Protein AF-A0AAQ4PPL1-F1 (afdb_monomer_lite)

Foldseek 3Di:
DPDPQDKAQALVRVQVPCPQFHQADPDTDGDDSVCCVVPWQQPWKWWDDDPGIITWTWGQDPPDPCNPATWTFDPVPVRDIGRDPVVVQCCCCPVVVIHIDGDDDDDDDDDDDDDDDDDDDDDDDDDDQDFDAQPVPRDTHNALVVSLVCCCPPVVADLWAKAQQDVVQQKIWTFDDPDPARAIWIWHCDPVPGDGGTLDPLQLLLCLQCLQQVRNVDHFPVSVCSVRYDDHDHDDAQDLVLLVVCCVVVVDDPVLSVVLVVLQVVCVVVVGGQKDKDDPPSSDHDPQKTKIWGAQCDDFNQCNPSTHIWMAGLVQRDIDTPDPPDPPDSDDSRVVNVVSVCCVPPVPSNPDDDDDDDDDDYYDDYDDDDDDDDDDDDDCAVLLVLQLVCCLPPQFDEAPVPDDPCLQAPDDDDDLEQEAPDQFDPRDDDPGGAGWDKDWDAQFAWEDELADIDTRHIYIWTAGPPPRHTHGRRHCNSQWGQQARRYIYGNNLLSQCLVCLLVLHFQVNSQVVSVVVYVDHDPSVVVLLSSLLNLLSYDFLLQLAFQSCFLFRQEKFKDWDDQLQADDDPPLDDQDEPVPDDVPLFKEQQVVLVNLLSSQSNSCNHPPPHNDDRPSDDRDDSRNFDKDFHCLFFQHRIFGRRLSVLRYDDDPDDDDDDPPPDPPVVLVVQLQDLDRDLVVLLVNCVSQVHHSDDDSVVSSVVSVVVVSHCPRDPPVVVVSPNFWQGKMWMAHLLLRTGMITTHRHHDDLVVVLRVQNGTSAGHQEYEYLCLQRVLVVNCVVVVNLAADDCSQFLDHQDPVQLVCLVVLNAAGEDPLLVLVSNQRHFDDWDPPDDNSQTQRRRSRDSHHHRAYDPVNPPSDSDSSNSRRYPSNYSSVVNNGDNCSVVVVNVSVVSSSVNLRHDDPSSNVSSVSSNSSSVNCVSNVVSVVSSVVRDPADWDQDPRRHIHRDDPDDDDDDDDDDDDDDDDDPPDADDPPPPPDDVVVLVVLLVLQDDPDDQADFPDAQVNHRGDGNVQVQQPDDPVSNPPPDPHANPNVQDDRDDDPAEEEDGQVLVVQLVVCCVVPVARDPVSLVPDDDHQKYKYKAADCDPDRVDHRAIKIWICGNPQLETETGGQAPPDQWDDPSRLSSQLRSCVVVVSSPPHYYGYDDAHHHPDSHCRVVRSNVVVVVVRDDPPDPPPPVPPD

Sequence (1184 aa):
MADSHQVFHDARSVLQMVGPRCIFCTLQVEASVEHLHRKHLRDAVYFQDGDTEKCVVSCYCQDTNQRHRCHNHCPFCNYRVFSRTASFRKHLQQLHGIESYKKREKPDKKADAEKADDVPHPKDSLKNTHNIPCMLCSASLSSHSNLRRHIRDLHNRPTIPIMCIDPDNGIYVTPRHDASRLIPIHVIKSTSAPNIDCEVSLCRKLMDVATASGNPGKECVHLERVKHADPYVPPESVKKNSLQEMLDKGLISTEWSERCEELHTAAASRGTDSVNPIFYGLAGFSKRWLFFSIFTDKKDNWCRFERTMVSFDSVAGQWHCPCREMGRSHRCVHRMMAMWWIFQECPNVLSNCDTQPDDIEDMECELLDPEPPCASCNVNDQRVLVMTEYLAKSKRIPALHNISVELRTKEKPPPTCFIPSERNCPYCPGPTAPALLEETITTQATVYGYTYIEKGVSVAVSKCPVCGNHVRFQDYASGFHNFNNRVFLTLPLCALLLSALANKTACGRMLDTINLFNKNTYHHQTVRQAFHHFLSLMDFEFKFSCHQCGHNPPVIIADANWKVAFDVPVGTFKRPDLNTVTDTDLNIDIEKTWADLDKEMIAEGFTSGTTTVNPYRSLLSYSTLAPWMGKDTRAGNILPKTEVKKGLKKRSGETMVSNQKVDEDLIHALLESKKPQKKELQDACAALGVTSEGSISDLINRLEELLNFKELYPKLFVKLQKTGGGLLHFSCTHGVVYYVNFLFWGESARDHVDGLLSFNSFPTVYISDVAGQVSRHMNNRTQQKFFQPHDGRLCAPSQSNISAAAEKKLEVDLEWINNLRSPGAPLKAAPGADRFTALHSITKTNERYSLYDRFHQKNQRRPEEKLRSLNICPALRTEVNSSVAEQLNHELGAFRYSLCRMKEAHFKQAVRVLIELHNENVNNRFLQKMLAISSTPLAVGQHGRLVLDSPVKKTAAGPHLEPKSAMDQRRVFSAQKYSIDDTDKEKLRTLLTGSRDERQVLNNIKQRHPLCIRDVCSVCPVALLGGAARVMPWLTDDLAMDNSKSAALSHFDFILWHRDWINNKNVNDRLVSLLPDAELILLPRLVGHINKETGNHFILWVLDFSKKEVRIYDSLKTRTGLDEDDLDLLKNVFREKGGLRGWSVTYPVQWLQKDSVNCGIFVCSVSKSQSFCVQQCLKNMKGV

InterPro domains:
  IPR013087 Zinc finger C2H2-type [PS00028] (134-155)
  IPR013087 Zinc finger C2H2-type [PS50157] (132-160)
  IPR013087 Zinc finger C2H2-type [SM00355] (72-96)
  IPR013087 Zinc finger C2H2-type [SM00355] (132-155)
  IPR038765 Papain-like cysteine peptidase superfamily [SSF54001] (1057-1173)
  IPR039598 HMG domain-containing protein 3 [PTHR17609] (54-976)
  IPR040648 HMG domain-containing protein 3, CxC4 like cysteine cluster [PF18717] (410-544)

pLDDT: mean 73.63, std 19.0, range [20.22, 96.88]

Secondary structure (DSSP, 8-state):
-------BSSHHHHHHHHTTB-TTSSS-PBP-HHHHIIIIITTSEEEEETTEEEEE--B--TTSS-TTS-BEEETTTTTEEESSHHHHHHHHHHHH---EE---PPPPP----------------------EE-TTT--EESSHHHHHHHHHHHH---SS--EEEETTTTEEEEE-TT-SS--EEEEEEETTTTEEEES-HHHHHHHHHHHHTT-TT---HHHHGGGGPBPP-PPPPP-HHHHHHHHHTTSS-HHHHHHHHHHHHHHHHTT--SEEE---TTS---TTEEEEEEE-SS--TT-TTSEEEEEEETTTTEEE-----STT----HHHHHHHHHHHHH-GGG-----------------------------S-HHHHHHHHHHHHHH-PBPPGGGS-HHHHH-PPPPPSEE--S-SB-SSS-SSSPPBPEEEEEEEEEEEE-SS-EEEEEEEEEEE-TTT-PEEEP--GGGTEEESSSSEEEEHHHHHHHHHHHHTT--HHHHHHHHHTTSSS---HHHHHHHHHHHHHHB-------BTTTBSS-SEEEEEEE-SS-S---TTS-PPPPTTT--HHHHEEEHHHHHHHHHHHHHHHHHHTTSSPPPTT-----GGGS--EE-TTTBS-SEEE--GGGGSPPPPS-----------HHHHHHHHH-SS--HHHHHHHHHHTTS---S-HHHHHHHHHHHTT-TTT-HHHHHTT-SS--EEEEEEETTS-EEEEEEESS---HHHHHHHHHTBSS--SEEE-TTHHHHHHHHHHHTTT-SSTTGGG-SS---HHHHHHHHTT------GGGHHHHS--SPPPPPTT--TTTPPPTTT-----EEEB-SSSGGG--SGGGGGGBGGG-HHHHHH--TTHHHHHHHHHHHHHHHHTTS-HHHHHHHHHHHHHHHHHHHHHHHHHHHHHH-SS-EEE-TTSSEEE-----------------S-----B---------HHHHHHHHHHHSSS--TT-EEEEETTTEEEEHHHHHHHS-GGGSTTT--------S------TTEEE--HHHHHHHHHHHHHHSS--HHHHTTS---SEEEEEEEEESSSTT-EEEEEEEEEETTTTEEEEE-TT-S-SS--HHHHHHHHHHTGGGTTTTT-EEE-----B-SSSSTHHHHHHHHHHHHH--TT-TTTTTS--

Structure (mmCIF, N/CA/C/O backbone):
data_AF-A0AAQ4PPL1-F1
#
_entry.id   AF-A0AAQ4PPL1-F1
#
loop_
_atom_site.group_PDB
_atom_site.id
_atom_site.type_symbol
_atom_site.label_atom_id
_atom_site.label_alt_id
_atom_site.label_comp_id
_atom_site.label_asym_id
_atom_site.label_entity_id
_atom_site.label_seq_id
_atom_site.pdbx_PDB_ins_code
_atom_site.Cartn_x
_atom_site.Cartn_y
_atom_site.Cartn_z
_atom_site.occupancy
_atom_site.B_iso_or_equiv
_atom_site.auth_seq_id
_atom_site.auth_comp_id
_atom_site.auth_asym_id
_atom_site.auth_atom_id
_atom_site.pdbx_PDB_model_num
ATOM 1 N N . MET A 1 1 ? -54.493 -6.008 -19.344 1.00 36.62 1 MET A N 1
ATOM 2 C CA . MET A 1 1 ? -54.927 -5.554 -20.679 1.00 36.62 1 MET A CA 1
ATOM 3 C C . MET A 1 1 ? -54.334 -6.522 -21.682 1.00 36.62 1 MET A C 1
ATOM 5 O O . MET A 1 1 ? -53.188 -6.358 -22.073 1.00 36.62 1 MET A O 1
ATOM 9 N N . ALA A 1 2 ? -55.057 -7.606 -21.943 1.00 36.00 2 ALA A N 1
ATOM 10 C CA . ALA A 1 2 ? -54.750 -8.544 -23.013 1.00 36.00 2 ALA A CA 1
ATOM 11 C C . ALA A 1 2 ? -55.428 -8.020 -24.294 1.00 36.00 2 ALA A C 1
ATOM 13 O O . ALA A 1 2 ? -56.489 -7.410 -24.183 1.00 36.00 2 ALA A O 1
ATOM 14 N N . ASP A 1 3 ? -54.785 -8.218 -25.446 1.00 43.34 3 ASP A N 1
ATOM 15 C CA . ASP A 1 3 ? -55.191 -7.804 -26.805 1.00 43.34 3 ASP A CA 1
ATOM 16 C C . ASP A 1 3 ? -54.975 -6.339 -27.224 1.00 43.34 3 ASP A C 1
ATOM 18 O O . ASP A 1 3 ? -55.861 -5.679 -27.756 1.00 43.34 3 ASP A O 1
ATOM 22 N N . SER A 1 4 ? -53.739 -5.843 -27.110 1.00 49.47 4 SER A N 1
ATOM 23 C CA . SER A 1 4 ? -53.289 -4.656 -27.860 1.00 49.47 4 SER A CA 1
ATOM 24 C C . SER A 1 4 ? -52.496 -5.053 -29.109 1.00 49.47 4 SER A C 1
ATOM 26 O O . SER A 1 4 ? -51.368 -4.617 -29.313 1.00 49.47 4 SER A O 1
ATOM 28 N N . HIS A 1 5 ? -53.080 -5.896 -29.956 1.00 55.12 5 HIS A N 1
ATOM 29 C CA . HIS A 1 5 ? -52.457 -6.378 -31.184 1.00 55.12 5 HIS A CA 1
ATOM 30 C C . HIS A 1 5 ? -52.781 -5.456 -32.374 1.00 55.12 5 HIS A C 1
ATOM 32 O O . HIS A 1 5 ? -53.935 -5.237 -32.726 1.00 55.12 5 HIS A O 1
ATOM 38 N N . GLN A 1 6 ? -51.748 -4.838 -32.949 1.00 67.56 6 GLN A N 1
ATOM 39 C CA . GLN A 1 6 ? -51.856 -3.482 -33.500 1.00 67.56 6 GLN A CA 1
ATOM 40 C C . GLN A 1 6 ? -51.867 -3.407 -35.014 1.00 67.56 6 GLN A C 1
ATOM 42 O O . GLN A 1 6 ? -50.864 -3.063 -35.639 1.00 67.56 6 GLN A O 1
ATOM 47 N N . VAL A 1 7 ? -53.029 -3.680 -35.587 1.00 73.00 7 VAL A N 1
ATOM 48 C CA . VAL A 1 7 ? -53.323 -3.313 -36.966 1.00 73.00 7 VAL A CA 1
ATOM 49 C C . VAL A 1 7 ? -54.470 -2.315 -36.938 1.00 73.00 7 VAL A C 1
ATOM 51 O O . VAL A 1 7 ? -55.539 -2.616 -36.420 1.00 73.00 7 VAL A O 1
ATOM 54 N N . PHE A 1 8 ? -54.233 -1.117 -37.461 1.00 79.88 8 PHE A N 1
ATOM 55 C CA . PHE A 1 8 ? -55.184 -0.009 -37.430 1.00 79.88 8 PHE A CA 1
ATOM 56 C C . PHE A 1 8 ? -55.518 0.459 -38.837 1.00 79.88 8 PHE A C 1
ATOM 58 O O . PHE A 1 8 ? -54.726 0.281 -39.758 1.00 79.88 8 PHE A O 1
ATOM 65 N N . HIS A 1 9 ? -56.672 1.091 -38.997 1.00 73.62 9 HIS A N 1
ATOM 66 C CA . HIS A 1 9 ? -57.137 1.577 -40.298 1.00 73.62 9 HIS A CA 1
ATOM 67 C C . HIS A 1 9 ? -56.981 3.095 -40.413 1.00 73.62 9 HIS A C 1
ATOM 69 O O . HIS A 1 9 ? -56.595 3.620 -41.453 1.00 73.62 9 HIS A O 1
ATOM 75 N N . ASP A 1 10 ? -57.219 3.804 -39.310 1.00 70.50 10 ASP A N 1
ATOM 76 C CA . ASP A 1 10 ? -57.140 5.258 -39.232 1.00 70.50 10 ASP A CA 1
ATOM 77 C C . ASP A 1 10 ? -56.820 5.747 -37.807 1.00 70.50 10 ASP A C 1
ATOM 79 O O . ASP A 1 10 ? -56.760 4.974 -36.845 1.00 70.50 10 ASP A O 1
ATOM 83 N N . ALA A 1 11 ? -56.633 7.056 -37.638 1.00 70.69 11 ALA A N 1
ATOM 84 C CA . ALA A 1 11 ? -56.330 7.627 -36.329 1.00 70.69 11 ALA A CA 1
ATOM 85 C C . ALA A 1 11 ? -57.451 7.507 -35.299 1.00 70.69 11 ALA A C 1
ATOM 87 O O . ALA A 1 11 ? -57.158 7.521 -34.103 1.00 70.69 11 ALA A O 1
ATOM 88 N N . ARG A 1 12 ? -58.711 7.371 -35.729 1.00 73.25 12 ARG A N 1
ATOM 89 C CA . ARG A 1 12 ? -59.833 7.162 -34.809 1.00 73.25 12 ARG A CA 1
ATOM 90 C C . ARG A 1 12 ? -59.781 5.752 -34.227 1.00 73.25 12 ARG A C 1
ATOM 92 O O . ARG A 1 12 ? -59.919 5.616 -33.017 1.00 73.25 12 ARG A O 1
ATOM 99 N N . SER A 1 13 ? -59.460 4.743 -35.040 1.00 75.12 13 SER A N 1
ATOM 100 C CA . SER A 1 13 ? -59.266 3.354 -34.603 1.00 75.12 13 SER A CA 1
ATOM 101 C C . SER A 1 13 ? -58.087 3.200 -33.633 1.00 75.12 13 SER A C 1
ATOM 103 O O . SER A 1 13 ? -58.169 2.435 -32.675 1.00 75.12 13 SER A O 1
ATOM 105 N N . VAL A 1 14 ? -57.022 3.996 -33.804 1.00 73.38 14 VAL A N 1
ATOM 106 C CA . VAL A 1 14 ? -55.922 4.063 -32.827 1.00 73.38 14 VAL A CA 1
ATOM 107 C C . VAL A 1 14 ? -56.386 4.735 -31.534 1.00 73.38 14 VAL A C 1
ATOM 109 O O . VAL A 1 14 ? -56.154 4.204 -30.452 1.00 73.38 14 VAL A O 1
ATOM 112 N N . LEU A 1 15 ? -57.059 5.887 -31.622 1.00 75.88 15 LEU A N 1
ATOM 113 C CA . LEU A 1 15 ? -57.489 6.643 -30.442 1.00 75.88 15 LEU A CA 1
ATOM 114 C C . LEU A 1 15 ? -58.461 5.849 -29.559 1.00 75.88 15 LEU A C 1
ATOM 116 O O . LEU A 1 15 ? -58.356 5.896 -28.336 1.00 75.88 15 LEU A O 1
ATOM 120 N N . GLN A 1 16 ? -59.360 5.083 -30.175 1.00 74.06 16 GLN A N 1
ATOM 121 C CA . GLN A 1 16 ? -60.360 4.280 -29.474 1.00 74.06 16 GLN A CA 1
ATOM 122 C C . GLN A 1 16 ? -59.734 3.162 -28.620 1.00 74.06 16 GLN A C 1
ATOM 124 O O . GLN A 1 16 ? -60.305 2.784 -27.601 1.00 74.06 16 GLN A O 1
ATOM 129 N N . MET A 1 17 ? -58.544 2.675 -28.992 1.00 71.31 17 MET A N 1
ATOM 130 C CA . MET A 1 17 ? -57.814 1.638 -28.250 1.00 71.31 17 MET A CA 1
ATOM 131 C C . MET A 1 17 ? -56.901 2.209 -27.155 1.00 71.31 17 MET A C 1
ATOM 133 O O . MET A 1 17 ? -56.699 1.592 -26.113 1.00 71.31 17 MET A O 1
ATOM 137 N N . VAL A 1 18 ? -56.349 3.401 -27.375 1.00 68.81 18 VAL A N 1
ATOM 138 C CA . VAL A 1 18 ? -55.288 3.977 -26.538 1.00 68.81 18 VAL A CA 1
ATOM 139 C C . VAL A 1 18 ? -55.812 4.576 -25.216 1.00 68.81 18 VAL A C 1
ATOM 141 O O . VAL A 1 18 ? -55.040 4.748 -24.274 1.00 68.81 18 VAL A O 1
ATOM 144 N N . GLY A 1 19 ? -57.120 4.830 -25.089 1.00 65.06 19 GLY A N 1
ATOM 145 C CA . GLY A 1 19 ? -57.708 5.468 -23.902 1.00 65.06 19 GLY A CA 1
ATOM 146 C C . GLY A 1 19 ? -57.248 6.929 -23.731 1.00 65.06 19 GLY A C 1
ATOM 147 O O . GLY A 1 19 ? -56.671 7.498 -24.655 1.00 65.06 19 GLY A O 1
ATOM 148 N N . PRO A 1 20 ? -57.462 7.576 -22.565 1.00 68.12 20 PRO A N 1
ATOM 149 C CA . PRO A 1 20 ? -57.138 8.997 -22.380 1.00 68.12 20 PRO A CA 1
ATOM 150 C C . PRO A 1 20 ? -55.628 9.300 -22.386 1.00 68.12 20 PRO A C 1
ATOM 152 O O . PRO A 1 20 ? -55.237 10.457 -22.506 1.00 68.12 20 PRO A O 1
ATOM 155 N N . ARG A 1 21 ? -54.750 8.291 -22.263 1.00 76.69 21 ARG A N 1
ATOM 156 C CA . ARG A 1 21 ? -53.285 8.470 -22.233 1.00 76.69 21 ARG A CA 1
ATOM 157 C C . ARG A 1 21 ? -52.590 7.609 -23.279 1.00 76.69 21 ARG A C 1
ATOM 159 O O . ARG A 1 21 ? -52.825 6.412 -23.362 1.00 76.69 21 ARG A O 1
ATOM 166 N N . CYS A 1 22 ? -51.665 8.208 -24.025 1.00 78.69 22 CYS A N 1
ATOM 167 C CA . CYS A 1 22 ? -51.003 7.570 -25.152 1.00 78.69 22 CYS A CA 1
ATOM 168 C C . CYS A 1 22 ? -50.039 6.445 -24.742 1.00 78.69 22 CYS A C 1
ATOM 170 O O . CYS A 1 22 ? -48.929 6.710 -24.284 1.00 78.69 22 CYS A O 1
ATOM 172 N N . ILE A 1 23 ? -50.423 5.187 -24.987 1.00 72.81 23 ILE A N 1
ATOM 173 C CA . ILE A 1 23 ? -49.614 3.985 -24.699 1.00 72.81 23 ILE A CA 1
ATOM 174 C C . ILE A 1 23 ? -48.404 3.807 -25.638 1.00 72.81 23 ILE A C 1
ATOM 176 O O . ILE A 1 23 ? -47.560 2.942 -25.409 1.00 72.81 23 ILE A O 1
ATOM 180 N N . PHE A 1 24 ? -48.309 4.614 -26.701 1.00 76.12 24 PHE A N 1
ATOM 181 C CA . PHE A 1 24 ? -47.203 4.595 -27.668 1.00 76.12 24 PHE A CA 1
ATOM 182 C C . PHE A 1 24 ? -46.073 5.560 -27.341 1.00 76.12 24 PHE A C 1
ATOM 184 O O . PHE A 1 24 ? -44.992 5.471 -27.928 1.00 76.12 24 PHE A O 1
ATOM 191 N N . CYS A 1 25 ? -46.307 6.481 -26.412 1.00 77.50 25 CYS A N 1
ATOM 192 C CA . CYS A 1 25 ? -45.288 7.383 -25.914 1.00 77.50 25 CYS A CA 1
ATOM 193 C C . CYS A 1 25 ? -44.593 6.791 -24.685 1.00 77.50 25 CYS A C 1
ATOM 195 O O . CYS A 1 25 ? -45.217 6.186 -23.820 1.00 77.50 25 CYS A O 1
ATOM 197 N N . THR A 1 26 ? -43.286 7.026 -24.568 1.00 68.06 26 THR A N 1
ATOM 198 C CA . THR A 1 26 ? -42.539 6.736 -23.332 1.00 68.06 26 THR A CA 1
ATOM 199 C C . THR A 1 26 ? -42.882 7.707 -22.196 1.00 68.06 26 THR A C 1
ATOM 201 O O . THR A 1 26 ? -42.632 7.399 -21.035 1.00 68.06 26 THR A O 1
ATOM 204 N N . LEU A 1 27 ? -43.464 8.868 -22.519 1.00 66.25 27 LEU A N 1
ATOM 205 C CA . LEU A 1 27 ? -43.980 9.864 -21.577 1.00 66.25 27 LEU A CA 1
ATOM 206 C C . LEU A 1 27 ? -45.516 9.820 -21.590 1.00 66.25 27 LEU A C 1
ATOM 208 O O . LEU A 1 27 ? -46.109 9.737 -22.664 1.00 66.25 27 LEU A O 1
ATOM 212 N N . GLN A 1 28 ? -46.170 9.884 -20.426 1.00 68.81 28 GLN A N 1
ATOM 213 C CA . GLN A 1 28 ? -47.635 9.809 -20.331 1.00 68.81 28 GLN A CA 1
ATOM 214 C C . GLN A 1 28 ? -48.301 11.107 -20.825 1.00 68.81 28 GLN A C 1
ATOM 216 O O . GLN A 1 28 ? -48.557 12.015 -20.040 1.00 68.81 28 GLN A O 1
ATOM 221 N N . VAL A 1 29 ? -48.564 11.192 -22.131 1.00 79.69 29 VAL A N 1
ATOM 222 C CA . VAL A 1 29 ? -49.225 12.331 -22.799 1.00 79.69 29 VAL A CA 1
ATOM 223 C C . VAL A 1 29 ? -50.691 11.991 -23.082 1.00 79.69 29 VAL A C 1
ATOM 225 O O . VAL A 1 29 ? -51.005 10.833 -23.354 1.00 79.69 29 VAL A O 1
ATOM 228 N N . GLU A 1 30 ? -51.589 12.976 -23.027 1.00 79.88 30 GLU A N 1
ATOM 229 C CA . GLU A 1 30 ? -53.002 12.794 -23.384 1.00 79.88 30 GLU A CA 1
ATOM 230 C C . GLU A 1 30 ? -53.151 12.391 -24.860 1.00 79.88 30 GLU A C 1
ATOM 232 O O . GLU A 1 30 ? -52.514 12.968 -25.748 1.00 79.88 30 GLU A O 1
ATOM 237 N N . ALA A 1 31 ? -53.950 11.358 -25.127 1.00 78.00 31 ALA A N 1
ATOM 238 C CA . ALA A 1 31 ? -54.149 10.873 -26.485 1.00 78.00 31 ALA A CA 1
ATOM 239 C C . ALA A 1 31 ? -55.228 11.707 -27.191 1.00 78.00 31 ALA A C 1
ATOM 241 O O . ALA A 1 31 ? -56.381 11.731 -26.776 1.00 78.00 31 ALA A O 1
ATOM 242 N N . SER A 1 32 ? -54.857 12.361 -28.293 1.00 81.19 32 SER A N 1
ATOM 243 C CA . SER A 1 32 ? -55.785 13.030 -29.211 1.00 81.19 32 SER A CA 1
ATOM 244 C C . SER A 1 32 ? -55.504 12.609 -30.655 1.00 81.19 32 SER A C 1
ATOM 246 O O . SER A 1 32 ? -54.401 12.151 -30.975 1.00 81.19 32 SER A O 1
ATOM 248 N N . VAL A 1 33 ? -56.486 12.774 -31.548 1.00 77.19 33 VAL A N 1
ATOM 249 C CA . VAL A 1 33 ? -56.333 12.453 -32.983 1.00 77.19 33 VAL A CA 1
ATOM 250 C C . VAL A 1 33 ? -55.136 13.201 -33.582 1.00 77.19 33 VAL A C 1
ATOM 252 O O . VAL A 1 33 ? -54.321 12.612 -34.292 1.00 77.19 33 VAL A O 1
ATOM 255 N N . GLU A 1 34 ? -54.977 14.478 -33.232 1.00 79.00 34 GLU A N 1
ATOM 256 C CA . GLU A 1 34 ? -53.881 15.319 -33.716 1.00 79.00 34 GLU A CA 1
ATOM 257 C C . GLU A 1 34 ? -52.514 14.849 -33.193 1.00 79.00 34 GLU A C 1
ATOM 259 O O . GLU A 1 34 ? -51.539 14.762 -33.946 1.00 79.00 34 GLU A O 1
ATOM 264 N N . HIS A 1 35 ? -52.442 14.463 -31.914 1.00 82.12 35 HIS A N 1
ATOM 265 C CA . HIS A 1 35 ? -51.236 13.886 -31.325 1.00 82.12 35 HIS A CA 1
ATOM 266 C C . HIS A 1 35 ? -50.818 12.594 -32.044 1.00 82.12 35 HIS A C 1
ATOM 268 O O . HIS A 1 35 ? -49.657 12.460 -32.451 1.00 82.12 35 HIS A O 1
ATOM 274 N N . LEU A 1 36 ? -51.760 11.666 -32.241 1.00 79.62 36 LEU A N 1
ATOM 275 C CA . LEU A 1 36 ? -51.501 10.374 -32.878 1.00 79.62 36 LEU A CA 1
ATOM 276 C C . LEU A 1 36 ? -51.053 10.544 -34.335 1.00 79.62 36 LEU A C 1
ATOM 278 O O . LEU A 1 36 ? -50.072 9.915 -34.737 1.00 79.62 36 LEU A O 1
ATOM 282 N N . HIS A 1 37 ? -51.684 11.447 -35.094 1.00 79.38 37 HIS A N 1
ATOM 283 C CA . HIS A 1 37 ? -51.263 11.780 -36.458 1.00 79.38 37 HIS A CA 1
ATOM 284 C C . HIS A 1 37 ? -49.839 12.331 -36.509 1.00 79.38 37 HIS A C 1
ATOM 286 O O . HIS A 1 37 ? -49.000 11.855 -37.280 1.00 79.38 37 HIS A O 1
ATOM 292 N N . ARG A 1 38 ? -49.537 13.311 -35.653 1.00 76.00 38 ARG A N 1
ATOM 293 C CA . ARG A 1 38 ? -48.258 14.020 -35.694 1.00 76.00 38 ARG A CA 1
ATOM 294 C C . ARG A 1 38 ? -47.082 13.169 -35.223 1.00 76.00 38 ARG A C 1
ATOM 296 O O . ARG A 1 38 ? -45.976 13.355 -35.730 1.00 76.00 38 ARG A O 1
ATOM 303 N N . LYS A 1 39 ? -47.288 12.292 -34.234 1.00 76.81 39 LYS A N 1
ATOM 304 C CA . LYS A 1 39 ? -46.193 11.572 -33.558 1.00 76.81 39 LYS A CA 1
ATOM 305 C C . LYS A 1 39 ? -46.086 10.091 -33.893 1.00 76.81 39 LYS A C 1
ATOM 307 O O . LYS A 1 39 ? -44.970 9.585 -33.883 1.00 76.81 39 LYS A O 1
ATOM 312 N N . HIS A 1 40 ? -47.190 9.408 -34.185 1.00 84.06 40 HIS A N 1
ATOM 313 C CA . HIS A 1 40 ? -47.182 7.948 -34.315 1.00 84.06 40 HIS A CA 1
ATOM 314 C C . HIS A 1 40 ? -47.541 7.487 -35.726 1.00 84.06 40 HIS A C 1
ATOM 316 O O . HIS A 1 40 ? -46.781 6.748 -36.347 1.00 84.06 40 HIS A O 1
ATOM 322 N N . LEU A 1 41 ? -48.647 7.977 -36.281 1.00 80.94 41 LEU A N 1
ATOM 323 C CA . LEU A 1 41 ? -49.157 7.530 -37.577 1.00 80.94 41 LEU A CA 1
ATOM 324 C C . LEU A 1 41 ? -48.337 8.022 -38.766 1.00 80.94 41 LEU A C 1
ATOM 326 O O . LEU A 1 41 ? -48.313 7.349 -39.792 1.00 80.94 41 LEU A O 1
ATOM 330 N N . ARG A 1 42 ? -47.613 9.136 -38.629 1.00 76.25 42 ARG A N 1
ATOM 331 C CA . ARG A 1 42 ? -46.632 9.581 -39.632 1.00 76.25 42 ARG A CA 1
ATOM 332 C C . ARG A 1 42 ? -45.524 8.550 -39.865 1.00 76.25 42 ARG A C 1
ATOM 334 O O . ARG A 1 42 ? -45.035 8.401 -40.982 1.00 76.25 42 ARG A O 1
ATOM 341 N N . ASP A 1 43 ? -45.122 7.852 -38.807 1.00 75.50 43 ASP A N 1
ATOM 342 C CA . ASP A 1 43 ? -44.019 6.891 -38.838 1.00 75.50 43 ASP A CA 1
ATOM 343 C C . ASP A 1 43 ? -44.463 5.427 -38.820 1.00 75.50 43 ASP A C 1
ATOM 345 O O . ASP A 1 43 ? -43.609 4.538 -38.928 1.00 75.50 43 ASP A O 1
ATOM 349 N N . ALA A 1 44 ? -45.777 5.188 -38.765 1.00 84.88 44 ALA A N 1
ATOM 350 C CA . ALA A 1 44 ? -46.385 3.873 -38.895 1.00 84.88 44 ALA A CA 1
ATOM 351 C C . ALA A 1 44 ? -46.080 3.237 -40.259 1.00 84.88 44 ALA A C 1
ATOM 353 O O . ALA A 1 44 ? -45.800 3.912 -41.256 1.00 84.88 44 ALA A O 1
ATOM 354 N N . VAL A 1 45 ? -46.114 1.907 -40.291 1.00 86.12 45 VAL A N 1
ATOM 355 C CA . VAL A 1 45 ? -45.930 1.130 -41.519 1.00 86.12 45 VAL A CA 1
ATOM 356 C C . VAL A 1 45 ? -47.300 0.797 -42.079 1.00 86.12 45 VAL A C 1
ATOM 358 O O . VAL A 1 45 ? -48.032 0.046 -41.442 1.00 86.12 45 VAL A O 1
ATOM 361 N N . TYR A 1 46 ? -47.617 1.341 -43.252 1.00 85.62 46 TYR A N 1
ATOM 362 C CA . TYR A 1 46 ? -48.871 1.090 -43.960 1.00 85.62 46 TYR A CA 1
ATOM 363 C C . TYR A 1 46 ? -48.680 -0.029 -44.973 1.00 85.62 46 TYR A C 1
ATOM 365 O O . TYR A 1 46 ? -47.601 -0.155 -45.555 1.00 85.62 46 TYR A O 1
ATOM 373 N N . PHE A 1 47 ? -49.709 -0.834 -45.177 1.00 84.88 47 PHE A N 1
ATOM 374 C CA . PHE A 1 47 ? -49.755 -1.877 -46.192 1.00 84.88 47 PHE A CA 1
ATOM 375 C C . PHE A 1 47 ? -51.207 -2.157 -46.584 1.00 84.88 47 PHE A C 1
ATOM 377 O O . PHE A 1 47 ? -52.127 -1.870 -45.817 1.00 84.88 47 PHE A O 1
ATOM 384 N N . GLN A 1 48 ? -51.415 -2.701 -47.782 1.00 79.00 48 GLN A N 1
ATOM 385 C CA . GLN A 1 48 ? -52.728 -3.208 -48.174 1.00 79.00 48 GLN A CA 1
ATOM 386 C C . GLN A 1 48 ? -52.895 -4.661 -47.737 1.00 79.00 48 GLN A C 1
ATOM 388 O O . GLN A 1 48 ? -51.978 -5.469 -47.867 1.00 79.00 48 GLN A O 1
ATOM 393 N N . ASP A 1 49 ? -54.075 -4.963 -47.211 1.00 71.81 49 ASP A N 1
ATOM 394 C CA . ASP A 1 49 ? -54.528 -6.307 -46.878 1.00 71.81 49 ASP A CA 1
ATOM 395 C C . ASP A 1 49 ? -55.938 -6.469 -47.470 1.00 71.81 49 ASP A C 1
ATOM 397 O O . ASP A 1 49 ? -56.918 -5.922 -46.946 1.00 71.81 49 ASP A O 1
ATOM 401 N N . GLY A 1 50 ? -56.005 -7.111 -48.642 1.00 74.88 50 GLY A N 1
ATOM 402 C CA . GLY A 1 50 ? -57.167 -7.059 -49.536 1.00 74.88 50 GLY A CA 1
ATOM 403 C C . GLY A 1 50 ? -57.450 -5.634 -50.032 1.00 74.88 50 GLY A C 1
ATOM 404 O O . GLY A 1 50 ? -56.524 -4.882 -50.328 1.00 74.88 50 GLY A O 1
ATOM 405 N N . ASP A 1 51 ? -58.727 -5.240 -50.052 1.00 70.88 51 ASP A N 1
ATOM 406 C CA . ASP A 1 51 ? -59.168 -3.893 -50.461 1.00 70.88 51 ASP A CA 1
ATOM 407 C C . ASP A 1 51 ? -59.015 -2.827 -49.357 1.00 70.88 51 ASP A C 1
ATOM 409 O O . ASP A 1 51 ? -59.369 -1.662 -49.546 1.00 70.88 51 ASP A O 1
ATOM 413 N N . THR A 1 52 ? -58.493 -3.200 -48.181 1.00 71.12 52 THR A N 1
ATOM 414 C CA . THR A 1 52 ? -58.369 -2.293 -47.030 1.00 71.12 52 THR A CA 1
ATOM 415 C C . THR A 1 52 ? -56.920 -1.932 -46.724 1.00 71.12 52 THR A C 1
ATOM 417 O O . THR A 1 52 ? -56.060 -2.797 -46.560 1.00 71.12 52 THR A O 1
ATOM 420 N N . GLU A 1 53 ? -56.642 -0.631 -46.603 1.00 81.19 53 GLU A N 1
ATOM 421 C CA . GLU A 1 53 ? -55.354 -0.137 -46.116 1.00 81.19 53 GLU A CA 1
ATOM 422 C C . GLU A 1 53 ? -55.294 -0.268 -44.591 1.00 81.19 53 GLU A C 1
ATOM 424 O O . GLU A 1 53 ? -56.212 0.132 -43.869 1.00 81.19 53 GLU A O 1
ATOM 429 N N . LYS A 1 54 ? -54.198 -0.842 -44.100 1.00 85.25 54 LYS A N 1
ATOM 430 C CA . LYS A 1 54 ? -53.955 -1.052 -42.678 1.00 85.25 54 LYS A CA 1
ATOM 431 C C . LYS A 1 54 ? -52.571 -0.546 -42.288 1.00 85.25 54 LYS A C 1
ATOM 433 O O . LYS A 1 54 ? -51.684 -0.414 -43.132 1.00 85.25 54 LYS A O 1
ATOM 438 N N . CYS A 1 55 ? -52.360 -0.264 -41.006 1.00 86.12 55 CYS A N 1
ATOM 439 C CA . CYS A 1 55 ? -51.081 0.202 -40.495 1.00 86.12 55 CYS A CA 1
ATOM 440 C C . CYS A 1 55 ? -50.711 -0.383 -39.133 1.00 86.12 55 CYS A C 1
ATOM 442 O O . CYS A 1 55 ? -51.562 -0.660 -38.293 1.00 86.12 55 CYS A O 1
ATOM 444 N N . VAL A 1 56 ? -49.405 -0.548 -38.920 1.00 86.38 56 VAL A N 1
ATOM 445 C CA . VAL A 1 56 ? -48.823 -0.979 -37.644 1.00 86.38 56 VAL A CA 1
ATOM 446 C C . VAL A 1 56 ? -48.019 0.177 -37.062 1.00 86.38 56 VAL A C 1
ATOM 448 O O . VAL A 1 56 ? -47.132 0.736 -37.721 1.00 86.38 56 VAL A O 1
ATOM 451 N N . VAL A 1 57 ? -48.325 0.524 -35.812 1.00 85.94 57 VAL A N 1
ATOM 452 C CA . VAL A 1 57 ? -47.612 1.542 -35.032 1.00 85.94 57 VAL A CA 1
ATOM 453 C C . VAL A 1 57 ? -46.557 0.847 -34.175 1.00 85.94 57 VAL A C 1
ATOM 455 O O . VAL A 1 57 ? -46.798 -0.212 -33.604 1.00 85.94 57 VAL A O 1
ATOM 458 N N . SER A 1 58 ? -45.358 1.423 -34.088 1.00 84.62 58 SER A N 1
ATOM 459 C CA . SER A 1 58 ? -44.300 0.851 -33.251 1.00 84.62 58 SER A CA 1
ATOM 460 C C . SER A 1 58 ? -44.592 1.092 -31.765 1.00 84.62 58 SER A C 1
ATOM 462 O O . SER A 1 58 ? -44.855 2.229 -31.372 1.00 84.62 58 SER A O 1
ATOM 464 N N . CYS A 1 59 ? -44.488 0.053 -30.933 1.00 76.81 59 CYS A N 1
ATOM 465 C CA . CYS A 1 59 ? -44.802 0.104 -29.501 1.00 76.81 59 CYS A CA 1
ATOM 466 C C . CYS A 1 59 ? -43.596 -0.231 -28.607 1.00 76.81 59 CYS A C 1
ATOM 468 O O . CYS A 1 59 ? -42.554 -0.672 -29.090 1.00 76.81 59 CYS A O 1
ATOM 470 N N . TYR A 1 60 ? -43.747 -0.022 -27.295 1.00 75.50 60 TYR A N 1
ATOM 471 C CA . TYR A 1 60 ? -42.744 -0.306 -26.254 1.00 75.50 60 TYR A CA 1
ATOM 472 C C . TYR A 1 60 ? -43.229 -1.388 -25.266 1.00 75.50 60 TYR A C 1
ATOM 474 O O . TYR A 1 60 ? -42.938 -1.315 -24.072 1.00 75.50 60 TYR A O 1
ATOM 482 N N . CYS A 1 61 ? -44.018 -2.361 -25.733 1.00 71.25 61 CYS A N 1
ATOM 483 C CA . CYS A 1 61 ? -44.611 -3.382 -24.867 1.00 71.25 61 CYS A CA 1
ATOM 484 C C . CYS A 1 61 ? -43.555 -4.315 -24.223 1.00 71.25 61 CYS A C 1
ATOM 486 O O . CYS A 1 61 ? -42.372 -4.294 -24.576 1.00 71.25 61 CYS A O 1
ATOM 488 N N . GLN A 1 62 ? -43.975 -5.120 -23.240 1.00 64.81 62 GLN A N 1
ATOM 489 C CA . GLN A 1 62 ? -43.072 -5.968 -22.446 1.00 64.81 62 GLN A CA 1
ATOM 490 C C . GLN A 1 62 ? -42.716 -7.308 -23.105 1.00 64.81 62 GLN A C 1
ATOM 492 O O . GLN A 1 62 ? -41.937 -8.063 -22.529 1.00 64.81 62 GLN A O 1
ATOM 497 N N . ASP A 1 63 ? -43.188 -7.573 -24.325 1.00 64.19 63 ASP A N 1
ATOM 498 C CA . ASP A 1 63 ? -42.939 -8.833 -25.045 1.00 64.19 63 ASP A CA 1
ATOM 499 C C . ASP A 1 63 ? -41.465 -9.010 -25.462 1.00 64.19 63 ASP A C 1
ATOM 501 O O . ASP A 1 63 ? -41.076 -10.015 -26.056 1.00 64.19 63 ASP A O 1
ATOM 505 N N . THR A 1 64 ? -40.604 -8.039 -25.135 1.00 61.34 64 THR A N 1
ATOM 506 C CA . THR A 1 64 ? -39.151 -8.144 -25.266 1.00 61.34 64 THR A CA 1
ATOM 507 C C . THR A 1 64 ? -38.445 -7.732 -23.972 1.00 61.34 64 THR A C 1
ATOM 509 O O . THR A 1 64 ? -38.839 -6.772 -23.310 1.00 61.34 64 THR A O 1
ATOM 512 N N . ASN A 1 65 ? -37.307 -8.368 -23.660 1.00 54.81 65 ASN A N 1
ATOM 513 C CA . ASN A 1 65 ? -36.416 -8.001 -22.540 1.00 54.81 65 ASN A CA 1
ATOM 514 C C . ASN A 1 65 ? -35.755 -6.601 -22.690 1.00 54.81 65 ASN A C 1
ATOM 516 O O . ASN A 1 65 ? -34.797 -6.284 -21.987 1.00 54.81 65 ASN A O 1
ATOM 520 N N . GLN A 1 66 ? -36.221 -5.750 -23.615 1.00 57.22 66 GLN A N 1
ATOM 521 C CA . GLN A 1 66 ? -35.653 -4.438 -23.943 1.00 57.22 66 GLN A CA 1
ATOM 522 C C . GLN A 1 66 ? -36.682 -3.313 -23.731 1.00 57.22 66 GLN A C 1
ATOM 524 O O . GLN A 1 66 ? -37.193 -2.736 -24.687 1.00 57.22 66 GLN A O 1
ATOM 529 N N . ARG A 1 67 ? -36.933 -2.932 -22.469 1.00 53.59 67 ARG A N 1
ATOM 530 C CA . ARG A 1 67 ? -37.949 -1.927 -22.065 1.00 53.59 67 ARG A CA 1
ATOM 531 C C . ARG A 1 67 ? -37.768 -0.501 -22.634 1.00 53.59 67 ARG A C 1
ATOM 533 O O . ARG A 1 67 ? -38.640 0.337 -22.447 1.00 53.59 67 ARG A O 1
ATOM 540 N N . HIS A 1 68 ? -36.664 -0.204 -23.327 1.00 61.34 68 HIS A N 1
ATOM 541 C CA . HIS A 1 68 ? -36.320 1.150 -23.799 1.00 61.34 68 HIS A CA 1
ATOM 542 C C . HIS A 1 68 ? -36.270 1.316 -25.330 1.00 61.34 68 HIS A C 1
ATOM 544 O O . HIS A 1 68 ? -35.811 2.351 -25.814 1.00 61.34 68 HIS A O 1
ATOM 550 N N . ARG A 1 69 ? -36.704 0.325 -26.123 1.00 69.94 69 ARG A N 1
ATOM 551 C CA . ARG A 1 69 ? -36.697 0.415 -27.597 1.00 69.94 69 ARG A CA 1
ATOM 552 C C . ARG A 1 69 ? -38.062 0.101 -28.200 1.00 69.94 69 ARG A C 1
ATOM 554 O O . ARG A 1 69 ? -38.677 -0.898 -27.836 1.00 69.94 69 ARG A O 1
ATOM 561 N N . CYS A 1 70 ? -38.494 0.929 -29.155 1.00 74.56 70 CYS A N 1
ATOM 562 C CA . CYS A 1 70 ? -39.714 0.662 -29.906 1.00 74.56 70 CYS A CA 1
ATOM 563 C C . CYS A 1 70 ? -39.499 -0.495 -30.885 1.00 74.56 70 CYS A C 1
ATOM 565 O O . CYS A 1 70 ? -38.414 -0.671 -31.446 1.00 74.56 70 CYS A O 1
ATOM 567 N N . HIS A 1 71 ? -40.540 -1.289 -31.085 1.00 82.50 71 HIS A N 1
ATOM 568 C CA . HIS A 1 71 ? -40.538 -2.464 -31.947 1.00 82.50 71 HIS A CA 1
ATOM 569 C C . HIS A 1 71 ? -41.874 -2.587 -32.688 1.00 82.50 71 HIS A C 1
ATOM 571 O O . HIS A 1 71 ? -42.837 -1.893 -32.373 1.00 82.50 71 HIS A O 1
ATOM 577 N N . ASN A 1 72 ? -41.908 -3.431 -33.720 1.00 84.62 72 ASN A N 1
ATOM 578 C CA . ASN A 1 72 ? -43.097 -3.689 -34.534 1.00 84.62 72 ASN A CA 1
ATOM 579 C C . ASN A 1 72 ? -43.496 -5.157 -34.390 1.00 84.62 72 ASN A C 1
ATOM 581 O O . ASN A 1 72 ? -42.619 -6.024 -34.390 1.00 84.62 72 ASN A O 1
ATOM 585 N N . HIS A 1 73 ? -44.793 -5.429 -34.312 1.00 83.69 73 HIS A N 1
ATOM 586 C CA . HIS A 1 73 ? -45.334 -6.785 -34.287 1.00 83.69 73 HIS A CA 1
ATOM 587 C C . HIS A 1 73 ? -45.885 -7.150 -35.661 1.00 83.69 73 HIS A C 1
ATOM 589 O O . HIS A 1 73 ? -46.555 -6.336 -36.296 1.00 83.69 73 HIS A O 1
ATOM 595 N N . CYS A 1 74 ? -45.612 -8.371 -36.120 1.00 84.81 74 CYS A N 1
ATOM 596 C CA . CYS A 1 74 ? -46.205 -8.877 -37.352 1.00 84.81 74 CYS A CA 1
ATOM 597 C C . CYS A 1 74 ? -47.547 -9.568 -37.072 1.00 84.81 74 CYS A C 1
ATOM 599 O O . CYS A 1 74 ? -47.537 -10.629 -36.445 1.00 84.81 74 CYS A O 1
ATOM 601 N N . PRO A 1 75 ? -48.682 -9.048 -37.571 1.00 75.56 75 PRO A N 1
ATOM 602 C CA . PRO A 1 75 ? -49.987 -9.673 -37.340 1.00 75.56 75 PRO A CA 1
ATOM 603 C C . PRO A 1 75 ? -50.130 -11.032 -38.043 1.00 75.56 75 PRO A C 1
ATOM 605 O O . PRO A 1 75 ? -50.893 -11.878 -37.596 1.00 75.56 75 PRO A O 1
ATOM 608 N N . PHE A 1 76 ? -49.348 -11.279 -39.096 1.00 79.25 76 PHE A N 1
ATOM 609 C CA . PHE A 1 76 ? -49.419 -12.499 -39.905 1.00 79.25 76 PHE A CA 1
ATOM 610 C C . PHE A 1 76 ? -48.503 -13.634 -39.406 1.00 79.25 76 PHE A C 1
ATOM 612 O O . PHE A 1 76 ? -48.548 -14.741 -39.932 1.00 79.25 76 PHE A O 1
ATOM 619 N N . CYS A 1 77 ? -47.665 -13.376 -38.393 1.00 80.00 77 CYS A N 1
ATOM 620 C CA . CYS A 1 77 ? -46.731 -14.346 -37.804 1.00 80.00 77 CYS A CA 1
ATOM 621 C C . CYS A 1 77 ? -46.925 -14.463 -36.287 1.00 80.00 77 CYS A C 1
ATOM 623 O O . CYS A 1 77 ? -45.954 -14.387 -35.532 1.00 80.00 77 CYS A O 1
ATOM 625 N N . ASN A 1 78 ? -48.177 -14.581 -35.837 1.00 74.94 78 ASN A N 1
ATOM 626 C CA . ASN A 1 78 ? -48.536 -14.683 -34.418 1.00 74.94 78 ASN A CA 1
ATOM 627 C C . ASN A 1 78 ? -47.831 -13.617 -33.546 1.00 74.94 78 ASN A C 1
ATOM 629 O O . ASN A 1 78 ? -47.196 -13.923 -32.540 1.00 74.94 78 ASN A O 1
ATOM 633 N N . TYR A 1 79 ? -47.849 -12.365 -34.017 1.00 77.56 79 TYR A N 1
ATOM 634 C CA . TYR A 1 79 ? -47.260 -11.185 -33.366 1.00 77.56 79 TYR A CA 1
ATOM 635 C C . TYR A 1 79 ? -45.752 -11.224 -33.118 1.00 77.56 79 TYR A C 1
ATOM 637 O O . TYR A 1 79 ? -45.241 -10.505 -32.255 1.00 77.56 79 TYR A O 1
ATOM 645 N N . ARG A 1 80 ? -45.010 -11.981 -33.939 1.00 79.88 80 ARG A N 1
ATOM 646 C CA . ARG A 1 80 ? -43.541 -11.989 -33.931 1.00 79.88 80 ARG A CA 1
ATOM 647 C C . ARG A 1 80 ? -42.965 -10.568 -33.936 1.00 79.88 80 ARG A C 1
ATOM 649 O O . ARG A 1 80 ? -43.356 -9.728 -34.751 1.00 79.88 80 ARG A O 1
ATOM 656 N N . VAL A 1 81 ? -41.999 -10.330 -33.044 1.00 80.75 81 VAL A N 1
ATOM 657 C CA . VAL A 1 81 ? -41.456 -8.996 -32.760 1.00 80.75 81 VAL A CA 1
ATOM 658 C C . VAL A 1 81 ? -40.233 -8.665 -33.611 1.00 80.75 81 VAL A C 1
ATOM 660 O O . VAL A 1 81 ? -39.282 -9.441 -33.712 1.00 80.75 81 VAL A O 1
ATOM 663 N N . PHE A 1 82 ? -40.218 -7.452 -34.159 1.00 81.69 82 PHE A N 1
ATOM 664 C CA . PHE A 1 82 ? -39.124 -6.906 -34.952 1.00 81.69 82 PHE A CA 1
ATOM 665 C C . PHE A 1 82 ? -38.648 -5.573 -34.371 1.00 81.69 82 PHE A C 1
ATOM 667 O O . PHE A 1 82 ? -39.334 -4.552 -34.431 1.00 81.69 82 PHE A O 1
ATOM 674 N N . SER A 1 83 ? -37.414 -5.559 -33.868 1.00 78.38 83 SER A N 1
ATOM 675 C CA . SER A 1 83 ? -36.793 -4.381 -33.242 1.00 78.38 83 SER A CA 1
ATOM 676 C C . SER A 1 83 ? -36.406 -3.267 -34.223 1.00 78.38 83 SER A C 1
ATOM 678 O O . SER A 1 83 ? -36.030 -2.176 -33.803 1.00 78.38 83 SER A O 1
ATOM 680 N N . ARG A 1 84 ? -36.467 -3.514 -35.539 1.00 78.56 84 ARG A N 1
ATOM 681 C CA . ARG A 1 84 ? -36.202 -2.513 -36.582 1.00 78.56 84 ARG A CA 1
ATOM 682 C C . ARG A 1 84 ? -37.288 -2.543 -37.649 1.00 78.56 84 ARG A C 1
ATOM 684 O O . ARG A 1 84 ? -37.513 -3.581 -38.268 1.00 78.56 84 ARG A O 1
ATOM 691 N N . THR A 1 85 ? -37.861 -1.380 -37.957 1.00 81.19 85 THR A N 1
ATOM 692 C CA . THR A 1 85 ? -38.905 -1.220 -38.984 1.00 81.19 85 THR A CA 1
ATOM 693 C C . THR A 1 85 ? -38.458 -1.707 -40.366 1.00 81.19 85 THR A C 1
ATOM 695 O O . THR A 1 85 ? -39.241 -2.305 -41.090 1.00 81.19 85 THR A O 1
ATOM 698 N N . ALA A 1 86 ? -37.185 -1.524 -40.734 1.00 79.50 86 ALA A N 1
ATOM 699 C CA . ALA A 1 86 ? -36.661 -2.011 -42.015 1.00 79.50 86 ALA A CA 1
ATOM 700 C C . ALA A 1 86 ? -36.657 -3.549 -42.112 1.00 79.50 86 ALA A C 1
ATOM 702 O O . ALA A 1 86 ? -36.968 -4.102 -43.164 1.00 79.50 86 ALA A O 1
ATOM 703 N N . SER A 1 87 ? -36.341 -4.237 -41.009 1.00 84.00 87 SER A N 1
ATOM 704 C CA . SER A 1 87 ? -36.407 -5.701 -40.932 1.00 84.00 87 SER A CA 1
ATOM 705 C C . SER A 1 87 ? -37.850 -6.187 -40.977 1.00 84.00 87 SER A C 1
ATOM 707 O O . SER A 1 87 ? -38.135 -7.153 -41.672 1.00 84.00 87 SER A O 1
ATOM 709 N N . PHE A 1 88 ? -38.760 -5.480 -40.302 1.00 85.81 88 PHE A N 1
ATOM 710 C CA . PHE A 1 88 ? -40.190 -5.775 -40.354 1.00 85.81 88 PHE A CA 1
ATOM 711 C C . PHE A 1 88 ? -40.762 -5.642 -41.775 1.00 85.81 88 PHE A C 1
ATOM 713 O O . PHE A 1 88 ? -41.448 -6.539 -42.250 1.00 85.81 88 PHE A O 1
ATOM 720 N N . ARG A 1 89 ? -40.415 -4.575 -42.503 1.00 83.19 89 ARG A N 1
ATOM 721 C CA . ARG A 1 89 ? -40.889 -4.359 -43.881 1.00 83.19 89 ARG A CA 1
ATOM 722 C C . ARG A 1 89 ? -40.331 -5.383 -44.867 1.00 83.19 89 ARG A C 1
ATOM 724 O O . ARG A 1 89 ? -41.083 -5.890 -45.690 1.00 83.19 89 ARG A O 1
ATOM 731 N N . LYS A 1 90 ? -39.046 -5.743 -44.744 1.00 84.94 90 LYS A N 1
ATOM 732 C CA . LYS A 1 90 ? -38.476 -6.866 -45.509 1.00 84.94 90 LYS A CA 1
ATOM 733 C C . LYS A 1 90 ? -39.177 -8.182 -45.186 1.00 84.94 90 LYS A C 1
ATOM 735 O O . LYS A 1 90 ? -39.429 -8.958 -46.094 1.00 84.94 90 LYS A O 1
ATOM 740 N N . HIS A 1 91 ? -39.505 -8.419 -43.918 1.00 86.19 91 HIS A N 1
ATOM 741 C CA . HIS A 1 91 ? -40.234 -9.610 -43.497 1.00 86.19 91 HIS A CA 1
ATOM 742 C C . HIS A 1 91 ? -41.641 -9.682 -44.115 1.00 86.19 91 HIS A C 1
ATOM 744 O O . HIS A 1 91 ? -41.979 -10.725 -44.671 1.00 86.19 91 HIS A O 1
ATOM 750 N N . LEU A 1 92 ? -42.414 -8.587 -44.090 1.00 83.88 92 LEU A N 1
ATOM 751 C CA . LEU A 1 92 ? -43.726 -8.514 -44.750 1.00 83.88 92 LEU A CA 1
ATOM 752 C C . LEU A 1 92 ? -43.623 -8.824 -46.249 1.00 83.88 92 LEU A C 1
ATOM 754 O O . LEU A 1 92 ? -44.377 -9.650 -46.756 1.00 83.88 92 LEU A O 1
ATOM 758 N N . GLN A 1 93 ? -42.638 -8.240 -46.935 1.00 82.94 93 GLN A N 1
ATOM 759 C CA . GLN A 1 93 ? -42.456 -8.457 -48.369 1.00 82.94 93 GLN A CA 1
ATOM 760 C C . GLN A 1 93 ? -41.999 -9.887 -48.695 1.00 82.94 93 GLN A C 1
ATOM 762 O O . GLN A 1 93 ? -42.510 -10.499 -49.623 1.00 82.94 93 GLN A O 1
ATOM 767 N N . GLN A 1 94 ? -41.042 -10.438 -47.944 1.00 83.38 94 GLN A N 1
ATOM 768 C CA . GLN A 1 94 ? -40.417 -11.723 -48.278 1.00 83.38 94 GLN A CA 1
ATOM 769 C C . GLN A 1 94 ? -41.230 -12.941 -47.839 1.00 83.38 94 GLN A C 1
ATOM 771 O O . GLN A 1 94 ? -41.190 -13.957 -48.523 1.00 83.38 94 GLN A O 1
ATOM 776 N N . LEU A 1 95 ? -41.914 -12.869 -46.692 1.00 83.81 95 LEU A N 1
ATOM 777 C CA . LEU A 1 95 ? -42.637 -14.017 -46.132 1.00 83.81 95 LEU A CA 1
ATOM 778 C C . LEU A 1 95 ? -44.154 -13.925 -46.294 1.00 83.81 95 LEU A C 1
ATOM 780 O O . LEU A 1 95 ? -44.809 -14.961 -46.261 1.00 83.81 95 LEU A O 1
ATOM 784 N N . HIS A 1 96 ? -44.708 -12.726 -46.490 1.00 81.75 96 HIS A N 1
ATOM 785 C CA . HIS A 1 96 ? -46.147 -12.544 -46.707 1.00 81.75 96 HIS A CA 1
ATOM 786 C C . HIS A 1 96 ? -46.487 -11.981 -48.091 1.00 81.75 96 HIS A C 1
ATOM 788 O O . HIS A 1 96 ? -47.659 -11.913 -48.432 1.00 81.75 96 HIS A O 1
ATOM 794 N N . GLY A 1 97 ? -45.494 -11.578 -48.894 1.00 78.38 97 GLY A N 1
ATOM 795 C CA . GLY A 1 97 ? -45.734 -10.952 -50.198 1.00 78.38 97 GLY A CA 1
ATOM 796 C C . GLY A 1 97 ? -46.400 -9.573 -50.112 1.00 78.38 97 GLY A C 1
ATOM 797 O O . GLY A 1 97 ? -46.865 -9.060 -51.123 1.00 78.38 97 GLY A O 1
ATOM 798 N N . ILE A 1 98 ? -46.458 -8.968 -48.921 1.00 82.56 98 ILE A N 1
ATOM 799 C CA . ILE A 1 98 ? -47.173 -7.712 -48.677 1.00 82.56 98 ILE A CA 1
ATOM 800 C C . ILE A 1 98 ? -46.210 -6.538 -48.843 1.00 82.56 98 ILE A C 1
ATOM 802 O O . ILE A 1 98 ? -45.242 -6.387 -48.085 1.00 82.56 98 ILE A O 1
ATOM 806 N N . GLU A 1 99 ? -46.494 -5.666 -49.808 1.00 80.12 99 GLU A N 1
ATOM 807 C CA . GLU A 1 99 ? -45.771 -4.409 -49.958 1.00 80.12 99 GLU A CA 1
ATOM 808 C C . GLU A 1 99 ? -46.229 -3.381 -48.922 1.00 80.12 99 GLU A C 1
ATOM 810 O O . GLU A 1 99 ? -47.415 -3.163 -48.679 1.00 80.12 99 GLU A O 1
ATOM 815 N N . SER A 1 100 ? -45.251 -2.729 -48.295 1.00 85.50 100 SER A N 1
ATOM 816 C CA . SER A 1 100 ? -45.491 -1.742 -47.246 1.00 85.50 100 SER A CA 1
ATOM 817 C C . SER A 1 100 ? -44.844 -0.404 -47.576 1.00 85.50 100 SER A C 1
ATOM 819 O O . SER A 1 100 ? -43.756 -0.352 -48.157 1.00 85.50 100 SER A O 1
ATOM 821 N N . TYR A 1 101 ? -45.463 0.691 -47.139 1.00 80.56 101 TYR A N 1
ATOM 822 C CA . TYR A 1 101 ? -45.047 2.070 -47.397 1.00 80.56 101 TYR A CA 1
ATOM 823 C C . TYR A 1 101 ? -45.236 2.989 -46.174 1.00 80.56 101 TYR A C 1
ATOM 825 O O . TYR A 1 101 ? -45.681 2.571 -45.107 1.00 80.56 101 TYR A O 1
ATOM 833 N N . LYS A 1 102 ? -44.787 4.245 -46.296 1.00 78.25 102 LYS A N 1
ATOM 834 C CA . LYS A 1 102 ? -44.995 5.319 -45.306 1.00 78.25 102 LYS A CA 1
ATOM 835 C C . LYS A 1 102 ? -45.731 6.470 -45.992 1.00 78.25 102 LYS A C 1
ATOM 837 O O . LYS A 1 102 ? -45.291 6.885 -47.063 1.00 78.25 102 LYS A O 1
ATOM 842 N N . LYS A 1 103 ? -46.784 7.019 -45.378 1.00 74.50 103 LYS A N 1
ATOM 843 C CA . LYS A 1 103 ? -47.467 8.220 -45.888 1.00 74.50 103 LYS A CA 1
ATOM 844 C C . LYS A 1 103 ? -46.589 9.462 -45.661 1.00 74.50 103 LYS A C 1
ATOM 846 O O . LYS A 1 103 ? -46.194 9.745 -44.533 1.00 74.50 103 LYS A O 1
ATOM 851 N N . ARG A 1 104 ? -46.248 10.193 -46.729 1.00 52.59 104 ARG A N 1
ATOM 852 C CA . ARG A 1 104 ? -45.605 11.521 -46.664 1.00 52.59 104 ARG A CA 1
ATOM 853 C C . ARG A 1 104 ? -46.633 12.567 -47.086 1.00 52.59 104 ARG A C 1
ATOM 855 O O . ARG A 1 104 ? -47.065 12.541 -48.232 1.00 52.59 104 ARG A O 1
ATOM 862 N N . GLU A 1 105 ? -47.000 13.482 -46.195 1.00 47.34 105 GLU A N 1
ATOM 863 C CA . GLU A 1 105 ? -47.842 14.628 -46.561 1.00 47.34 105 GLU A CA 1
ATOM 864 C C . GLU A 1 105 ? -47.008 15.703 -47.274 1.00 47.34 105 GLU A C 1
ATOM 866 O O . GLU A 1 105 ? -45.873 15.994 -46.878 1.00 47.34 105 GLU A O 1
ATOM 871 N N . LYS A 1 106 ? -47.563 16.274 -48.350 1.00 37.44 106 LYS A N 1
ATOM 872 C CA . LYS A 1 106 ? -47.038 17.487 -48.992 1.00 37.44 106 LYS A CA 1
ATOM 873 C C . LYS A 1 106 ? -47.441 18.698 -48.134 1.00 37.44 106 LYS A C 1
ATOM 875 O O . LYS A 1 106 ? -48.579 18.732 -47.681 1.00 37.44 106 LYS A O 1
ATOM 880 N N . PRO A 1 107 ? -46.557 19.685 -47.913 1.00 34.91 107 PRO A N 1
ATOM 881 C CA . PRO A 1 107 ? -46.944 20.914 -47.235 1.00 34.91 107 PRO A CA 1
ATOM 882 C C . PRO A 1 107 ? -47.789 21.765 -48.192 1.00 34.91 107 PRO A C 1
ATOM 884 O O . PRO A 1 107 ? -47.298 22.162 -49.253 1.00 34.91 107 PRO A O 1
ATOM 887 N N . ASP A 1 108 ? -49.044 22.028 -47.832 1.00 31.80 108 ASP A N 1
ATOM 888 C CA . ASP A 1 108 ? -49.895 22.958 -48.572 1.00 31.80 108 ASP A CA 1
ATOM 889 C C . ASP A 1 108 ? -49.347 24.389 -48.486 1.00 31.80 108 ASP A C 1
ATOM 891 O O . ASP A 1 108 ? -48.878 24.858 -47.445 1.00 31.80 108 ASP A O 1
ATOM 895 N N . LYS A 1 109 ? -49.359 25.066 -49.637 1.00 33.03 109 LYS A N 1
ATOM 896 C CA . LYS A 1 109 ? -48.847 26.421 -49.847 1.00 33.03 109 LYS A CA 1
ATOM 897 C C . LYS A 1 109 ? -49.962 27.469 -49.713 1.00 33.03 109 LYS A C 1
ATOM 899 O O . LYS A 1 109 ? -50.972 27.355 -50.392 1.00 33.03 109 LYS A O 1
ATOM 904 N N . LYS A 1 110 ? -49.597 28.557 -49.018 1.00 29.48 110 LYS A N 1
ATOM 905 C CA . LYS A 1 110 ? -49.902 29.991 -49.252 1.00 29.48 110 LYS A CA 1
ATOM 906 C C . LYS A 1 110 ? -51.295 30.575 -48.950 1.00 29.48 110 LYS A C 1
ATOM 908 O O . LYS A 1 110 ? -52.282 30.219 -49.573 1.00 29.48 110 LYS A O 1
ATOM 913 N N . ALA A 1 111 ? -51.265 31.657 -48.163 1.00 27.25 111 ALA A N 1
ATOM 914 C CA . ALA A 1 111 ? -51.592 33.031 -48.590 1.00 27.25 111 ALA A CA 1
ATOM 915 C C . ALA A 1 111 ? -50.645 33.971 -47.797 1.00 27.25 111 ALA A C 1
ATOM 917 O O . ALA A 1 111 ? -50.652 33.932 -46.572 1.00 27.25 111 ALA A O 1
ATOM 918 N N . ASP A 1 112 ? -49.546 34.486 -48.359 1.00 27.86 112 ASP A N 1
ATOM 919 C CA . ASP A 1 112 ? -49.392 35.700 -49.188 1.00 27.86 112 ASP A CA 1
ATOM 920 C C . ASP A 1 112 ? -50.006 36.980 -48.578 1.00 27.86 112 ASP A C 1
ATOM 922 O O . ASP A 1 112 ? -51.214 37.185 -48.625 1.00 27.86 112 ASP A O 1
ATOM 926 N N . ALA A 1 113 ? -49.123 37.860 -48.083 1.00 26.67 113 ALA A N 1
ATOM 927 C CA . ALA A 1 113 ? -49.253 39.316 -48.128 1.00 26.67 113 ALA A CA 1
ATOM 928 C C . ALA A 1 113 ? -47.855 39.936 -48.379 1.00 26.67 113 ALA A C 1
ATOM 930 O O . ALA A 1 113 ? -46.891 39.638 -47.676 1.00 26.67 113 ALA A O 1
ATOM 931 N N . GLU A 1 114 ? -47.813 40.694 -49.477 1.00 28.53 114 GLU A N 1
ATOM 932 C CA . GLU A 1 114 ? -46.839 41.605 -50.124 1.00 28.53 114 GLU A CA 1
ATOM 933 C C . GLU A 1 114 ? -45.649 42.134 -49.289 1.00 28.53 114 GLU A C 1
ATOM 935 O O . GLU A 1 114 ? -45.812 42.488 -48.129 1.00 28.53 114 GLU A O 1
ATOM 940 N N . LYS A 1 115 ? -44.381 42.090 -49.746 1.00 28.36 115 LYS A N 1
ATOM 941 C CA . LYS A 1 115 ? -43.648 42.663 -50.918 1.00 28.36 115 LYS A CA 1
ATOM 942 C C . LYS A 1 115 ? -43.089 44.086 -50.704 1.00 28.36 115 LYS A C 1
ATOM 944 O O . LYS A 1 115 ? -43.846 45.044 -50.676 1.00 28.36 115 LYS A O 1
ATOM 949 N N . ALA A 1 116 ? -41.755 44.179 -50.717 1.00 23.41 116 ALA A N 1
ATOM 950 C CA . ALA A 1 116 ? -40.920 45.144 -51.460 1.00 23.41 116 ALA A CA 1
ATOM 951 C C . ALA A 1 116 ? -39.477 44.576 -51.445 1.00 23.41 116 ALA A C 1
ATOM 953 O O . ALA A 1 116 ? -38.966 44.256 -50.376 1.00 23.41 116 ALA A O 1
ATOM 954 N N . ASP A 1 117 ? -39.021 44.020 -52.571 1.00 24.66 117 ASP A N 1
ATOM 955 C CA . ASP A 1 117 ? -37.977 44.567 -53.467 1.00 24.66 117 ASP A CA 1
ATOM 956 C C . ASP A 1 117 ? -36.543 44.382 -52.932 1.00 24.66 117 ASP A C 1
ATOM 958 O O . ASP A 1 117 ? -36.160 45.009 -51.954 1.00 24.66 117 ASP A O 1
ATOM 962 N N . ASP A 1 118 ? -35.759 43.477 -53.544 1.00 25.48 118 ASP A N 1
ATOM 963 C CA . ASP A 1 118 ? -34.700 43.867 -54.498 1.00 25.48 118 ASP A CA 1
ATOM 964 C C . ASP A 1 118 ? -33.969 42.648 -55.132 1.00 25.48 118 ASP A C 1
ATOM 966 O O . ASP A 1 118 ? -33.575 41.706 -54.448 1.00 25.48 118 ASP A O 1
ATOM 970 N N . VAL A 1 119 ? -33.858 42.705 -56.467 1.00 25.66 119 VAL A N 1
ATOM 971 C CA . VAL A 1 119 ? -32.808 42.288 -57.442 1.00 25.66 119 VAL A CA 1
ATOM 972 C C . VAL A 1 119 ? -32.003 40.948 -57.333 1.00 25.66 119 VAL A C 1
ATOM 974 O O . VAL A 1 119 ? -31.653 40.486 -56.251 1.00 25.66 119 VAL A O 1
ATOM 977 N N . PRO A 1 120 ? -31.659 40.288 -58.479 1.00 28.98 120 PRO A N 1
ATOM 978 C CA . PRO A 1 120 ? -31.427 38.834 -58.582 1.00 28.98 120 PRO A CA 1
ATOM 979 C C . PRO A 1 120 ? -30.011 38.349 -59.020 1.00 28.98 120 PRO A C 1
ATOM 981 O O . PRO A 1 120 ? -29.368 38.991 -59.836 1.00 28.98 120 PRO A O 1
ATOM 984 N N . HIS A 1 121 ? -29.639 37.133 -58.555 1.00 24.39 121 HIS A N 1
ATOM 985 C CA . HIS A 1 121 ? -28.837 36.017 -59.159 1.00 24.39 121 HIS A CA 1
ATOM 986 C C . HIS A 1 121 ? -27.492 36.252 -59.914 1.00 24.39 121 HIS A C 1
ATOM 988 O O . HIS A 1 121 ? -27.388 37.225 -60.649 1.00 24.39 121 HIS A O 1
ATOM 994 N N . PRO A 1 122 ? -26.485 35.319 -59.863 1.00 35.31 122 PRO A N 1
ATOM 995 C CA . PRO A 1 122 ? -26.636 33.872 -60.159 1.00 35.31 122 PRO A CA 1
ATOM 996 C C . PRO A 1 122 ? -25.751 32.834 -59.387 1.00 35.31 122 PRO A C 1
ATOM 998 O O . PRO A 1 122 ? -25.004 33.157 -58.473 1.00 35.31 122 PRO A O 1
ATOM 1001 N N . LYS A 1 123 ? -25.966 31.561 -59.786 1.00 38.31 123 LYS A N 1
ATOM 1002 C CA . LYS A 1 123 ? -25.504 30.195 -59.387 1.00 38.31 123 LYS A CA 1
ATOM 1003 C C . LYS A 1 123 ? -23.961 30.004 -59.362 1.00 38.31 123 LYS A C 1
ATOM 1005 O O . LYS A 1 123 ? -23.279 30.798 -59.987 1.00 38.31 123 LYS A O 1
ATOM 1010 N N . ASP A 1 124 ? -23.316 29.068 -58.638 1.00 35.00 124 ASP A N 1
ATOM 1011 C CA . ASP A 1 124 ? -23.364 27.577 -58.606 1.00 35.00 124 ASP A CA 1
ATOM 1012 C C . ASP A 1 124 ? -22.818 27.023 -57.249 1.00 35.00 124 ASP A C 1
ATOM 1014 O O . ASP A 1 124 ? -22.024 27.688 -56.590 1.00 35.00 124 ASP A O 1
ATOM 1018 N N . SER A 1 125 ? -23.164 25.832 -56.719 1.00 27.25 125 SER A N 1
ATOM 1019 C CA . SER A 1 125 ? -22.510 24.532 -57.027 1.00 27.25 125 SER A CA 1
ATOM 1020 C C . SER A 1 125 ? -22.949 23.392 -56.051 1.00 27.25 125 SER A C 1
ATOM 1022 O O . SER A 1 125 ? -23.548 23.631 -55.003 1.00 27.25 125 SER A O 1
ATOM 1024 N N . LEU A 1 126 ? -22.693 22.134 -56.444 1.00 34.75 126 LEU A N 1
ATOM 1025 C CA . LEU A 1 126 ? -23.276 20.845 -56.008 1.00 34.75 126 LEU A CA 1
ATOM 1026 C C . LEU A 1 126 ? -23.025 20.365 -54.549 1.00 34.75 126 LEU A C 1
ATOM 1028 O O . LEU A 1 126 ? -21.961 20.581 -53.979 1.00 34.75 126 LEU A O 1
ATOM 1032 N N . LYS A 1 127 ? -23.954 19.559 -53.987 1.00 35.88 127 LY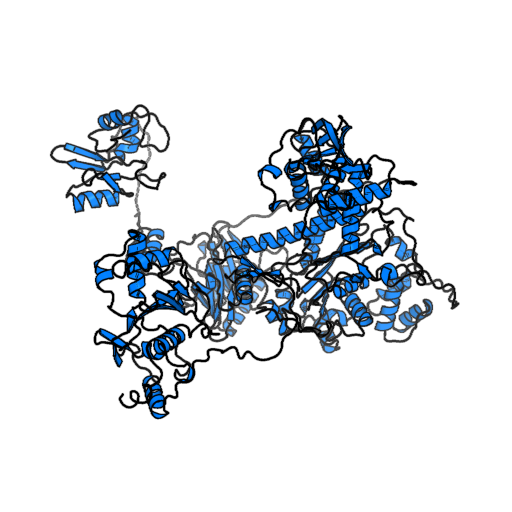S A N 1
ATOM 1033 C CA . LYS A 1 127 ? -23.761 18.761 -52.748 1.00 35.88 127 LYS A CA 1
ATOM 1034 C C . LYS A 1 127 ? -23.340 17.316 -53.060 1.00 35.88 127 LYS A C 1
ATOM 1036 O O . LYS A 1 127 ? -24.137 16.545 -53.587 1.00 35.88 127 LYS A O 1
ATOM 1041 N N . ASN A 1 128 ? -22.125 16.941 -52.656 1.00 32.22 128 ASN A N 1
ATOM 1042 C CA . ASN A 1 128 ? -21.569 15.583 -52.734 1.00 32.22 128 ASN A CA 1
ATOM 1043 C C . ASN A 1 128 ? -21.880 14.780 -51.448 1.00 32.22 128 ASN A C 1
ATOM 1045 O O . ASN A 1 128 ? -21.503 15.196 -50.353 1.00 32.22 128 ASN A O 1
ATOM 1049 N N . THR A 1 129 ? -22.526 13.613 -51.551 1.00 40.78 129 THR A N 1
ATOM 1050 C CA . THR A 1 129 ? -22.612 12.619 -50.460 1.00 40.78 129 THR A CA 1
ATOM 1051 C C . THR A 1 129 ? -21.491 11.592 -50.618 1.00 40.78 129 THR A C 1
ATOM 1053 O O . THR A 1 129 ? -21.575 10.715 -51.476 1.00 40.78 129 THR A O 1
ATOM 1056 N N . HIS A 1 130 ? -20.438 11.683 -49.803 1.00 48.38 130 HIS A N 1
ATOM 1057 C CA . HIS A 1 130 ? -19.335 10.718 -49.831 1.00 48.38 130 HIS A CA 1
ATOM 1058 C C . HIS A 1 130 ? -19.737 9.392 -49.166 1.00 48.38 130 HIS A C 1
ATOM 1060 O O . HIS A 1 130 ? -19.804 9.293 -47.941 1.00 48.38 130 HIS A O 1
ATOM 1066 N N . ASN A 1 131 ? -19.985 8.363 -49.978 1.00 58.78 131 ASN A N 1
ATOM 1067 C CA . ASN A 1 131 ? -19.997 6.976 -49.516 1.00 58.78 131 ASN A CA 1
ATOM 1068 C C . ASN A 1 131 ? -18.562 6.528 -49.191 1.00 58.78 131 ASN A C 1
ATOM 1070 O O . ASN A 1 131 ? -17.628 6.877 -49.912 1.00 58.78 131 ASN A O 1
ATOM 1074 N N . ILE A 1 132 ? -18.382 5.756 -48.115 1.00 64.75 132 ILE A N 1
ATOM 1075 C CA . ILE A 1 132 ? -17.063 5.312 -47.645 1.00 64.75 132 ILE A CA 1
ATOM 1076 C C . ILE A 1 132 ? -16.846 3.855 -48.084 1.00 64.75 132 ILE A C 1
ATOM 1078 O O . ILE A 1 132 ? -17.513 2.965 -47.545 1.00 64.75 132 ILE A O 1
ATOM 1082 N N . PRO A 1 133 ? -15.943 3.575 -49.038 1.00 58.84 133 PRO A N 1
ATOM 1083 C CA . PRO A 1 133 ? -15.675 2.214 -49.486 1.00 58.84 133 PRO A CA 1
ATOM 1084 C C . PRO A 1 133 ? -14.886 1.418 -48.439 1.00 58.84 133 PRO A C 1
ATOM 1086 O O . PRO A 1 133 ? -13.964 1.920 -47.795 1.00 58.84 133 PRO A O 1
ATOM 1089 N N . CYS A 1 134 ? -15.235 0.144 -48.270 1.00 63.88 134 CYS A N 1
ATOM 1090 C CA . CYS A 1 134 ? -14.427 -0.806 -47.524 1.00 63.88 134 CYS A CA 1
ATOM 1091 C C . CYS A 1 134 ? -13.225 -1.227 -48.369 1.00 63.88 134 CYS A C 1
ATOM 1093 O O . CYS A 1 134 ? -13.394 -1.896 -49.376 1.00 63.88 134 CYS A O 1
ATOM 1095 N N . MET A 1 135 ? -12.007 -0.925 -47.933 1.00 58.62 135 MET A N 1
ATOM 1096 C CA . MET A 1 135 ? -10.793 -1.257 -48.698 1.00 58.62 135 MET A CA 1
ATOM 1097 C C . MET A 1 135 ? -10.493 -2.768 -48.784 1.00 58.62 135 MET A C 1
ATOM 1099 O O . MET A 1 135 ? -9.600 -3.166 -49.518 1.00 58.62 135 MET A O 1
ATOM 1103 N N . LEU A 1 136 ? -11.224 -3.612 -48.040 1.00 61.12 136 LEU A N 1
ATOM 1104 C CA . LEU A 1 136 ? -11.044 -5.072 -48.019 1.00 61.12 136 LEU A CA 1
ATOM 1105 C C . LEU A 1 136 ? -12.015 -5.824 -48.944 1.00 61.12 136 LEU A C 1
ATOM 1107 O O . LEU A 1 136 ? -11.737 -6.952 -49.330 1.00 61.12 136 LEU A O 1
ATOM 1111 N N . CYS A 1 137 ? -13.167 -5.234 -49.279 1.00 71.06 137 CYS A N 1
ATOM 1112 C CA . CYS A 1 137 ? -14.179 -5.883 -50.132 1.00 71.06 137 CYS A CA 1
ATOM 1113 C C . CYS A 1 137 ? -14.989 -4.910 -51.001 1.00 71.06 137 CYS A C 1
ATOM 1115 O O . CYS A 1 137 ? -16.020 -5.273 -51.561 1.00 71.06 137 CYS A O 1
ATOM 1117 N N . SER A 1 138 ? -14.563 -3.651 -51.058 1.00 67.12 138 SER A N 1
ATOM 1118 C CA . SER A 1 138 ? -15.130 -2.561 -51.859 1.00 67.12 138 SER A CA 1
ATOM 1119 C C . SER A 1 138 ? -16.583 -2.179 -51.533 1.00 67.12 138 SER A C 1
ATOM 1121 O O . SER A 1 138 ? -17.163 -1.324 -52.200 1.00 67.12 138 SER A O 1
ATOM 1123 N N . ALA A 1 139 ? -17.176 -2.744 -50.472 1.00 70.94 139 ALA A N 1
ATOM 1124 C CA . ALA A 1 139 ? -18.531 -2.422 -50.028 1.00 70.94 139 ALA A CA 1
ATOM 1125 C C . ALA A 1 139 ? -18.649 -0.948 -49.599 1.00 70.94 139 ALA A C 1
ATOM 1127 O O . ALA A 1 139 ? -17.918 -0.488 -48.722 1.00 70.94 139 ALA A O 1
ATOM 1128 N N . SER A 1 140 ? -19.585 -0.207 -50.196 1.00 69.31 140 SER A N 1
ATOM 1129 C CA . SER A 1 140 ? -19.757 1.235 -49.968 1.00 69.31 140 SER A CA 1
ATOM 1130 C C . SER A 1 140 ? -20.710 1.506 -48.805 1.00 69.31 140 SER A C 1
ATOM 1132 O O . SER A 1 140 ? -21.889 1.152 -48.865 1.00 69.31 140 SER A O 1
ATOM 1134 N N . LEU A 1 141 ? -20.199 2.079 -47.711 1.00 80.62 141 LEU A N 1
ATOM 1135 C CA . LEU A 1 141 ? -20.949 2.242 -46.469 1.00 80.62 141 LEU A CA 1
ATOM 1136 C C . LEU A 1 141 ? -21.225 3.712 -46.151 1.00 80.62 141 LEU A C 1
ATOM 1138 O O . LEU A 1 141 ? -20.393 4.595 -46.341 1.00 80.62 141 LEU A O 1
ATOM 1142 N N . SER A 1 142 ? -22.407 3.959 -45.591 1.00 63.19 142 SER A N 1
ATOM 1143 C CA . SER A 1 142 ? -22.920 5.306 -45.312 1.00 63.19 142 SER A CA 1
ATOM 1144 C C . SER A 1 142 ? -22.278 6.006 -44.108 1.00 63.19 142 SER A C 1
ATOM 1146 O O . SER A 1 142 ? -22.529 7.185 -43.884 1.00 63.19 142 SER A O 1
ATOM 1148 N N . SER A 1 143 ? -21.494 5.296 -43.286 1.00 61.28 143 SER A N 1
ATOM 1149 C CA . SER A 1 143 ? -20.783 5.889 -42.145 1.00 61.28 143 SER A CA 1
ATOM 1150 C C . SER A 1 143 ? -19.595 5.040 -41.680 1.00 61.28 143 SER A C 1
ATOM 1152 O O . SER A 1 143 ? -19.607 3.812 -41.791 1.00 61.28 143 SER A O 1
ATOM 1154 N N . HIS A 1 144 ? -18.605 5.680 -41.047 1.00 55.00 144 HIS A N 1
ATOM 1155 C CA . HIS A 1 144 ? -17.457 5.005 -40.421 1.00 55.00 144 HIS A CA 1
ATOM 1156 C C . HIS A 1 144 ? -17.846 4.003 -39.319 1.00 55.00 144 HIS A C 1
ATOM 1158 O O . HIS A 1 144 ? -17.093 3.073 -39.036 1.00 55.00 144 HIS A O 1
ATOM 1164 N N . SER A 1 145 ? -19.000 4.182 -38.667 1.00 53.56 145 SER A N 1
ATOM 1165 C CA . SER A 1 145 ? -19.505 3.241 -37.653 1.00 53.56 145 SER A CA 1
ATOM 1166 C C . SER A 1 145 ? -19.978 1.936 -38.299 1.00 53.56 145 SER A C 1
ATOM 1168 O O . SER A 1 145 ? -19.616 0.843 -37.856 1.00 53.56 145 SER A O 1
ATOM 1170 N N . ASN A 1 146 ? -20.703 2.050 -39.416 1.00 64.75 146 ASN A N 1
ATOM 1171 C CA . ASN A 1 146 ? -21.115 0.897 -40.210 1.00 64.75 146 ASN A CA 1
ATOM 1172 C C . ASN A 1 146 ? -19.898 0.181 -40.802 1.00 64.75 146 ASN A C 1
ATOM 1174 O O . ASN A 1 146 ? -19.870 -1.046 -40.793 1.00 64.75 146 ASN A O 1
ATOM 1178 N N . LEU A 1 147 ? -18.878 0.927 -41.247 1.00 64.75 147 LEU A N 1
ATOM 1179 C CA . LEU A 1 147 ? -17.641 0.346 -41.779 1.00 64.75 147 LEU A CA 1
ATOM 1180 C C . LEU A 1 147 ? -16.887 -0.453 -40.711 1.00 64.75 147 LEU A C 1
ATOM 1182 O O . LEU A 1 147 ? -16.486 -1.583 -40.967 1.00 64.75 147 LEU A O 1
ATOM 1186 N N . ARG A 1 148 ? -16.773 0.074 -39.485 1.00 57.25 148 ARG A N 1
ATOM 1187 C CA . ARG A 1 148 ? -16.153 -0.641 -38.356 1.00 57.25 148 ARG A CA 1
ATOM 1188 C C . ARG A 1 148 ? -16.886 -1.931 -38.000 1.00 57.25 148 ARG A C 1
ATOM 1190 O O . ARG A 1 148 ? -16.245 -2.945 -37.742 1.00 57.25 148 ARG A O 1
ATOM 1197 N N . ARG A 1 149 ? -18.221 -1.901 -37.993 1.00 60.56 149 ARG A N 1
ATOM 1198 C CA . ARG A 1 149 ? -19.035 -3.096 -37.747 1.00 60.56 149 ARG A CA 1
ATOM 1199 C C . ARG A 1 149 ? -18.889 -4.120 -38.871 1.00 60.56 149 ARG A C 1
ATOM 1201 O O . ARG A 1 149 ? -18.705 -5.291 -38.593 1.00 60.56 149 ARG A O 1
ATOM 1208 N N . HIS A 1 150 ? -18.907 -3.669 -40.119 1.00 73.31 150 HIS A N 1
ATOM 1209 C CA . HIS A 1 150 ? -18.684 -4.513 -41.287 1.00 73.31 150 HIS A CA 1
ATOM 1210 C C . HIS A 1 150 ? -17.302 -5.189 -41.253 1.00 73.31 150 HIS A C 1
ATOM 1212 O O . HIS A 1 150 ? -17.217 -6.396 -41.436 1.00 73.31 150 HIS A O 1
ATOM 1218 N N . ILE A 1 151 ? -16.233 -4.449 -40.939 1.00 62.22 151 ILE A N 1
ATOM 1219 C CA . ILE A 1 151 ? -14.874 -5.006 -40.823 1.00 62.22 151 ILE A CA 1
ATOM 1220 C C . ILE A 1 151 ? -14.766 -6.032 -39.690 1.00 62.22 151 ILE A C 1
ATOM 1222 O O . ILE A 1 151 ? -14.114 -7.060 -39.853 1.00 62.22 151 ILE A O 1
ATOM 1226 N N . ARG A 1 152 ? -15.444 -5.795 -38.566 1.00 61.62 152 ARG A N 1
ATOM 1227 C CA . ARG A 1 152 ? -15.490 -6.751 -37.457 1.00 61.62 152 ARG A CA 1
ATOM 1228 C C . ARG A 1 152 ? -16.254 -8.021 -37.824 1.00 61.62 152 ARG A C 1
ATOM 1230 O O . ARG A 1 152 ? -15.737 -9.113 -37.637 1.00 61.62 152 ARG A O 1
ATOM 1237 N N . ASP A 1 153 ? -17.473 -7.855 -38.328 1.00 61.69 153 ASP A N 1
ATOM 1238 C CA . ASP A 1 153 ? -18.438 -8.944 -38.476 1.00 61.69 153 ASP A CA 1
ATOM 1239 C C . ASP A 1 153 ? -18.144 -9.808 -39.721 1.00 61.69 153 ASP A C 1
ATOM 1241 O O . ASP A 1 153 ? -18.462 -10.992 -39.719 1.00 61.69 153 ASP A O 1
ATOM 1245 N N . LEU A 1 154 ? -17.535 -9.241 -40.775 1.00 66.12 154 LEU A N 1
ATOM 1246 C CA . LEU A 1 154 ? -17.275 -9.941 -42.045 1.00 66.12 154 LEU A CA 1
ATOM 1247 C C . LEU A 1 154 ? -15.788 -10.204 -42.326 1.00 66.12 154 LEU A C 1
ATOM 1249 O O . LEU A 1 154 ? -15.482 -11.187 -42.993 1.00 66.12 154 LEU A O 1
ATOM 1253 N N . HIS A 1 155 ? -14.869 -9.374 -41.812 1.00 65.25 155 HIS A N 1
ATOM 1254 C CA . HIS A 1 155 ? -13.418 -9.522 -42.050 1.00 65.25 155 HIS A CA 1
ATOM 1255 C C . HIS A 1 155 ? -12.635 -9.995 -40.818 1.00 65.25 155 HIS A C 1
ATOM 1257 O O . HIS A 1 155 ? -11.421 -10.167 -40.894 1.00 65.25 155 HIS A O 1
ATOM 1263 N N . ASN A 1 156 ? -13.310 -10.196 -39.679 1.00 55.28 156 ASN A N 1
ATOM 1264 C CA . ASN A 1 156 ? -12.741 -10.700 -38.424 1.00 55.28 156 ASN A CA 1
ATOM 1265 C C . ASN A 1 156 ? -11.491 -9.929 -37.929 1.00 55.28 156 ASN A C 1
ATOM 1267 O O . ASN A 1 156 ? -10.638 -10.482 -37.232 1.00 55.28 156 ASN A O 1
ATOM 1271 N N . ARG A 1 157 ? -11.362 -8.640 -38.289 1.00 53.41 157 ARG A N 1
ATOM 1272 C CA . ARG A 1 157 ? -10.278 -7.754 -37.826 1.00 53.41 157 ARG A CA 1
ATOM 1273 C C . ARG A 1 157 ? -10.708 -6.965 -36.574 1.00 53.41 157 ARG A C 1
ATOM 1275 O O . ARG A 1 157 ? -11.849 -6.493 -36.517 1.00 53.41 157 ARG A O 1
ATOM 1282 N N . PRO A 1 158 ? -9.822 -6.766 -35.575 1.00 55.62 158 PRO A N 1
ATOM 1283 C CA . PRO A 1 158 ? -10.134 -5.944 -34.408 1.00 55.62 158 PRO A CA 1
ATOM 1284 C C . PRO A 1 158 ? -10.419 -4.492 -34.808 1.00 55.62 158 PRO A C 1
ATOM 1286 O O . PRO A 1 158 ? -9.785 -3.941 -35.700 1.00 55.62 158 PRO A O 1
ATOM 1289 N N . THR A 1 159 ? -11.353 -3.835 -34.116 1.00 58.72 159 THR A N 1
ATOM 1290 C CA . THR A 1 159 ? -11.757 -2.452 -34.444 1.00 58.72 159 THR A CA 1
ATOM 1291 C C . THR A 1 159 ? -10.847 -1.365 -33.873 1.00 58.72 159 THR A C 1
ATOM 1293 O O . THR A 1 159 ? -11.130 -0.186 -34.080 1.00 58.72 159 THR A O 1
ATOM 1296 N N . ILE A 1 160 ? -9.816 -1.734 -33.109 1.00 70.06 160 ILE A N 1
ATOM 1297 C CA . ILE A 1 160 ? -8.875 -0.788 -32.500 1.00 70.06 160 ILE A CA 1
ATOM 1298 C C . ILE A 1 160 ? -7.584 -0.807 -33.326 1.00 70.06 160 ILE A C 1
ATOM 1300 O O . ILE A 1 160 ? -6.976 -1.872 -33.421 1.00 70.06 160 ILE A O 1
ATOM 1304 N N . PRO A 1 161 ? -7.173 0.331 -33.911 1.00 74.38 161 PRO A N 1
ATOM 1305 C CA . PRO A 1 161 ? -6.015 0.376 -34.790 1.00 74.38 161 PRO A CA 1
ATOM 1306 C C . PRO A 1 161 ? -4.694 0.254 -34.019 1.00 74.38 161 PRO A C 1
ATOM 1308 O O . PRO A 1 161 ? -4.588 0.624 -32.843 1.00 74.38 161 PRO A O 1
ATOM 1311 N N . ILE A 1 162 ? -3.676 -0.258 -34.701 1.00 84.62 162 ILE A N 1
ATOM 1312 C CA . ILE A 1 162 ? -2.298 -0.322 -34.222 1.00 84.62 162 ILE A CA 1
ATOM 1313 C C . ILE A 1 162 ? -1.356 -0.211 -35.423 1.00 84.62 162 ILE A C 1
ATOM 1315 O O . ILE A 1 162 ? -1.551 -0.892 -36.424 1.00 84.62 162 ILE A O 1
ATOM 1319 N N . MET A 1 163 ? -0.360 0.665 -35.326 1.00 85.56 163 MET A N 1
ATOM 1320 C CA . MET A 1 163 ? 0.568 0.972 -36.417 1.00 85.56 163 MET A CA 1
ATOM 1321 C C . MET A 1 163 ? 1.995 0.670 -35.973 1.00 85.56 163 MET A C 1
ATOM 1323 O O . MET A 1 163 ? 2.375 1.042 -34.862 1.00 85.56 163 MET A O 1
ATOM 1327 N N . CYS A 1 164 ? 2.785 0.020 -36.822 1.00 87.62 164 CYS A N 1
ATOM 1328 C CA . CYS A 1 164 ? 4.234 -0.036 -36.641 1.00 87.62 164 CYS A CA 1
ATOM 1329 C C . CYS A 1 164 ? 4.835 1.328 -37.009 1.00 87.62 164 CYS A C 1
ATOM 1331 O O . CYS A 1 164 ? 4.441 1.890 -38.028 1.00 87.62 164 CYS A O 1
ATOM 1333 N N . ILE A 1 165 ? 5.750 1.861 -36.193 1.00 88.62 165 ILE A N 1
ATOM 1334 C CA . ILE A 1 165 ? 6.431 3.147 -36.454 1.00 88.62 165 ILE A CA 1
ATOM 1335 C C . ILE A 1 165 ? 7.958 3.031 -36.489 1.00 88.62 165 ILE A C 1
ATOM 1337 O O . ILE A 1 165 ? 8.621 3.947 -36.955 1.00 88.62 165 ILE A O 1
ATOM 1341 N N . ASP A 1 166 ? 8.508 1.935 -35.967 1.00 86.62 166 ASP A N 1
ATOM 1342 C CA . ASP A 1 166 ? 9.935 1.624 -36.025 1.00 86.62 166 ASP A CA 1
ATOM 1343 C C . ASP A 1 166 ? 10.069 0.091 -36.065 1.00 86.62 166 ASP A C 1
ATOM 1345 O O . ASP A 1 166 ? 9.904 -0.565 -35.028 1.00 86.62 166 ASP A O 1
ATOM 1349 N N . PRO A 1 167 ? 10.235 -0.508 -37.256 1.00 82.88 167 PRO A N 1
ATOM 1350 C CA . PRO A 1 167 ? 10.280 -1.959 -37.404 1.00 82.88 167 PRO A CA 1
ATOM 1351 C C . PRO A 1 167 ? 11.546 -2.575 -36.793 1.00 82.88 167 PRO A C 1
ATOM 1353 O O . PRO A 1 167 ? 11.465 -3.669 -36.232 1.00 82.88 167 PRO A O 1
ATOM 1356 N N . ASP A 1 168 ? 12.678 -1.869 -36.836 1.00 81.50 168 ASP A N 1
ATOM 1357 C CA . ASP A 1 168 ? 13.975 -2.369 -36.368 1.00 81.50 168 ASP A CA 1
ATOM 1358 C C . ASP A 1 168 ? 14.001 -2.505 -34.842 1.00 81.50 168 ASP A C 1
ATOM 1360 O O . ASP A 1 168 ? 14.428 -3.526 -34.293 1.00 81.50 168 ASP A O 1
ATOM 1364 N N . ASN A 1 169 ? 13.446 -1.512 -34.144 1.00 81.69 169 ASN A N 1
ATOM 1365 C CA . ASN A 1 169 ? 13.314 -1.522 -32.688 1.00 81.69 169 ASN A CA 1
ATOM 1366 C C . ASN A 1 169 ? 11.999 -2.163 -32.202 1.00 81.69 169 ASN A C 1
ATOM 1368 O O . ASN A 1 169 ? 11.797 -2.339 -30.996 1.00 81.69 169 ASN A O 1
ATOM 1372 N N . GLY A 1 170 ? 11.098 -2.528 -33.120 1.00 86.75 170 GLY A N 1
ATOM 1373 C CA . GLY A 1 170 ? 9.794 -3.118 -32.820 1.00 86.75 170 GLY A CA 1
ATOM 1374 C C . GLY A 1 170 ? 8.869 -2.177 -32.041 1.00 86.75 170 GLY A C 1
ATOM 1375 O O . GLY A 1 170 ? 8.214 -2.620 -31.093 1.00 86.75 170 GLY A O 1
ATOM 1376 N N . ILE A 1 171 ? 8.836 -0.888 -32.397 1.00 89.62 171 ILE A N 1
ATOM 1377 C CA . ILE A 1 171 ? 7.990 0.131 -31.757 1.00 89.62 171 ILE A CA 1
ATOM 1378 C C . ILE A 1 171 ? 6.673 0.273 -32.526 1.00 89.62 171 ILE A C 1
ATOM 1380 O O . ILE A 1 171 ? 6.642 0.534 -33.731 1.00 89.62 171 ILE A O 1
ATOM 1384 N N . TYR A 1 172 ? 5.566 0.176 -31.794 1.00 91.06 172 TYR A N 1
ATOM 1385 C CA . TYR A 1 172 ? 4.209 0.303 -32.313 1.00 91.06 172 TYR A CA 1
ATOM 1386 C C . TYR A 1 172 ? 3.439 1.386 -31.564 1.00 91.06 172 TYR A C 1
ATOM 1388 O O . TYR A 1 172 ? 3.701 1.664 -30.393 1.00 91.06 172 TYR A O 1
ATOM 1396 N N . VAL A 1 173 ? 2.431 1.957 -32.219 1.00 88.25 173 VAL A N 1
ATOM 1397 C CA . VAL A 1 173 ? 1.518 2.944 -31.642 1.00 88.25 173 VAL A CA 1
ATOM 1398 C C . VAL A 1 173 ? 0.094 2.413 -31.674 1.00 88.25 173 VAL A C 1
ATOM 1400 O O . VAL A 1 173 ? -0.393 1.946 -32.702 1.00 88.25 173 VAL A O 1
ATOM 1403 N N . THR A 1 174 ? -0.599 2.486 -30.540 1.00 85.25 174 THR A N 1
ATOM 1404 C CA . THR A 1 174 ? -2.000 2.063 -30.419 1.00 85.25 174 THR A CA 1
ATOM 1405 C C . THR A 1 174 ? -2.760 2.961 -29.439 1.00 85.25 174 THR A C 1
ATOM 1407 O O . THR A 1 174 ? -2.139 3.567 -28.566 1.00 85.25 174 THR A O 1
ATOM 1410 N N . PRO A 1 175 ? -4.097 3.083 -29.525 1.00 76.88 175 PRO A N 1
ATOM 1411 C CA . PRO A 1 175 ? -4.857 3.898 -28.583 1.00 76.88 175 PRO A CA 1
ATOM 1412 C C . PRO A 1 175 ? -4.882 3.340 -27.159 1.00 76.88 175 PRO A C 1
ATOM 1414 O O . PRO A 1 175 ? -5.091 2.141 -26.946 1.00 76.88 175 PRO A O 1
ATOM 1417 N N . ARG A 1 176 ? -4.787 4.231 -26.175 1.00 76.62 176 ARG A N 1
ATOM 1418 C CA . ARG A 1 176 ? -4.979 3.926 -24.757 1.00 76.62 176 ARG A CA 1
ATOM 1419 C C . ARG A 1 176 ? -6.434 3.515 -24.475 1.00 76.62 176 ARG A C 1
ATOM 1421 O O . ARG A 1 176 ? -7.368 4.127 -24.986 1.00 76.62 176 ARG A O 1
ATOM 1428 N N . HIS A 1 177 ? -6.629 2.465 -23.676 1.00 59.44 177 HIS A N 1
ATOM 1429 C CA . HIS A 1 177 ? -7.940 1.836 -23.434 1.00 59.44 177 HIS A CA 1
ATOM 1430 C C . HIS A 1 177 ? -8.937 2.638 -22.569 1.00 59.44 177 HIS A C 1
ATOM 1432 O O . HIS A 1 177 ? -10.132 2.365 -22.626 1.00 59.44 177 HIS A O 1
ATOM 1438 N N . ASP A 1 178 ? -8.454 3.564 -21.740 1.00 51.12 178 ASP A N 1
ATOM 1439 C CA . ASP A 1 178 ? -9.142 4.155 -20.577 1.00 51.12 178 ASP A CA 1
ATOM 1440 C C . ASP A 1 178 ? -9.601 5.612 -20.780 1.00 51.12 178 ASP A C 1
ATOM 1442 O O . ASP A 1 178 ? -10.155 6.220 -19.865 1.00 51.12 178 ASP A O 1
ATOM 1446 N N . ALA A 1 179 ? -9.394 6.187 -21.965 1.00 45.75 179 ALA A N 1
ATOM 1447 C CA . ALA A 1 179 ? -9.736 7.573 -22.248 1.00 45.75 179 ALA A CA 1
ATOM 1448 C C . ALA A 1 179 ? -10.965 7.678 -23.167 1.00 45.75 179 ALA A C 1
ATOM 1450 O O . ALA A 1 179 ? -11.085 6.983 -24.174 1.00 45.75 179 ALA A O 1
ATOM 1451 N N . SER A 1 180 ? -11.863 8.624 -22.861 1.00 43.31 180 SER A N 1
ATOM 1452 C CA . SER A 1 180 ? -12.970 9.032 -23.750 1.00 43.31 180 SER A CA 1
ATOM 1453 C C . SER A 1 180 ? -12.479 9.539 -25.117 1.00 43.31 180 SER A C 1
ATOM 1455 O O . SER A 1 180 ? -13.253 9.641 -26.069 1.00 43.31 180 SER A O 1
ATOM 1457 N N . ARG A 1 181 ? -11.176 9.836 -25.209 1.00 54.44 181 ARG A N 1
ATOM 1458 C CA . ARG A 1 181 ? -10.412 10.184 -26.406 1.00 54.44 181 ARG A CA 1
ATOM 1459 C C . ARG A 1 181 ? -9.374 9.091 -26.654 1.00 54.44 181 ARG A C 1
ATOM 1461 O O . ARG A 1 181 ? -8.670 8.696 -25.736 1.00 54.44 181 ARG A O 1
ATOM 1468 N N . LEU A 1 182 ? -9.240 8.639 -27.894 1.00 61.19 182 LEU A N 1
ATOM 1469 C CA . LEU A 1 182 ? -8.273 7.612 -28.291 1.00 61.19 182 LEU A CA 1
ATOM 1470 C C . LEU A 1 182 ? -6.841 8.189 -28.321 1.00 61.19 182 LEU A C 1
ATOM 1472 O O . LEU A 1 182 ? -6.298 8.453 -29.386 1.00 61.19 182 LEU A O 1
ATOM 1476 N N . ILE A 1 183 ? -6.238 8.439 -27.158 1.00 70.50 183 ILE A N 1
ATOM 1477 C CA . ILE A 1 183 ? -4.872 8.981 -27.060 1.00 70.50 183 ILE A CA 1
ATOM 1478 C C . ILE A 1 183 ? -3.871 7.886 -27.470 1.00 70.50 183 ILE A C 1
ATOM 1480 O O . ILE A 1 183 ? -3.906 6.808 -26.872 1.00 70.50 183 ILE A O 1
ATOM 1484 N N . PRO A 1 184 ? -3.002 8.111 -28.472 1.00 79.94 184 PRO A N 1
ATOM 1485 C CA . PRO A 1 184 ? -1.985 7.146 -28.875 1.00 79.94 184 PRO A CA 1
ATOM 1486 C C . PRO A 1 184 ? -0.914 6.975 -27.794 1.00 79.94 184 PRO A C 1
ATOM 1488 O O . PRO A 1 184 ? -0.466 7.945 -27.189 1.00 79.94 184 PRO A O 1
ATOM 1491 N N . ILE A 1 185 ? -0.499 5.730 -27.584 1.00 84.75 185 ILE A N 1
ATOM 1492 C CA . ILE A 1 185 ? 0.614 5.335 -26.720 1.00 84.75 185 ILE A CA 1
ATOM 1493 C C . ILE A 1 185 ? 1.556 4.426 -27.502 1.00 84.75 185 ILE A C 1
ATOM 1495 O O . ILE A 1 185 ? 1.132 3.737 -28.433 1.00 84.75 185 ILE A O 1
ATOM 1499 N N . HIS A 1 186 ? 2.809 4.378 -27.083 1.00 90.25 186 HIS A N 1
ATOM 1500 C CA . HIS A 1 186 ? 3.802 3.472 -27.626 1.00 90.25 186 HIS A CA 1
ATOM 1501 C C . HIS A 1 186 ? 3.794 2.120 -26.897 1.00 90.25 186 HIS A C 1
ATOM 1503 O O . HIS A 1 186 ? 3.564 2.023 -25.684 1.00 90.25 186 HIS A O 1
ATOM 1509 N N . VAL A 1 187 ? 4.105 1.062 -27.634 1.00 90.12 187 VAL A N 1
ATOM 1510 C CA . VAL A 1 187 ? 4.456 -0.258 -27.102 1.00 90.12 187 VAL A CA 1
ATOM 1511 C C . VAL A 1 187 ? 5.661 -0.794 -27.865 1.00 90.12 187 VAL A C 1
ATOM 1513 O O . VAL A 1 187 ? 5.786 -0.545 -29.061 1.00 90.12 187 VAL A O 1
ATOM 1516 N N . ILE A 1 188 ? 6.536 -1.524 -27.182 1.00 87.75 188 ILE A N 1
ATOM 1517 C CA . ILE A 1 188 ? 7.676 -2.211 -27.791 1.00 87.75 188 ILE A CA 1
ATOM 1518 C C . ILE A 1 188 ? 7.429 -3.710 -27.736 1.00 87.75 188 ILE A C 1
ATOM 1520 O O . ILE A 1 188 ? 7.097 -4.248 -26.679 1.00 87.75 188 ILE A O 1
ATOM 1524 N N . LYS A 1 189 ? 7.603 -4.373 -28.879 1.00 86.81 189 LYS A N 1
ATOM 1525 C CA . LYS A 1 189 ? 7.615 -5.830 -28.993 1.00 86.81 189 LYS A CA 1
ATOM 1526 C C . LYS A 1 189 ? 8.570 -6.236 -30.113 1.00 86.81 189 LYS A C 1
ATOM 1528 O O . LYS A 1 189 ? 8.174 -6.288 -31.275 1.00 86.81 189 LYS A O 1
ATOM 1533 N N . SER A 1 190 ? 9.816 -6.525 -29.750 1.00 78.38 190 SER A N 1
ATOM 1534 C CA . SER A 1 190 ? 10.838 -7.009 -30.684 1.00 78.38 190 SER A CA 1
ATOM 1535 C C . SER A 1 190 ? 11.162 -8.481 -30.429 1.00 78.38 190 SER A C 1
ATOM 1537 O O . SER A 1 190 ? 11.267 -8.927 -29.285 1.00 78.38 190 SER A O 1
ATOM 1539 N N . THR A 1 191 ? 11.284 -9.249 -31.513 1.00 60.62 191 THR A N 1
ATOM 1540 C CA . THR A 1 191 ? 11.722 -10.654 -31.496 1.00 60.62 191 THR A CA 1
ATOM 1541 C C . THR A 1 191 ? 13.231 -10.794 -31.681 1.00 60.62 191 THR A C 1
ATOM 1543 O O . THR A 1 191 ? 13.787 -11.825 -31.317 1.00 60.62 191 THR A O 1
ATOM 1546 N N . SER A 1 192 ? 13.883 -9.773 -32.242 1.00 50.00 192 SER A N 1
ATOM 1547 C CA . SER A 1 192 ? 15.314 -9.750 -32.578 1.00 50.00 192 SER A CA 1
ATOM 1548 C C . SER A 1 192 ? 16.177 -9.518 -31.335 1.00 50.00 192 SER A C 1
ATOM 1550 O O . SER A 1 192 ? 17.197 -10.171 -31.143 1.00 50.00 192 SER A O 1
ATOM 1552 N N . ALA A 1 193 ? 15.711 -8.634 -30.451 1.00 54.62 193 ALA A N 1
ATOM 1553 C CA . ALA A 1 193 ? 16.166 -8.494 -29.075 1.00 54.62 193 ALA A CA 1
ATOM 1554 C C . ALA A 1 193 ? 14.912 -8.596 -28.194 1.00 54.62 193 ALA A C 1
ATOM 1556 O O . ALA A 1 193 ? 13.997 -7.801 -28.413 1.00 54.62 193 ALA A O 1
ATOM 1557 N N . PRO A 1 194 ? 14.808 -9.559 -27.256 1.00 58.84 194 PRO A N 1
ATOM 1558 C CA . PRO A 1 194 ? 13.583 -9.798 -26.493 1.00 58.84 194 PRO A CA 1
ATOM 1559 C C . PRO A 1 194 ? 13.281 -8.607 -25.575 1.00 58.84 194 PRO A C 1
ATOM 1561 O O . PRO A 1 194 ? 13.684 -8.567 -24.416 1.00 58.84 194 PRO A O 1
ATOM 1564 N N . ASN A 1 195 ? 12.577 -7.620 -26.120 1.00 70.25 195 ASN A N 1
ATOM 1565 C CA . ASN A 1 195 ? 12.173 -6.402 -25.443 1.00 70.25 195 ASN A CA 1
ATOM 1566 C C . ASN A 1 195 ? 10.657 -6.265 -25.592 1.00 70.25 195 ASN A C 1
ATOM 1568 O O . ASN A 1 195 ? 10.133 -6.182 -26.707 1.00 70.25 195 ASN A O 1
ATOM 1572 N N . ILE A 1 196 ? 9.957 -6.319 -24.458 1.00 81.19 196 ILE A N 1
ATOM 1573 C CA . ILE A 1 196 ? 8.499 -6.255 -24.358 1.00 81.19 196 ILE A CA 1
ATOM 1574 C C . ILE A 1 196 ? 8.171 -5.218 -23.283 1.00 81.19 196 ILE A C 1
ATOM 1576 O O . ILE A 1 196 ? 8.388 -5.458 -22.098 1.00 81.19 196 ILE A O 1
ATOM 1580 N N . ASP A 1 197 ? 7.651 -4.059 -23.682 1.00 82.88 197 ASP A N 1
ATOM 1581 C CA . ASP A 1 197 ? 7.292 -2.978 -22.753 1.00 82.88 197 ASP A CA 1
ATOM 1582 C C . ASP A 1 197 ? 6.086 -2.185 -23.296 1.00 82.88 197 ASP A C 1
ATOM 1584 O O . ASP A 1 197 ? 5.796 -2.156 -24.492 1.00 82.88 197 ASP A O 1
ATOM 1588 N N . CYS A 1 198 ? 5.339 -1.536 -22.409 1.00 86.12 198 CYS A N 1
ATOM 1589 C CA . CYS A 1 198 ? 4.175 -0.716 -22.724 1.00 86.12 198 CYS A CA 1
ATOM 1590 C C . CYS A 1 198 ? 4.308 0.640 -22.037 1.00 86.12 198 CYS A C 1
ATOM 1592 O O . CYS A 1 198 ? 4.538 0.686 -20.833 1.00 86.12 198 CYS A O 1
ATOM 1594 N N . GLU A 1 199 ? 4.091 1.751 -22.751 1.00 81.00 199 GLU A N 1
ATOM 1595 C CA . GLU A 1 199 ? 4.219 3.108 -22.191 1.00 81.00 199 GLU A CA 1
ATOM 1596 C C . GLU A 1 199 ? 3.351 3.317 -20.934 1.00 81.00 199 GLU A C 1
ATOM 1598 O O . GLU A 1 199 ? 3.746 4.021 -19.997 1.00 81.00 199 GLU A O 1
ATOM 1603 N N . VAL A 1 200 ? 2.199 2.636 -20.865 1.00 75.88 200 VAL A N 1
ATOM 1604 C CA . VAL A 1 200 ? 1.263 2.697 -19.736 1.00 75.88 200 VAL A CA 1
ATOM 1605 C C . VAL A 1 200 ? 1.836 1.975 -18.518 1.00 75.88 200 VAL A C 1
ATOM 1607 O O . VAL A 1 200 ? 1.860 0.746 -18.437 1.00 75.88 200 VAL A O 1
ATOM 1610 N N . SER A 1 201 ? 2.193 2.755 -17.497 1.00 74.25 201 SER A N 1
ATOM 1611 C CA . SER A 1 201 ? 2.760 2.253 -16.237 1.00 74.25 201 SER A CA 1
ATOM 1612 C C . SER A 1 201 ? 1.899 1.200 -15.539 1.00 74.25 201 SER A C 1
ATOM 1614 O O . SER A 1 201 ? 2.433 0.270 -14.944 1.00 74.25 201 SER A O 1
ATOM 1616 N N . LEU A 1 202 ? 0.573 1.312 -15.625 1.00 74.75 202 LEU A N 1
ATOM 1617 C CA . LEU A 1 202 ? -0.340 0.340 -15.028 1.00 74.75 202 LEU A CA 1
ATOM 1618 C C . LEU A 1 202 ? -0.308 -1.016 -15.756 1.00 74.75 202 LEU A C 1
ATOM 1620 O O . LEU A 1 202 ? -0.413 -2.054 -15.113 1.00 74.75 202 LEU A O 1
ATOM 1624 N N . CYS A 1 203 ? -0.096 -1.018 -17.077 1.00 80.50 203 CYS A N 1
ATOM 1625 C CA . CYS A 1 203 ? 0.074 -2.247 -17.850 1.00 80.50 203 CYS A CA 1
ATOM 1626 C C . CYS A 1 203 ? 1.372 -2.965 -17.476 1.00 80.50 203 CYS A C 1
ATOM 1628 O O . CYS A 1 203 ? 1.337 -4.175 -17.284 1.00 80.50 203 CYS A O 1
ATOM 1630 N N . ARG A 1 204 ? 2.483 -2.232 -17.303 1.00 81.44 204 ARG A N 1
ATOM 1631 C CA . ARG A 1 204 ? 3.735 -2.800 -16.768 1.00 81.44 204 ARG A CA 1
ATOM 1632 C C . ARG A 1 204 ? 3.504 -3.499 -15.430 1.00 81.44 204 ARG A C 1
ATOM 1634 O O . ARG A 1 204 ? 3.772 -4.685 -15.308 1.00 81.44 204 ARG A O 1
ATOM 1641 N N . LYS A 1 205 ? 2.856 -2.809 -14.486 1.00 78.06 205 LYS A N 1
ATOM 1642 C CA . LYS A 1 205 ? 2.542 -3.369 -13.162 1.00 78.06 205 LYS A CA 1
ATOM 1643 C C . LYS A 1 205 ? 1.657 -4.615 -13.229 1.00 78.06 205 LYS A C 1
ATOM 1645 O O . LYS A 1 205 ? 1.839 -5.524 -12.428 1.00 78.06 205 LYS A O 1
ATOM 1650 N N . LEU A 1 206 ? 0.710 -4.684 -14.168 1.00 81.00 206 LEU A N 1
ATOM 1651 C CA . LEU A 1 206 ? -0.083 -5.898 -14.401 1.00 81.00 206 LEU A CA 1
ATOM 1652 C C . LEU A 1 206 ? 0.788 -7.069 -14.856 1.00 81.00 206 LEU A C 1
ATOM 1654 O O . LEU A 1 206 ? 0.630 -8.173 -14.340 1.00 81.00 206 LEU A O 1
ATOM 1658 N N . MET A 1 207 ? 1.705 -6.827 -15.791 1.00 83.00 207 MET A N 1
ATOM 1659 C CA . MET A 1 207 ? 2.639 -7.848 -16.271 1.00 83.00 207 MET A CA 1
ATOM 1660 C C . MET A 1 207 ? 3.604 -8.291 -15.160 1.00 83.00 207 MET A C 1
ATOM 1662 O O . MET A 1 207 ? 3.867 -9.486 -15.021 1.00 83.00 207 MET A O 1
ATOM 1666 N N . ASP A 1 208 ? 4.038 -7.373 -14.291 1.00 75.62 208 ASP A N 1
ATOM 1667 C CA . ASP A 1 208 ? 4.847 -7.693 -13.107 1.00 75.62 208 ASP A CA 1
ATOM 1668 C C . ASP A 1 208 ? 4.078 -8.568 -12.111 1.00 75.62 208 ASP A C 1
ATOM 1670 O O . ASP A 1 208 ? 4.598 -9.574 -11.626 1.00 75.62 208 ASP A O 1
ATOM 1674 N N . VAL A 1 209 ? 2.816 -8.218 -11.831 1.00 79.81 209 VAL A N 1
ATOM 1675 C CA . VAL A 1 209 ? 1.924 -9.004 -10.964 1.00 79.81 209 VAL A CA 1
ATOM 1676 C C . VAL A 1 209 ? 1.699 -10.396 -11.549 1.00 79.81 209 VAL A C 1
ATOM 1678 O O . VAL A 1 209 ? 1.784 -11.386 -10.822 1.00 79.81 209 VAL A O 1
ATOM 1681 N N . ALA A 1 210 ? 1.472 -10.508 -12.858 1.00 76.31 210 ALA A N 1
ATOM 1682 C CA . ALA A 1 210 ? 1.306 -11.794 -13.524 1.00 76.31 210 ALA A CA 1
ATOM 1683 C C . ALA A 1 210 ? 2.581 -12.647 -13.459 1.00 76.31 210 ALA A C 1
ATOM 1685 O O . ALA A 1 210 ? 2.516 -13.822 -13.101 1.00 76.31 210 ALA A O 1
ATOM 1686 N N . THR A 1 211 ? 3.743 -12.036 -13.694 1.00 72.81 211 THR A N 1
ATOM 1687 C CA . THR A 1 211 ? 5.058 -12.675 -13.564 1.00 72.81 211 THR A CA 1
ATOM 1688 C C . THR A 1 211 ? 5.287 -13.200 -12.148 1.00 72.81 211 THR A C 1
ATOM 1690 O O . THR A 1 211 ? 5.635 -14.367 -11.970 1.00 72.81 211 THR A O 1
ATOM 1693 N N . ALA A 1 212 ? 5.021 -12.376 -11.130 1.00 66.69 212 ALA A N 1
ATOM 1694 C CA . ALA A 1 212 ? 5.123 -12.767 -9.724 1.00 66.69 212 ALA A CA 1
ATOM 1695 C C . ALA A 1 212 ? 4.134 -13.883 -9.342 1.00 66.69 212 ALA A C 1
ATOM 1697 O O . ALA A 1 212 ? 4.392 -14.649 -8.417 1.00 66.69 212 ALA A O 1
ATOM 1698 N N . SER A 1 213 ? 3.029 -14.001 -10.081 1.00 71.56 213 SER A N 1
ATOM 1699 C CA . SER A 1 213 ? 2.022 -15.059 -9.928 1.00 71.56 213 SER A CA 1
ATOM 1700 C C . SER A 1 213 ? 2.366 -16.336 -10.707 1.00 71.56 213 SER A C 1
ATOM 1702 O O . SER A 1 213 ? 1.543 -17.244 -10.781 1.00 71.56 213 SER A O 1
ATOM 1704 N N . GLY A 1 214 ? 3.560 -16.418 -11.306 1.00 68.81 214 GLY A N 1
ATOM 1705 C CA . GLY A 1 214 ? 4.004 -17.571 -12.092 1.00 68.81 214 GLY A CA 1
ATOM 1706 C C . GLY A 1 214 ? 3.540 -17.565 -13.552 1.00 68.81 214 GLY A C 1
ATOM 1707 O O . GLY A 1 214 ? 3.642 -18.591 -14.218 1.00 68.81 214 GLY A O 1
ATOM 1708 N N . ASN A 1 215 ? 3.054 -16.430 -14.065 1.00 71.38 215 ASN A N 1
ATOM 1709 C CA . ASN A 1 215 ? 2.617 -16.260 -15.452 1.00 71.38 215 ASN A CA 1
ATOM 1710 C C . ASN A 1 215 ? 3.420 -15.152 -16.179 1.00 71.38 215 ASN A C 1
ATOM 1712 O O . ASN A 1 215 ? 2.859 -14.106 -16.515 1.00 71.38 215 ASN A O 1
ATOM 1716 N N . PRO A 1 216 ? 4.733 -15.352 -16.425 1.00 68.44 216 PRO A N 1
ATOM 1717 C CA . PRO A 1 216 ? 5.600 -14.357 -17.071 1.00 68.44 216 PRO A CA 1
ATOM 1718 C C . PRO A 1 216 ? 5.231 -14.062 -18.533 1.00 68.44 216 PRO A C 1
ATOM 1720 O O . PRO A 1 216 ? 5.645 -13.045 -19.074 1.00 68.44 216 PRO A O 1
ATOM 1723 N N . GLY A 1 217 ? 4.452 -14.935 -19.181 1.00 70.31 217 GLY A N 1
ATOM 1724 C CA . GLY A 1 217 ? 3.995 -14.751 -20.562 1.00 70.31 217 GLY A CA 1
ATOM 1725 C C . GLY A 1 217 ? 2.743 -13.882 -20.701 1.00 70.31 217 GLY A C 1
ATOM 1726 O O . GLY A 1 217 ? 2.244 -13.712 -21.813 1.00 70.31 217 GLY A O 1
ATOM 1727 N N . LYS A 1 218 ? 2.184 -13.363 -19.599 1.00 78.88 218 LYS A N 1
ATOM 1728 C CA . LYS A 1 218 ? 0.973 -12.543 -19.663 1.00 78.88 218 LYS A CA 1
ATOM 1729 C C . LYS A 1 218 ? 1.295 -11.153 -20.204 1.00 78.88 218 LYS A C 1
ATOM 1731 O O . LYS A 1 218 ? 1.841 -10.310 -19.502 1.00 78.88 218 LYS A O 1
ATOM 1736 N N . GLU A 1 219 ? 0.876 -10.902 -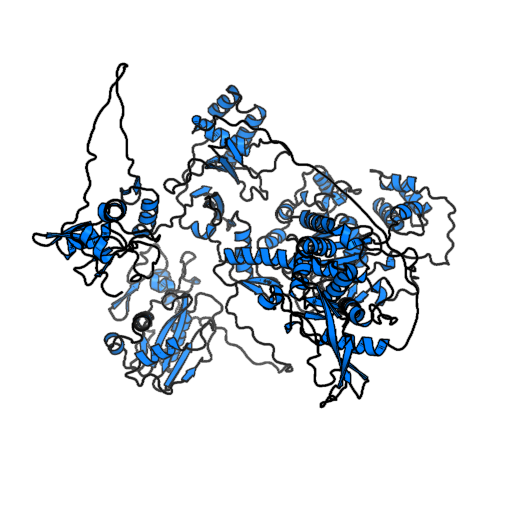21.436 1.00 84.06 219 GLU A N 1
ATOM 1737 C CA . GLU A 1 219 ? 0.950 -9.585 -22.062 1.00 84.06 219 GLU A CA 1
ATOM 1738 C C . GLU A 1 219 ? -0.215 -8.687 -21.617 1.00 84.06 219 GLU A C 1
ATOM 1740 O O . GLU A 1 219 ? -1.312 -9.152 -21.282 1.00 84.06 219 GLU A O 1
ATOM 1745 N N . CYS A 1 220 ? 0.014 -7.371 -21.614 1.00 83.81 220 CYS A N 1
ATOM 1746 C CA . CYS A 1 220 ? -1.075 -6.416 -21.467 1.00 83.81 220 CYS A CA 1
ATOM 1747 C C . CYS A 1 220 ? -1.902 -6.349 -22.759 1.00 83.81 220 CYS A C 1
ATOM 1749 O O . CYS A 1 220 ? -1.413 -6.629 -23.854 1.00 83.81 220 CYS A O 1
ATOM 1751 N N . VAL A 1 221 ? -3.140 -5.875 -22.651 1.00 80.88 221 VAL A N 1
ATOM 1752 C CA . VAL A 1 221 ? -4.050 -5.745 -23.797 1.00 80.88 221 VAL A CA 1
ATOM 1753 C C . VAL A 1 221 ? -3.489 -4.890 -24.946 1.00 80.88 221 VAL A C 1
ATOM 1755 O O . VAL A 1 221 ? -3.850 -5.105 -26.098 1.00 80.88 221 VAL A O 1
ATOM 1758 N N . HIS A 1 222 ? -2.588 -3.938 -24.676 1.00 85.44 222 HIS A N 1
ATOM 1759 C CA . HIS A 1 222 ? -1.945 -3.145 -25.729 1.00 85.44 222 HIS A CA 1
ATOM 1760 C C . HIS A 1 222 ? -0.892 -3.954 -26.506 1.00 85.44 222 HIS A C 1
ATOM 1762 O O . HIS A 1 222 ? -0.819 -3.831 -27.724 1.00 85.44 222 HIS A O 1
ATOM 1768 N N . LEU A 1 223 ? -0.120 -4.806 -25.824 1.00 87.31 223 LEU A N 1
ATOM 1769 C CA . LEU A 1 223 ? 0.883 -5.685 -26.439 1.00 87.31 223 LEU A CA 1
ATOM 1770 C C . LEU A 1 223 ? 0.236 -6.847 -27.201 1.00 87.31 223 LEU A C 1
ATOM 1772 O O . LEU A 1 223 ? 0.684 -7.191 -28.295 1.00 87.31 223 LEU A O 1
ATOM 1776 N N . GLU A 1 224 ? -0.887 -7.368 -26.696 1.00 84.00 224 GLU A N 1
ATOM 1777 C CA . GLU A 1 224 ? -1.673 -8.398 -27.385 1.00 84.00 224 GLU A CA 1
ATOM 1778 C C . GLU A 1 224 ? -2.175 -7.922 -28.765 1.00 84.00 224 GLU A C 1
ATOM 1780 O O . GLU A 1 224 ? -2.434 -8.751 -29.638 1.00 84.00 224 GLU A O 1
ATOM 1785 N N . ARG A 1 225 ? -2.297 -6.603 -28.999 1.00 84.25 225 ARG A N 1
ATOM 1786 C CA . ARG A 1 225 ? -2.727 -6.033 -30.290 1.00 84.25 225 ARG A CA 1
ATOM 1787 C C . ARG A 1 225 ? -1.655 -6.067 -31.366 1.00 84.25 225 ARG A C 1
ATOM 1789 O O . ARG A 1 225 ? -2.022 -5.989 -32.532 1.00 84.25 225 ARG A O 1
ATOM 1796 N N . VAL A 1 226 ? -0.372 -6.194 -31.016 1.00 85.19 226 VAL A N 1
ATOM 1797 C CA . VAL A 1 226 ? 0.736 -6.152 -31.993 1.00 85.19 226 VAL A CA 1
ATOM 1798 C C . VAL A 1 226 ? 0.558 -7.209 -33.090 1.00 85.19 226 VAL A C 1
ATOM 1800 O O . VAL A 1 226 ? 0.887 -6.961 -34.242 1.00 85.19 226 VAL A O 1
ATOM 1803 N N . LYS A 1 227 ? -0.094 -8.342 -32.783 1.00 80.19 227 LYS A N 1
ATOM 1804 C CA . LYS A 1 227 ? -0.461 -9.385 -33.765 1.00 80.19 227 LYS A CA 1
ATOM 1805 C C . LYS A 1 227 ? -1.390 -8.910 -34.897 1.00 80.19 227 LYS A C 1
ATOM 1807 O O . LYS A 1 227 ? -1.624 -9.650 -35.846 1.00 80.19 227 LYS A O 1
ATOM 1812 N N . HIS A 1 228 ? -1.958 -7.717 -34.764 1.00 80.12 228 HIS A N 1
ATOM 1813 C CA . HIS A 1 228 ? -2.861 -7.082 -35.715 1.00 80.12 228 HIS A CA 1
ATOM 1814 C C . HIS A 1 228 ? -2.323 -5.736 -36.221 1.00 80.12 228 HIS A C 1
ATOM 1816 O O . HIS A 1 228 ? -3.105 -4.965 -36.773 1.00 80.12 228 HIS A O 1
ATOM 1822 N N . ALA A 1 229 ? -1.040 -5.430 -35.987 1.00 82.12 229 ALA A N 1
ATOM 1823 C CA . ALA A 1 229 ? -0.428 -4.194 -36.457 1.00 82.12 229 ALA A CA 1
ATOM 1824 C C . ALA A 1 229 ? -0.440 -4.125 -37.985 1.00 82.12 229 ALA A C 1
ATOM 1826 O O . ALA A 1 229 ? -0.117 -5.106 -38.660 1.00 82.12 229 ALA A O 1
ATOM 1827 N N . ASP A 1 230 ? -0.810 -2.961 -38.515 1.00 75.94 230 ASP A N 1
ATOM 1828 C CA . ASP A 1 230 ? -0.640 -2.690 -39.936 1.00 75.94 230 ASP A CA 1
ATOM 1829 C C . ASP A 1 230 ? 0.867 -2.638 -40.274 1.00 75.94 230 ASP A C 1
ATOM 1831 O O . ASP A 1 230 ? 1.670 -2.228 -39.420 1.00 75.94 230 ASP A O 1
ATOM 1835 N N . PRO A 1 231 ? 1.273 -3.060 -41.491 1.00 75.12 231 PRO A N 1
ATOM 1836 C CA . PRO A 1 231 ? 2.659 -2.956 -41.938 1.00 75.12 231 PRO A CA 1
ATOM 1837 C C . PRO A 1 231 ? 3.191 -1.527 -41.801 1.00 75.12 231 PRO A C 1
ATOM 1839 O O . PRO A 1 231 ? 2.446 -0.566 -41.994 1.00 75.12 231 PRO A O 1
ATOM 1842 N N . TYR A 1 232 ? 4.481 -1.393 -41.485 1.00 83.44 232 TYR A N 1
ATOM 1843 C CA . TYR A 1 232 ? 5.135 -0.088 -41.424 1.00 83.44 232 TYR A CA 1
ATOM 1844 C C . TYR A 1 232 ? 5.063 0.609 -42.789 1.00 83.44 232 TYR A C 1
ATOM 1846 O O . TYR A 1 232 ? 5.404 0.020 -43.817 1.00 83.44 232 TYR A O 1
ATOM 1854 N N . VAL A 1 233 ? 4.616 1.864 -42.774 1.00 78.44 233 VAL A N 1
ATOM 1855 C CA . VAL A 1 233 ? 4.623 2.767 -43.925 1.00 78.44 233 VAL A CA 1
ATOM 1856 C C . VAL A 1 233 ? 5.417 4.004 -43.503 1.00 78.44 233 VAL A C 1
ATOM 1858 O O . VAL A 1 233 ? 4.985 4.672 -42.561 1.00 78.44 233 VAL A O 1
ATOM 1861 N N . PRO A 1 234 ? 6.561 4.302 -44.144 1.00 76.69 234 PRO A N 1
ATOM 1862 C CA . PRO A 1 234 ? 7.396 5.430 -43.754 1.00 76.69 234 PRO A CA 1
ATOM 1863 C C . PRO A 1 234 ? 6.662 6.765 -43.976 1.00 76.69 234 PRO A C 1
ATOM 1865 O O . PRO A 1 234 ? 5.994 6.928 -45.004 1.00 76.69 234 PRO A O 1
ATOM 1868 N N . PRO A 1 235 ? 6.753 7.717 -43.030 1.00 80.31 235 PRO A N 1
ATOM 1869 C CA . PRO A 1 235 ? 6.153 9.038 -43.168 1.00 80.31 235 PRO A CA 1
ATOM 1870 C C . PRO A 1 235 ? 6.933 9.907 -44.165 1.00 80.31 235 PRO A C 1
ATOM 1872 O O . PRO A 1 235 ? 8.115 9.679 -44.423 1.00 80.31 235 PRO A O 1
ATOM 1875 N N . GLU A 1 236 ? 6.298 10.960 -44.692 1.00 79.56 236 GLU A N 1
ATOM 1876 C CA . GLU A 1 236 ? 7.046 11.975 -45.438 1.00 79.56 236 GLU A CA 1
ATOM 1877 C C . GLU A 1 236 ? 8.038 12.687 -44.513 1.00 79.56 236 GLU A C 1
ATOM 1879 O O . GLU A 1 236 ? 7.659 13.266 -43.488 1.00 79.56 236 GLU A O 1
ATOM 1884 N N . SER A 1 237 ? 9.317 12.640 -44.893 1.00 81.38 237 SER A N 1
ATOM 1885 C CA . SER A 1 237 ? 10.383 13.326 -44.172 1.00 81.38 237 SER A CA 1
ATOM 1886 C C . SER A 1 237 ? 10.224 14.841 -44.284 1.00 81.38 237 SER A C 1
ATOM 1888 O O . SER A 1 237 ? 9.890 15.388 -45.339 1.00 81.38 237 SER A O 1
ATOM 1890 N N . VAL A 1 238 ? 10.532 15.525 -43.188 1.00 85.94 238 VAL A N 1
ATOM 1891 C CA . VAL A 1 238 ? 10.618 16.985 -43.143 1.00 85.94 238 VAL A CA 1
ATOM 1892 C C . VAL A 1 238 ? 11.761 17.491 -44.038 1.00 85.94 238 VAL A C 1
ATOM 1894 O O . VAL A 1 238 ? 12.834 16.888 -44.088 1.00 85.94 238 VAL A O 1
ATOM 1897 N N . LYS A 1 239 ? 11.526 18.574 -44.792 1.00 87.12 239 LYS A N 1
ATOM 1898 C CA . LYS A 1 239 ? 12.446 19.115 -45.815 1.00 87.12 239 LYS A CA 1
ATOM 1899 C C . LYS A 1 239 ? 13.110 20.399 -45.332 1.00 87.12 239 LYS A C 1
ATOM 1901 O O . LYS A 1 239 ? 12.405 21.327 -44.937 1.00 87.12 239 LYS A O 1
ATOM 1906 N N . LYS A 1 240 ? 14.438 20.517 -45.460 1.00 83.62 240 LYS A N 1
ATOM 1907 C CA . LYS A 1 240 ? 15.198 21.717 -45.041 1.00 83.62 240 LYS A CA 1
ATOM 1908 C C . LYS A 1 240 ? 14.651 23.031 -45.616 1.00 83.62 240 LYS A C 1
ATOM 1910 O O . LYS A 1 240 ? 14.529 24.006 -44.887 1.00 83.62 240 LYS A O 1
ATOM 1915 N N . ASN A 1 241 ? 14.212 23.038 -46.877 1.00 84.50 241 ASN A N 1
ATOM 1916 C CA . ASN A 1 241 ? 13.629 24.233 -47.508 1.00 84.50 241 ASN A CA 1
ATOM 1917 C C . ASN A 1 241 ? 12.375 24.744 -46.773 1.00 84.50 241 ASN A C 1
ATOM 1919 O O . ASN A 1 241 ? 12.182 25.947 -46.659 1.00 84.50 241 ASN A O 1
ATOM 1923 N N . SER A 1 242 ? 11.547 23.846 -46.226 1.00 85.62 242 SER A N 1
ATOM 1924 C CA . SER A 1 242 ? 10.358 24.244 -45.454 1.00 85.62 242 SER A CA 1
ATOM 1925 C C . SER A 1 242 ? 10.715 24.810 -44.075 1.00 85.62 242 SER A C 1
ATOM 1927 O O . SER A 1 242 ? 10.031 25.706 -43.590 1.00 85.62 242 SER A O 1
ATOM 1929 N N . LEU A 1 243 ? 11.813 24.344 -43.466 1.00 84.75 243 LEU A N 1
ATOM 1930 C CA . LEU A 1 243 ? 12.339 24.912 -42.223 1.00 84.75 243 LEU A CA 1
ATOM 1931 C C . LEU A 1 243 ? 12.888 26.323 -42.454 1.00 84.75 243 LEU A C 1
ATOM 1933 O O . LEU A 1 243 ? 12.633 27.221 -41.654 1.00 84.75 243 LEU A O 1
ATOM 1937 N N . GLN A 1 244 ? 13.571 26.523 -43.584 1.00 81.88 244 GLN A N 1
ATOM 1938 C CA . GLN A 1 244 ? 14.040 27.837 -44.010 1.00 81.88 244 GLN A CA 1
ATOM 1939 C C . GLN A 1 244 ? 12.866 28.797 -44.254 1.00 81.88 244 GLN A C 1
ATOM 1941 O O . GLN A 1 244 ? 12.887 29.915 -43.760 1.00 81.88 244 GLN A O 1
ATOM 1946 N N . GLU A 1 245 ? 11.778 28.351 -44.887 1.00 82.12 245 GLU A N 1
ATOM 1947 C CA . GLU A 1 245 ? 10.572 29.180 -45.019 1.00 82.12 245 GLU A CA 1
ATOM 1948 C C . GLU A 1 245 ? 9.913 29.522 -43.669 1.00 82.12 245 GLU A C 1
ATOM 1950 O O . GLU A 1 245 ? 9.354 30.610 -43.516 1.00 82.12 245 GLU A O 1
ATOM 1955 N N . MET A 1 246 ? 9.950 28.621 -42.678 1.00 80.31 246 MET A N 1
ATOM 1956 C CA . MET A 1 246 ? 9.465 28.923 -41.324 1.00 80.31 246 MET A CA 1
ATOM 1957 C C . MET A 1 246 ? 10.328 29.976 -40.626 1.00 80.31 246 MET A C 1
ATOM 1959 O O . MET A 1 246 ? 9.781 30.804 -39.892 1.00 80.31 246 MET A O 1
ATOM 1963 N N . LEU A 1 247 ? 11.647 29.942 -40.845 1.00 80.19 247 LEU A N 1
ATOM 1964 C CA . LEU A 1 247 ? 12.581 30.969 -40.380 1.00 80.19 247 LEU A CA 1
ATOM 1965 C C . LEU A 1 247 ? 12.282 32.313 -41.050 1.00 80.19 247 LEU A C 1
ATOM 1967 O O . LEU A 1 247 ? 12.103 33.314 -40.358 1.00 80.19 247 LEU A O 1
ATOM 1971 N N . ASP A 1 248 ? 12.140 32.318 -42.375 1.00 77.69 248 ASP A N 1
ATOM 1972 C CA . ASP A 1 248 ? 11.893 33.523 -43.173 1.00 77.69 248 ASP A CA 1
ATOM 1973 C C . ASP A 1 248 ? 10.537 34.174 -42.828 1.00 77.69 248 ASP A C 1
ATOM 1975 O O . ASP A 1 248 ? 10.399 35.397 -42.851 1.00 77.69 248 ASP A O 1
ATOM 1979 N N . LYS A 1 249 ? 9.533 33.366 -42.446 1.00 74.88 249 LYS A N 1
ATOM 1980 C CA . LYS A 1 249 ? 8.209 33.823 -41.975 1.00 74.88 249 LYS A CA 1
ATOM 1981 C C . LYS A 1 249 ? 8.152 34.146 -40.475 1.00 74.88 249 LYS A C 1
ATOM 1983 O O . LYS A 1 249 ? 7.079 34.480 -39.974 1.00 74.88 249 LYS A O 1
ATOM 1988 N N . GLY A 1 250 ? 9.262 34.025 -39.744 1.00 71.06 250 GLY A N 1
ATOM 1989 C CA . GLY A 1 250 ? 9.338 34.322 -38.309 1.00 71.06 250 GLY A CA 1
ATOM 1990 C C . GLY A 1 250 ? 8.565 33.354 -37.400 1.00 71.06 250 GLY A C 1
ATOM 1991 O O . GLY A 1 250 ? 8.276 33.689 -36.252 1.00 71.06 250 GLY A O 1
ATOM 1992 N N . LEU A 1 251 ? 8.218 32.157 -37.886 1.00 69.50 251 LEU A N 1
ATOM 1993 C CA . LEU A 1 251 ? 7.480 31.133 -37.127 1.00 69.50 251 LEU A CA 1
ATOM 1994 C C . LEU A 1 251 ? 8.387 30.314 -36.195 1.00 69.50 251 LEU A C 1
ATOM 1996 O O . LEU A 1 251 ? 7.909 29.694 -35.243 1.00 69.50 251 LEU A O 1
ATOM 2000 N N . ILE A 1 252 ? 9.695 30.309 -36.457 1.00 76.94 252 ILE A N 1
ATOM 2001 C CA . ILE A 1 252 ? 10.730 29.663 -35.646 1.00 76.94 252 ILE A CA 1
ATOM 2002 C C . ILE A 1 252 ? 11.970 30.568 -35.602 1.00 76.94 252 ILE A C 1
ATOM 2004 O O . ILE A 1 252 ? 12.202 31.336 -36.531 1.00 76.94 252 ILE A O 1
ATOM 2008 N N . SER A 1 253 ? 12.748 30.529 -34.516 1.00 78.12 253 SER A N 1
ATOM 2009 C CA . SER A 1 253 ? 14.014 31.275 -34.431 1.00 78.12 253 SER A CA 1
ATOM 2010 C C . SER A 1 253 ? 15.180 30.457 -34.984 1.00 78.12 253 SER A C 1
ATOM 2012 O O . SER A 1 253 ? 15.107 29.228 -35.027 1.00 78.12 253 SER A O 1
ATOM 2014 N N . THR A 1 254 ? 16.285 31.126 -35.321 1.00 78.88 254 THR A N 1
ATOM 2015 C CA . THR A 1 254 ? 17.532 30.487 -35.776 1.00 78.88 254 THR A CA 1
ATOM 2016 C C . THR A 1 254 ? 18.006 29.399 -34.807 1.00 78.88 254 THR A C 1
ATOM 2018 O O . THR A 1 254 ? 18.220 28.268 -35.227 1.00 78.88 254 THR A O 1
ATOM 2021 N N . GLU A 1 255 ? 18.025 29.689 -33.497 1.00 80.31 255 GLU A N 1
ATOM 2022 C CA . GLU A 1 255 ? 18.379 28.713 -32.447 1.00 80.31 255 GLU A CA 1
ATOM 2023 C C . GLU A 1 255 ? 17.488 27.457 -32.486 1.00 80.31 255 GLU A C 1
ATOM 2025 O O . GLU A 1 255 ? 17.965 26.331 -32.345 1.00 80.31 255 GLU A O 1
ATOM 2030 N N . TRP A 1 256 ? 16.171 27.623 -32.653 1.00 80.94 256 TRP A N 1
ATOM 2031 C CA . TRP A 1 256 ? 15.245 26.488 -32.675 1.00 80.94 256 TRP A CA 1
ATOM 2032 C C . TRP A 1 256 ? 15.303 25.708 -33.989 1.00 80.94 256 TRP A C 1
ATOM 2034 O O . TRP A 1 256 ? 15.092 24.497 -33.965 1.00 80.94 256 TRP A O 1
ATOM 2044 N N . SER A 1 257 ? 15.607 26.372 -35.104 1.00 83.31 257 SER A N 1
ATOM 2045 C CA . SER A 1 257 ? 15.838 25.720 -36.392 1.00 83.31 257 SER A CA 1
ATOM 2046 C C . SER A 1 257 ? 17.075 24.827 -36.351 1.00 83.31 257 SER A C 1
ATOM 2048 O O . SER A 1 257 ? 16.981 23.658 -36.714 1.00 83.31 257 SER A O 1
ATOM 2050 N N . GLU A 1 258 ? 18.197 25.330 -35.827 1.00 85.06 258 GLU A N 1
ATOM 2051 C CA . GLU A 1 258 ? 19.429 24.545 -35.653 1.00 85.06 258 GLU A CA 1
ATOM 2052 C C . GLU A 1 258 ? 19.173 23.290 -34.809 1.00 85.06 258 GLU A C 1
ATOM 2054 O O . GLU A 1 258 ? 19.486 22.180 -35.234 1.00 85.06 258 GLU A O 1
ATOM 2059 N N . ARG A 1 259 ? 18.478 23.429 -33.672 1.00 83.81 259 ARG A N 1
ATOM 2060 C CA . ARG A 1 259 ? 18.105 22.281 -32.827 1.00 83.81 259 ARG A CA 1
ATOM 2061 C C . ARG A 1 259 ? 17.183 21.273 -33.518 1.00 83.81 259 ARG A C 1
ATOM 2063 O O . ARG A 1 259 ? 17.267 20.078 -33.233 1.00 83.81 259 ARG A O 1
ATOM 2070 N N . CYS A 1 260 ? 16.269 21.728 -34.379 1.00 87.12 260 CYS A N 1
ATOM 2071 C CA . CYS A 1 260 ? 15.418 20.824 -35.158 1.00 87.12 260 CYS A CA 1
ATOM 2072 C C . CYS A 1 260 ? 16.241 20.050 -36.197 1.00 87.12 260 CYS A C 1
ATOM 2074 O O . CYS A 1 260 ? 16.031 18.848 -36.365 1.00 87.12 260 CYS A O 1
ATOM 2076 N N . GLU A 1 261 ? 17.205 20.704 -36.853 1.00 88.19 261 GLU A N 1
ATOM 2077 C CA . GLU A 1 261 ? 18.122 20.039 -37.783 1.00 88.19 261 GLU A CA 1
ATOM 2078 C C . GLU A 1 261 ? 19.042 19.031 -37.085 1.00 88.19 261 GLU A C 1
ATOM 2080 O O . GLU A 1 261 ? 19.232 17.926 -37.600 1.00 88.19 261 GLU A O 1
ATOM 2085 N N . GLU A 1 262 ? 19.579 19.368 -35.909 1.00 88.62 262 GLU A N 1
ATOM 2086 C CA . GLU A 1 262 ? 20.393 18.458 -35.092 1.00 88.62 262 GLU A CA 1
ATOM 2087 C C . GLU A 1 262 ? 19.614 17.185 -34.744 1.00 88.62 262 GLU A C 1
ATOM 2089 O O . GLU A 1 262 ? 20.088 16.074 -34.989 1.00 88.62 262 GLU A O 1
ATOM 2094 N N . LEU A 1 263 ? 18.386 17.338 -34.236 1.00 88.38 263 LEU A N 1
ATOM 2095 C CA . LEU A 1 263 ? 17.537 16.211 -33.851 1.00 88.38 263 LEU A CA 1
ATOM 2096 C C . LEU A 1 263 ? 17.102 15.369 -35.063 1.00 88.38 263 LEU A C 1
ATOM 2098 O O . LEU A 1 263 ? 17.028 14.144 -34.966 1.00 88.38 263 LEU A O 1
ATOM 2102 N N . HIS A 1 264 ? 16.852 16.002 -36.215 1.00 89.88 264 HIS A N 1
ATOM 2103 C CA . HIS A 1 264 ? 16.573 15.300 -37.470 1.00 89.88 264 HIS A CA 1
ATOM 2104 C C . HIS A 1 264 ? 17.786 14.493 -37.960 1.00 89.88 264 HIS A C 1
ATOM 2106 O O . HIS A 1 264 ? 17.650 13.328 -38.332 1.00 89.88 264 HIS A O 1
ATOM 2112 N N . THR A 1 265 ? 18.983 15.077 -37.884 1.00 88.19 265 THR A N 1
ATOM 2113 C CA . THR A 1 265 ? 20.241 14.419 -38.270 1.00 88.19 265 THR A CA 1
ATOM 2114 C C . THR A 1 265 ? 20.565 13.243 -37.344 1.00 88.19 265 THR A C 1
ATOM 2116 O O . THR A 1 265 ? 20.992 12.187 -37.810 1.00 88.19 265 THR A O 1
ATOM 2119 N N . ALA A 1 266 ? 20.313 13.390 -36.039 1.00 86.94 266 ALA A N 1
ATOM 2120 C CA . ALA A 1 266 ? 20.479 12.323 -35.052 1.00 86.94 266 ALA A CA 1
ATOM 2121 C C . ALA A 1 266 ? 19.512 11.147 -35.276 1.00 86.94 266 ALA A C 1
ATOM 2123 O O . ALA A 1 266 ? 19.892 9.994 -35.090 1.00 86.94 266 ALA A O 1
ATOM 2124 N N . ALA A 1 267 ? 18.275 11.413 -35.706 1.00 87.12 267 ALA A N 1
ATOM 2125 C CA . ALA A 1 267 ? 17.334 10.355 -36.073 1.00 87.12 267 ALA A CA 1
ATOM 2126 C C . ALA A 1 267 ? 17.819 9.589 -37.320 1.00 87.12 267 ALA A C 1
ATOM 2128 O O . ALA A 1 267 ? 17.892 8.357 -37.311 1.00 87.12 267 ALA A O 1
ATOM 2129 N N . ALA A 1 268 ? 18.250 10.322 -38.356 1.00 85.75 268 ALA A N 1
ATOM 2130 C CA . ALA A 1 268 ? 18.748 9.746 -39.603 1.00 85.75 268 ALA A CA 1
ATOM 2131 C C . ALA A 1 268 ? 19.994 8.866 -39.398 1.00 85.75 268 ALA A C 1
ATOM 2133 O O . ALA A 1 268 ? 20.090 7.792 -39.990 1.00 85.75 268 ALA A O 1
ATOM 2134 N N . SER A 1 269 ? 20.925 9.267 -38.523 1.00 84.69 269 SER A N 1
ATOM 2135 C CA . SER A 1 269 ? 22.128 8.472 -38.221 1.00 84.69 269 SER A CA 1
ATOM 2136 C C . SER A 1 269 ? 21.825 7.150 -37.505 1.00 84.69 269 SER A C 1
ATOM 2138 O O . SER A 1 269 ? 22.615 6.212 -37.596 1.00 84.69 269 SER A O 1
ATOM 2140 N N . ARG A 1 270 ? 20.670 7.054 -36.835 1.00 80.62 270 ARG A N 1
ATOM 2141 C CA . ARG A 1 270 ? 20.172 5.836 -36.178 1.00 80.62 270 ARG A CA 1
ATOM 2142 C C . ARG A 1 270 ? 19.206 5.021 -37.042 1.00 80.62 270 ARG A C 1
ATOM 2144 O O . ARG A 1 270 ? 18.688 4.018 -36.562 1.00 80.62 270 ARG A O 1
ATOM 2151 N N . GLY A 1 271 ? 18.949 5.443 -38.282 1.00 80.38 271 GLY A N 1
ATOM 2152 C CA . GLY A 1 271 ? 18.021 4.761 -39.186 1.00 80.38 271 GLY A CA 1
ATOM 2153 C C . GLY A 1 271 ? 16.549 4.840 -38.760 1.00 80.38 271 GLY A C 1
ATOM 2154 O O . GLY A 1 271 ? 15.769 3.985 -39.157 1.00 80.38 271 GLY A O 1
ATOM 2155 N N . THR A 1 272 ? 16.159 5.839 -37.957 1.00 85.06 272 THR A N 1
ATOM 2156 C CA . THR A 1 272 ? 14.771 6.025 -37.490 1.00 85.06 272 THR A CA 1
ATOM 2157 C C . THR A 1 272 ? 14.208 7.368 -37.957 1.00 85.06 272 THR A C 1
ATOM 2159 O O . THR A 1 272 ? 14.945 8.334 -38.162 1.00 85.06 272 THR A O 1
ATOM 2162 N N . ASP A 1 273 ? 12.886 7.462 -38.108 1.00 87.31 273 ASP A N 1
ATOM 2163 C CA . ASP A 1 273 ? 12.237 8.716 -38.496 1.00 87.31 273 ASP A CA 1
ATOM 2164 C C . ASP A 1 273 ? 12.319 9.746 -37.365 1.00 87.31 273 ASP A C 1
ATOM 2166 O O . ASP A 1 273 ? 12.125 9.420 -36.192 1.00 87.31 273 ASP A O 1
ATOM 2170 N N . SER A 1 274 ? 12.495 11.027 -37.690 1.00 88.06 274 SER A N 1
ATOM 2171 C CA . SER A 1 274 ? 12.454 12.091 -36.678 1.00 88.06 274 SER A CA 1
ATOM 2172 C C . SER A 1 274 ? 11.023 12.440 -36.240 1.00 88.06 274 SER A C 1
ATOM 2174 O O . SER A 1 274 ? 10.792 12.782 -35.077 1.00 88.06 274 SER A O 1
ATOM 2176 N N . VAL A 1 275 ? 10.046 12.330 -37.151 1.00 89.12 275 VAL A N 1
ATOM 2177 C CA . VAL A 1 275 ? 8.624 12.647 -36.925 1.00 89.12 275 VAL A CA 1
ATOM 2178 C C . VAL A 1 275 ? 7.750 11.563 -37.544 1.00 89.12 275 VAL A C 1
ATOM 2180 O O . VAL A 1 275 ? 7.848 11.308 -38.734 1.00 89.12 275 VAL A O 1
ATOM 2183 N N . ASN A 1 276 ? 6.870 10.960 -36.743 1.00 88.06 276 ASN A N 1
ATOM 2184 C CA . ASN A 1 276 ? 5.868 10.000 -37.203 1.00 88.06 276 ASN A CA 1
ATOM 2185 C C . ASN A 1 276 ? 4.455 10.519 -36.878 1.00 88.06 276 ASN A C 1
ATOM 2187 O O . ASN A 1 276 ? 4.032 10.449 -35.717 1.00 88.06 276 ASN A O 1
ATOM 2191 N N . PRO A 1 277 ? 3.722 11.085 -37.850 1.00 84.31 277 PRO A N 1
ATOM 2192 C CA . PRO A 1 277 ? 2.358 11.544 -37.642 1.00 84.31 277 PRO A CA 1
ATOM 2193 C C . PRO A 1 277 ? 1.407 10.345 -37.507 1.00 84.31 277 PRO A C 1
ATOM 2195 O O . PRO A 1 277 ? 1.464 9.374 -38.260 1.00 84.31 277 PRO A O 1
ATOM 2198 N N . ILE A 1 278 ? 0.515 10.392 -36.520 1.00 80.88 278 ILE A N 1
ATOM 2199 C CA . ILE A 1 278 ? -0.352 9.261 -36.186 1.00 80.88 278 ILE A CA 1
ATOM 2200 C C . ILE A 1 278 ? -1.734 9.469 -36.804 1.00 80.88 278 ILE A C 1
ATOM 2202 O O . ILE A 1 278 ? -2.613 10.115 -36.224 1.00 80.88 278 ILE A O 1
ATOM 2206 N N . PHE A 1 279 ? -1.934 8.877 -37.983 1.00 71.94 279 PHE A N 1
ATOM 2207 C CA . PHE A 1 279 ? -3.199 8.910 -38.714 1.00 71.94 279 PHE A CA 1
ATOM 2208 C C . PHE A 1 279 ? -3.899 7.557 -38.691 1.00 71.94 279 PHE A C 1
ATOM 2210 O O . PHE A 1 279 ? -3.634 6.664 -39.487 1.00 71.94 279 PHE A O 1
ATOM 2217 N N . TYR A 1 280 ? -4.894 7.421 -37.829 1.00 62.72 280 TYR A N 1
ATOM 2218 C CA . TYR A 1 280 ? -5.711 6.213 -37.760 1.00 62.72 280 TYR A CA 1
ATOM 2219 C C . TYR A 1 280 ? -6.840 6.213 -38.806 1.00 62.72 280 TYR A C 1
ATOM 2221 O O . TYR A 1 280 ? -8.023 6.172 -38.455 1.00 62.72 280 TYR A O 1
ATOM 2229 N N . GLY A 1 281 ? -6.488 6.329 -40.089 1.00 53.81 281 GLY A N 1
ATOM 2230 C CA . GLY A 1 281 ? -7.427 6.429 -41.212 1.00 53.81 281 GLY A CA 1
ATOM 2231 C C . GLY A 1 281 ? -8.663 5.524 -41.078 1.00 53.81 281 GLY A C 1
ATOM 2232 O O . GLY A 1 281 ? -8.597 4.398 -40.595 1.00 53.81 281 GLY A O 1
ATOM 2233 N N . LEU A 1 282 ? -9.835 6.048 -41.455 1.00 47.03 282 LEU A N 1
ATOM 2234 C CA . LEU A 1 282 ? -11.153 5.390 -41.387 1.00 47.03 282 LEU A CA 1
ATOM 2235 C C . LEU A 1 282 ? -11.655 4.944 -39.987 1.00 47.03 282 LEU A C 1
ATOM 2237 O O . LEU A 1 282 ? -12.843 4.623 -39.865 1.00 47.03 282 LEU A O 1
ATOM 2241 N N . ALA A 1 283 ? -10.850 5.014 -38.918 1.00 48.78 283 ALA A N 1
ATOM 2242 C CA . ALA A 1 283 ? -11.243 4.631 -37.552 1.00 48.78 283 ALA A CA 1
ATOM 2243 C C . ALA A 1 283 ? -12.052 5.711 -36.796 1.00 48.78 283 ALA A C 1
ATOM 2245 O O . ALA A 1 283 ? -12.496 5.486 -35.668 1.00 48.78 283 ALA A O 1
ATOM 2246 N N . GLY A 1 284 ? -12.322 6.858 -37.433 1.00 45.56 284 GLY A N 1
ATOM 2247 C CA . GLY A 1 284 ? -13.198 7.917 -36.918 1.00 45.56 284 GLY A CA 1
ATOM 2248 C C . GLY A 1 284 ? -12.587 8.765 -35.802 1.00 45.56 284 GLY A C 1
ATOM 2249 O O . GLY A 1 284 ? -13.293 9.120 -34.859 1.00 45.56 284 GLY A O 1
ATOM 2250 N N . PHE A 1 285 ? -11.292 9.068 -35.899 1.00 52.91 285 PHE A N 1
ATOM 2251 C CA . PHE A 1 285 ? -10.629 10.037 -35.029 1.00 52.91 285 PHE A CA 1
ATOM 2252 C C . PHE A 1 285 ? -11.135 11.453 -35.313 1.00 52.91 285 PHE A C 1
ATOM 2254 O O . PHE A 1 285 ? -11.468 11.797 -36.448 1.00 52.91 285 PHE A O 1
ATOM 2261 N N . SER A 1 286 ? -11.229 12.269 -34.263 1.00 53.00 286 SER A N 1
ATOM 2262 C CA . SER A 1 286 ? -11.622 13.670 -34.398 1.00 53.00 286 SER A CA 1
ATOM 2263 C C . SER A 1 286 ? -10.553 14.435 -35.176 1.00 53.00 286 SER A C 1
ATOM 2265 O O . SER A 1 286 ? -9.394 14.414 -34.774 1.00 53.00 286 SER A O 1
ATOM 2267 N N . LYS A 1 287 ? -10.951 15.176 -36.220 1.00 58.34 287 LYS A N 1
ATOM 2268 C CA . LYS A 1 287 ? -10.062 16.096 -36.956 1.00 58.34 287 LYS A CA 1
ATOM 2269 C C . LYS A 1 287 ? -9.479 17.217 -36.078 1.00 58.34 287 LYS A C 1
ATOM 2271 O O . LYS A 1 287 ? -8.591 17.920 -36.528 1.00 58.34 287 LYS A O 1
ATOM 2276 N N . ARG A 1 288 ? -9.988 17.381 -34.848 1.00 67.62 288 ARG A N 1
ATOM 2277 C CA . ARG A 1 288 ? -9.542 18.383 -33.872 1.00 67.62 288 ARG A CA 1
ATOM 2278 C C . ARG A 1 288 ? -8.169 18.082 -33.264 1.00 67.62 288 ARG A C 1
ATOM 2280 O O . ARG A 1 288 ? -7.486 19.012 -32.870 1.00 67.62 288 ARG A O 1
ATOM 2287 N N . TRP A 1 289 ? -7.792 16.813 -33.110 1.00 69.62 289 TRP A N 1
ATOM 2288 C CA . TRP A 1 289 ? -6.555 16.445 -32.412 1.00 69.62 289 TRP A CA 1
ATOM 2289 C C . TRP A 1 289 ? -5.589 15.756 -33.367 1.00 69.62 289 TRP A C 1
ATOM 2291 O O . TRP A 1 289 ? -5.899 14.685 -33.888 1.00 69.62 289 TRP A O 1
ATOM 2301 N N . LEU A 1 290 ? -4.419 16.363 -33.556 1.00 78.31 290 LEU A N 1
ATOM 2302 C CA . LEU A 1 290 ? -3.296 15.788 -34.292 1.00 78.31 290 LEU A CA 1
ATOM 2303 C C . LEU A 1 290 ? -2.280 15.221 -33.302 1.00 78.31 290 LEU A C 1
ATOM 2305 O O . LEU A 1 290 ? -2.040 15.814 -32.250 1.00 78.31 290 LEU A O 1
ATOM 2309 N N . PHE A 1 291 ? -1.691 14.075 -33.635 1.00 82.56 291 PHE A N 1
ATOM 2310 C CA . PHE A 1 291 ? -0.729 13.380 -32.785 1.00 82.56 291 PHE A CA 1
ATOM 2311 C C . PHE A 1 291 ? 0.527 13.036 -33.580 1.00 82.56 291 PHE A C 1
ATOM 2313 O O . PHE A 1 291 ? 0.431 12.571 -34.714 1.00 82.56 291 PHE A O 1
ATOM 2320 N N . PHE A 1 292 ? 1.687 13.222 -32.959 1.00 88.12 292 PHE A N 1
ATOM 2321 C CA . PHE A 1 292 ? 2.996 13.003 -33.558 1.00 88.12 292 PHE A CA 1
ATOM 2322 C C . PHE A 1 292 ? 3.880 12.244 -32.582 1.00 88.12 292 PHE A C 1
ATOM 2324 O O . PHE A 1 292 ? 4.095 12.684 -31.454 1.00 88.12 292 PHE A O 1
ATOM 2331 N N . SER A 1 293 ? 4.426 11.120 -33.022 1.00 90.38 293 SER A N 1
ATOM 2332 C CA . SER A 1 293 ? 5.506 10.448 -32.319 1.00 90.38 293 SER A CA 1
ATOM 2333 C C . SER A 1 293 ? 6.833 11.061 -32.776 1.00 90.38 293 SER A C 1
ATOM 2335 O O . SER A 1 293 ? 7.194 10.949 -33.949 1.00 90.38 293 SER A O 1
ATOM 2337 N N . ILE A 1 294 ? 7.547 11.725 -31.870 1.00 90.56 294 ILE A N 1
ATOM 2338 C CA . ILE A 1 294 ? 8.779 12.477 -32.151 1.00 90.56 294 ILE A CA 1
ATOM 2339 C C . ILE A 1 294 ? 9.973 11.768 -31.520 1.00 90.56 294 ILE A C 1
ATOM 2341 O O . ILE A 1 294 ? 9.898 11.395 -30.349 1.00 90.56 294 ILE A O 1
ATOM 2345 N N . PHE A 1 295 ? 11.061 11.608 -32.271 1.00 91.00 295 PHE A N 1
ATOM 2346 C CA . PHE A 1 295 ? 12.335 11.097 -31.757 1.00 91.00 295 PHE A CA 1
ATOM 2347 C C . PHE A 1 295 ? 12.955 12.071 -30.741 1.00 91.00 295 PHE A C 1
ATOM 2349 O O . PHE A 1 295 ? 12.898 13.282 -30.938 1.00 91.00 295 PHE A O 1
ATOM 2356 N N . THR A 1 296 ? 13.512 11.563 -29.638 1.00 83.94 296 THR A N 1
ATOM 2357 C CA . THR A 1 296 ? 13.991 12.401 -28.519 1.00 83.94 296 THR A CA 1
ATOM 2358 C C . THR A 1 296 ? 15.486 12.308 -28.246 1.00 83.94 296 THR A C 1
ATOM 2360 O O . THR A 1 296 ? 15.964 13.065 -27.406 1.00 83.94 296 THR A O 1
ATOM 2363 N N . ASP A 1 297 ? 16.205 11.365 -28.870 1.00 80.81 297 ASP A N 1
ATOM 2364 C CA . ASP A 1 297 ? 17.636 11.071 -28.631 1.00 80.81 297 ASP A CA 1
ATOM 2365 C C . ASP A 1 297 ? 18.019 10.852 -27.145 1.00 80.81 297 ASP A C 1
ATOM 2367 O O . ASP A 1 297 ? 19.178 10.886 -26.742 1.00 80.81 297 ASP A O 1
ATOM 2371 N N . LYS A 1 298 ? 17.014 10.637 -26.288 1.00 75.44 298 LYS A N 1
ATOM 2372 C CA . LYS A 1 298 ? 17.114 10.558 -24.824 1.00 75.44 298 LYS A CA 1
ATOM 2373 C C . LYS A 1 298 ? 16.130 9.522 -24.299 1.00 75.44 298 LYS A C 1
ATOM 2375 O O . LYS A 1 298 ? 15.040 9.386 -24.854 1.00 75.44 298 LYS A O 1
ATOM 2380 N N . LYS A 1 299 ? 16.471 8.875 -23.181 1.00 69.44 299 LYS A N 1
ATOM 2381 C CA . LYS A 1 299 ? 15.554 8.042 -22.386 1.00 69.44 299 LYS A CA 1
ATOM 2382 C C . LYS A 1 299 ? 15.263 8.708 -21.043 1.00 69.44 299 LYS A C 1
ATOM 2384 O O . LYS A 1 299 ? 16.162 8.899 -20.231 1.00 69.44 299 LYS A O 1
ATOM 2389 N N . ASP A 1 300 ? 13.997 9.023 -20.794 1.00 61.81 300 ASP A N 1
ATOM 2390 C CA . ASP A 1 300 ? 13.499 9.574 -19.525 1.00 61.81 300 ASP A CA 1
ATOM 2391 C C . ASP A 1 300 ? 12.094 9.006 -19.231 1.00 61.81 300 ASP A C 1
ATOM 2393 O O . ASP A 1 300 ? 11.495 8.312 -20.054 1.00 61.81 300 ASP A O 1
ATOM 2397 N N . ASN A 1 301 ? 11.523 9.318 -18.068 1.00 54.78 301 ASN A N 1
ATOM 2398 C CA . ASN A 1 301 ? 10.186 8.890 -17.642 1.00 54.78 301 ASN A CA 1
ATOM 2399 C C . ASN A 1 301 ? 9.069 9.282 -18.617 1.00 54.78 301 ASN A C 1
ATOM 2401 O O . ASN A 1 301 ? 8.030 8.624 -18.653 1.00 54.78 301 ASN A O 1
ATOM 2405 N N . TRP A 1 302 ? 9.271 10.352 -19.383 1.00 60.31 302 TRP A N 1
ATOM 2406 C CA . TRP A 1 302 ? 8.320 10.871 -20.364 1.00 60.31 302 TRP A CA 1
ATOM 2407 C C . TRP A 1 302 ? 8.640 10.448 -21.813 1.00 60.31 302 TRP A C 1
ATOM 2409 O O . TRP A 1 302 ? 7.815 10.676 -22.691 1.00 60.31 302 TRP A O 1
ATOM 2419 N N . CYS A 1 303 ? 9.792 9.809 -22.061 1.00 69.50 303 CYS A N 1
ATOM 2420 C CA . CYS A 1 303 ? 10.241 9.313 -23.372 1.00 69.50 303 CYS A CA 1
ATOM 2421 C C . CYS A 1 303 ? 11.006 7.981 -23.239 1.00 69.50 303 CYS A C 1
ATOM 2423 O O . CYS A 1 303 ? 12.166 7.837 -23.621 1.00 69.50 303 CYS A O 1
ATOM 2425 N N . ARG A 1 304 ? 10.356 6.971 -22.649 1.00 70.12 304 ARG A N 1
ATOM 2426 C CA . ARG A 1 304 ? 10.997 5.689 -22.286 1.00 70.12 304 ARG A CA 1
ATOM 2427 C C . ARG A 1 304 ? 11.541 4.908 -23.491 1.00 70.12 304 ARG A C 1
ATOM 2429 O O . ARG A 1 304 ? 12.469 4.119 -23.342 1.00 70.12 304 ARG A O 1
ATOM 2436 N N . PHE A 1 305 ? 10.963 5.135 -24.666 1.00 85.00 305 PHE A N 1
ATOM 2437 C CA . PHE A 1 305 ? 11.280 4.432 -25.910 1.00 85.00 305 PHE A CA 1
ATOM 2438 C C . PHE A 1 305 ? 12.038 5.315 -26.909 1.00 85.00 305 PHE A C 1
ATOM 2440 O O . PHE A 1 305 ? 11.892 5.126 -28.108 1.00 85.00 305 PHE A O 1
ATOM 2447 N N . GLU A 1 306 ? 12.775 6.326 -26.420 1.00 86.44 306 GLU A N 1
ATOM 2448 C CA . GLU A 1 306 ? 13.492 7.325 -27.250 1.00 86.44 306 GLU A CA 1
ATOM 2449 C C . GLU A 1 306 ? 12.575 8.131 -28.176 1.00 86.44 306 GLU A C 1
ATOM 2451 O O . GLU A 1 306 ? 13.014 8.808 -29.106 1.00 86.44 306 GLU A O 1
ATOM 2456 N N . ARG A 1 307 ? 11.274 8.059 -27.900 1.00 87.69 307 ARG A N 1
ATOM 2457 C CA . ARG A 1 307 ? 10.214 8.753 -28.606 1.00 87.69 307 ARG A CA 1
ATOM 2458 C C . ARG A 1 307 ? 9.226 9.324 -27.601 1.00 87.69 307 ARG A C 1
ATOM 2460 O O . ARG A 1 307 ? 8.988 8.741 -26.539 1.00 87.69 307 ARG A O 1
ATOM 2467 N N . THR A 1 308 ? 8.646 10.467 -27.941 1.00 85.31 308 THR A N 1
ATOM 2468 C CA . THR A 1 308 ? 7.617 11.151 -27.154 1.00 85.31 308 THR A CA 1
ATOM 2469 C C . THR A 1 308 ? 6.395 11.430 -28.012 1.00 85.31 308 THR A C 1
ATOM 2471 O O . THR A 1 308 ? 6.512 11.675 -29.211 1.00 85.31 308 THR A O 1
ATOM 2474 N N . MET A 1 309 ? 5.211 11.393 -27.403 1.00 83.56 309 MET A N 1
ATOM 2475 C CA . MET A 1 309 ? 3.967 11.732 -28.087 1.00 83.56 309 MET A CA 1
ATOM 2476 C C . MET A 1 309 ? 3.667 13.224 -27.909 1.00 83.56 309 MET A C 1
ATOM 2478 O O . MET A 1 309 ? 3.425 13.691 -26.796 1.00 83.56 309 MET A O 1
ATOM 2482 N N . VAL A 1 310 ? 3.660 13.967 -29.010 1.00 82.88 310 VAL A N 1
ATOM 2483 C CA . VAL A 1 310 ? 3.244 15.372 -29.078 1.00 82.88 310 VAL A CA 1
ATOM 2484 C C . VAL A 1 310 ? 1.831 15.430 -29.637 1.00 82.88 310 VAL A C 1
ATOM 2486 O O . VAL A 1 310 ? 1.518 14.752 -30.612 1.00 82.88 310 VAL A O 1
ATOM 2489 N N . SER A 1 311 ? 0.965 16.242 -29.037 1.00 78.06 311 SER A N 1
ATOM 2490 C CA . SER A 1 311 ? -0.392 16.450 -29.544 1.00 78.06 311 SER A CA 1
ATOM 2491 C C . SER A 1 311 ? -0.705 17.923 -29.748 1.00 78.06 311 SER A C 1
ATOM 2493 O O . SER A 1 311 ? -0.291 18.760 -28.943 1.00 78.06 311 SER A O 1
ATOM 2495 N N . PHE A 1 312 ? -1.497 18.212 -30.773 1.00 77.69 312 PHE A N 1
ATOM 2496 C CA . PHE A 1 312 ? -1.957 19.550 -31.118 1.00 77.69 312 PHE A CA 1
ATOM 2497 C C . PHE A 1 312 ? -3.486 19.581 -31.225 1.00 77.69 312 PHE A C 1
ATOM 2499 O O . PHE A 1 312 ? -4.074 18.755 -31.928 1.00 77.69 312 PHE A O 1
ATOM 2506 N N . ASP A 1 313 ? -4.124 20.514 -30.515 1.00 72.88 313 ASP A N 1
ATOM 2507 C CA . ASP A 1 313 ? -5.553 20.813 -30.656 1.00 72.88 313 ASP A CA 1
ATOM 2508 C C . ASP A 1 313 ? -5.732 21.886 -31.733 1.00 72.88 313 ASP A C 1
ATOM 2510 O O . ASP A 1 313 ? -5.505 23.066 -31.480 1.00 72.88 313 ASP A O 1
ATOM 2514 N N . SER A 1 314 ? -6.177 21.491 -32.923 1.00 68.69 314 SER A N 1
ATOM 2515 C CA . SER A 1 314 ? -6.363 22.397 -34.059 1.00 68.69 314 SER A CA 1
ATOM 2516 C C . SER A 1 314 ? -7.521 23.383 -33.892 1.00 68.69 314 SER A C 1
ATOM 2518 O O . SER A 1 314 ? -7.697 24.248 -34.741 1.00 68.69 314 SER A O 1
ATOM 2520 N N . VAL A 1 315 ? -8.356 23.230 -32.858 1.00 64.19 315 VAL A N 1
ATOM 2521 C CA . VAL A 1 315 ? -9.457 24.160 -32.553 1.00 64.19 315 VAL A CA 1
ATOM 2522 C C . VAL A 1 315 ? -9.054 25.133 -31.452 1.00 64.19 315 VAL A C 1
ATOM 2524 O O . VAL A 1 315 ? -9.406 26.304 -31.523 1.00 64.19 315 VAL A O 1
ATOM 2527 N N . ALA A 1 316 ? -8.344 24.653 -30.429 1.00 57.56 316 ALA A N 1
ATOM 2528 C CA . ALA A 1 316 ? -7.882 25.495 -29.325 1.00 57.56 316 ALA A CA 1
ATOM 2529 C C . ALA A 1 316 ? -6.501 26.128 -29.570 1.00 57.56 316 ALA A C 1
ATOM 2531 O O . ALA A 1 316 ? -6.073 26.926 -28.749 1.00 57.56 316 ALA A O 1
ATOM 2532 N N . GLY A 1 317 ? -5.781 25.722 -30.623 1.00 64.81 317 GLY A N 1
ATOM 2533 C CA . GLY A 1 317 ? -4.410 26.156 -30.921 1.00 64.81 317 GLY A CA 1
ATOM 2534 C C . GLY A 1 317 ? -3.363 25.697 -29.893 1.00 64.81 317 GLY A C 1
ATOM 2535 O O . GLY A 1 317 ? -2.236 26.191 -29.873 1.00 64.81 317 GLY A O 1
ATOM 2536 N N . GLN A 1 318 ? -3.713 24.747 -29.020 1.00 68.81 318 GLN A N 1
ATOM 2537 C CA . GLN A 1 318 ? -2.883 24.349 -27.884 1.00 68.81 318 GLN A CA 1
ATOM 2538 C C . GLN A 1 318 ? -1.990 23.145 -28.198 1.00 68.81 318 GLN A C 1
ATOM 2540 O O . GLN A 1 318 ? -2.442 22.108 -28.689 1.00 68.81 318 GLN A O 1
ATOM 2545 N N . TRP A 1 319 ? -0.718 23.264 -27.814 1.00 73.00 319 TRP A N 1
ATOM 2546 C CA . TRP A 1 319 ? 0.283 22.204 -27.903 1.00 73.00 319 TRP A CA 1
ATOM 2547 C C . TRP A 1 319 ? 0.492 21.506 -26.563 1.00 73.00 319 TRP A C 1
ATOM 2549 O O . TRP A 1 319 ? 0.701 22.148 -25.531 1.00 73.00 319 TRP A O 1
ATOM 2559 N N . HIS A 1 320 ? 0.556 20.179 -26.596 1.00 71.19 320 HIS A N 1
ATOM 2560 C CA . HIS A 1 320 ? 0.932 19.369 -25.448 1.00 71.19 320 HIS A CA 1
ATOM 2561 C C . HIS A 1 320 ? 2.133 18.485 -25.787 1.00 71.19 320 HIS A C 1
ATOM 2563 O O . HIS A 1 320 ? 2.142 17.775 -26.790 1.00 71.19 320 HIS A O 1
ATOM 2569 N N . CYS A 1 321 ? 3.152 18.542 -24.930 1.00 73.38 321 CYS A N 1
ATOM 2570 C CA . CYS A 1 321 ? 4.330 17.685 -24.990 1.00 73.38 321 CYS A CA 1
ATOM 2571 C C . CYS A 1 321 ? 4.734 17.304 -23.555 1.00 73.38 321 CYS A C 1
ATOM 2573 O O . CYS A 1 321 ? 4.820 18.208 -22.719 1.00 73.38 321 CYS A O 1
ATOM 2575 N N . PRO A 1 322 ? 5.008 16.020 -23.268 1.00 66.31 322 PRO A N 1
ATOM 2576 C CA . PRO A 1 322 ? 5.430 15.543 -21.947 1.00 66.31 322 PRO A CA 1
ATOM 2577 C C . PRO A 1 322 ? 6.808 16.028 -21.459 1.00 66.31 322 PRO A C 1
ATOM 2579 O O . PRO A 1 322 ? 7.099 15.919 -20.265 1.00 66.31 322 PRO A O 1
ATOM 2582 N N . CYS A 1 323 ? 7.671 16.538 -22.347 1.00 67.12 323 CYS A N 1
ATOM 2583 C CA . CYS A 1 323 ? 9.027 16.958 -21.982 1.00 67.12 323 CYS A CA 1
ATOM 2584 C C . CYS A 1 323 ? 9.014 18.193 -21.061 1.00 67.12 323 CYS A C 1
ATOM 2586 O O . CYS A 1 323 ? 8.406 19.212 -21.382 1.00 67.12 323 CYS A O 1
ATOM 2588 N N . ARG A 1 324 ? 9.714 18.126 -19.922 1.00 56.47 324 ARG A N 1
ATOM 2589 C CA . ARG A 1 324 ? 9.821 19.229 -18.941 1.00 56.47 324 ARG A CA 1
ATOM 2590 C C . ARG A 1 324 ? 11.033 20.143 -19.175 1.00 56.47 324 ARG A C 1
ATOM 2592 O O . ARG A 1 324 ? 11.532 20.753 -18.231 1.00 56.47 324 ARG A O 1
ATOM 2599 N N . GLU A 1 325 ? 11.554 20.198 -20.397 1.00 48.81 325 GLU A N 1
ATOM 2600 C CA . GLU A 1 325 ? 12.692 21.064 -20.710 1.00 48.81 325 GLU A CA 1
ATOM 2601 C C . GLU A 1 325 ? 12.270 22.540 -20.613 1.00 48.81 325 GLU A C 1
ATOM 2603 O O . GLU A 1 325 ? 11.445 23.009 -21.386 1.00 48.81 325 GLU A O 1
ATOM 2608 N N . MET A 1 326 ? 12.874 23.231 -19.638 1.00 42.94 326 MET A N 1
ATOM 2609 C CA . MET A 1 326 ? 12.781 24.663 -19.315 1.00 42.94 326 MET A CA 1
ATOM 2610 C C . MET A 1 326 ? 11.494 25.101 -18.596 1.00 42.94 326 MET A C 1
ATOM 2612 O O . MET A 1 326 ? 10.419 25.245 -19.172 1.00 42.94 326 MET A O 1
ATOM 2616 N N . GLY A 1 327 ? 11.634 25.375 -17.294 1.00 37.72 327 GLY A N 1
ATOM 2617 C CA . GLY A 1 327 ? 10.589 25.996 -16.482 1.00 37.72 327 GLY A CA 1
ATOM 2618 C C . GLY A 1 327 ? 10.018 27.256 -17.142 1.00 37.72 327 GLY A C 1
ATOM 2619 O O . GLY A 1 327 ? 10.748 28.037 -17.745 1.00 37.72 327 GLY A O 1
ATOM 2620 N N . ARG A 1 328 ? 8.695 27.420 -17.029 1.00 36.41 328 ARG A N 1
ATOM 2621 C CA . ARG A 1 328 ? 7.882 28.546 -17.530 1.00 36.41 328 ARG A CA 1
ATOM 2622 C C . ARG A 1 328 ? 7.909 28.822 -19.051 1.00 36.41 328 ARG A C 1
ATOM 2624 O O . ARG A 1 328 ? 7.140 29.665 -19.493 1.00 36.41 328 ARG A O 1
ATOM 2631 N N . SER A 1 329 ? 8.693 28.112 -19.873 1.00 43.88 329 SER A N 1
ATOM 2632 C CA . SER A 1 329 ? 8.667 28.277 -21.338 1.00 43.88 329 SER A CA 1
ATOM 2633 C C . SER A 1 329 ? 7.668 27.320 -22.001 1.00 43.88 329 SER A C 1
ATOM 2635 O O . SER A 1 329 ? 7.752 26.105 -21.846 1.00 43.88 329 SER A O 1
ATOM 2637 N N . HIS A 1 330 ? 6.734 27.850 -22.798 1.00 57.41 330 HIS A N 1
ATOM 2638 C CA . HIS A 1 330 ? 5.757 27.063 -23.569 1.00 57.41 330 HIS A CA 1
ATOM 2639 C C . HIS A 1 330 ? 6.340 26.427 -24.862 1.00 57.41 330 HIS A C 1
ATOM 2641 O O . HIS A 1 330 ? 5.580 25.889 -25.674 1.00 57.41 330 HIS A O 1
ATOM 2647 N N . ARG A 1 331 ? 7.667 26.460 -25.083 1.00 64.12 331 ARG A N 1
ATOM 2648 C CA . ARG A 1 331 ? 8.337 26.016 -26.327 1.00 64.12 331 ARG A CA 1
ATOM 2649 C C . ARG A 1 331 ? 9.397 24.935 -26.069 1.00 64.12 331 ARG A C 1
ATOM 2651 O O . ARG A 1 331 ? 10.222 25.092 -25.178 1.00 64.12 331 ARG A O 1
ATOM 2658 N N . CYS A 1 332 ? 9.385 23.859 -26.863 1.00 80.31 332 CYS A N 1
ATOM 2659 C CA . CYS A 1 332 ? 10.381 22.778 -26.834 1.00 80.31 332 CYS A CA 1
ATOM 2660 C C . CYS A 1 332 ? 10.658 22.232 -28.245 1.00 80.31 332 CYS A C 1
ATOM 2662 O O . CYS A 1 332 ? 9.786 22.325 -29.114 1.00 80.31 332 CYS A O 1
ATOM 2664 N N . VAL A 1 333 ? 11.823 21.601 -28.453 1.00 82.81 333 VAL A N 1
ATOM 2665 C CA . VAL A 1 333 ? 12.239 21.089 -29.776 1.00 82.81 333 VAL A CA 1
ATOM 2666 C C . VAL A 1 333 ? 11.234 20.080 -30.338 1.00 82.81 333 VAL A C 1
ATOM 2668 O O . VAL A 1 333 ? 10.897 20.140 -31.510 1.00 82.81 333 VAL A O 1
ATOM 2671 N N . HIS A 1 334 ? 10.630 19.234 -29.494 1.00 86.12 334 HIS A N 1
ATOM 2672 C CA . HIS A 1 334 ? 9.641 18.242 -29.934 1.00 86.12 334 HIS A CA 1
ATOM 2673 C C . HIS A 1 334 ? 8.359 18.876 -30.502 1.00 86.12 334 HIS A C 1
ATOM 2675 O O . HIS A 1 334 ? 7.796 18.373 -31.473 1.00 86.12 334 HIS A O 1
ATOM 2681 N N . ARG A 1 335 ? 7.899 19.998 -29.919 1.00 85.75 335 ARG A N 1
ATOM 2682 C CA . ARG A 1 335 ? 6.778 20.781 -30.471 1.00 85.75 335 ARG A CA 1
ATOM 2683 C C . ARG A 1 335 ? 7.177 21.428 -31.791 1.00 85.75 335 ARG A C 1
ATOM 2685 O O . ARG A 1 335 ? 6.372 21.428 -32.710 1.00 85.75 335 ARG A O 1
ATOM 2692 N N . MET A 1 336 ? 8.405 21.941 -31.888 1.00 85.00 336 MET A N 1
ATOM 2693 C CA . MET A 1 336 ? 8.915 22.566 -33.113 1.00 85.00 336 MET A CA 1
ATOM 2694 C C . MET A 1 336 ? 9.058 21.553 -34.254 1.00 85.00 336 MET A C 1
ATOM 2696 O O . MET A 1 336 ? 8.636 21.852 -35.361 1.00 85.00 336 MET A O 1
ATOM 2700 N N . MET A 1 337 ? 9.511 20.326 -33.979 1.00 87.25 337 MET A N 1
ATOM 2701 C CA . MET A 1 337 ? 9.547 19.231 -34.959 1.00 87.25 337 MET A CA 1
ATOM 2702 C C . MET A 1 337 ? 8.152 18.864 -35.482 1.00 87.25 337 MET A C 1
ATOM 2704 O O . MET A 1 337 ? 7.958 18.686 -36.682 1.00 87.25 337 MET A O 1
ATOM 2708 N N . ALA A 1 338 ? 7.156 18.779 -34.594 1.00 85.75 338 ALA A N 1
ATOM 2709 C CA . ALA A 1 338 ? 5.772 18.533 -34.995 1.00 85.75 338 ALA A CA 1
ATOM 2710 C C . ALA A 1 338 ? 5.178 19.720 -35.778 1.00 85.75 338 ALA A C 1
ATOM 2712 O O . ALA A 1 338 ? 4.475 19.525 -36.765 1.00 85.75 338 ALA A O 1
ATOM 2713 N N . MET A 1 339 ? 5.483 20.952 -35.363 1.00 85.12 339 MET A N 1
ATOM 2714 C CA . MET A 1 339 ? 5.072 22.179 -36.048 1.00 85.12 339 MET A CA 1
ATOM 2715 C C . MET A 1 339 ? 5.703 22.294 -37.437 1.00 85.12 339 MET A C 1
ATOM 2717 O O . MET A 1 339 ? 5.016 22.699 -38.367 1.00 85.12 339 MET A O 1
ATOM 2721 N N . TRP A 1 340 ? 6.964 21.883 -37.588 1.00 86.69 340 TRP A N 1
ATOM 2722 C CA . TRP A 1 340 ? 7.663 21.817 -38.867 1.00 86.69 340 TRP A CA 1
ATOM 2723 C C . TRP A 1 340 ? 6.956 20.876 -39.839 1.00 86.69 340 TRP A C 1
ATOM 2725 O O . TRP A 1 340 ? 6.646 21.261 -40.966 1.00 86.69 340 TRP A O 1
ATOM 2735 N N . TRP A 1 341 ? 6.576 19.689 -39.366 1.00 87.38 341 TRP A N 1
ATOM 2736 C CA . TRP A 1 341 ? 5.786 18.755 -40.162 1.00 87.38 341 TRP A CA 1
ATOM 2737 C C . TRP A 1 341 ? 4.402 19.324 -40.539 1.00 87.38 341 TRP A C 1
ATOM 2739 O O . TRP A 1 341 ? 4.002 19.248 -41.698 1.00 87.38 341 TRP A O 1
ATOM 2749 N N . ILE A 1 342 ? 3.678 19.959 -39.601 1.00 80.81 342 ILE A N 1
ATOM 2750 C CA . ILE A 1 342 ? 2.375 20.600 -39.891 1.00 80.81 342 ILE A CA 1
ATOM 2751 C C . ILE A 1 342 ? 2.520 21.738 -40.901 1.00 80.81 342 ILE A C 1
ATOM 2753 O O . ILE A 1 342 ? 1.673 21.872 -41.777 1.00 80.81 342 ILE A O 1
ATOM 2757 N N . PHE A 1 343 ? 3.551 22.572 -40.781 1.00 81.25 343 PHE A N 1
ATOM 2758 C CA . PHE A 1 343 ? 3.775 23.683 -41.701 1.00 81.25 343 PHE A CA 1
ATOM 2759 C C . PHE A 1 343 ? 4.000 23.186 -43.133 1.00 81.25 343 PHE A C 1
ATOM 2761 O O . PHE A 1 343 ? 3.462 23.775 -44.069 1.00 81.25 343 PHE A O 1
ATOM 2768 N N . GLN A 1 344 ? 4.733 22.080 -43.289 1.00 82.69 344 GLN A N 1
ATOM 2769 C CA . GLN A 1 344 ? 4.977 21.452 -44.585 1.00 82.69 344 GLN A CA 1
ATOM 2770 C C . GLN A 1 344 ? 3.696 20.849 -45.189 1.00 82.69 344 GLN A C 1
ATOM 2772 O O . GLN A 1 344 ? 3.393 21.095 -46.353 1.00 82.69 344 GLN A O 1
ATOM 2777 N N . GLU A 1 345 ? 2.929 20.090 -44.401 1.00 77.81 345 GLU A N 1
ATOM 2778 C CA . GLU A 1 345 ? 1.854 19.229 -44.926 1.00 77.81 345 GLU A CA 1
ATOM 2779 C C . GLU A 1 345 ? 0.436 19.805 -44.758 1.00 77.81 345 GLU A C 1
ATOM 2781 O O . GLU A 1 345 ? -0.505 19.400 -45.441 1.00 77.81 345 GLU A O 1
ATOM 2786 N N . CYS A 1 346 ? 0.234 20.730 -43.819 1.00 66.56 346 CYS A N 1
ATOM 2787 C CA . CYS A 1 346 ? -1.071 21.267 -43.416 1.00 66.56 346 CYS A CA 1
ATOM 2788 C C . CYS A 1 346 ? -1.000 22.762 -43.006 1.00 66.56 346 CYS A C 1
ATOM 2790 O O . CYS A 1 346 ? -1.424 23.115 -41.899 1.00 66.56 346 CYS A O 1
ATOM 2792 N N . PRO A 1 347 ? -0.531 23.679 -43.877 1.00 59.16 347 PRO A N 1
ATOM 2793 C CA . PRO A 1 347 ? -0.254 25.077 -43.512 1.00 59.16 347 PRO A CA 1
ATOM 2794 C C . PRO A 1 347 ? -1.473 25.864 -42.986 1.00 59.16 347 PRO A C 1
ATOM 2796 O O . PRO A 1 347 ? -1.318 26.784 -42.187 1.00 59.16 347 PRO A O 1
ATOM 2799 N N . ASN A 1 348 ? -2.698 25.465 -43.349 1.00 54.06 348 ASN A N 1
ATOM 2800 C CA . ASN A 1 348 ? -3.952 26.126 -42.945 1.00 54.06 348 ASN A CA 1
ATOM 2801 C C . ASN A 1 348 ? -4.360 25.882 -41.474 1.00 54.06 348 ASN A C 1
ATOM 2803 O O . ASN A 1 348 ? -5.366 26.418 -41.017 1.00 54.06 348 ASN A O 1
ATOM 2807 N N . VAL A 1 349 ? -3.635 25.028 -40.744 1.00 55.88 349 VAL A N 1
ATOM 2808 C CA . VAL A 1 349 ? -3.976 24.583 -39.379 1.00 55.88 349 VAL A CA 1
ATOM 2809 C C . VAL A 1 349 ? -3.361 25.483 -38.287 1.00 55.88 349 VAL A C 1
ATOM 2811 O O . VAL A 1 349 ? -3.752 25.397 -37.126 1.00 55.88 349 VAL A O 1
ATOM 2814 N N . LEU A 1 350 ? -2.433 26.377 -38.646 1.00 53.84 350 LEU A N 1
ATOM 2815 C CA . LEU A 1 350 ? -1.674 27.222 -37.707 1.00 53.84 350 LEU A CA 1
ATOM 2816 C C . LEU A 1 350 ? -2.246 28.646 -37.528 1.00 53.84 350 LEU A C 1
ATOM 2818 O O . LEU A 1 350 ? -1.594 29.504 -36.936 1.00 53.84 350 LEU A O 1
ATOM 2822 N N . SER A 1 351 ? -3.459 28.915 -38.014 1.00 45.81 351 SER A N 1
ATOM 2823 C CA . SER A 1 351 ? -4.107 30.228 -37.910 1.00 45.81 351 SER A CA 1
ATOM 2824 C C . SER A 1 351 ? -5.009 30.305 -36.671 1.00 45.81 351 SER A C 1
ATOM 2826 O O . SER A 1 351 ? -6.075 29.695 -36.654 1.00 45.81 351 SER A O 1
ATOM 2828 N N . ASN A 1 352 ? -4.585 31.111 -35.690 1.00 36.81 352 ASN A N 1
ATOM 2829 C CA . ASN A 1 352 ? -5.263 31.543 -34.450 1.00 36.81 352 ASN A CA 1
ATOM 2830 C C . ASN A 1 352 ? -4.851 30.800 -33.171 1.00 36.81 352 ASN A C 1
ATOM 2832 O O . ASN A 1 352 ? -5.332 29.704 -32.889 1.00 36.81 352 ASN A O 1
ATOM 2836 N N . CYS A 1 353 ? -4.047 31.466 -32.332 1.00 26.94 353 CYS A N 1
ATOM 2837 C CA . CYS A 1 353 ? -4.026 31.202 -30.894 1.00 26.94 353 CYS A CA 1
ATOM 2838 C C . CYS A 1 353 ? -3.462 32.404 -30.110 1.00 26.94 353 CYS A C 1
ATOM 2840 O O . CYS A 1 353 ? -2.249 32.545 -29.988 1.00 26.94 353 CYS A O 1
ATOM 2842 N N . ASP A 1 354 ? -4.350 33.226 -29.547 1.00 29.66 354 ASP A N 1
ATOM 2843 C CA . ASP A 1 354 ? -4.051 34.213 -28.500 1.00 29.66 354 ASP A CA 1
ATOM 2844 C C . ASP A 1 354 ? -4.750 33.772 -27.214 1.00 29.66 354 ASP A C 1
ATOM 2846 O O . ASP A 1 354 ? -5.978 33.688 -27.217 1.00 29.66 354 ASP A O 1
ATOM 2850 N N . THR A 1 355 ? -4.015 33.504 -26.124 1.00 25.61 355 THR A N 1
ATOM 2851 C CA . THR A 1 355 ? -4.405 33.913 -24.752 1.00 25.61 355 THR A CA 1
ATOM 2852 C C . THR A 1 355 ? -3.330 33.621 -23.694 1.00 25.61 355 THR A C 1
ATOM 2854 O O . THR A 1 355 ? -2.680 32.575 -23.704 1.00 25.61 355 THR A O 1
ATOM 2857 N N . GLN A 1 356 ? -3.195 34.587 -22.778 1.00 26.50 356 GLN A N 1
ATOM 2858 C CA . GLN A 1 356 ? -2.354 34.653 -21.572 1.00 26.50 356 GLN A CA 1
ATOM 2859 C C . GLN A 1 356 ? -2.970 33.878 -20.379 1.00 26.50 356 GLN A C 1
ATOM 2861 O O . GLN A 1 356 ? -4.184 33.662 -20.382 1.00 26.50 356 GLN A O 1
ATOM 2866 N N . PRO A 1 357 ? -2.187 33.503 -19.345 1.00 24.78 357 PRO A N 1
ATOM 2867 C CA . PRO A 1 357 ? -2.699 32.940 -18.091 1.00 24.78 357 PRO A CA 1
ATOM 2868 C C . PRO A 1 357 ? -2.493 33.859 -16.866 1.00 24.78 357 PRO A C 1
ATOM 2870 O O . PRO A 1 357 ? -1.351 34.210 -16.584 1.00 24.78 357 PRO A O 1
ATOM 2873 N N . ASP A 1 358 ? -3.556 34.110 -16.087 1.00 22.48 358 ASP A N 1
ATOM 2874 C CA . ASP A 1 358 ? -3.491 34.714 -14.741 1.00 22.48 358 ASP A CA 1
ATOM 2875 C C . ASP A 1 358 ? -4.153 33.824 -13.657 1.00 22.48 358 ASP A C 1
ATOM 2877 O O . ASP A 1 358 ? -5.241 33.277 -13.853 1.00 22.48 358 ASP A O 1
ATOM 2881 N N . ASP A 1 359 ? -3.406 33.720 -12.548 1.00 23.31 359 ASP A N 1
ATOM 2882 C CA . ASP A 1 359 ? -3.715 33.686 -11.102 1.00 23.31 359 ASP A CA 1
ATOM 2883 C C . ASP A 1 359 ? -4.554 32.599 -10.393 1.00 23.31 359 ASP A C 1
ATOM 2885 O O . ASP A 1 359 ? -5.591 32.145 -10.866 1.00 23.31 359 ASP A O 1
ATOM 2889 N N . ILE A 1 360 ? -4.070 32.224 -9.187 1.00 22.81 360 ILE A N 1
ATOM 2890 C CA . ILE A 1 360 ? -4.781 32.213 -7.880 1.00 22.81 360 ILE A CA 1
ATOM 2891 C C . ILE A 1 360 ? -3.754 32.120 -6.715 1.00 22.81 360 ILE A C 1
ATOM 2893 O O . ILE A 1 360 ? -2.787 31.356 -6.778 1.00 22.81 360 ILE A O 1
ATOM 2897 N N . GLU A 1 361 ? -4.027 32.906 -5.665 1.00 21.45 361 GLU A N 1
ATOM 2898 C CA . GLU A 1 361 ? -3.253 33.283 -4.464 1.00 21.45 361 GLU A CA 1
ATOM 2899 C C . GLU A 1 361 ? -3.477 32.417 -3.176 1.00 21.45 361 GLU A C 1
ATOM 2901 O O . GLU A 1 361 ? -4.483 31.720 -3.049 1.00 21.45 361 GLU A O 1
ATOM 2906 N N . ASP A 1 362 ? -2.511 32.529 -2.237 1.00 21.03 362 ASP A N 1
ATOM 2907 C CA . ASP A 1 362 ? -2.550 32.867 -0.778 1.00 21.03 362 ASP A CA 1
ATOM 2908 C C . ASP A 1 362 ? -2.949 31.984 0.462 1.00 21.03 362 ASP A C 1
ATOM 2910 O O . ASP A 1 362 ? -4.031 31.418 0.580 1.00 21.03 362 ASP A O 1
ATOM 2914 N N . MET A 1 363 ? -1.994 32.013 1.434 1.00 23.48 363 MET A N 1
ATOM 2915 C CA . MET A 1 363 ? -1.956 32.307 2.910 1.00 23.48 363 MET A CA 1
ATOM 2916 C C . MET A 1 363 ? -2.633 31.511 4.082 1.00 23.48 363 MET A C 1
ATOM 2918 O O . MET A 1 363 ? -3.844 31.476 4.241 1.00 23.48 363 MET A O 1
ATOM 2922 N N . GLU A 1 364 ? -1.753 31.015 4.990 1.00 20.69 364 GLU A N 1
ATOM 2923 C CA . GLU A 1 364 ? -1.509 31.287 6.454 1.00 20.69 364 GLU A CA 1
ATOM 2924 C C . GLU A 1 364 ? -2.460 31.058 7.691 1.00 20.69 364 GLU A C 1
ATOM 2926 O O . GLU A 1 364 ? -3.644 31.370 7.692 1.00 20.69 364 GLU A O 1
ATOM 2931 N N . CYS A 1 365 ? -1.790 30.651 8.811 1.00 20.22 365 CYS A N 1
ATOM 2932 C CA . CYS A 1 365 ? -1.887 31.058 10.256 1.00 20.22 365 CYS A CA 1
ATOM 2933 C C . CYS A 1 365 ? -2.489 30.190 11.433 1.00 20.22 365 CYS A C 1
ATOM 2935 O O . CYS A 1 365 ? -3.683 29.936 11.533 1.00 20.22 365 CYS A O 1
ATOM 2937 N N . GLU A 1 366 ? -1.570 29.759 12.337 1.00 20.73 366 GLU A N 1
ATOM 2938 C CA . GLU A 1 366 ? -1.350 29.924 13.819 1.00 20.73 366 GLU A CA 1
ATOM 2939 C C . GLU A 1 366 ? -2.258 29.535 15.055 1.00 20.73 366 GLU A C 1
ATOM 2941 O O . GLU A 1 366 ? -3.438 29.840 15.162 1.00 20.73 366 GLU A O 1
ATOM 2946 N N . LEU A 1 367 ? -1.558 28.899 16.040 1.00 21.16 367 LEU A N 1
ATOM 2947 C CA . LEU A 1 367 ? -1.444 29.007 17.540 1.00 21.16 367 LEU A CA 1
ATOM 2948 C C . LEU A 1 367 ? -2.558 28.724 18.596 1.00 21.16 367 LEU A C 1
ATOM 2950 O O . LEU A 1 367 ? -3.735 29.018 18.394 1.00 21.16 367 LEU A O 1
ATOM 2954 N N . LEU A 1 368 ? -2.154 28.067 19.718 1.00 20.69 368 LEU A N 1
ATOM 2955 C CA . LEU A 1 368 ? -2.434 28.359 21.160 1.00 20.69 368 LEU A CA 1
ATOM 2956 C C . LEU A 1 368 ? -2.086 27.186 22.134 1.00 20.69 368 LEU A C 1
ATOM 2958 O O . LEU A 1 368 ? -2.292 26.019 21.784 1.00 20.69 368 LEU A O 1
ATOM 2962 N N . ASP A 1 369 ? -1.589 27.561 23.330 1.00 21.33 369 ASP A N 1
ATOM 2963 C CA . ASP A 1 369 ? -0.860 26.825 24.404 1.00 21.33 369 ASP A CA 1
ATOM 2964 C C . ASP A 1 369 ? -1.709 26.057 25.473 1.00 21.33 369 ASP A C 1
ATOM 2966 O O . ASP A 1 369 ? -2.932 26.216 25.503 1.00 21.33 369 ASP A O 1
ATOM 2970 N N . PRO A 1 370 ? -1.088 25.255 26.385 1.00 25.75 370 PRO A N 1
ATOM 2971 C CA . PRO A 1 370 ? -1.746 24.518 27.488 1.00 25.75 370 PRO A CA 1
ATOM 2972 C C . PRO A 1 370 ? -1.200 24.781 28.927 1.00 25.75 370 PRO A C 1
ATOM 2974 O O . PRO A 1 370 ? -0.108 25.310 29.113 1.00 25.75 370 PRO A O 1
ATOM 2977 N N . GLU A 1 371 ? -1.940 24.335 29.960 1.00 21.30 371 GLU A N 1
ATOM 2978 C CA . GLU A 1 371 ? -1.606 24.443 31.406 1.00 21.30 371 GLU A CA 1
ATOM 2979 C C . GLU A 1 371 ? -1.819 23.109 32.207 1.00 21.30 371 GLU A C 1
ATOM 2981 O O . GLU A 1 371 ? -2.404 22.165 31.662 1.00 21.30 371 GLU A O 1
ATOM 2986 N N . PRO A 1 372 ? -1.299 22.967 33.459 1.00 28.00 372 PRO A N 1
ATOM 2987 C CA . PRO A 1 372 ? -0.588 21.767 33.966 1.00 28.00 372 PRO A CA 1
ATOM 2988 C C . PRO A 1 372 ? -1.358 20.855 34.970 1.00 28.00 372 PRO A C 1
ATOM 2990 O O . PRO A 1 372 ? -2.439 21.218 35.425 1.00 28.00 372 PRO A O 1
ATOM 2993 N N . PRO A 1 373 ? -0.812 19.675 35.380 1.00 29.23 373 PRO A N 1
ATOM 2994 C CA . PRO A 1 373 ? -1.431 18.789 36.385 1.00 29.23 373 PRO A CA 1
ATOM 2995 C C . PRO A 1 373 ? -0.614 18.580 37.689 1.00 29.23 373 PRO A C 1
ATOM 2997 O O . PRO A 1 373 ? 0.616 18.583 37.670 1.00 29.23 373 PRO A O 1
ATOM 3000 N N . CYS A 1 374 ? -1.294 18.266 38.805 1.00 22.41 374 CYS A N 1
ATOM 3001 C CA . CYS A 1 374 ? -0.695 17.698 40.031 1.00 22.41 374 CYS A CA 1
ATOM 3002 C C . CYS A 1 374 ? -1.471 16.464 40.567 1.00 22.41 374 CYS A C 1
ATOM 3004 O O . CYS A 1 374 ? -2.509 16.093 40.023 1.00 22.41 374 CYS A O 1
ATOM 3006 N N . ALA A 1 375 ? -0.898 15.781 41.570 1.00 27.36 375 ALA A N 1
ATOM 3007 C CA . ALA A 1 375 ? -0.930 14.328 41.800 1.00 27.36 375 ALA A CA 1
ATOM 3008 C C . ALA A 1 375 ? -1.694 13.824 43.056 1.00 27.36 375 ALA A C 1
ATOM 3010 O O . ALA A 1 375 ? -1.762 14.530 44.055 1.00 27.36 375 ALA A O 1
ATOM 3011 N N . SER A 1 376 ? -2.127 12.546 43.039 1.00 27.67 376 SER A N 1
ATOM 3012 C CA . SER A 1 376 ? -1.738 11.432 43.958 1.00 27.67 376 SER A CA 1
ATOM 3013 C C . SER A 1 376 ? -2.851 10.416 44.356 1.00 27.67 376 SER A C 1
ATOM 3015 O O . SER A 1 376 ? -3.971 10.790 44.671 1.00 27.67 376 SER A O 1
ATOM 3017 N N . CYS A 1 377 ? -2.443 9.130 44.308 1.00 25.53 377 CYS A N 1
ATOM 3018 C CA . CYS A 1 377 ? -2.788 7.877 45.032 1.00 25.53 377 CYS A CA 1
ATOM 3019 C C . CYS A 1 377 ? -4.216 7.249 45.173 1.00 25.53 377 CYS A C 1
ATOM 3021 O O . CYS A 1 377 ? -5.151 7.842 45.694 1.00 25.53 377 CYS A O 1
ATOM 3023 N N . ASN A 1 378 ? -4.245 5.919 44.906 1.00 30.22 378 ASN A N 1
ATOM 3024 C CA . ASN A 1 378 ? -4.660 4.778 45.769 1.00 30.22 378 ASN A CA 1
ATOM 3025 C C . ASN A 1 378 ? -5.876 3.860 45.406 1.00 30.22 378 ASN A C 1
ATOM 3027 O O . ASN A 1 378 ? -7.001 4.293 45.176 1.00 30.22 378 ASN A O 1
ATOM 3031 N N . VAL A 1 379 ? -5.608 2.537 45.476 1.00 36.75 379 VAL A N 1
ATOM 3032 C CA . VAL A 1 379 ? -6.469 1.320 45.600 1.00 36.75 379 VAL A CA 1
ATOM 3033 C C . VAL A 1 379 ? -7.424 0.940 44.447 1.00 36.75 379 VAL A C 1
ATOM 3035 O O . VAL A 1 379 ? -7.720 -0.244 44.277 1.00 36.75 379 VAL A O 1
ATOM 3038 N N . ASN A 1 380 ? -7.869 1.867 43.597 1.00 53.66 380 ASN A N 1
ATOM 3039 C CA . ASN A 1 380 ? -8.833 1.556 42.521 1.00 53.66 380 ASN A CA 1
ATOM 3040 C C . ASN A 1 380 ? -8.196 0.925 41.250 1.00 53.66 380 ASN A C 1
ATOM 3042 O O . ASN A 1 380 ? -8.903 0.444 40.359 1.00 53.66 380 ASN A O 1
ATOM 3046 N N . ASP A 1 381 ? -6.862 0.872 41.189 1.00 61.66 381 ASP A N 1
ATOM 3047 C CA . ASP A 1 381 ? -6.075 0.487 40.007 1.00 61.66 381 ASP A CA 1
ATOM 3048 C C . ASP A 1 381 ? -6.334 -0.958 39.559 1.00 61.66 381 ASP A C 1
ATOM 3050 O O . ASP A 1 381 ? -6.522 -1.219 38.371 1.00 61.66 381 ASP A O 1
ATOM 3054 N N . GLN A 1 382 ? -6.440 -1.905 40.500 1.00 73.25 382 GLN A N 1
ATOM 3055 C CA . GLN A 1 382 ? -6.605 -3.324 40.163 1.00 73.25 382 GLN A CA 1
ATOM 3056 C C . GLN A 1 382 ? -7.937 -3.613 39.454 1.00 73.25 382 GLN A C 1
ATOM 3058 O O . GLN A 1 382 ? -8.002 -4.465 38.567 1.00 73.25 382 GLN A O 1
ATOM 3063 N N . ARG A 1 383 ? -9.006 -2.887 39.805 1.00 78.75 383 ARG A N 1
ATOM 3064 C CA . ARG A 1 383 ? -10.311 -3.029 39.139 1.00 78.75 383 ARG A CA 1
ATOM 3065 C C . ARG A 1 383 ? -10.247 -2.456 37.727 1.00 78.75 383 ARG A C 1
ATOM 3067 O O . ARG A 1 383 ? -10.737 -3.092 36.796 1.00 78.75 383 ARG A O 1
ATOM 3074 N N . VAL A 1 384 ? -9.610 -1.293 37.556 1.00 85.88 384 VAL A N 1
ATOM 3075 C CA . VAL A 1 384 ? -9.411 -0.662 36.240 1.00 85.88 384 VAL A CA 1
ATOM 3076 C C . VAL A 1 384 ? -8.583 -1.560 35.323 1.00 85.88 384 VAL A C 1
ATOM 3078 O O . VAL A 1 384 ? -8.973 -1.738 34.171 1.00 85.88 384 VAL A O 1
ATOM 3081 N N . LEU A 1 385 ? -7.510 -2.181 35.826 1.00 87.06 385 LEU A N 1
ATOM 3082 C CA . LEU A 1 385 ? -6.703 -3.153 35.079 1.00 87.06 385 LEU A CA 1
ATOM 3083 C C . LEU A 1 385 ? -7.569 -4.303 34.544 1.00 87.06 385 LEU A C 1
ATOM 3085 O O . LEU A 1 385 ? -7.639 -4.523 33.338 1.00 87.06 385 LEU A O 1
ATOM 3089 N N . VAL A 1 386 ? -8.302 -4.989 35.427 1.00 87.69 386 VAL A N 1
ATOM 3090 C CA . VAL A 1 386 ? -9.125 -6.154 35.053 1.00 87.69 386 VAL A CA 1
ATOM 3091 C C . VAL A 1 386 ? -10.231 -5.783 34.054 1.00 87.69 386 VAL A C 1
ATOM 3093 O O . VAL A 1 386 ? -10.463 -6.515 33.090 1.00 87.69 386 VAL A O 1
ATOM 3096 N N . MET A 1 387 ? -10.896 -4.639 34.244 1.00 89.12 387 MET A N 1
ATOM 3097 C CA . MET A 1 387 ? -11.930 -4.164 33.317 1.00 89.12 387 MET A CA 1
ATOM 3098 C C . MET A 1 387 ? -11.345 -3.745 31.959 1.00 89.12 387 MET A C 1
ATOM 3100 O O . MET A 1 387 ? -11.943 -4.022 30.919 1.00 89.12 387 MET A O 1
ATOM 3104 N N . THR A 1 388 ? -10.167 -3.115 31.951 1.00 91.69 388 THR A N 1
ATOM 3105 C CA . THR A 1 388 ? -9.470 -2.694 30.726 1.00 91.69 388 THR A CA 1
ATOM 3106 C C . THR A 1 388 ? -9.017 -3.898 29.907 1.00 91.69 388 THR A C 1
ATOM 3108 O O . THR A 1 388 ? -9.302 -3.948 28.712 1.00 91.69 388 THR A O 1
ATOM 3111 N N . GLU A 1 389 ? -8.400 -4.902 30.541 1.00 91.94 389 GLU A N 1
ATOM 3112 C CA . GLU A 1 389 ? -8.009 -6.154 29.874 1.00 91.94 389 GLU A CA 1
ATOM 3113 C C . GLU A 1 389 ? -9.221 -6.871 29.268 1.00 91.94 389 GLU A C 1
ATOM 3115 O O . GLU A 1 389 ? -9.163 -7.362 28.138 1.00 91.94 389 GLU A O 1
ATOM 3120 N N . TYR A 1 390 ? -10.351 -6.892 29.981 1.00 92.00 390 TYR A N 1
ATOM 3121 C CA . TYR A 1 390 ? -11.580 -7.476 29.455 1.00 92.00 390 TYR A CA 1
ATOM 3122 C C . TYR A 1 390 ? -12.063 -6.767 28.184 1.00 92.00 390 TYR A C 1
ATOM 3124 O O . TYR A 1 390 ? -12.349 -7.445 27.193 1.00 92.00 390 TYR A O 1
ATOM 3132 N N . LEU A 1 391 ? -12.117 -5.428 28.178 1.00 92.38 391 LEU A N 1
ATOM 3133 C CA . LEU A 1 391 ? -12.527 -4.670 26.992 1.00 92.38 391 LEU A CA 1
ATOM 3134 C C . LEU A 1 391 ? -11.552 -4.856 25.827 1.00 92.38 391 LEU A C 1
ATOM 3136 O O . LEU A 1 391 ? -11.984 -5.157 24.714 1.00 92.38 391 LEU A O 1
ATOM 3140 N N . ALA A 1 392 ? -10.251 -4.727 26.094 1.00 91.19 392 ALA A N 1
ATOM 3141 C CA . ALA A 1 392 ? -9.200 -4.867 25.093 1.00 91.19 392 ALA A CA 1
ATOM 3142 C C . ALA A 1 392 ? -9.209 -6.254 24.433 1.00 91.19 392 ALA A C 1
ATOM 3144 O O . ALA A 1 392 ? -8.945 -6.367 23.239 1.00 91.19 392 ALA A O 1
ATOM 3145 N N . LYS A 1 393 ? -9.552 -7.308 25.185 1.00 91.19 393 LYS A N 1
ATOM 3146 C CA . LYS A 1 393 ? -9.582 -8.684 24.678 1.00 91.19 393 LYS A CA 1
ATOM 3147 C C . LYS A 1 393 ? -10.925 -9.091 24.067 1.00 91.19 393 LYS A C 1
ATOM 3149 O O . LYS A 1 393 ? -10.943 -9.817 23.080 1.00 91.19 393 LYS A O 1
ATOM 3154 N N . SER A 1 394 ? -12.040 -8.664 24.661 1.00 90.31 394 SER A N 1
ATOM 3155 C CA . SER A 1 394 ? -13.362 -9.266 24.406 1.00 90.31 394 SER A CA 1
ATOM 3156 C C . SER A 1 394 ? -14.366 -8.318 23.751 1.00 90.31 394 SER A C 1
ATOM 3158 O O . SER A 1 394 ? -15.401 -8.780 23.280 1.00 90.31 394 SER A O 1
ATOM 3160 N N . LYS A 1 395 ? -14.094 -7.005 23.715 1.00 93.19 395 LYS A N 1
ATOM 3161 C CA . LYS A 1 395 ? -15.022 -5.969 23.217 1.00 93.19 395 LYS A CA 1
ATOM 3162 C C . LYS A 1 395 ? -14.459 -5.148 22.056 1.00 93.19 395 LYS A C 1
ATOM 3164 O O . LYS A 1 395 ? -14.827 -3.986 21.871 1.00 93.19 395 LYS A O 1
ATOM 3169 N N . ARG A 1 396 ? -13.565 -5.755 21.274 1.00 93.69 396 ARG A N 1
ATOM 3170 C CA . ARG A 1 396 ? -12.991 -5.153 20.065 1.00 93.69 396 ARG A CA 1
ATOM 3171 C C . ARG A 1 396 ? -14.086 -4.870 19.035 1.00 93.69 396 ARG A C 1
ATOM 3173 O O . ARG A 1 396 ? -15.042 -5.631 18.892 1.00 93.69 396 ARG A O 1
ATOM 3180 N N . ILE A 1 397 ? -13.936 -3.759 18.331 1.00 94.44 397 ILE A N 1
ATOM 3181 C CA . ILE A 1 397 ? -14.845 -3.301 17.287 1.00 94.44 397 ILE A CA 1
ATOM 3182 C C . ILE A 1 397 ? -14.200 -3.670 15.948 1.00 94.44 397 ILE A C 1
ATOM 3184 O O . ILE A 1 397 ? -13.067 -3.257 15.709 1.00 94.44 397 ILE A O 1
ATOM 3188 N N . PRO A 1 398 ? -14.862 -4.433 15.065 1.00 92.44 398 PRO A N 1
ATOM 3189 C CA . PRO A 1 398 ? -14.290 -4.780 13.767 1.00 92.44 398 PRO A CA 1
ATOM 3190 C C . PRO A 1 398 ? -13.917 -3.539 12.949 1.00 92.44 398 PRO A C 1
ATOM 3192 O O . PRO A 1 398 ? -14.554 -2.491 13.072 1.00 92.44 398 PRO A O 1
ATOM 3195 N N . ALA A 1 399 ? -12.932 -3.665 12.056 1.00 87.81 399 ALA A N 1
ATOM 3196 C CA . ALA A 1 399 ? -12.632 -2.627 11.072 1.00 87.81 399 ALA A CA 1
ATOM 3197 C C . ALA A 1 399 ? -13.911 -2.160 10.352 1.00 87.81 399 ALA A C 1
ATOM 3199 O O . ALA A 1 399 ? -14.772 -2.981 10.027 1.00 87.81 399 ALA A O 1
ATOM 3200 N N . LEU A 1 400 ? -14.038 -0.854 10.065 1.00 83.94 400 LEU A N 1
ATOM 3201 C CA . LEU A 1 400 ? -15.301 -0.284 9.571 1.00 83.94 400 LEU A CA 1
ATOM 3202 C C . LEU A 1 400 ? -15.837 -1.029 8.343 1.00 83.94 400 LEU A C 1
ATOM 3204 O O . LEU A 1 400 ? -17.040 -1.231 8.247 1.00 83.94 400 LEU A O 1
ATOM 3208 N N . HIS A 1 401 ? -14.976 -1.464 7.419 1.00 81.62 401 HIS A N 1
ATOM 3209 C CA . HIS A 1 401 ? -15.397 -2.188 6.216 1.00 81.62 401 HIS A CA 1
ATOM 3210 C C . HIS A 1 401 ? -16.114 -3.524 6.508 1.00 81.62 401 HIS A C 1
ATOM 3212 O O . HIS A 1 401 ? -16.914 -3.951 5.681 1.00 81.62 401 HIS A O 1
ATOM 3218 N N . ASN A 1 402 ? -15.899 -4.120 7.686 1.00 86.75 402 ASN A N 1
ATOM 3219 C CA . ASN A 1 402 ? -16.567 -5.337 8.165 1.00 86.75 402 ASN A CA 1
ATOM 3220 C C . ASN A 1 402 ? -17.849 -5.058 8.968 1.00 86.75 402 ASN A C 1
ATOM 3222 O O . ASN A 1 402 ? -18.547 -5.991 9.359 1.00 86.75 402 ASN A O 1
ATOM 3226 N N . ILE A 1 403 ? -18.183 -3.790 9.214 1.00 88.56 403 ILE A N 1
ATOM 3227 C CA . ILE A 1 403 ? -19.443 -3.384 9.843 1.00 88.56 403 ILE A CA 1
ATOM 3228 C C . ILE A 1 403 ? -20.463 -3.082 8.741 1.00 88.56 403 ILE A C 1
ATOM 3230 O O . ILE A 1 403 ? -20.137 -2.465 7.719 1.00 88.56 403 ILE A O 1
ATOM 3234 N N . SER A 1 404 ? -21.722 -3.485 8.934 1.00 89.75 404 SER A N 1
ATOM 3235 C CA . SER A 1 404 ? -22.785 -3.209 7.963 1.00 89.75 404 SER A CA 1
ATOM 3236 C C . SER A 1 404 ? -22.897 -1.707 7.669 1.00 89.75 404 SER A C 1
ATOM 3238 O O . SER A 1 404 ? -22.664 -0.859 8.532 1.00 89.75 404 SER A O 1
ATOM 3240 N N . VAL A 1 405 ? -23.220 -1.363 6.419 1.00 88.25 405 VAL A N 1
ATOM 3241 C CA . VAL A 1 405 ? -23.360 0.043 6.000 1.00 88.25 405 VAL A CA 1
ATOM 3242 C C . VAL A 1 405 ? -24.418 0.744 6.849 1.00 88.25 405 VAL A C 1
ATOM 3244 O O . VAL A 1 405 ? -24.179 1.842 7.330 1.00 88.25 405 VAL A O 1
ATOM 3247 N N . GLU A 1 406 ? -25.533 0.069 7.127 1.00 89.25 406 GLU A N 1
ATOM 3248 C CA . GLU A 1 406 ? -26.623 0.617 7.932 1.00 89.25 406 GLU A CA 1
ATOM 3249 C C . GLU A 1 406 ? -26.181 1.068 9.330 1.00 89.25 406 GLU A C 1
ATOM 3251 O O . GLU A 1 406 ? -26.493 2.190 9.720 1.00 89.25 406 GLU A O 1
ATOM 3256 N N . LEU A 1 407 ? -25.399 0.254 10.050 1.00 88.88 407 LEU A N 1
ATOM 3257 C CA . LEU A 1 407 ? -24.885 0.612 11.380 1.00 88.88 407 LEU A CA 1
ATOM 3258 C C . LEU A 1 407 ? -23.881 1.774 11.352 1.00 88.88 407 LEU A C 1
ATOM 3260 O O . LEU A 1 407 ? -23.674 2.425 12.372 1.00 88.88 407 LEU A O 1
ATOM 3264 N N . ARG A 1 408 ? -23.245 2.033 10.204 1.00 87.94 408 ARG A N 1
ATOM 3265 C CA . ARG A 1 408 ? -22.268 3.119 10.031 1.00 87.94 408 ARG A CA 1
ATOM 3266 C C . ARG A 1 408 ? -22.869 4.404 9.474 1.00 87.94 408 ARG A C 1
ATOM 3268 O O . ARG A 1 408 ? -22.206 5.432 9.532 1.00 87.94 408 ARG A O 1
ATOM 3275 N N . THR A 1 409 ? -24.075 4.361 8.912 1.00 87.69 409 THR A N 1
ATOM 3276 C CA . THR A 1 409 ? -24.664 5.516 8.214 1.00 87.69 409 THR A CA 1
ATOM 3277 C C . THR A 1 409 ? -26.027 5.939 8.736 1.00 87.69 409 THR A C 1
ATOM 3279 O O . THR A 1 409 ? -26.463 7.029 8.391 1.00 87.69 409 THR A O 1
ATOM 3282 N N . LYS A 1 410 ? -26.740 5.101 9.498 1.00 90.88 410 LYS A N 1
ATOM 3283 C CA . LYS A 1 410 ? -28.056 5.450 10.048 1.00 90.88 410 LYS A CA 1
ATOM 3284 C C . LYS A 1 410 ? -27.993 5.522 11.565 1.00 90.88 410 LYS A C 1
ATOM 3286 O O . LYS A 1 410 ? -27.640 4.540 12.215 1.00 90.88 410 LYS A O 1
ATOM 3291 N N . GLU A 1 411 ? -28.375 6.664 12.128 1.00 90.19 411 GLU A N 1
ATOM 3292 C CA . GLU A 1 411 ? -28.527 6.790 13.577 1.00 90.19 411 GLU A CA 1
ATOM 3293 C C . GLU A 1 411 ? -29.869 6.213 14.021 1.00 90.19 411 GLU A C 1
ATOM 3295 O O . GLU A 1 411 ? -30.908 6.469 13.410 1.00 90.19 411 GLU A O 1
ATOM 3300 N N . LYS A 1 412 ? -29.835 5.415 15.086 1.00 88.94 412 LYS A N 1
ATOM 3301 C CA . LYS A 1 412 ? -31.026 4.937 15.790 1.00 88.94 412 LYS A CA 1
ATOM 3302 C C . LYS A 1 412 ? -31.202 5.777 17.053 1.00 88.94 412 LYS A C 1
ATOM 3304 O O . LYS A 1 412 ? -30.185 6.178 17.610 1.00 88.94 412 LYS A O 1
ATOM 3309 N N . PRO A 1 413 ? -32.434 6.006 17.536 1.00 90.62 413 PRO A N 1
ATOM 3310 C CA . PRO A 1 413 ? -32.620 6.596 18.855 1.00 90.62 413 PRO A CA 1
ATOM 3311 C C . PRO A 1 413 ? -31.983 5.690 19.924 1.00 90.62 413 PRO A C 1
ATOM 3313 O O . PRO A 1 413 ? -31.979 4.461 19.760 1.00 90.62 413 PRO A O 1
ATOM 3316 N N . PRO A 1 414 ? -31.415 6.261 20.995 1.00 92.62 414 PRO A N 1
ATOM 3317 C CA . PRO A 1 414 ? -30.872 5.475 22.086 1.00 92.62 414 PRO A CA 1
ATOM 3318 C C . PRO A 1 414 ? -31.992 4.722 22.823 1.00 92.62 414 PRO A C 1
ATOM 3320 O O . PRO A 1 414 ? -33.143 5.163 22.845 1.00 92.62 414 PRO A O 1
ATOM 3323 N N . PRO A 1 415 ? -31.682 3.561 23.423 1.00 92.56 415 PRO A N 1
ATOM 3324 C CA . PRO A 1 415 ? -32.613 2.877 24.308 1.00 92.56 415 PRO A CA 1
ATOM 3325 C C . PRO A 1 415 ? -32.896 3.721 25.557 1.00 92.56 415 PRO A C 1
ATOM 3327 O O . PRO A 1 415 ? -32.093 4.561 25.958 1.00 92.56 415 PRO A O 1
ATOM 3330 N N . THR A 1 416 ? -34.011 3.432 26.229 1.00 87.38 416 THR A N 1
ATOM 3331 C CA . THR A 1 416 ? -34.374 4.077 27.503 1.00 87.38 416 THR A CA 1
ATOM 3332 C C . THR A 1 416 ? -33.336 3.828 28.601 1.00 87.38 416 THR A C 1
ATOM 3334 O O . THR A 1 416 ? -33.095 4.701 29.437 1.00 87.38 416 THR A O 1
ATOM 3337 N N . CYS A 1 417 ? -32.702 2.652 28.585 1.00 92.69 417 CYS A N 1
ATOM 3338 C CA . CYS A 1 417 ? -31.587 2.304 29.452 1.00 92.69 417 CYS A CA 1
ATOM 3339 C C . CYS A 1 417 ? -30.551 1.455 28.702 1.00 92.69 417 CYS A C 1
ATOM 3341 O O . CYS A 1 417 ? -30.902 0.462 28.061 1.00 92.69 417 CYS A O 1
ATOM 3343 N N . PHE A 1 418 ? -29.272 1.819 28.798 1.00 94.38 418 PHE A N 1
ATOM 3344 C CA . PHE A 1 418 ? -28.167 0.981 28.335 1.00 94.38 418 PHE A CA 1
ATOM 3345 C C . PHE A 1 418 ? -27.816 -0.064 29.396 1.00 94.38 418 PHE A C 1
ATOM 3347 O O . PHE A 1 418 ? -27.401 0.295 30.498 1.00 94.38 418 PHE A O 1
ATOM 3354 N N . ILE A 1 419 ? -27.937 -1.347 29.045 1.00 91.12 419 ILE A N 1
ATOM 3355 C CA . ILE A 1 419 ? -27.691 -2.481 29.947 1.00 91.12 419 ILE A CA 1
ATOM 3356 C C . ILE A 1 419 ? -26.668 -3.426 29.294 1.00 91.12 419 ILE A C 1
ATOM 3358 O O . ILE A 1 419 ? -26.821 -3.742 28.111 1.00 91.12 419 ILE A O 1
ATOM 3362 N N . PRO A 1 420 ? -25.612 -3.863 30.006 1.00 91.94 420 PRO A N 1
ATOM 3363 C CA . PRO A 1 420 ? -24.670 -4.869 29.505 1.00 91.94 420 PRO A CA 1
ATOM 3364 C C . PRO A 1 420 ? -25.374 -6.177 29.116 1.00 91.94 420 PRO A C 1
ATOM 3366 O O . PRO A 1 420 ? -26.349 -6.578 29.743 1.00 91.94 420 PRO A O 1
ATOM 3369 N N . SER A 1 421 ? -24.874 -6.851 28.080 1.00 89.69 421 SER A N 1
ATOM 3370 C CA . SER A 1 421 ? -25.467 -8.096 27.566 1.00 89.69 421 SER A CA 1
ATOM 3371 C C . SER A 1 421 ? -24.972 -9.351 28.292 1.00 89.69 421 SER A C 1
ATOM 3373 O O . SER A 1 421 ? -25.550 -10.432 28.158 1.00 89.69 421 SER A O 1
ATOM 3375 N N . GLU A 1 422 ? -23.897 -9.226 29.064 1.00 92.06 422 GLU A N 1
ATOM 3376 C CA . GLU A 1 422 ? -23.296 -10.287 29.852 1.00 92.06 422 GLU A CA 1
ATOM 3377 C C . GLU A 1 422 ? -24.201 -10.689 31.016 1.00 92.06 422 GLU A C 1
ATOM 3379 O O . GLU A 1 422 ? -24.558 -9.868 31.854 1.00 92.06 422 GLU A O 1
ATOM 3384 N N . ARG A 1 423 ? -24.510 -11.986 31.113 1.00 88.75 423 ARG A N 1
ATOM 3385 C CA . ARG A 1 423 ? -25.279 -12.553 32.237 1.00 88.75 423 ARG A CA 1
ATOM 3386 C C . ARG A 1 423 ? -24.396 -13.111 33.354 1.00 88.75 423 ARG A C 1
ATOM 3388 O O . ARG A 1 423 ? -24.831 -13.232 34.497 1.00 88.75 423 ARG A O 1
ATOM 3395 N N . ASN A 1 424 ? -23.151 -13.447 33.024 1.00 91.06 424 ASN A N 1
ATOM 3396 C CA . ASN A 1 424 ? -22.182 -14.066 33.921 1.00 91.06 424 ASN A CA 1
ATOM 3397 C C . ASN A 1 424 ? -20.903 -13.228 33.979 1.00 91.06 424 ASN A C 1
ATOM 3399 O O . ASN A 1 424 ? -20.506 -12.615 32.988 1.00 91.06 424 ASN A O 1
ATOM 3403 N N . CYS A 1 425 ? -20.246 -13.220 35.137 1.00 89.38 425 CYS A N 1
ATOM 3404 C CA . CYS A 1 425 ? -19.045 -12.431 35.378 1.00 89.38 425 CYS A CA 1
ATOM 3405 C C . CYS A 1 425 ? -17.880 -12.852 34.461 1.00 89.38 425 CYS A C 1
ATOM 3407 O O . CYS A 1 425 ? -17.391 -13.974 34.590 1.00 89.38 425 CYS A O 1
ATOM 3409 N N . PRO A 1 426 ? -17.345 -11.957 33.612 1.00 88.94 426 PRO A N 1
ATOM 3410 C CA . PRO A 1 426 ? -16.219 -12.285 32.739 1.00 88.94 426 PRO A CA 1
ATOM 3411 C C . PRO A 1 426 ? -14.861 -12.291 33.462 1.00 88.94 426 PRO A C 1
ATOM 3413 O O . PRO A 1 426 ? -13.845 -12.629 32.861 1.00 88.94 426 PRO A O 1
ATOM 3416 N N . TYR A 1 427 ? -14.825 -11.881 34.733 1.00 87.81 427 TYR A N 1
ATOM 3417 C CA . TYR A 1 427 ? -13.591 -11.661 35.489 1.00 87.81 427 TYR A CA 1
ATOM 3418 C C . TYR A 1 427 ? -13.225 -12.817 36.429 1.00 87.81 427 TYR A C 1
ATOM 3420 O O . TYR A 1 427 ? -12.066 -12.948 36.813 1.00 87.81 427 TYR A O 1
ATOM 3428 N N . CYS A 1 428 ? -14.202 -13.626 36.852 1.00 85.94 428 CYS A N 1
ATOM 3429 C CA . CYS A 1 428 ? -13.968 -14.721 37.794 1.00 85.94 428 CYS A CA 1
ATOM 3430 C C . CYS A 1 428 ? -13.471 -15.973 37.051 1.00 85.94 428 CYS A C 1
ATOM 3432 O O . CYS A 1 428 ? -14.111 -16.380 36.082 1.00 85.94 428 CYS A O 1
ATOM 3434 N N . PRO A 1 429 ? -12.379 -16.619 37.501 1.00 74.12 429 PRO A N 1
ATOM 3435 C CA . PRO A 1 429 ? -11.917 -17.869 36.910 1.00 74.12 429 PRO A CA 1
ATOM 3436 C C . PRO A 1 429 ? -12.872 -19.024 37.252 1.00 74.12 429 PRO A C 1
ATOM 3438 O O . PRO A 1 429 ? -13.334 -19.133 38.386 1.00 74.12 429 PRO A O 1
ATOM 3441 N N . GLY A 1 430 ? -13.140 -19.908 36.287 1.00 63.41 430 GLY A N 1
ATOM 3442 C CA . GLY A 1 430 ? -13.882 -21.157 36.502 1.00 63.41 430 GLY A CA 1
ATOM 3443 C C . GLY A 1 430 ? -14.895 -21.491 35.396 1.00 63.41 430 GLY A C 1
ATOM 3444 O O . GLY A 1 430 ? -15.237 -20.623 34.594 1.00 63.41 430 GLY A O 1
ATOM 3445 N N . PRO A 1 431 ? -15.386 -22.745 35.338 1.00 64.31 431 PRO A N 1
ATOM 3446 C CA . PRO A 1 431 ? -16.334 -23.203 34.314 1.00 64.31 431 PRO A CA 1
ATOM 3447 C C . PRO A 1 431 ? -17.756 -22.641 34.492 1.00 64.31 431 PRO A C 1
ATOM 3449 O O . PRO A 1 431 ? -18.508 -22.584 33.523 1.00 64.31 431 PRO A O 1
ATOM 3452 N N . THR A 1 432 ? -18.112 -22.183 35.699 1.00 76.31 432 THR A N 1
ATOM 3453 C CA . THR A 1 432 ? -19.426 -21.598 36.016 1.00 76.31 432 THR A CA 1
ATOM 3454 C C . THR A 1 432 ? -19.237 -20.228 36.659 1.00 76.31 432 THR A C 1
ATOM 3456 O O . THR A 1 432 ? -19.151 -20.099 37.880 1.00 76.31 432 THR A O 1
ATOM 3459 N N . ALA A 1 433 ? -19.124 -19.187 35.838 1.00 82.12 433 ALA A N 1
ATOM 3460 C CA . ALA A 1 433 ? -18.947 -17.826 36.330 1.00 82.12 433 ALA A CA 1
ATOM 3461 C C . ALA A 1 433 ? -20.203 -17.309 37.077 1.00 82.12 433 ALA A C 1
ATOM 3463 O O . ALA A 1 433 ? -21.325 -17.571 36.625 1.00 82.12 433 ALA A O 1
ATOM 3464 N N . PRO A 1 434 ? -20.041 -16.541 38.178 1.00 86.50 434 PRO A N 1
ATOM 3465 C CA . PRO A 1 434 ? -21.156 -16.005 38.962 1.00 86.50 434 PRO A CA 1
ATOM 3466 C C . PRO A 1 434 ? -22.141 -15.197 38.114 1.00 86.50 434 PRO A C 1
ATOM 3468 O O . PRO A 1 434 ? -21.718 -14.453 37.226 1.00 86.50 434 PRO A O 1
ATOM 3471 N N . ALA A 1 435 ? -23.436 -15.306 38.418 1.00 87.94 435 ALA A N 1
ATOM 3472 C CA . ALA A 1 435 ? -24.454 -14.438 37.832 1.00 87.94 435 ALA A CA 1
ATOM 3473 C C . ALA A 1 435 ? -24.226 -12.980 38.260 1.00 87.94 435 ALA A C 1
ATOM 3475 O O . ALA A 1 435 ? -23.799 -12.711 39.387 1.00 87.94 435 ALA A O 1
ATOM 3476 N N . LEU A 1 436 ? -24.483 -12.051 37.345 1.00 89.62 436 LEU A N 1
ATOM 3477 C CA . LEU A 1 436 ? -24.325 -10.622 37.591 1.00 89.62 436 LEU A CA 1
ATOM 3478 C C . LEU A 1 436 ? -25.617 -10.005 38.141 1.00 89.62 436 LEU A C 1
ATOM 3480 O O . LEU A 1 436 ? -26.714 -10.451 37.815 1.00 89.62 436 LEU A O 1
ATOM 3484 N N . LEU A 1 437 ? -25.470 -8.977 38.977 1.00 86.75 437 LEU A N 1
ATOM 3485 C CA . LEU A 1 437 ? -26.576 -8.194 39.528 1.00 86.75 437 LEU A CA 1
ATOM 3486 C C . LEU A 1 437 ? -26.608 -6.821 38.862 1.00 86.75 437 LEU A C 1
ATOM 3488 O O . LEU A 1 437 ? -25.622 -6.088 38.916 1.00 86.75 437 LEU A O 1
ATOM 3492 N N . GLU A 1 438 ? -27.726 -6.473 38.238 1.00 88.81 438 GLU A N 1
ATOM 3493 C CA . GLU A 1 438 ? -27.891 -5.180 37.577 1.00 88.81 438 GLU A CA 1
ATOM 3494 C C . GLU A 1 438 ? -28.075 -4.044 38.592 1.00 88.81 438 GLU A C 1
ATOM 3496 O O . GLU A 1 438 ? -28.826 -4.152 39.559 1.00 88.81 438 GLU A O 1
ATOM 3501 N N . GLU A 1 439 ? -27.395 -2.930 38.346 1.00 86.62 439 GLU A N 1
ATOM 3502 C CA . GLU A 1 439 ? -27.427 -1.721 39.160 1.00 86.62 439 GLU A CA 1
ATOM 3503 C C . GLU A 1 439 ? -27.462 -0.504 38.226 1.00 86.62 439 GLU A C 1
ATOM 3505 O O . GLU A 1 439 ? -26.572 -0.318 37.392 1.00 86.62 439 GLU A O 1
ATOM 3510 N N . THR A 1 440 ? -28.494 0.339 38.338 1.00 87.12 440 THR A N 1
ATOM 3511 C CA . THR A 1 440 ? -28.561 1.595 37.570 1.00 87.12 440 THR A CA 1
ATOM 3512 C C . THR A 1 440 ? -27.622 2.620 38.194 1.00 87.12 440 THR A C 1
ATOM 3514 O O . THR A 1 440 ? -27.803 3.000 39.346 1.00 87.12 440 THR A O 1
ATOM 3517 N N . ILE A 1 441 ? -26.631 3.090 37.433 1.00 84.19 441 ILE A N 1
ATOM 3518 C CA . ILE A 1 441 ? -25.565 3.971 37.944 1.00 84.19 441 ILE A CA 1
ATOM 3519 C C . ILE A 1 441 ? -25.754 5.440 37.576 1.00 84.19 441 ILE A C 1
ATOM 3521 O O . ILE A 1 441 ? -25.177 6.320 38.213 1.00 84.19 441 ILE A O 1
ATOM 3525 N N . THR A 1 442 ? -26.520 5.736 36.526 1.00 83.69 442 THR A N 1
ATOM 3526 C CA . THR A 1 442 ? -26.851 7.112 36.152 1.00 83.69 442 THR A CA 1
ATOM 3527 C C . THR A 1 442 ? -28.108 7.164 35.292 1.00 83.69 442 THR A C 1
ATOM 3529 O O . THR A 1 442 ? -28.389 6.238 34.540 1.00 83.69 442 THR A O 1
ATOM 3532 N N . THR A 1 443 ? -28.842 8.271 35.393 1.00 85.81 443 THR A N 1
ATOM 3533 C CA . THR A 1 443 ? -29.976 8.643 34.529 1.00 85.81 443 THR A CA 1
ATOM 3534 C C . THR A 1 443 ? -29.678 9.897 33.704 1.00 85.81 443 THR A C 1
ATOM 3536 O O . THR A 1 443 ? -30.574 10.505 33.137 1.00 85.81 443 THR A O 1
ATOM 3539 N N . GLN A 1 444 ? -28.416 10.335 33.684 1.00 89.38 444 GLN A N 1
ATOM 3540 C CA . GLN A 1 444 ? -27.983 11.620 33.125 1.00 89.38 444 GLN A CA 1
ATOM 3541 C C . GLN A 1 444 ? -26.918 11.443 32.034 1.00 89.38 444 GLN A C 1
ATOM 3543 O O . GLN A 1 444 ? -26.128 12.353 31.777 1.00 89.38 444 GLN A O 1
ATOM 3548 N N . ALA A 1 445 ? -26.858 10.271 31.393 1.00 87.44 445 ALA A N 1
ATOM 3549 C CA . ALA A 1 445 ? -25.923 10.061 30.298 1.00 87.44 445 ALA A CA 1
ATOM 3550 C C . ALA A 1 445 ? -26.316 10.898 29.072 1.00 87.44 445 ALA A C 1
ATOM 3552 O O . ALA A 1 445 ? -27.488 11.207 28.844 1.00 87.44 445 ALA A O 1
ATOM 3553 N N . THR A 1 446 ? -25.304 11.276 28.296 1.00 92.81 446 THR A N 1
ATOM 3554 C CA . THR A 1 446 ? -25.430 12.019 27.046 1.00 92.81 446 THR A CA 1
ATOM 3555 C C . THR A 1 446 ? -24.954 11.160 25.880 1.00 92.81 446 THR A C 1
ATOM 3557 O O . THR A 1 446 ? -23.838 10.633 25.899 1.00 92.81 446 THR A O 1
ATOM 3560 N N . VAL A 1 447 ? -25.788 11.053 24.851 1.00 94.69 447 VAL A N 1
ATOM 3561 C CA . VAL A 1 447 ? -25.489 10.383 23.586 1.00 94.69 447 VAL A CA 1
ATOM 3562 C C . VAL A 1 447 ? -25.255 11.441 22.516 1.00 94.69 447 VAL A C 1
ATOM 3564 O O . VAL A 1 447 ? -26.134 12.251 22.230 1.00 94.69 447 VAL A O 1
ATOM 3567 N N . TYR A 1 448 ? -24.066 11.428 21.923 1.00 93.75 448 TYR A N 1
ATOM 3568 C CA . TYR A 1 448 ? -23.690 12.295 20.815 1.00 93.75 448 TYR A CA 1
ATOM 3569 C C . TYR A 1 448 ? -23.838 11.531 19.498 1.00 93.75 448 TYR A C 1
ATOM 3571 O O . TYR A 1 448 ? -23.072 10.604 19.228 1.00 93.75 448 TYR A O 1
ATOM 3579 N N . GLY A 1 449 ? -24.813 11.928 18.685 1.00 92.44 449 GLY A N 1
ATOM 3580 C CA . GLY A 1 449 ? -24.922 11.562 17.275 1.00 92.44 449 GLY A CA 1
ATOM 3581 C C . GLY A 1 449 ? -24.516 12.715 16.366 1.00 92.44 449 GLY A C 1
ATOM 3582 O O . GLY A 1 449 ? -24.218 13.799 16.855 1.00 92.44 449 GLY A O 1
ATOM 3583 N N . TYR A 1 450 ? -24.487 12.510 15.051 1.00 89.12 450 TYR A N 1
ATOM 3584 C CA . TYR A 1 450 ? -24.287 13.576 14.064 1.00 89.12 450 TYR A CA 1
ATOM 3585 C C . TYR A 1 450 ? -25.604 14.242 13.628 1.00 89.12 450 TYR A C 1
ATOM 3587 O O . TYR A 1 450 ? -25.554 15.270 12.963 1.00 89.12 450 TYR A O 1
ATOM 3595 N N . THR A 1 451 ? -26.772 13.693 13.984 1.00 88.94 451 THR A N 1
ATOM 3596 C CA . THR A 1 451 ? -28.099 14.309 13.762 1.00 88.94 451 THR A CA 1
ATOM 3597 C C . THR A 1 451 ? -28.758 14.793 15.052 1.00 88.94 451 THR A C 1
ATOM 3599 O O . THR A 1 451 ? -29.615 15.674 15.015 1.00 88.94 451 THR A O 1
ATOM 3602 N N . TYR A 1 452 ? -28.359 14.257 16.209 1.00 89.81 452 TYR A N 1
ATOM 3603 C CA . TYR A 1 452 ? -28.933 14.627 17.500 1.00 89.81 452 TYR A CA 1
ATOM 3604 C C . TYR A 1 452 ? -27.909 14.560 18.639 1.00 89.81 452 TYR A C 1
ATOM 3606 O O . TYR A 1 452 ? -26.882 13.890 18.553 1.00 89.81 452 TYR A O 1
ATOM 3614 N N . ILE A 1 453 ? -28.217 15.254 19.736 1.00 90.69 453 ILE A N 1
ATOM 3615 C CA . ILE A 1 453 ? -27.579 15.061 21.040 1.00 90.69 453 ILE A CA 1
ATOM 3616 C C . ILE A 1 453 ? -28.702 14.786 22.034 1.00 90.69 453 ILE A C 1
ATOM 3618 O O . ILE A 1 453 ? -29.583 15.626 22.207 1.00 90.69 453 ILE A O 1
ATOM 3622 N N . GLU A 1 454 ? -28.674 13.625 22.680 1.00 90.88 454 GLU A N 1
ATOM 3623 C CA . GLU A 1 454 ? -29.708 13.214 23.630 1.00 90.88 454 GLU A CA 1
ATOM 3624 C C . GLU A 1 454 ? -29.141 13.167 25.042 1.00 90.88 454 GLU A C 1
ATOM 3626 O O . GLU A 1 454 ? -28.100 12.558 25.276 1.00 90.88 454 GLU A O 1
ATOM 3631 N N . LYS A 1 455 ? -29.806 13.841 25.980 1.00 91.12 455 LYS A N 1
ATOM 3632 C CA . LYS A 1 455 ? -29.411 13.926 27.392 1.00 91.12 455 LYS A CA 1
ATOM 3633 C C . LYS A 1 455 ? -30.449 13.217 28.254 1.00 91.12 455 LYS A C 1
ATOM 3635 O O . LYS A 1 455 ? -31.614 13.160 27.879 1.00 91.12 455 LYS A O 1
ATOM 3640 N N . GLY A 1 456 ? -30.042 12.763 29.436 1.00 88.50 456 GLY A N 1
ATOM 3641 C CA . GLY A 1 456 ? -30.962 12.133 30.387 1.00 88.50 456 GLY A CA 1
ATOM 3642 C C . GLY A 1 456 ? -31.198 10.644 30.122 1.00 88.50 456 GLY A C 1
ATOM 3643 O O . GLY A 1 456 ? -32.240 10.114 30.497 1.00 88.50 456 GLY A O 1
ATOM 3644 N N . VAL A 1 457 ? -30.256 9.966 29.455 1.00 91.81 457 VAL A N 1
ATOM 3645 C CA . VAL A 1 457 ? -30.365 8.528 29.176 1.00 91.81 457 VAL A CA 1
ATOM 3646 C C . VAL A 1 457 ? -29.900 7.720 30.388 1.00 91.81 457 VAL A C 1
ATOM 3648 O O . VAL A 1 457 ? -28.898 8.061 31.030 1.00 91.81 457 VAL A O 1
ATOM 3651 N N . SER A 1 458 ? -30.622 6.642 30.708 1.00 91.50 458 SER A N 1
ATOM 3652 C CA . SER A 1 458 ? -30.267 5.756 31.819 1.00 91.50 458 SER A CA 1
ATOM 3653 C C . SER A 1 458 ? -29.194 4.747 31.427 1.00 91.50 458 SER A C 1
ATOM 3655 O O . SER A 1 458 ? -29.137 4.277 30.292 1.00 91.50 458 SER A O 1
ATOM 3657 N N . VAL A 1 459 ? -28.317 4.413 32.370 1.00 89.69 459 VAL A N 1
ATOM 3658 C CA . VAL A 1 459 ? -27.245 3.434 32.176 1.00 89.69 459 VAL A CA 1
ATOM 3659 C C . VAL A 1 459 ? -27.139 2.557 33.410 1.00 89.69 459 VAL A C 1
ATOM 3661 O O . VAL A 1 459 ? -26.986 3.053 34.532 1.00 89.69 459 VAL A O 1
ATOM 3664 N N . ALA A 1 460 ? -27.176 1.250 33.185 1.00 88.88 460 ALA A N 1
ATOM 3665 C CA . ALA A 1 460 ? -26.943 0.234 34.192 1.00 88.88 460 ALA A CA 1
ATOM 3666 C C . ALA A 1 460 ? -25.589 -0.453 33.989 1.00 88.88 460 ALA A C 1
ATOM 3668 O O . ALA A 1 460 ? -25.058 -0.549 32.879 1.00 88.88 460 ALA A O 1
ATOM 3669 N N . VAL A 1 461 ? -25.028 -0.946 35.087 1.00 89.31 461 VAL A N 1
ATOM 3670 C CA . VAL A 1 461 ? -23.899 -1.878 35.091 1.00 89.31 461 VAL A CA 1
ATOM 3671 C C . VAL A 1 461 ? -24.326 -3.172 35.756 1.00 89.31 461 VAL A C 1
ATOM 3673 O O . VAL A 1 461 ? -25.265 -3.208 36.540 1.00 89.31 461 VAL A O 1
ATOM 3676 N N . SER A 1 462 ? -23.605 -4.238 35.456 1.00 89.88 462 SER A N 1
ATOM 3677 C CA . SER A 1 462 ? -23.806 -5.551 36.047 1.00 89.88 462 SER A CA 1
ATOM 3678 C C . SER A 1 462 ? -22.663 -5.847 37.017 1.00 89.88 462 SER A C 1
ATOM 3680 O O . SER A 1 462 ? -21.511 -5.985 36.604 1.00 89.88 462 SER A O 1
ATOM 3682 N N . LYS A 1 463 ? -22.942 -5.903 38.319 1.00 89.44 463 LYS A N 1
ATOM 3683 C CA . LYS A 1 463 ? -21.958 -6.127 39.383 1.00 89.44 463 LYS A CA 1
ATOM 3684 C C . LYS A 1 463 ? -21.825 -7.610 39.704 1.00 89.44 463 LYS A C 1
ATOM 3686 O O . LYS A 1 463 ? -22.810 -8.303 39.944 1.00 89.44 463 LYS A O 1
ATOM 3691 N N . CYS A 1 464 ? -20.589 -8.098 39.759 1.00 87.88 464 CYS A N 1
ATOM 3692 C CA . CYS A 1 464 ? -20.317 -9.446 40.239 1.00 87.88 464 CYS A CA 1
ATOM 3693 C C . CYS A 1 464 ? -20.417 -9.500 41.773 1.00 87.88 464 CYS A C 1
ATOM 3695 O O . CYS A 1 464 ? -19.686 -8.758 42.436 1.00 87.88 464 CYS A O 1
ATOM 3697 N N . PRO A 1 465 ? -21.232 -10.396 42.359 1.00 85.50 465 PRO A N 1
ATOM 3698 C CA . PRO A 1 465 ? -21.326 -10.534 43.812 1.00 85.50 465 PRO A CA 1
ATOM 3699 C C . PRO A 1 465 ? -20.058 -11.134 44.441 1.00 85.50 465 PRO A C 1
ATOM 3701 O O . PRO A 1 465 ? -19.837 -10.966 45.633 1.00 85.50 465 PRO A O 1
ATOM 3704 N N . VAL A 1 466 ? -19.214 -11.813 43.651 1.00 85.12 466 VAL A N 1
ATOM 3705 C CA . VAL A 1 466 ? -18.002 -12.495 44.139 1.00 85.12 466 VAL A CA 1
ATOM 3706 C C . VAL A 1 466 ? -16.776 -11.585 44.093 1.00 85.12 466 VAL A C 1
ATOM 3708 O O . VAL A 1 466 ? -16.174 -11.308 45.122 1.00 85.12 466 VAL A O 1
ATOM 3711 N N . CYS A 1 467 ? -16.385 -11.105 42.909 1.00 84.25 467 CYS A N 1
ATOM 3712 C CA . CYS A 1 467 ? -15.183 -10.274 42.763 1.00 84.25 467 CYS A CA 1
ATOM 3713 C C . CYS A 1 467 ? -15.466 -8.768 42.849 1.00 84.25 467 CYS A C 1
ATOM 3715 O O . CYS A 1 467 ? -14.545 -7.962 42.745 1.00 84.25 467 CYS A O 1
ATOM 3717 N N . GLY A 1 468 ? -16.736 -8.367 42.950 1.00 82.94 468 GLY A N 1
ATOM 3718 C CA . GLY A 1 468 ? -17.149 -6.968 43.048 1.00 82.94 468 GLY A CA 1
ATOM 3719 C C . GLY A 1 468 ? -16.971 -6.137 41.773 1.00 82.94 468 GLY A C 1
ATOM 3720 O O . GLY A 1 468 ? -17.375 -4.979 41.762 1.00 82.94 468 GLY A O 1
ATOM 3721 N N . ASN A 1 469 ? -16.374 -6.660 40.698 1.00 84.81 469 ASN A N 1
ATOM 3722 C CA . ASN A 1 469 ? -16.147 -5.900 39.463 1.00 84.81 469 ASN A CA 1
ATOM 3723 C C . ASN A 1 469 ? -17.454 -5.619 38.710 1.00 84.81 469 ASN A C 1
ATOM 3725 O O . ASN A 1 469 ? -18.388 -6.421 38.743 1.00 84.81 469 ASN A O 1
ATOM 3729 N N . HIS A 1 470 ? -17.489 -4.484 38.011 1.00 86.44 470 HIS A N 1
ATOM 3730 C CA . HIS A 1 470 ? -18.624 -4.073 37.191 1.00 86.44 470 HIS A CA 1
ATOM 3731 C C . HIS A 1 470 ? -18.400 -4.464 35.733 1.00 86.44 470 HIS A C 1
ATOM 3733 O O . HIS A 1 470 ? -17.311 -4.290 35.188 1.00 86.44 470 HIS A O 1
ATOM 3739 N N . VAL A 1 471 ? -19.445 -4.952 35.084 1.00 87.94 471 VAL A N 1
ATOM 3740 C CA . VAL A 1 471 ? -19.533 -5.075 33.633 1.00 87.94 471 VAL A CA 1
ATOM 3741 C C . VAL A 1 471 ? -20.372 -3.909 33.138 1.00 87.94 471 VAL A C 1
ATOM 3743 O O . VAL A 1 471 ? -21.493 -3.709 33.601 1.00 87.94 471 VAL A O 1
ATOM 3746 N N . ARG A 1 472 ? -19.812 -3.105 32.237 1.00 90.44 472 ARG A N 1
ATOM 3747 C CA . ARG A 1 472 ? -20.524 -1.984 31.619 1.00 90.44 472 ARG A CA 1
ATOM 3748 C C . ARG A 1 472 ? -20.997 -2.357 30.226 1.00 90.44 472 ARG A C 1
ATOM 3750 O O . ARG A 1 472 ? -20.370 -3.178 29.562 1.00 90.44 472 ARG A O 1
ATOM 3757 N N . PHE A 1 473 ? -22.043 -1.686 29.760 1.00 92.81 473 PHE A N 1
ATOM 3758 C CA . PHE A 1 473 ? -22.466 -1.788 28.372 1.00 92.81 473 PHE A CA 1
ATOM 3759 C C . PHE A 1 473 ? -21.314 -1.418 27.425 1.00 92.81 473 PHE A C 1
ATOM 3761 O O . PHE A 1 473 ? -20.808 -0.298 27.459 1.00 92.81 473 PHE A O 1
ATOM 3768 N N . GLN A 1 474 ? -20.906 -2.353 26.574 1.00 93.25 474 GLN A N 1
ATOM 3769 C CA . GLN A 1 474 ? -19.989 -2.115 25.465 1.00 93.25 474 GLN A CA 1
ATOM 3770 C C . GLN A 1 474 ? -20.354 -3.093 24.347 1.00 93.25 474 GLN A C 1
ATOM 3772 O O . GLN A 1 474 ? -19.918 -4.246 24.352 1.00 93.25 474 GLN A O 1
ATOM 3777 N N . ASP A 1 475 ? -21.190 -2.645 23.413 1.00 91.31 475 ASP A N 1
ATOM 3778 C CA . ASP A 1 475 ? -21.629 -3.453 22.277 1.00 91.31 475 ASP A CA 1
ATOM 3779 C C . ASP A 1 475 ? -21.826 -2.577 21.037 1.00 91.31 475 ASP A C 1
ATOM 3781 O O . ASP A 1 475 ? -22.793 -1.823 20.937 1.00 91.31 475 ASP A O 1
ATOM 3785 N N . TYR A 1 476 ? -20.913 -2.693 20.071 1.00 92.00 476 TYR A N 1
ATOM 3786 C CA . TYR A 1 476 ? -20.972 -1.912 18.837 1.00 92.00 476 TYR A CA 1
ATOM 3787 C C . TYR A 1 476 ? -22.168 -2.295 17.951 1.00 92.00 476 TYR A C 1
ATOM 3789 O O . TYR A 1 476 ? -22.615 -1.467 17.157 1.00 92.00 476 TYR A O 1
ATOM 3797 N N . ALA A 1 477 ? -22.701 -3.519 18.072 1.00 91.69 477 ALA A N 1
ATOM 3798 C CA . ALA A 1 477 ? -23.809 -3.995 17.241 1.00 91.69 477 ALA A CA 1
ATOM 3799 C C . ALA A 1 477 ? -25.119 -3.246 17.539 1.00 91.69 477 ALA A C 1
ATOM 3801 O O . ALA A 1 477 ? -25.997 -3.148 16.680 1.00 91.69 477 ALA A O 1
ATOM 3802 N N . SER A 1 478 ? -25.215 -2.645 18.727 1.00 91.88 478 SER A N 1
ATOM 3803 C CA . SER A 1 478 ? -26.294 -1.731 19.109 1.00 91.88 478 SER A CA 1
ATOM 3804 C C . SER A 1 478 ? -26.299 -0.413 18.317 1.00 91.88 478 SER A C 1
ATOM 3806 O O . SER A 1 478 ? -27.315 0.278 18.291 1.00 91.88 478 SER A O 1
ATOM 3808 N N . GLY A 1 479 ? -25.180 -0.059 17.670 1.00 93.81 479 GLY A N 1
ATOM 3809 C CA . GLY A 1 479 ? -24.968 1.240 17.030 1.00 93.81 479 GLY A CA 1
ATOM 3810 C C . GLY A 1 479 ? -24.392 2.315 17.956 1.00 93.81 479 GLY A C 1
ATOM 3811 O O . GLY A 1 479 ? -24.281 3.464 17.531 1.00 93.81 479 GLY A O 1
ATOM 3812 N N . PHE A 1 480 ? -23.994 1.969 19.185 1.00 95.56 480 PHE A N 1
ATOM 3813 C CA . PHE A 1 480 ? -23.461 2.916 20.167 1.00 95.56 480 PHE A CA 1
ATOM 3814 C C . PHE A 1 480 ? -22.100 2.490 20.715 1.00 95.56 480 PHE A C 1
ATOM 3816 O O . PHE A 1 480 ? -21.825 1.317 20.959 1.00 95.56 480 PHE A O 1
ATOM 3823 N N . HIS A 1 481 ? -21.249 3.479 20.955 1.00 95.94 481 HIS A N 1
ATOM 3824 C CA . HIS A 1 481 ? -19.966 3.340 21.615 1.00 95.94 481 HIS A CA 1
ATOM 3825 C C . HIS A 1 481 ? -20.017 4.029 22.978 1.00 95.94 481 HIS A C 1
ATOM 3827 O O . HIS A 1 481 ? -20.230 5.237 23.063 1.00 95.94 481 HIS A O 1
ATOM 3833 N N . ASN A 1 482 ? -19.792 3.265 24.041 1.00 94.81 482 ASN A N 1
ATOM 3834 C CA . ASN A 1 482 ? -19.729 3.786 25.398 1.00 94.81 482 ASN A CA 1
ATOM 3835 C C . ASN A 1 482 ? -18.297 4.218 25.745 1.00 94.81 482 ASN A C 1
ATOM 3837 O O . ASN A 1 482 ? -17.379 3.399 25.707 1.00 94.81 482 ASN A O 1
ATOM 3841 N N . PHE A 1 483 ? -18.103 5.489 26.099 1.00 93.00 483 PHE A N 1
ATOM 3842 C CA . PHE A 1 483 ? -16.809 5.973 26.577 1.00 93.00 483 PHE A CA 1
ATOM 3843 C C . PHE A 1 483 ? -16.639 5.739 28.080 1.00 93.00 483 PHE A C 1
ATOM 3845 O O . PHE A 1 483 ? -15.677 5.094 28.491 1.00 93.00 483 PHE A O 1
ATOM 3852 N N . ASN A 1 484 ? -17.562 6.246 28.907 1.00 86.38 484 ASN A N 1
ATOM 3853 C CA . ASN A 1 484 ? -17.412 6.270 30.371 1.00 86.38 484 ASN A CA 1
ATOM 3854 C C . ASN A 1 484 ? -18.730 6.146 31.162 1.00 86.38 484 ASN A C 1
ATOM 3856 O O . ASN A 1 484 ? -18.841 6.659 32.274 1.00 86.38 484 ASN A O 1
ATOM 3860 N N . ASN A 1 485 ? -19.751 5.508 30.588 1.00 87.50 485 ASN A N 1
ATOM 3861 C CA . ASN A 1 485 ? -21.126 5.393 31.100 1.00 87.50 485 ASN A CA 1
ATOM 3862 C C . ASN A 1 485 ? -21.903 6.714 31.223 1.00 87.50 485 ASN A C 1
ATOM 3864 O O . ASN A 1 485 ? -23.090 6.690 31.526 1.00 87.50 485 ASN A O 1
ATOM 3868 N N . ARG A 1 486 ? -21.267 7.865 30.990 1.00 87.50 486 ARG A N 1
ATOM 3869 C CA . ARG A 1 486 ? -21.926 9.180 30.935 1.00 87.50 486 ARG A CA 1
ATOM 3870 C C . ARG A 1 486 ? -21.931 9.755 29.529 1.00 87.50 486 ARG A C 1
ATOM 3872 O O . ARG A 1 486 ? -22.784 10.572 29.212 1.00 87.50 486 ARG A O 1
ATOM 3879 N N . VAL A 1 487 ? -20.976 9.344 28.705 1.00 91.12 487 VAL A N 1
ATOM 3880 C CA . VAL A 1 487 ? -20.781 9.819 27.340 1.00 91.12 487 VAL A CA 1
ATOM 3881 C C . VAL A 1 487 ? -20.823 8.626 26.403 1.00 91.12 487 VAL A C 1
ATOM 3883 O O . VAL A 1 487 ? -20.053 7.674 26.558 1.00 91.12 487 VAL A O 1
ATOM 3886 N N . PHE A 1 488 ? -21.697 8.715 25.412 1.00 95.88 488 PHE A N 1
ATOM 3887 C CA . PHE A 1 488 ? -21.819 7.747 24.335 1.00 95.88 488 PHE A CA 1
ATOM 3888 C C . PHE A 1 488 ? -21.666 8.462 23.003 1.00 95.88 488 PHE A C 1
ATOM 3890 O O . PHE A 1 488 ? -22.127 9.592 22.845 1.00 95.88 488 PHE A O 1
ATOM 3897 N N . LEU A 1 489 ? -21.044 7.792 22.042 1.00 96.44 489 LEU A N 1
ATOM 3898 C CA . LEU A 1 489 ? -21.028 8.216 20.649 1.00 96.44 489 LEU A CA 1
ATOM 3899 C C . LEU A 1 489 ? -21.887 7.250 19.841 1.00 96.44 489 LEU A C 1
ATOM 3901 O O . LEU A 1 489 ? -21.830 6.039 20.066 1.00 96.44 489 LEU A O 1
ATOM 3905 N N . THR A 1 490 ? -22.657 7.749 18.883 1.00 95.81 490 THR A N 1
ATOM 3906 C CA . THR A 1 490 ? -23.234 6.870 17.864 1.00 95.81 490 THR A CA 1
ATOM 3907 C C . THR A 1 490 ? -22.105 6.335 16.979 1.00 95.81 490 THR A C 1
ATOM 3909 O O . THR A 1 490 ? -21.115 7.018 16.693 1.00 95.81 490 THR A O 1
ATOM 3912 N N . LEU A 1 491 ? -22.232 5.091 16.527 1.00 95.69 491 LEU A N 1
ATOM 3913 C CA . LEU A 1 491 ? -21.262 4.487 15.621 1.00 95.69 491 LEU A CA 1
ATOM 3914 C C . LEU A 1 491 ? -21.144 5.256 14.288 1.00 95.69 491 LEU A C 1
ATOM 3916 O O . LEU A 1 491 ? -20.018 5.408 13.805 1.00 95.69 491 LEU A O 1
ATOM 3920 N N . PRO A 1 492 ? -22.231 5.815 13.716 1.00 95.31 492 PRO A N 1
ATOM 3921 C CA . PRO A 1 492 ? -22.133 6.727 12.582 1.00 95.31 492 PRO A CA 1
ATOM 3922 C C . PRO A 1 492 ? -21.307 7.993 12.843 1.00 95.31 492 PRO A C 1
ATOM 3924 O O . PRO A 1 492 ? -20.501 8.360 11.988 1.00 95.31 492 PRO A O 1
ATOM 3927 N N . LEU A 1 493 ? -21.424 8.632 14.017 1.00 94.94 493 LEU A N 1
ATOM 3928 C CA . LEU A 1 493 ? -20.570 9.773 14.366 1.00 94.94 493 LEU A CA 1
ATOM 3929 C C . LEU A 1 493 ? -19.093 9.353 14.417 1.00 94.94 493 LEU A C 1
ATOM 3931 O O . LEU A 1 493 ? -18.241 10.025 13.837 1.00 94.94 493 LEU A O 1
ATOM 3935 N N . CYS A 1 494 ? -18.779 8.210 15.033 1.00 95.88 494 CYS A N 1
ATOM 3936 C CA . CYS A 1 494 ? -17.420 7.661 15.031 1.00 95.88 494 CYS A CA 1
ATOM 3937 C C . CYS A 1 494 ? -16.893 7.399 13.608 1.00 95.88 494 CYS A C 1
ATOM 3939 O O . CYS A 1 494 ? -15.747 7.732 13.300 1.00 95.88 494 CYS A O 1
ATOM 3941 N N . ALA A 1 495 ? -17.718 6.832 12.723 1.00 94.56 495 ALA A N 1
ATOM 3942 C CA . ALA A 1 495 ? -17.351 6.576 11.331 1.00 94.56 495 ALA A CA 1
ATOM 3943 C C . ALA A 1 495 ? -17.104 7.877 10.544 1.00 94.56 495 ALA A C 1
ATOM 3945 O O . ALA A 1 495 ? -16.160 7.951 9.748 1.00 94.56 495 ALA A O 1
ATOM 3946 N N . LEU A 1 496 ? -17.905 8.915 10.796 1.00 93.50 496 LEU A N 1
ATOM 3947 C CA . LEU A 1 496 ? -17.725 10.246 10.218 1.00 93.50 496 LEU A CA 1
ATOM 3948 C C . LEU A 1 496 ? -16.420 10.893 10.695 1.00 93.50 496 LEU A C 1
ATOM 3950 O O . LEU A 1 496 ? -15.652 11.389 9.874 1.00 93.50 496 LEU A O 1
ATOM 3954 N N . LEU A 1 497 ? -16.122 10.833 11.996 1.00 93.94 497 LEU A N 1
ATOM 3955 C CA . LEU A 1 497 ? -14.877 11.364 12.561 1.00 93.94 497 LEU A CA 1
ATOM 3956 C C . LEU A 1 497 ? -13.637 10.610 12.054 1.00 93.94 497 LEU A C 1
ATOM 3958 O O . LEU A 1 497 ? -12.622 11.238 11.755 1.00 93.94 497 LEU A O 1
ATOM 3962 N N . LEU A 1 498 ? -13.716 9.286 11.869 1.00 93.69 498 LEU A N 1
ATOM 3963 C CA . LEU A 1 498 ? -12.634 8.519 11.238 1.00 93.69 498 LEU A CA 1
ATOM 3964 C C . LEU A 1 498 ? -12.443 8.914 9.770 1.00 93.69 498 LEU A C 1
ATOM 3966 O O . LEU A 1 498 ? -11.312 9.045 9.303 1.00 93.69 498 LEU A O 1
ATOM 3970 N N . SER A 1 499 ? -13.539 9.161 9.051 1.00 91.00 499 SER A N 1
ATOM 3971 C CA . SER A 1 499 ? -13.490 9.657 7.672 1.00 91.00 499 SER A CA 1
ATOM 3972 C C . SER A 1 499 ? -12.900 11.067 7.604 1.00 91.00 499 SER A C 1
ATOM 3974 O O . SER A 1 499 ? -12.107 11.356 6.709 1.00 91.00 499 SER A O 1
ATOM 3976 N N . ALA A 1 500 ? -13.221 11.937 8.564 1.00 89.44 500 ALA A N 1
ATOM 3977 C CA . ALA A 1 500 ? -12.613 13.257 8.701 1.00 89.44 500 ALA A CA 1
ATOM 3978 C C . ALA A 1 500 ? -11.096 13.139 8.906 1.00 89.44 500 ALA A C 1
ATOM 3980 O O . ALA A 1 500 ? -10.330 13.795 8.202 1.00 89.44 500 ALA A O 1
ATOM 3981 N N . LEU A 1 501 ? -10.662 12.232 9.788 1.00 88.38 501 LEU A N 1
ATOM 3982 C CA . LEU A 1 501 ? -9.250 11.948 10.037 1.00 88.38 501 LEU A CA 1
ATOM 3983 C C . LEU A 1 501 ? -8.540 11.443 8.767 1.00 88.38 501 LEU A C 1
ATOM 3985 O O . LEU A 1 501 ? -7.492 11.972 8.405 1.00 88.38 501 LEU A O 1
ATOM 3989 N N . ALA A 1 502 ? -9.138 10.503 8.025 1.00 87.44 502 ALA A N 1
ATOM 3990 C CA . ALA A 1 502 ? -8.607 10.013 6.743 1.00 87.44 502 ALA A CA 1
ATOM 3991 C C . ALA A 1 502 ? -8.421 11.135 5.699 1.00 87.44 502 ALA A C 1
ATOM 3993 O O . ALA A 1 502 ? -7.498 11.095 4.875 1.00 87.44 502 ALA A O 1
ATOM 3994 N N . ASN A 1 503 ? -9.286 12.151 5.768 1.00 85.88 503 ASN A N 1
ATOM 3995 C CA . ASN A 1 503 ? -9.267 13.360 4.946 1.00 85.88 503 ASN A CA 1
ATOM 3996 C C . ASN A 1 503 ? -8.566 14.546 5.633 1.00 85.88 503 ASN A C 1
ATOM 3998 O O . ASN A 1 503 ? -8.755 15.688 5.220 1.00 85.88 503 ASN A O 1
ATOM 4002 N N . LYS A 1 504 ? -7.743 14.293 6.663 1.00 83.44 504 LYS A N 1
ATOM 4003 C CA . LYS A 1 504 ? -6.874 15.291 7.310 1.00 83.44 504 LYS A CA 1
ATOM 4004 C C . LYS A 1 504 ? -7.654 16.490 7.865 1.00 83.44 504 LYS A C 1
ATOM 4006 O O . LYS A 1 504 ? -7.168 17.616 7.918 1.00 83.44 504 LYS A O 1
ATOM 4011 N N . THR A 1 505 ? -8.885 16.238 8.298 1.00 85.88 505 THR A N 1
ATOM 4012 C CA . THR A 1 505 ? -9.773 17.215 8.930 1.00 85.88 505 THR A CA 1
ATOM 4013 C C . THR A 1 505 ? -9.817 16.963 10.432 1.00 85.88 505 THR A C 1
ATOM 4015 O O . THR A 1 505 ? -9.971 15.826 10.879 1.00 85.88 505 THR A O 1
ATOM 4018 N N . ALA A 1 506 ? -9.672 18.021 11.234 1.00 83.31 506 ALA A N 1
ATOM 4019 C CA . ALA A 1 506 ? -9.616 17.873 12.687 1.00 83.31 506 ALA A CA 1
ATOM 4020 C C . ALA A 1 506 ? -10.982 17.499 13.236 1.00 83.31 506 ALA A C 1
ATOM 4022 O O . ALA A 1 506 ? -11.993 18.028 12.781 1.00 83.31 506 ALA A O 1
ATOM 4023 N N . CYS A 1 507 ? -10.994 16.649 14.267 1.00 85.75 507 CYS A N 1
ATOM 4024 C CA . CYS A 1 507 ? -12.223 16.278 14.965 1.00 85.75 507 CYS A CA 1
ATOM 4025 C C . CYS A 1 507 ? -13.016 17.528 15.377 1.00 85.75 507 CYS A C 1
ATOM 4027 O O . CYS A 1 507 ? -14.205 17.588 15.108 1.00 85.75 507 CYS A O 1
ATOM 4029 N N . GLY A 1 508 ? -12.355 18.548 15.942 1.00 84.19 508 GLY A N 1
ATOM 4030 C CA . GLY A 1 508 ? -13.003 19.815 16.306 1.00 84.19 508 GLY A CA 1
ATOM 4031 C C . GLY A 1 508 ? -13.666 20.511 15.115 1.00 84.19 508 GLY A C 1
ATOM 4032 O O . GLY A 1 508 ? -14.861 20.756 15.161 1.00 84.19 508 GLY A O 1
ATOM 4033 N N . ARG A 1 509 ? -12.936 20.708 14.006 1.00 86.06 509 ARG A N 1
ATOM 4034 C CA . ARG A 1 509 ? -13.493 21.331 12.788 1.00 86.06 509 ARG A CA 1
ATOM 4035 C C . ARG A 1 509 ? -14.669 20.545 12.205 1.00 86.06 509 ARG A C 1
ATOM 4037 O O . ARG A 1 509 ? -15.617 21.137 11.698 1.00 86.06 509 ARG A O 1
ATOM 4044 N N . MET A 1 510 ? -14.615 19.213 12.262 1.00 89.62 510 MET A N 1
ATOM 4045 C CA . MET A 1 510 ? -15.730 18.374 11.819 1.00 89.62 510 MET A CA 1
ATOM 4046 C C . MET A 1 510 ? -16.951 18.558 12.729 1.00 89.62 510 MET A C 1
ATOM 4048 O O . MET A 1 510 ? -18.059 18.707 12.230 1.00 89.62 510 MET A O 1
ATOM 4052 N N . LEU A 1 511 ? -16.759 18.616 14.048 1.00 89.00 511 LEU A N 1
ATOM 4053 C CA . LEU A 1 511 ? -17.844 18.892 14.994 1.00 89.00 511 LEU A CA 1
ATOM 4054 C C . LEU A 1 511 ? -18.430 20.299 14.806 1.00 89.00 511 LEU A C 1
ATOM 4056 O O . LEU A 1 511 ? -19.650 20.432 14.800 1.00 89.00 511 LEU A O 1
ATOM 4060 N N . ASP A 1 512 ? -17.596 21.313 14.556 1.00 86.31 512 ASP A N 1
ATOM 4061 C CA . ASP A 1 512 ? -18.043 22.666 14.188 1.00 86.31 512 ASP A CA 1
ATOM 4062 C C . ASP A 1 512 ? -18.888 22.655 12.913 1.00 86.31 512 ASP A C 1
ATOM 4064 O O . ASP A 1 512 ? -19.929 23.302 12.842 1.00 86.31 512 ASP A O 1
ATOM 4068 N N . THR A 1 513 ? -18.482 21.863 11.920 1.00 88.19 513 THR A N 1
ATOM 4069 C CA . THR A 1 513 ? -19.249 21.699 10.679 1.00 88.19 513 THR A CA 1
ATOM 4070 C C . THR A 1 513 ? -20.615 21.075 10.960 1.00 88.19 513 THR A C 1
ATOM 4072 O O . THR A 1 513 ? -21.616 21.537 10.424 1.00 88.19 513 THR A O 1
ATOM 4075 N N . ILE A 1 514 ? -20.691 20.064 11.830 1.00 88.81 514 ILE A N 1
ATOM 4076 C CA . ILE A 1 514 ? -21.963 19.433 12.215 1.00 88.81 514 ILE A CA 1
ATOM 4077 C C . ILE A 1 514 ? -22.841 20.409 13.022 1.00 88.81 514 ILE A C 1
ATOM 4079 O O . ILE A 1 514 ? -24.053 20.446 12.810 1.00 88.81 514 ILE A O 1
ATOM 4083 N N . ASN A 1 515 ? -22.249 21.244 13.889 1.00 85.94 515 ASN A N 1
ATOM 4084 C CA . ASN A 1 515 ? -22.960 22.293 14.638 1.00 85.94 515 ASN A CA 1
ATOM 4085 C C . ASN A 1 515 ? -23.685 23.291 13.712 1.00 85.94 515 ASN A C 1
ATOM 4087 O O . ASN A 1 515 ? -24.689 23.863 14.117 1.00 85.94 515 ASN A O 1
ATOM 4091 N N . LEU A 1 516 ? -23.229 23.502 12.470 1.00 83.69 516 LEU A N 1
ATOM 4092 C CA . LEU A 1 516 ? -23.928 24.384 11.519 1.00 83.69 516 LEU A CA 1
ATOM 4093 C C . LEU A 1 516 ? -25.284 23.824 11.071 1.00 83.69 516 LEU A C 1
ATOM 4095 O O . LEU A 1 516 ? -26.177 24.586 10.704 1.00 83.69 516 LEU A O 1
ATOM 4099 N N . PHE A 1 517 ? -25.439 22.500 11.091 1.00 80.62 517 PHE A N 1
ATOM 4100 C CA . PHE A 1 517 ? -26.645 21.815 10.624 1.00 80.62 517 PHE A CA 1
ATOM 4101 C C . PHE A 1 517 ? -27.545 21.335 11.769 1.00 80.62 517 PHE A C 1
ATOM 4103 O O . PHE A 1 517 ? -28.695 20.976 11.523 1.00 80.62 517 PHE A O 1
ATOM 4110 N N . ASN A 1 518 ? -27.060 21.375 13.014 1.00 77.00 518 ASN A N 1
ATOM 4111 C CA . ASN A 1 518 ? -27.796 20.954 14.203 1.00 77.00 518 ASN A CA 1
ATOM 4112 C C . ASN A 1 518 ? -27.885 22.074 15.238 1.00 77.00 518 ASN A C 1
ATOM 4114 O O . ASN A 1 518 ? -26.925 22.778 15.506 1.00 77.00 518 ASN A O 1
ATOM 4118 N N . LYS A 1 519 ? -29.018 22.171 15.938 1.00 66.69 519 LYS A N 1
ATOM 4119 C CA . LYS A 1 519 ? -29.215 23.149 17.029 1.00 66.69 519 LYS A CA 1
ATOM 4120 C C . LYS A 1 519 ? -28.435 22.830 18.316 1.00 66.69 519 LYS A C 1
ATOM 4122 O O . LYS A 1 519 ? -28.613 23.511 19.322 1.00 66.69 519 LYS A O 1
ATOM 4127 N N . ASN A 1 520 ? -27.621 21.778 18.313 1.00 69.44 520 ASN A N 1
ATOM 4128 C CA . ASN A 1 520 ? -26.957 21.254 19.499 1.00 69.44 520 ASN A CA 1
ATOM 4129 C C . ASN A 1 520 ? -25.466 21.586 19.461 1.00 69.44 520 ASN A C 1
ATOM 4131 O O . ASN A 1 520 ? -24.867 21.500 18.400 1.00 69.44 520 ASN A O 1
ATOM 4135 N N . THR A 1 521 ? -24.868 21.899 20.612 1.00 77.56 521 THR A N 1
ATOM 4136 C CA . THR A 1 521 ? -23.437 22.207 20.737 1.00 77.56 521 THR A CA 1
ATOM 4137 C C . THR A 1 521 ? -22.635 20.989 21.208 1.00 77.56 521 THR A C 1
ATOM 4139 O O . THR A 1 521 ? -22.870 20.447 22.294 1.00 77.56 521 THR A O 1
ATOM 4142 N N . TYR A 1 522 ? -21.661 20.540 20.409 1.00 84.19 522 TYR A N 1
ATOM 4143 C CA . TYR A 1 522 ? -20.745 19.461 20.811 1.00 84.19 522 TYR A CA 1
ATOM 4144 C C . TYR A 1 522 ? -19.689 19.935 21.814 1.00 84.19 522 TYR A C 1
ATOM 4146 O O . TYR A 1 522 ? -19.034 20.957 21.625 1.00 84.19 522 TYR A O 1
ATOM 4154 N N . HIS A 1 523 ? -19.426 19.123 22.841 1.00 81.44 523 HIS A N 1
ATOM 4155 C CA . HIS A 1 523 ? -18.292 19.342 23.739 1.00 81.44 523 HIS A CA 1
ATOM 4156 C C . HIS A 1 523 ? -17.019 18.710 23.149 1.00 81.44 523 HIS A C 1
ATOM 4158 O O . HIS A 1 523 ? -16.764 17.515 23.326 1.00 81.44 523 HIS A O 1
ATOM 4164 N N . HIS A 1 524 ? -16.221 19.506 22.430 1.00 83.25 524 HIS A N 1
ATOM 4165 C CA . HIS A 1 524 ? -15.107 19.024 21.597 1.00 83.25 524 HIS A CA 1
ATOM 4166 C C . HIS A 1 524 ? -14.126 18.111 22.332 1.00 83.25 524 HIS A C 1
ATOM 4168 O O . HIS A 1 524 ? -13.772 17.050 21.822 1.00 83.25 524 HIS A O 1
ATOM 4174 N N . GLN A 1 525 ? -13.691 18.493 23.535 1.00 81.75 525 GLN A N 1
ATOM 4175 C CA . GLN A 1 525 ? -12.713 17.708 24.286 1.00 81.75 525 GLN A CA 1
ATOM 4176 C C . GLN A 1 525 ? -13.264 16.337 24.692 1.00 81.75 525 GLN A C 1
ATOM 4178 O O . GLN A 1 525 ? -12.553 15.340 24.588 1.00 81.75 525 GLN A O 1
ATOM 4183 N N . THR A 1 526 ? -14.533 16.286 25.096 1.00 85.06 526 THR A N 1
ATOM 4184 C CA . THR A 1 526 ? -15.201 15.053 25.531 1.00 85.06 526 THR A CA 1
ATOM 4185 C C . THR A 1 526 ? -15.423 14.110 24.360 1.00 85.06 526 THR A C 1
ATOM 4187 O O . THR A 1 526 ? -15.087 12.932 24.452 1.00 85.06 526 THR A O 1
ATOM 4190 N N . VAL A 1 527 ? -15.928 14.629 23.236 1.00 89.19 527 VAL A N 1
ATOM 4191 C CA . VAL A 1 527 ? -16.117 13.828 22.019 1.00 89.19 527 VAL A CA 1
ATOM 4192 C C . VAL A 1 527 ? -14.771 13.340 21.487 1.00 89.19 527 VAL A C 1
ATOM 4194 O O . VAL A 1 527 ? -14.656 12.178 21.114 1.00 89.19 527 VAL A O 1
ATOM 4197 N N . ARG A 1 528 ? -13.725 14.176 21.525 1.00 88.69 528 ARG A N 1
ATOM 4198 C CA . ARG A 1 528 ? -12.365 13.784 21.129 1.00 88.69 528 ARG A CA 1
ATOM 4199 C C . ARG A 1 528 ? -11.831 12.634 21.988 1.00 88.69 528 ARG A C 1
ATOM 4201 O O . ARG A 1 528 ? -11.332 11.665 21.431 1.00 88.69 528 ARG A O 1
ATOM 4208 N N . GLN A 1 529 ? -11.947 12.710 23.315 1.00 87.62 529 GLN A N 1
ATOM 4209 C CA . GLN A 1 529 ? -11.522 11.624 24.213 1.00 87.62 529 GLN A CA 1
ATOM 4210 C C . GLN A 1 529 ? -12.294 10.328 23.946 1.00 87.62 529 GLN A C 1
ATOM 4212 O O . GLN A 1 529 ? -11.688 9.271 23.775 1.00 87.62 529 GLN A O 1
ATOM 4217 N N . ALA A 1 530 ? -13.620 10.421 23.827 1.00 92.25 530 ALA A N 1
ATOM 4218 C CA . ALA A 1 530 ? -14.466 9.285 23.481 1.00 92.25 530 ALA A CA 1
ATOM 4219 C C . ALA A 1 530 ? -14.108 8.689 22.107 1.00 92.25 530 ALA A C 1
ATOM 4221 O O . ALA A 1 530 ? -14.119 7.472 21.933 1.00 92.25 530 ALA A O 1
ATOM 4222 N N . PHE A 1 531 ? -13.721 9.528 21.144 1.00 95.12 531 PHE A N 1
ATOM 4223 C CA . PHE A 1 531 ? -13.274 9.088 19.829 1.00 95.12 531 PHE A CA 1
ATOM 4224 C C . PHE A 1 531 ? -11.913 8.373 19.880 1.00 95.12 531 PHE A C 1
ATOM 4226 O O . PHE A 1 531 ? -11.766 7.329 19.256 1.00 95.12 531 PHE A O 1
ATOM 4233 N N . HIS A 1 532 ? -10.940 8.845 20.665 1.00 93.44 532 HIS A N 1
ATOM 4234 C CA . HIS A 1 532 ? -9.664 8.134 20.863 1.00 93.44 532 HIS A CA 1
ATOM 4235 C C . HIS A 1 532 ? -9.838 6.780 21.571 1.00 93.44 532 HIS A C 1
ATOM 4237 O O . HIS A 1 532 ? -9.224 5.786 21.176 1.00 93.44 532 HIS A O 1
ATOM 4243 N N . HIS A 1 533 ? -10.736 6.710 22.558 1.00 94.81 533 HIS A N 1
ATOM 4244 C CA . HIS A 1 533 ? -11.139 5.446 23.179 1.00 94.81 533 HIS A CA 1
ATOM 4245 C C . HIS A 1 533 ? -11.774 4.490 22.149 1.00 94.81 533 HIS A C 1
ATOM 4247 O O . HIS A 1 533 ? -11.447 3.302 22.116 1.00 94.81 533 HIS A O 1
ATOM 4253 N N . PHE A 1 534 ? -12.618 5.004 21.245 1.00 96.25 534 PHE A N 1
ATOM 4254 C CA . PHE A 1 534 ? -13.133 4.242 20.104 1.00 96.25 534 PHE A CA 1
ATOM 4255 C C . PHE A 1 534 ? -12.011 3.728 19.191 1.00 96.25 534 PHE A C 1
ATOM 4257 O O . PHE A 1 534 ? -11.999 2.538 18.879 1.00 96.25 534 PHE A O 1
ATOM 4264 N N . LEU A 1 535 ? -11.041 4.571 18.816 1.00 95.62 535 LEU A N 1
ATOM 4265 C CA . LEU A 1 535 ? -9.913 4.172 17.965 1.00 95.62 535 LEU A CA 1
ATOM 4266 C C . LEU A 1 535 ? -9.078 3.028 18.568 1.00 95.62 535 LEU A C 1
ATOM 4268 O O . LEU A 1 535 ? -8.623 2.175 17.813 1.00 95.62 535 LEU A O 1
ATOM 4272 N N . SER A 1 536 ? -8.904 2.964 19.894 1.00 94.69 536 SER A N 1
ATOM 4273 C CA . SER A 1 536 ? -8.173 1.857 20.549 1.00 94.69 536 SER A CA 1
ATOM 4274 C C . SER A 1 536 ? -8.951 0.544 20.618 1.00 94.69 536 SER A C 1
ATOM 4276 O O . SER A 1 536 ? -8.343 -0.523 20.718 1.00 94.69 536 SER A O 1
ATOM 4278 N N . LEU A 1 537 ? -10.287 0.593 20.584 1.00 94.94 537 LEU A N 1
ATOM 4279 C CA . LEU A 1 537 ? -11.113 -0.615 20.517 1.00 94.94 537 LEU A CA 1
ATOM 4280 C C . LEU A 1 537 ? -11.310 -1.117 19.085 1.00 94.94 537 LEU A C 1
ATOM 4282 O O . LEU A 1 537 ? -11.639 -2.289 18.911 1.00 94.94 537 LEU A O 1
ATOM 4286 N N . MET A 1 538 ? -11.110 -0.268 18.077 1.00 94.19 538 MET A N 1
ATOM 4287 C CA . MET A 1 538 ? -11.162 -0.654 16.668 1.00 94.19 538 MET A CA 1
ATOM 4288 C C . MET A 1 538 ? -10.041 -1.629 16.298 1.00 94.19 538 MET A C 1
ATOM 4290 O O . MET A 1 538 ? -8.883 -1.466 16.679 1.00 94.19 538 MET A O 1
ATOM 4294 N N . ASP A 1 539 ? -10.391 -2.633 15.503 1.00 90.25 539 ASP A N 1
ATOM 4295 C CA . ASP A 1 539 ? -9.480 -3.681 15.071 1.00 90.25 539 ASP A CA 1
ATOM 4296 C C . ASP A 1 539 ? -8.760 -3.286 13.778 1.00 90.25 539 ASP A C 1
ATOM 4298 O O . ASP A 1 539 ? -9.129 -3.684 12.673 1.00 90.25 539 ASP A O 1
ATOM 4302 N N . PHE A 1 540 ? -7.755 -2.424 13.929 1.00 90.44 540 PHE A N 1
ATOM 4303 C CA . PHE A 1 540 ? -6.812 -2.087 12.866 1.00 90.44 540 PHE A CA 1
ATOM 4304 C C . PHE A 1 540 ? -5.747 -3.180 12.731 1.00 90.44 540 PHE A C 1
ATOM 4306 O O . PHE A 1 540 ? -5.190 -3.639 13.728 1.00 90.44 540 PHE A O 1
ATOM 4313 N N . GLU A 1 541 ? -5.410 -3.563 11.497 1.00 85.25 541 GLU A N 1
ATOM 4314 C CA . GLU A 1 541 ? -4.377 -4.578 11.256 1.00 85.25 541 GLU A CA 1
ATOM 4315 C C . GLU A 1 541 ? -2.952 -4.012 11.375 1.00 85.25 541 GLU A C 1
ATOM 4317 O O . GLU A 1 541 ? -2.018 -4.760 11.673 1.00 85.25 541 GLU A O 1
ATOM 4322 N N . PHE A 1 542 ? -2.774 -2.708 11.120 1.00 91.81 542 PHE A N 1
ATOM 4323 C CA . PHE A 1 542 ? -1.499 -1.989 11.199 1.00 91.81 542 PHE A CA 1
ATOM 4324 C C . PHE A 1 542 ? -0.357 -2.682 10.435 1.00 91.81 542 PHE A C 1
ATOM 4326 O O . PHE A 1 542 ? 0.792 -2.745 10.892 1.00 91.81 542 PHE A O 1
ATOM 4333 N N . LYS A 1 543 ? -0.677 -3.200 9.238 1.00 87.69 543 LYS A N 1
ATOM 4334 C CA . LYS A 1 543 ? 0.220 -4.048 8.429 1.00 87.69 543 LYS A CA 1
ATOM 4335 C C . LYS A 1 543 ? 1.449 -3.318 7.902 1.00 87.69 543 LYS A C 1
ATOM 4337 O O . LYS A 1 543 ? 2.467 -3.974 7.694 1.00 87.69 543 LYS A O 1
ATOM 4342 N N . PHE A 1 544 ? 1.350 -2.010 7.634 1.00 93.50 544 PHE A N 1
ATOM 4343 C CA . PHE A 1 544 ? 2.459 -1.158 7.161 1.00 93.50 544 PHE A CA 1
ATOM 4344 C C . PHE A 1 544 ? 3.274 -1.826 6.034 1.00 93.50 544 PHE A C 1
ATOM 4346 O O . PHE A 1 544 ? 4.496 -1.966 6.094 1.00 93.50 544 PHE A O 1
ATOM 4353 N N . SER A 1 545 ? 2.563 -2.321 5.015 1.00 93.44 545 SER A N 1
ATOM 4354 C CA . SER A 1 545 ? 3.149 -3.019 3.868 1.00 93.44 545 SER A CA 1
ATOM 4355 C C . SER A 1 545 ? 2.464 -2.614 2.566 1.00 93.44 545 SER A C 1
ATOM 4357 O O . SER A 1 545 ? 1.280 -2.275 2.534 1.00 93.44 545 SER A O 1
ATOM 4359 N N . CYS A 1 546 ? 3.224 -2.591 1.473 1.00 94.31 546 CYS A N 1
ATOM 4360 C CA . CYS A 1 546 ? 2.749 -2.134 0.170 1.00 94.31 546 CYS A CA 1
ATOM 4361 C C . CYS A 1 546 ? 2.340 -3.310 -0.713 1.00 94.31 546 CYS A C 1
ATOM 4363 O O . CYS A 1 546 ? 3.134 -4.224 -0.916 1.00 94.31 546 CYS A O 1
ATOM 4365 N N . HIS A 1 547 ? 1.186 -3.225 -1.373 1.00 92.38 547 HIS A N 1
ATOM 4366 C CA . HIS A 1 547 ? 0.737 -4.240 -2.335 1.00 92.38 547 HIS A CA 1
ATOM 4367 C C . HIS A 1 547 ? 1.633 -4.359 -3.582 1.00 92.38 547 HIS A C 1
ATOM 4369 O O . HIS A 1 547 ? 1.550 -5.350 -4.304 1.00 92.38 547 HIS A O 1
ATOM 4375 N N . GLN A 1 548 ? 2.490 -3.371 -3.854 1.00 89.69 548 GLN A N 1
ATOM 4376 C CA . GLN A 1 548 ? 3.447 -3.404 -4.968 1.00 89.69 548 GLN A CA 1
ATOM 4377 C C . GLN A 1 548 ? 4.820 -3.918 -4.522 1.00 89.69 548 GLN A C 1
ATOM 4379 O O . GLN A 1 548 ? 5.410 -4.773 -5.177 1.00 89.69 548 GLN A O 1
ATOM 4384 N N . CYS A 1 549 ? 5.332 -3.426 -3.390 1.00 89.88 549 CYS A N 1
ATOM 4385 C CA . CYS A 1 549 ? 6.650 -3.832 -2.902 1.00 89.88 549 CYS A CA 1
ATOM 4386 C C . CYS A 1 549 ? 6.624 -5.159 -2.129 1.00 89.88 549 CYS A C 1
ATOM 4388 O O . CYS A 1 549 ? 7.596 -5.909 -2.199 1.00 89.88 549 CYS A O 1
ATOM 4390 N N . GLY A 1 550 ? 5.523 -5.483 -1.452 1.00 91.19 550 GLY A N 1
ATOM 4391 C CA . GLY A 1 550 ? 5.418 -6.573 -0.484 1.00 91.19 550 GLY A CA 1
ATOM 4392 C C . GLY A 1 550 ? 5.939 -6.188 0.897 1.00 91.19 550 GLY A C 1
ATOM 4393 O O . GLY A 1 550 ? 6.080 -5.008 1.212 1.00 91.19 550 GLY A O 1
ATOM 4394 N N . HIS A 1 551 ? 6.271 -7.177 1.720 1.00 91.50 551 HIS A N 1
ATOM 4395 C CA . HIS A 1 551 ? 6.866 -6.948 3.043 1.00 91.50 551 HIS A CA 1
ATOM 4396 C C . HIS A 1 551 ? 8.316 -6.435 2.979 1.00 91.50 551 HIS A C 1
ATOM 4398 O O . HIS A 1 551 ? 8.770 -5.781 3.906 1.00 91.50 551 HIS A O 1
ATOM 4404 N N . ASN A 1 552 ? 9.027 -6.672 1.870 1.00 91.50 552 ASN A N 1
ATOM 4405 C CA . ASN A 1 552 ? 10.452 -6.354 1.720 1.00 91.50 552 ASN A CA 1
ATOM 4406 C C . ASN A 1 552 ? 10.665 -5.320 0.596 1.00 91.50 552 ASN A C 1
ATOM 4408 O O . ASN A 1 552 ? 10.882 -5.701 -0.560 1.00 91.50 552 ASN A O 1
ATOM 4412 N N . PRO A 1 553 ? 10.523 -4.013 0.876 1.00 93.88 553 PRO A N 1
ATOM 4413 C CA . PRO A 1 553 ? 10.698 -2.976 -0.133 1.00 93.88 553 PRO A CA 1
ATOM 4414 C C . PRO A 1 553 ? 12.174 -2.840 -0.552 1.00 93.88 553 PRO A C 1
ATOM 4416 O O . PRO A 1 553 ? 13.041 -2.720 0.309 1.00 93.88 553 PRO A O 1
ATOM 4419 N N . PRO A 1 554 ? 12.481 -2.786 -1.864 1.00 93.44 554 PRO A N 1
ATOM 4420 C CA . PRO A 1 554 ? 13.863 -2.694 -2.342 1.00 93.44 554 PRO A CA 1
ATOM 4421 C C . PRO A 1 554 ? 14.457 -1.295 -2.177 1.00 93.44 554 PRO A C 1
ATOM 4423 O O . PRO A 1 554 ? 15.675 -1.149 -2.108 1.00 93.44 554 PRO A O 1
ATOM 4426 N N . VAL A 1 555 ? 13.596 -0.278 -2.145 1.00 95.25 555 VAL A N 1
ATOM 4427 C CA . VAL A 1 555 ? 13.960 1.130 -2.026 1.00 95.25 555 VAL A CA 1
ATOM 4428 C C . VAL A 1 555 ? 13.138 1.738 -0.898 1.00 95.25 555 VAL A C 1
ATOM 4430 O O . VAL A 1 555 ? 11.905 1.651 -0.911 1.00 95.25 555 VAL A O 1
ATOM 4433 N N . ILE A 1 556 ? 13.830 2.357 0.052 1.00 96.31 556 ILE A N 1
ATOM 4434 C CA . ILE A 1 556 ? 13.254 3.120 1.156 1.00 96.31 556 ILE A CA 1
ATOM 4435 C C . ILE A 1 556 ? 13.720 4.569 1.048 1.00 96.31 556 ILE A C 1
ATOM 4437 O O . ILE A 1 556 ? 14.903 4.836 0.862 1.00 96.31 556 ILE A O 1
ATOM 4441 N N . ILE A 1 557 ? 12.775 5.491 1.191 1.00 94.81 557 ILE A N 1
ATOM 4442 C CA . ILE A 1 557 ? 12.992 6.930 1.269 1.00 94.81 557 ILE A CA 1
ATOM 4443 C C . ILE A 1 557 ? 12.604 7.351 2.682 1.00 94.81 557 ILE A C 1
ATOM 4445 O O . ILE A 1 557 ? 11.482 7.093 3.123 1.00 94.81 557 ILE A O 1
ATOM 4449 N N . ALA A 1 558 ? 13.548 7.941 3.398 1.00 93.19 558 ALA A N 1
ATOM 4450 C CA . ALA A 1 558 ? 13.375 8.400 4.759 1.00 93.19 558 ALA A CA 1
ATOM 4451 C C . ALA A 1 558 ? 13.411 9.920 4.807 1.00 93.19 558 ALA A C 1
ATOM 4453 O O . ALA A 1 558 ? 14.290 10.536 4.207 1.00 93.19 558 ALA A O 1
ATOM 4454 N N . ASP A 1 559 ? 12.480 10.484 5.561 1.00 89.12 559 ASP A N 1
ATOM 4455 C CA . ASP A 1 559 ? 12.396 11.916 5.802 1.00 89.12 559 ASP A CA 1
ATOM 4456 C C . ASP A 1 559 ? 11.849 12.164 7.213 1.00 89.12 559 ASP A C 1
ATOM 4458 O O . ASP A 1 559 ? 11.178 11.302 7.802 1.00 89.12 559 ASP A O 1
ATOM 4462 N N . ALA A 1 560 ? 12.168 13.328 7.766 1.00 82.88 560 ALA A N 1
ATOM 4463 C CA . ALA A 1 560 ? 11.784 13.736 9.103 1.00 82.88 560 ALA A CA 1
ATOM 4464 C C . ALA A 1 560 ? 11.102 15.102 9.091 1.00 82.88 560 ALA A C 1
ATOM 4466 O O . ALA A 1 560 ? 11.540 16.050 8.446 1.00 82.88 560 ALA A O 1
ATOM 4467 N N . ASN A 1 561 ? 10.022 15.227 9.859 1.00 72.25 561 ASN A N 1
ATOM 4468 C CA . ASN A 1 561 ? 9.219 16.444 9.893 1.00 72.25 561 ASN A CA 1
ATOM 4469 C C . ASN A 1 561 ? 8.754 16.784 11.313 1.00 72.25 561 ASN A C 1
ATOM 4471 O O . ASN A 1 561 ? 8.911 16.010 12.253 1.00 72.25 561 ASN A O 1
ATOM 4475 N N . TRP A 1 562 ? 8.156 17.966 11.462 1.00 64.62 562 TRP A N 1
ATOM 4476 C CA . TRP A 1 562 ? 7.481 18.443 12.666 1.00 64.62 562 TRP A CA 1
ATOM 4477 C C . TRP A 1 562 ? 8.379 18.553 13.890 1.00 64.62 562 TRP A C 1
ATOM 4479 O O . TRP A 1 562 ? 8.071 18.017 14.952 1.00 64.62 562 TRP A O 1
ATOM 4489 N N . LYS A 1 563 ? 9.447 19.3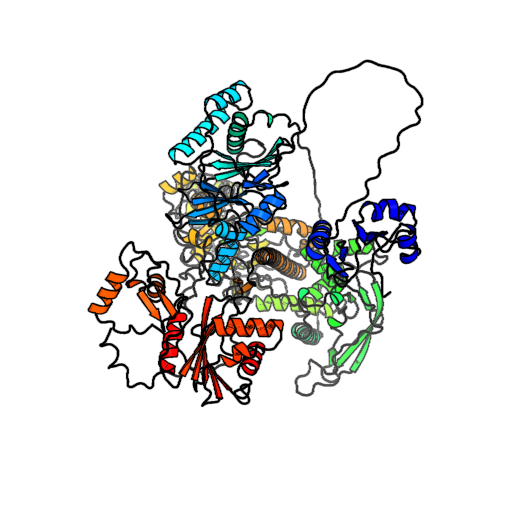50 13.783 1.00 61.41 563 LYS A N 1
ATOM 4490 C CA . LYS A 1 563 ? 10.106 19.891 14.980 1.00 61.41 563 LYS A CA 1
ATOM 4491 C C . LYS A 1 563 ? 9.016 20.407 15.936 1.00 61.41 563 LYS A C 1
ATOM 4493 O O . LYS A 1 563 ? 8.133 21.157 15.506 1.00 61.41 563 LYS A O 1
ATOM 4498 N N . VAL A 1 564 ? 9.078 20.006 17.202 1.00 55.94 564 VAL A N 1
ATOM 4499 C CA . VAL A 1 564 ? 8.089 20.276 18.262 1.00 55.94 564 VAL A CA 1
ATOM 4500 C C . VAL A 1 564 ? 6.740 19.577 18.028 1.00 55.94 564 VAL A C 1
ATOM 4502 O O . VAL A 1 564 ? 5.686 20.207 18.015 1.00 55.94 564 VAL A O 1
ATOM 4505 N N . ALA A 1 565 ? 6.767 18.271 17.755 1.00 57.97 565 ALA A N 1
ATOM 4506 C CA . ALA A 1 565 ? 5.590 17.532 17.290 1.00 57.97 565 ALA A CA 1
ATOM 4507 C C . ALA A 1 565 ? 4.439 17.417 18.308 1.00 57.97 565 ALA A C 1
ATOM 4509 O O . ALA A 1 565 ? 3.297 17.250 17.888 1.00 57.97 565 ALA A O 1
ATOM 4510 N N . PHE A 1 566 ? 4.715 17.489 19.609 1.00 59.00 566 PHE A N 1
ATOM 4511 C CA . PHE A 1 566 ? 3.720 17.387 20.676 1.00 59.00 566 PHE A CA 1
ATOM 4512 C C . PHE A 1 566 ? 4.204 18.130 21.920 1.00 59.00 566 PHE A C 1
ATOM 4514 O O . PHE A 1 566 ? 5.408 18.288 22.131 1.00 59.00 566 PHE A O 1
ATOM 4521 N N . ASP A 1 567 ? 3.258 18.587 22.733 1.00 52.50 567 ASP A N 1
ATOM 4522 C CA . ASP A 1 567 ? 3.559 19.377 23.918 1.00 52.50 567 ASP A CA 1
ATOM 4523 C C . ASP A 1 567 ? 4.159 18.513 25.045 1.00 52.50 567 ASP A C 1
ATOM 4525 O O . ASP A 1 567 ? 3.563 17.530 25.497 1.00 52.50 567 ASP A O 1
ATOM 4529 N N . VAL A 1 568 ? 5.371 18.869 25.480 1.00 51.78 568 VAL A N 1
ATOM 4530 C CA . VAL A 1 568 ? 6.068 18.248 26.615 1.00 51.78 568 VAL A CA 1
ATOM 4531 C C . VAL A 1 568 ? 6.542 19.367 27.540 1.00 51.78 568 VAL A C 1
ATOM 4533 O O . VAL A 1 568 ? 7.445 20.112 27.139 1.00 51.78 568 VAL A O 1
ATOM 4536 N N . PRO A 1 569 ? 6.020 19.467 28.781 1.00 44.62 569 PRO A N 1
ATOM 4537 C CA . PRO A 1 569 ? 6.409 20.529 29.698 1.00 44.62 569 PRO A CA 1
ATOM 4538 C C . PRO A 1 569 ? 7.912 20.495 29.993 1.00 44.62 569 PRO A C 1
ATOM 4540 O O . PRO A 1 569 ? 8.497 19.437 30.274 1.00 44.62 569 PRO A O 1
ATOM 4543 N N . VAL A 1 570 ? 8.543 21.668 29.938 1.00 38.59 570 VAL A N 1
ATOM 4544 C CA . VAL A 1 570 ? 9.978 21.850 30.180 1.00 38.59 570 VAL A CA 1
ATOM 4545 C C . VAL A 1 570 ? 10.320 21.371 31.597 1.00 38.59 570 VAL A C 1
ATOM 4547 O O . VAL A 1 570 ? 9.784 21.875 32.576 1.00 38.59 570 VAL A O 1
ATOM 4550 N N . GLY A 1 571 ? 11.211 20.381 31.714 1.00 40.81 571 GLY A N 1
ATOM 4551 C CA . GLY A 1 571 ? 11.642 19.818 33.005 1.00 40.81 571 GLY A CA 1
ATOM 4552 C C . GLY A 1 571 ? 11.003 18.479 33.393 1.00 40.81 571 GLY A C 1
ATOM 4553 O O . GLY A 1 571 ? 11.499 17.831 34.311 1.00 40.81 571 GLY A O 1
ATOM 4554 N N . THR A 1 572 ? 9.992 18.001 32.655 1.00 47.78 572 THR A N 1
ATOM 4555 C CA . THR A 1 572 ? 9.377 16.671 32.882 1.00 47.78 572 THR A CA 1
ATOM 4556 C C . THR A 1 572 ? 10.357 15.520 32.619 1.00 47.78 572 THR A C 1
ATOM 4558 O O . THR A 1 572 ? 10.202 14.417 33.137 1.00 47.78 572 THR A O 1
ATOM 4561 N N . PHE A 1 573 ? 11.396 15.775 31.823 1.00 52.31 573 PHE A N 1
ATOM 4562 C CA . PHE A 1 573 ? 12.318 14.761 31.338 1.00 52.31 573 PHE A CA 1
ATOM 4563 C C . PHE A 1 573 ? 13.692 14.860 32.014 1.00 52.31 573 PHE A C 1
ATOM 4565 O O . PHE A 1 573 ? 14.429 15.832 31.819 1.00 52.31 573 PHE A O 1
ATOM 4572 N N . LYS A 1 574 ? 14.066 13.836 32.791 1.00 50.53 574 LYS A N 1
ATOM 4573 C CA . LYS A 1 574 ? 15.408 13.716 33.383 1.00 50.53 574 LYS A CA 1
ATOM 4574 C C . LYS A 1 574 ? 16.360 13.057 32.383 1.00 50.53 574 LYS A C 1
ATOM 4576 O O . LYS A 1 574 ? 16.024 12.038 31.786 1.00 50.53 574 LYS A O 1
ATOM 4581 N N . ARG A 1 575 ? 17.562 13.622 32.202 1.00 53.34 575 ARG A N 1
ATOM 4582 C CA . ARG A 1 575 ? 18.602 12.967 31.392 1.00 53.34 575 ARG A CA 1
ATOM 4583 C C . ARG A 1 575 ? 19.107 11.710 32.117 1.00 53.34 575 ARG A C 1
ATOM 4585 O O . ARG A 1 575 ? 19.448 11.830 33.293 1.00 53.34 575 ARG A O 1
ATOM 4592 N N . PRO A 1 576 ? 19.160 10.549 31.451 1.00 53.84 576 PRO A N 1
ATOM 4593 C CA . PRO A 1 576 ? 19.623 9.309 32.053 1.00 53.84 576 PRO A CA 1
ATOM 4594 C C . PRO A 1 576 ? 21.146 9.300 32.182 1.00 53.84 576 PRO A C 1
ATOM 4596 O O . PRO A 1 576 ? 21.856 9.877 31.355 1.00 53.84 576 PRO A O 1
ATOM 4599 N N . ASP A 1 577 ? 21.634 8.642 33.231 1.00 56.22 577 ASP A N 1
ATOM 4600 C CA . ASP A 1 577 ? 23.057 8.395 33.463 1.00 56.22 577 ASP A CA 1
ATOM 4601 C C . ASP A 1 577 ? 23.489 7.127 32.702 1.00 56.22 577 ASP A C 1
ATOM 4603 O O . ASP A 1 577 ? 22.781 6.120 32.730 1.00 56.22 577 ASP A O 1
ATOM 4607 N N . LEU A 1 578 ? 24.655 7.151 32.046 1.00 53.81 578 LEU A N 1
ATOM 4608 C CA . LEU A 1 578 ? 25.242 6.012 31.319 1.00 53.81 578 LEU A CA 1
ATOM 4609 C C . LEU A 1 578 ? 25.356 4.752 32.172 1.00 53.81 578 LEU A C 1
ATOM 4611 O O . LEU A 1 578 ? 25.216 3.657 31.641 1.00 53.81 578 LEU A O 1
ATOM 4615 N N . ASN A 1 579 ? 25.588 4.908 33.475 1.00 56.00 579 ASN A N 1
ATOM 4616 C CA . ASN A 1 579 ? 25.705 3.779 34.398 1.00 56.00 579 ASN A CA 1
ATOM 4617 C C . ASN A 1 579 ? 24.344 3.137 34.730 1.00 56.00 579 ASN A C 1
ATOM 4619 O O . ASN A 1 579 ? 24.300 2.069 35.330 1.00 56.00 579 ASN A O 1
ATOM 4623 N N . THR A 1 580 ? 23.243 3.794 34.351 1.00 60.91 580 THR A N 1
ATOM 4624 C CA . THR A 1 580 ? 21.861 3.348 34.598 1.00 60.91 580 THR A CA 1
ATOM 4625 C C . THR A 1 580 ? 21.118 2.927 33.332 1.00 60.91 580 THR A C 1
ATOM 4627 O O . THR A 1 580 ? 20.076 2.293 33.445 1.00 60.91 580 THR A O 1
ATOM 4630 N N . VAL A 1 581 ? 21.636 3.258 32.139 1.00 67.00 581 VAL A N 1
ATOM 4631 C CA . VAL A 1 581 ? 21.051 2.824 30.860 1.00 67.00 581 VAL A CA 1
ATOM 4632 C C . VAL A 1 581 ? 21.320 1.336 30.678 1.00 67.00 581 VAL A C 1
ATOM 4634 O O . VAL A 1 581 ? 22.463 0.904 30.539 1.00 67.00 581 VAL A O 1
ATOM 4637 N N . THR A 1 582 ? 20.249 0.560 30.658 1.00 68.12 582 THR A N 1
ATOM 4638 C CA . THR A 1 582 ? 20.268 -0.893 30.488 1.00 68.12 582 THR A CA 1
ATOM 4639 C C . THR A 1 582 ? 20.050 -1.284 29.026 1.00 68.12 582 THR A C 1
ATOM 4641 O O . THR A 1 582 ? 19.592 -0.480 28.211 1.00 68.12 582 THR A O 1
ATOM 4644 N N . ASP A 1 583 ? 20.309 -2.546 28.667 1.00 67.19 583 ASP A N 1
ATOM 4645 C CA . ASP A 1 583 ? 19.979 -3.054 27.325 1.00 67.19 583 ASP A CA 1
ATOM 4646 C C . ASP A 1 583 ? 18.474 -2.975 27.014 1.00 67.19 583 ASP A C 1
ATOM 4648 O O . ASP A 1 583 ? 18.094 -2.837 25.848 1.00 67.19 583 ASP A O 1
ATOM 4652 N N . THR A 1 584 ? 17.620 -2.984 28.044 1.00 65.56 584 THR A N 1
ATOM 4653 C CA . THR A 1 584 ? 16.171 -2.760 27.926 1.00 65.56 584 THR A CA 1
ATOM 4654 C C . THR A 1 584 ? 15.791 -1.315 27.591 1.00 65.56 584 THR A C 1
ATOM 4656 O O . THR A 1 584 ? 14.689 -1.079 27.114 1.00 65.56 584 THR A O 1
ATOM 4659 N N . ASP A 1 585 ? 16.689 -0.342 27.775 1.00 69.88 585 ASP A N 1
ATOM 4660 C CA . ASP A 1 585 ? 16.474 1.050 27.346 1.00 69.88 585 ASP A CA 1
ATOM 4661 C C . ASP A 1 585 ? 16.930 1.294 25.901 1.00 69.88 585 ASP A C 1
ATOM 4663 O O . ASP A 1 585 ? 16.574 2.300 25.287 1.00 69.88 585 ASP A O 1
ATOM 4667 N N . LEU A 1 586 ? 17.750 0.386 25.360 1.00 81.38 586 LEU A N 1
ATOM 4668 C CA . LEU A 1 586 ? 18.282 0.441 23.996 1.00 81.38 586 LEU A CA 1
ATOM 4669 C C . LEU A 1 586 ? 17.462 -0.379 23.002 1.00 81.38 586 L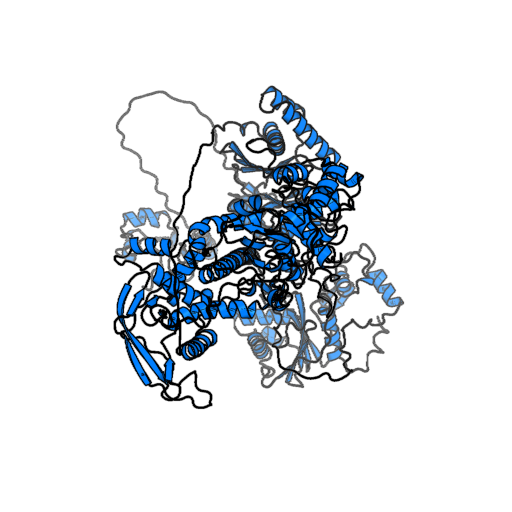EU A C 1
ATOM 4671 O O . LEU A 1 586 ? 17.672 -0.262 21.791 1.00 81.38 586 LEU A O 1
ATOM 4675 N N . ASN A 1 587 ? 16.559 -1.207 23.515 1.00 85.81 587 ASN A N 1
ATOM 4676 C CA . ASN A 1 587 ? 15.721 -2.110 22.755 1.00 85.81 587 ASN A CA 1
ATOM 4677 C C . ASN A 1 587 ? 14.291 -2.032 23.285 1.00 85.81 587 ASN A C 1
ATOM 4679 O O . ASN A 1 587 ? 14.065 -2.167 24.481 1.00 85.81 587 ASN A O 1
ATOM 4683 N N . ILE A 1 588 ? 13.324 -1.839 22.394 1.00 87.44 588 ILE A N 1
ATOM 4684 C CA . ILE A 1 588 ? 11.917 -1.671 22.755 1.00 87.44 588 ILE A CA 1
ATOM 4685 C C . ILE A 1 588 ? 11.104 -2.836 22.210 1.00 87.44 588 ILE A C 1
ATOM 4687 O O . ILE A 1 588 ? 11.197 -3.159 21.025 1.00 87.44 588 ILE A O 1
ATOM 4691 N N . ASP A 1 589 ? 10.266 -3.418 23.068 1.00 90.56 589 ASP A N 1
ATOM 4692 C CA . ASP A 1 589 ? 9.197 -4.318 22.644 1.00 90.56 589 ASP A CA 1
ATOM 4693 C C . ASP A 1 589 ? 8.038 -3.499 22.062 1.00 90.56 589 ASP A C 1
ATOM 4695 O O . ASP A 1 589 ? 7.248 -2.885 22.781 1.00 90.56 589 ASP A O 1
ATOM 4699 N N . ILE A 1 590 ? 7.960 -3.464 20.735 1.00 91.44 590 ILE A N 1
ATOM 4700 C CA . ILE A 1 590 ? 6.965 -2.680 19.997 1.00 91.44 590 ILE A CA 1
ATOM 4701 C C . ILE A 1 590 ? 5.546 -3.190 20.273 1.00 91.44 590 ILE A C 1
ATOM 4703 O O . ILE A 1 590 ? 4.633 -2.377 20.382 1.00 91.44 590 ILE A O 1
ATOM 4707 N N . GLU A 1 591 ? 5.325 -4.503 20.384 1.00 90.50 591 GLU A N 1
ATOM 4708 C CA . GLU A 1 591 ? 3.966 -5.018 20.597 1.00 90.50 591 GLU A CA 1
ATOM 4709 C C . GLU A 1 591 ? 3.460 -4.638 21.977 1.00 90.50 591 GLU A C 1
ATOM 4711 O O . GLU A 1 591 ? 2.348 -4.122 22.103 1.00 90.50 591 GLU A O 1
ATOM 4716 N N . LYS A 1 592 ? 4.304 -4.826 22.994 1.00 89.94 592 LYS A N 1
ATOM 4717 C CA . LYS A 1 592 ? 3.966 -4.465 24.364 1.00 89.94 592 LYS A CA 1
ATOM 4718 C C . LYS A 1 592 ? 3.707 -2.966 24.502 1.00 89.94 592 LYS A C 1
ATOM 4720 O O . LYS A 1 592 ? 2.638 -2.593 24.971 1.00 89.94 592 LYS A O 1
ATOM 4725 N N . THR A 1 593 ? 4.625 -2.105 24.055 1.00 89.19 593 THR A N 1
ATOM 4726 C CA . THR A 1 593 ? 4.494 -0.652 24.268 1.00 89.19 593 THR A CA 1
ATOM 4727 C C . THR A 1 593 ? 3.253 -0.071 23.592 1.00 89.19 593 THR A C 1
ATOM 4729 O O . THR A 1 593 ? 2.578 0.790 24.155 1.00 89.19 593 THR A O 1
ATOM 4732 N N . TRP A 1 594 ? 2.911 -0.543 22.393 1.00 91.44 594 TRP A N 1
ATOM 4733 C CA . TRP A 1 594 ? 1.712 -0.078 21.700 1.00 91.44 594 TRP A CA 1
ATOM 4734 C C . TRP A 1 594 ? 0.421 -0.700 22.241 1.00 91.44 594 TRP A C 1
ATOM 4736 O O . TRP A 1 594 ? -0.603 -0.020 22.248 1.00 91.44 594 TRP A O 1
ATOM 4746 N N . ALA A 1 595 ? 0.458 -1.945 22.727 1.00 91.31 595 ALA A N 1
ATOM 4747 C CA . ALA A 1 595 ? -0.667 -2.531 23.449 1.00 91.31 595 ALA A CA 1
ATOM 4748 C C . ALA A 1 595 ? -0.936 -1.781 24.762 1.00 91.31 595 ALA A C 1
ATOM 4750 O O . ALA A 1 595 ? -2.091 -1.509 25.079 1.00 91.31 595 ALA A O 1
ATOM 4751 N N . ASP A 1 596 ? 0.112 -1.400 25.493 1.00 90.62 596 ASP A N 1
ATOM 4752 C CA . ASP A 1 596 ? 0.005 -0.603 26.715 1.00 90.62 596 ASP A CA 1
ATOM 4753 C C . ASP A 1 596 ? -0.550 0.801 26.414 1.00 90.62 596 ASP A C 1
ATOM 4755 O O . ASP A 1 596 ? -1.416 1.274 27.147 1.00 90.62 596 ASP A O 1
ATOM 4759 N N . LEU A 1 597 ? -0.163 1.423 25.290 1.00 91.00 597 LEU A N 1
ATOM 4760 C CA . LEU A 1 597 ? -0.764 2.682 24.827 1.00 91.00 597 LEU A CA 1
ATOM 4761 C C . LEU A 1 597 ? -2.265 2.537 24.532 1.00 91.00 597 LEU A C 1
ATOM 4763 O O . LEU A 1 597 ? -3.060 3.386 24.935 1.00 91.00 597 LEU A O 1
ATOM 4767 N N . ASP A 1 598 ? -2.677 1.472 23.839 1.00 92.56 598 ASP A N 1
ATOM 4768 C CA . ASP A 1 598 ? -4.099 1.230 23.580 1.00 92.56 598 ASP A CA 1
ATOM 4769 C C . ASP A 1 598 ? -4.873 0.978 24.883 1.00 92.56 598 ASP A C 1
ATOM 4771 O O . ASP A 1 598 ? -5.984 1.484 25.054 1.00 92.56 598 ASP A O 1
ATOM 4775 N N . LYS A 1 599 ? -4.271 0.269 25.844 1.00 93.44 599 LYS A N 1
ATOM 4776 C CA . LYS A 1 599 ? -4.844 0.082 27.183 1.00 93.44 599 LYS A CA 1
ATOM 4777 C C . LYS A 1 599 ? -4.913 1.387 27.972 1.00 93.44 599 LYS A C 1
ATOM 4779 O O . LYS A 1 599 ? -5.901 1.587 28.670 1.00 93.44 599 LYS A O 1
ATOM 4784 N N . GLU A 1 600 ? -3.953 2.302 27.826 1.00 91.25 600 GLU A N 1
ATOM 4785 C CA . GLU A 1 600 ? -4.027 3.650 28.405 1.00 91.25 600 GLU A CA 1
ATOM 4786 C C . GLU A 1 600 ? -5.276 4.388 27.906 1.00 91.25 600 GLU A C 1
ATOM 4788 O O . GLU A 1 600 ? -6.036 4.921 28.716 1.00 91.25 600 GLU A O 1
ATOM 4793 N N . MET A 1 601 ? -5.548 4.362 26.600 1.00 91.50 601 MET A N 1
ATOM 4794 C CA . MET A 1 601 ? -6.734 5.009 26.019 1.00 91.50 601 MET A CA 1
ATOM 4795 C C . MET A 1 601 ? -8.042 4.340 26.452 1.00 91.50 601 MET A C 1
ATOM 4797 O O . MET A 1 601 ? -9.025 5.026 26.734 1.00 91.50 601 MET A O 1
ATOM 4801 N N . ILE A 1 602 ? -8.066 3.008 26.550 1.00 93.56 602 ILE A N 1
ATOM 4802 C CA . ILE A 1 602 ? -9.237 2.264 27.038 1.00 93.56 602 ILE A CA 1
ATOM 4803 C C . ILE A 1 602 ? -9.487 2.571 28.525 1.00 93.56 602 ILE A C 1
ATOM 4805 O O . ILE A 1 602 ? -10.620 2.843 28.927 1.00 93.56 602 ILE A O 1
ATOM 4809 N N . ALA A 1 603 ? -8.431 2.604 29.341 1.00 91.31 603 ALA A N 1
ATOM 4810 C CA . ALA A 1 603 ? -8.504 2.918 30.765 1.00 91.31 603 ALA A CA 1
ATOM 4811 C C . ALA A 1 603 ? -8.924 4.372 31.048 1.00 91.31 603 ALA A C 1
ATOM 4813 O O . ALA A 1 603 ? -9.513 4.650 32.100 1.00 91.31 603 ALA A O 1
ATOM 4814 N N . GLU A 1 604 ? -8.714 5.302 30.106 1.00 88.06 604 GLU A N 1
ATOM 4815 C CA . GLU A 1 604 ? -9.270 6.664 30.178 1.00 88.06 604 GLU A CA 1
ATOM 4816 C C . GLU A 1 604 ? -10.808 6.629 30.279 1.00 88.06 604 GLU A C 1
ATOM 4818 O O . GLU A 1 604 ? -11.396 7.441 30.992 1.00 88.06 604 GLU A O 1
ATOM 4823 N N . GLY A 1 605 ? -11.466 5.626 29.686 1.00 87.06 605 GLY A N 1
ATOM 4824 C CA . GLY A 1 605 ? -12.911 5.410 29.804 1.00 87.06 605 GLY A CA 1
ATOM 4825 C C . GLY A 1 605 ? -13.401 5.034 31.211 1.00 87.06 605 GLY A C 1
ATOM 4826 O O . GLY A 1 605 ? -14.589 5.171 31.500 1.00 87.06 605 GLY A O 1
ATOM 4827 N N . PHE A 1 606 ? -12.514 4.587 32.104 1.00 86.38 606 PHE A N 1
ATOM 4828 C CA . PHE A 1 606 ? -12.840 4.291 33.508 1.00 86.38 606 PHE A CA 1
ATOM 4829 C C . PHE A 1 606 ? -12.375 5.381 34.477 1.00 86.38 606 PHE A C 1
ATOM 4831 O O . PHE A 1 606 ? -12.905 5.484 35.580 1.00 86.38 606 PHE A O 1
ATOM 4838 N N . THR A 1 607 ? -11.385 6.178 34.076 1.00 84.81 607 THR A N 1
ATOM 4839 C CA . THR A 1 607 ? -10.715 7.153 34.950 1.00 84.81 607 THR A CA 1
ATOM 4840 C C . THR A 1 607 ? -11.112 8.600 34.658 1.00 84.81 607 THR A C 1
ATOM 4842 O O . THR A 1 607 ? -11.073 9.437 35.561 1.00 84.81 607 THR A O 1
ATOM 4845 N N . SER A 1 608 ? -11.562 8.910 33.438 1.00 76.25 608 SER A N 1
ATOM 4846 C CA . SER A 1 608 ? -11.972 10.261 33.043 1.00 76.25 608 SER A CA 1
ATOM 4847 C C . SER A 1 608 ? -13.161 10.768 33.865 1.00 76.25 608 SER A C 1
ATOM 4849 O O . SER A 1 608 ? -14.212 10.129 33.936 1.00 76.25 608 SER A O 1
ATOM 4851 N N . GLY A 1 609 ? -12.994 11.943 34.480 1.00 67.31 609 GLY A N 1
ATOM 4852 C CA . GLY A 1 609 ? -13.988 12.543 35.376 1.00 67.31 609 GLY A CA 1
ATOM 4853 C C . GLY A 1 609 ? -14.043 11.907 36.771 1.00 67.31 609 GLY A C 1
ATOM 4854 O O . GLY A 1 609 ? -15.010 12.137 37.497 1.00 67.31 609 GLY A O 1
ATOM 4855 N N . THR A 1 610 ? -13.031 11.115 37.140 1.00 72.00 610 THR A N 1
ATOM 4856 C CA . THR A 1 610 ? -12.858 10.519 38.474 1.00 72.00 610 THR A CA 1
ATOM 4857 C C . THR A 1 610 ? -11.527 10.954 39.095 1.00 72.00 610 THR A C 1
ATOM 4859 O O . THR A 1 610 ? -10.667 11.508 38.414 1.00 72.00 610 THR A O 1
ATOM 4862 N N . THR A 1 611 ? -11.331 10.670 40.384 1.00 71.44 611 THR A N 1
ATOM 4863 C CA . THR A 1 611 ? -10.047 10.863 41.082 1.00 71.44 611 THR A CA 1
ATOM 4864 C C . THR A 1 611 ? -9.054 9.712 40.863 1.00 71.44 611 THR A C 1
ATOM 4866 O O . THR A 1 611 ? -7.929 9.777 41.346 1.00 71.44 611 THR A O 1
ATOM 4869 N N . THR A 1 612 ? -9.445 8.646 40.152 1.00 74.06 612 THR A N 1
ATOM 4870 C CA . THR A 1 612 ? -8.606 7.455 39.946 1.00 74.06 612 THR A CA 1
ATOM 4871 C C . THR A 1 612 ? -7.537 7.704 38.886 1.00 74.06 612 THR A C 1
ATOM 4873 O O . THR A 1 612 ? -7.831 8.206 37.802 1.00 74.06 612 THR A O 1
ATOM 4876 N N . VAL A 1 613 ? -6.296 7.317 39.181 1.00 79.25 613 VAL A N 1
ATOM 4877 C CA . VAL A 1 613 ? -5.177 7.416 38.238 1.00 79.25 613 VAL A CA 1
ATOM 4878 C C . VAL A 1 613 ? -5.264 6.280 37.217 1.00 79.25 613 VAL A C 1
ATOM 4880 O O . VAL A 1 613 ? -5.648 5.162 37.539 1.00 79.25 613 VAL A O 1
ATOM 4883 N N . ASN A 1 614 ? -4.922 6.560 35.961 1.00 82.88 614 ASN A N 1
ATOM 4884 C CA . ASN A 1 614 ? -4.867 5.533 34.925 1.00 82.88 614 ASN A CA 1
ATOM 4885 C C . ASN A 1 614 ? -3.632 4.631 35.134 1.00 82.88 614 ASN A C 1
ATOM 4887 O O . ASN A 1 614 ? -2.515 5.138 35.010 1.00 82.88 614 ASN A O 1
ATOM 4891 N N . PRO A 1 615 ? -3.801 3.322 35.411 1.00 84.81 615 PRO A N 1
ATOM 4892 C CA . PRO A 1 615 ? -2.689 2.435 35.753 1.00 84.81 615 PRO A CA 1
ATOM 4893 C C . PRO A 1 615 ? -1.768 2.112 34.568 1.00 84.81 615 PRO A C 1
ATOM 4895 O O . PRO A 1 615 ? -0.629 1.708 34.777 1.00 84.81 615 PRO A O 1
ATOM 4898 N N . TYR A 1 616 ? -2.233 2.309 33.330 1.00 82.94 616 TYR A N 1
ATOM 4899 C CA . TYR A 1 616 ? -1.426 2.123 32.118 1.00 82.94 616 TYR A CA 1
ATOM 4900 C C . TYR A 1 616 ? -0.700 3.399 31.688 1.00 82.94 616 TYR A C 1
ATOM 4902 O O . TYR A 1 616 ? 0.122 3.363 30.776 1.00 82.94 616 TYR A O 1
ATOM 4910 N N . ARG A 1 617 ? -0.979 4.536 32.336 1.00 77.44 617 ARG A N 1
ATOM 4911 C CA . ARG A 1 617 ? -0.329 5.802 32.013 1.00 77.44 617 ARG A CA 1
ATOM 4912 C C . ARG A 1 617 ? 1.118 5.777 32.493 1.00 77.44 617 ARG A C 1
ATOM 4914 O O . ARG A 1 617 ? 1.401 6.004 33.668 1.00 77.44 617 ARG A O 1
ATOM 4921 N N . SER A 1 618 ? 2.040 5.526 31.572 1.00 65.62 618 SER A N 1
ATOM 4922 C CA . SER A 1 618 ? 3.474 5.554 31.854 1.00 65.62 618 SER A CA 1
ATOM 4923 C C . SER A 1 618 ? 4.002 6.986 31.950 1.00 65.62 618 SER A C 1
ATOM 4925 O O . SER A 1 618 ? 3.587 7.866 31.192 1.00 65.62 618 SER A O 1
ATOM 4927 N N . LEU A 1 619 ? 4.966 7.221 32.846 1.00 64.38 619 LEU A N 1
ATOM 4928 C CA . LEU A 1 619 ? 5.748 8.454 32.820 1.00 64.38 619 LEU A CA 1
ATOM 4929 C C . LEU A 1 619 ? 6.574 8.492 31.527 1.00 64.38 619 LEU A C 1
ATOM 4931 O O . LEU A 1 619 ? 7.238 7.515 31.189 1.00 64.38 619 LEU A O 1
ATOM 4935 N N . LEU A 1 620 ? 6.545 9.629 30.836 1.00 65.44 620 LEU A N 1
ATOM 4936 C CA . LEU A 1 620 ? 7.249 9.834 29.574 1.00 65.44 620 LEU A CA 1
ATOM 4937 C C . LEU A 1 620 ? 8.758 9.545 29.724 1.00 65.44 620 LEU A C 1
ATOM 4939 O O . LEU A 1 620 ? 9.468 10.245 30.447 1.00 65.44 620 LEU A O 1
ATOM 4943 N N . SER A 1 621 ? 9.242 8.517 29.030 1.00 65.00 621 SER A N 1
ATOM 4944 C CA . SER A 1 621 ? 10.639 8.059 29.023 1.00 65.00 621 SER A CA 1
ATOM 4945 C C . SER A 1 621 ? 11.090 7.663 27.607 1.00 65.00 621 SER A C 1
ATOM 4947 O O . SER A 1 621 ? 10.267 7.522 26.700 1.00 65.00 621 SER A O 1
ATOM 4949 N N . TYR A 1 622 ? 12.388 7.423 27.392 1.00 65.75 622 TYR A N 1
ATOM 4950 C CA . TYR A 1 622 ? 12.894 6.966 26.086 1.00 65.75 622 TYR A CA 1
ATOM 4951 C C . TYR A 1 622 ? 12.255 5.661 25.598 1.00 65.75 622 TYR A C 1
ATOM 4953 O O . TYR A 1 622 ? 12.011 5.523 24.402 1.00 65.75 622 TYR A O 1
ATOM 4961 N N . SER A 1 623 ? 11.938 4.740 26.510 1.00 64.94 623 SER A N 1
ATOM 4962 C CA . SER A 1 623 ? 11.295 3.464 26.187 1.00 64.94 623 SER A CA 1
ATOM 4963 C C . SER A 1 623 ? 9.798 3.598 25.867 1.00 64.94 623 SER A C 1
ATOM 4965 O O . SER A 1 623 ? 9.225 2.699 25.255 1.00 64.94 623 SER A O 1
ATOM 4967 N N . THR A 1 624 ? 9.168 4.734 26.200 1.00 68.06 624 THR A N 1
ATOM 4968 C CA . THR A 1 624 ? 7.745 5.003 25.891 1.00 68.06 624 THR A CA 1
ATOM 4969 C C . THR A 1 624 ? 7.495 5.550 24.477 1.00 68.06 624 THR A C 1
ATOM 4971 O O . THR A 1 624 ? 6.380 5.416 23.963 1.00 68.06 624 THR A O 1
ATOM 4974 N N . LEU A 1 625 ? 8.516 6.109 23.806 1.00 76.19 625 LEU A N 1
ATOM 4975 C CA . LEU A 1 625 ? 8.445 6.498 22.387 1.00 76.19 625 LEU A CA 1
ATOM 4976 C C . LEU A 1 625 ? 8.863 5.338 21.481 1.00 76.19 625 LEU A C 1
ATOM 4978 O O . LEU A 1 625 ? 9.911 5.364 20.831 1.00 76.19 625 LEU A O 1
ATOM 4982 N N . ALA A 1 626 ? 8.026 4.306 21.440 1.00 84.44 626 ALA A N 1
ATOM 4983 C CA . ALA A 1 626 ? 8.228 3.187 20.534 1.00 84.44 626 ALA A CA 1
ATOM 4984 C C . ALA A 1 626 ? 7.965 3.601 19.074 1.00 84.44 626 ALA A C 1
ATOM 4986 O O . ALA A 1 626 ? 6.942 4.237 18.792 1.00 84.44 626 ALA A O 1
ATOM 4987 N N . PRO A 1 627 ? 8.822 3.200 18.120 1.00 92.19 627 PRO A N 1
ATOM 4988 C CA . PRO A 1 627 ? 8.448 3.244 16.716 1.00 92.19 627 PRO A CA 1
ATOM 4989 C C . PRO A 1 627 ? 7.327 2.236 16.418 1.00 92.19 627 PRO A C 1
ATOM 4991 O O . PRO A 1 627 ? 7.054 1.333 17.212 1.00 92.19 627 PRO A O 1
ATOM 4994 N N . TRP A 1 628 ? 6.695 2.356 15.250 1.00 93.56 628 TRP A N 1
ATOM 4995 C CA . TRP A 1 628 ? 5.830 1.309 14.704 1.00 93.56 628 TRP A CA 1
ATOM 4996 C C . TRP A 1 628 ? 6.368 0.773 13.380 1.00 93.56 628 TRP A C 1
ATOM 4998 O O . TRP A 1 628 ? 6.821 1.529 12.520 1.00 93.56 628 TRP A O 1
ATOM 5008 N N . MET A 1 629 ? 6.279 -0.548 13.228 1.00 94.69 629 MET A N 1
ATOM 5009 C CA . MET A 1 629 ? 6.652 -1.292 12.032 1.00 94.69 629 MET A CA 1
ATOM 5010 C C . MET A 1 629 ? 5.789 -2.554 11.924 1.00 94.69 629 MET A C 1
ATOM 5012 O O . MET A 1 629 ? 5.566 -3.245 12.924 1.00 94.69 629 MET A O 1
ATOM 5016 N N . GLY A 1 630 ? 5.326 -2.873 10.715 1.00 93.12 630 GLY A N 1
ATOM 5017 C CA . GLY A 1 630 ? 4.482 -4.044 10.462 1.00 93.12 630 GLY A CA 1
ATOM 5018 C C . GLY A 1 630 ? 5.171 -5.370 10.805 1.00 93.12 630 GLY A C 1
ATOM 5019 O O . GLY A 1 630 ? 6.365 -5.540 10.543 1.00 93.12 630 GLY A O 1
ATOM 5020 N N . LYS A 1 631 ? 4.412 -6.324 11.362 1.00 93.62 631 LYS A N 1
ATOM 5021 C CA . LYS A 1 631 ? 4.924 -7.618 11.859 1.00 93.62 631 LYS A CA 1
ATOM 5022 C C . LYS A 1 631 ? 5.676 -8.442 10.805 1.00 93.62 631 LYS A C 1
ATOM 5024 O O . LYS A 1 631 ? 6.684 -9.054 11.124 1.00 93.62 631 LYS A O 1
ATOM 5029 N N . ASP A 1 632 ? 5.209 -8.415 9.557 1.00 92.25 632 ASP A N 1
ATOM 5030 C CA . ASP A 1 632 ? 5.771 -9.221 8.466 1.00 92.25 632 ASP A CA 1
ATOM 5031 C C . ASP A 1 632 ? 7.015 -8.558 7.835 1.00 92.25 632 ASP A C 1
ATOM 5033 O O . ASP A 1 632 ? 7.773 -9.199 7.107 1.00 92.25 632 ASP A O 1
ATOM 5037 N N . THR A 1 633 ? 7.228 -7.267 8.117 1.00 93.31 633 THR A N 1
ATOM 5038 C CA . THR A 1 633 ? 8.357 -6.456 7.631 1.00 93.31 633 THR A CA 1
ATOM 5039 C C . THR A 1 633 ? 9.519 -6.454 8.631 1.00 93.31 633 THR A C 1
ATOM 5041 O O . THR A 1 633 ? 10.688 -6.441 8.236 1.00 93.31 633 THR A O 1
ATOM 5044 N N . ARG A 1 634 ? 9.217 -6.414 9.934 1.00 93.31 634 ARG A N 1
ATOM 5045 C CA . ARG A 1 634 ? 10.215 -6.248 10.999 1.00 93.31 634 ARG A CA 1
ATOM 5046 C C . ARG A 1 634 ? 10.940 -7.551 11.333 1.00 93.31 634 ARG A C 1
ATOM 5048 O O . ARG A 1 634 ? 10.372 -8.630 11.228 1.00 93.31 634 ARG A O 1
ATOM 5055 N N . ALA A 1 635 ? 12.198 -7.449 11.758 1.00 90.88 635 ALA A N 1
ATOM 5056 C CA . ALA A 1 635 ? 13.030 -8.604 12.112 1.00 90.88 635 ALA A CA 1
ATOM 5057 C C . ALA A 1 635 ? 12.525 -9.359 13.358 1.00 90.88 635 ALA A C 1
ATOM 5059 O O . ALA A 1 635 ? 12.810 -10.542 13.522 1.00 90.88 635 ALA A O 1
ATOM 5060 N N . GLY A 1 636 ? 11.786 -8.676 14.234 1.00 91.56 636 GLY A N 1
ATOM 5061 C CA . GLY A 1 636 ? 11.190 -9.239 15.440 1.00 91.56 636 GLY A CA 1
ATOM 5062 C C . GLY A 1 636 ? 10.403 -8.189 16.223 1.00 91.56 636 GLY A C 1
ATOM 5063 O O . GLY A 1 636 ? 10.271 -7.046 15.787 1.00 91.56 636 GLY A O 1
ATOM 5064 N N . ASN A 1 637 ? 9.879 -8.576 17.387 1.00 92.62 637 ASN A N 1
ATOM 5065 C CA . ASN A 1 637 ? 9.118 -7.681 18.271 1.00 92.62 637 ASN A CA 1
ATOM 5066 C C . ASN A 1 637 ? 10.001 -6.735 19.090 1.00 92.62 637 ASN A C 1
ATOM 5068 O O . ASN A 1 637 ? 9.501 -5.761 19.633 1.00 92.62 637 ASN A O 1
ATOM 5072 N N . ILE A 1 638 ? 11.301 -7.008 19.174 1.00 92.19 638 ILE A N 1
ATOM 5073 C CA . ILE A 1 638 ? 12.260 -6.165 19.882 1.00 92.19 638 ILE A CA 1
ATOM 5074 C C . ILE A 1 638 ? 13.036 -5.364 18.839 1.00 92.19 638 ILE A C 1
ATOM 5076 O O . ILE A 1 638 ? 13.760 -5.945 18.027 1.00 92.19 638 ILE A O 1
ATOM 5080 N N . LEU A 1 639 ? 12.872 -4.042 18.851 1.00 92.31 639 LEU A N 1
ATOM 5081 C CA . LEU A 1 639 ? 13.521 -3.131 17.909 1.00 92.31 639 LEU A CA 1
ATOM 5082 C C . LEU A 1 639 ? 14.565 -2.260 18.609 1.00 92.31 639 LEU A C 1
ATOM 5084 O O . LEU A 1 639 ? 14.329 -1.817 19.736 1.00 92.31 639 LEU A O 1
ATOM 5088 N N . PRO A 1 640 ? 15.699 -1.957 17.955 1.00 91.19 640 PRO A N 1
ATOM 5089 C CA . PRO A 1 640 ? 16.670 -1.026 18.504 1.00 91.19 640 PRO A CA 1
ATOM 5090 C C . PRO A 1 640 ? 16.073 0.387 18.569 1.00 91.19 640 PRO A C 1
ATOM 5092 O O . PRO A 1 640 ? 15.531 0.895 17.589 1.00 91.19 640 PRO A O 1
ATOM 5095 N N . LYS A 1 641 ? 16.214 1.045 19.718 1.00 88.38 641 LYS A N 1
ATOM 5096 C CA . LYS A 1 641 ? 15.893 2.462 19.923 1.00 88.38 641 LYS A CA 1
ATOM 5097 C C . LYS A 1 641 ? 16.969 3.057 20.815 1.00 88.38 641 LYS A C 1
ATOM 5099 O O . LYS A 1 641 ? 16.886 3.073 22.036 1.00 88.38 641 LYS A O 1
ATOM 5104 N N . THR A 1 642 ? 18.024 3.553 20.190 1.00 84.94 642 THR A N 1
ATOM 5105 C CA . THR A 1 642 ? 19.225 4.031 20.880 1.00 84.94 642 THR A CA 1
ATOM 5106 C C . THR A 1 642 ? 19.252 5.539 21.078 1.00 84.94 642 THR A C 1
ATOM 5108 O O . THR A 1 642 ? 20.272 6.083 21.500 1.00 84.94 642 THR A O 1
ATOM 5111 N N . GLU A 1 643 ? 18.137 6.223 20.814 1.00 78.31 643 GLU A N 1
ATOM 5112 C CA . GLU A 1 643 ? 17.991 7.675 20.944 1.00 78.31 643 GLU A CA 1
ATOM 5113 C C . GLU A 1 643 ? 18.419 8.203 22.327 1.00 78.31 643 GLU A C 1
ATOM 5115 O O . GLU A 1 643 ? 18.979 9.296 22.424 1.00 78.31 643 GLU A O 1
ATOM 5120 N N . VAL A 1 644 ? 18.262 7.396 23.383 1.00 73.88 644 VAL A N 1
ATOM 5121 C CA . VAL A 1 644 ? 18.739 7.697 24.744 1.00 73.88 644 VAL A CA 1
ATOM 5122 C C . VAL A 1 644 ? 20.221 8.087 24.801 1.00 73.88 644 VAL A C 1
ATOM 5124 O O . VAL A 1 644 ? 20.613 8.955 25.582 1.00 73.88 644 VAL A O 1
ATOM 5127 N N . LYS A 1 645 ? 21.045 7.530 23.904 1.00 73.31 645 LYS A N 1
ATOM 5128 C CA . LYS A 1 645 ? 22.485 7.809 23.810 1.00 73.31 645 LYS A CA 1
ATOM 5129 C C . LYS A 1 645 ? 22.808 9.210 23.276 1.00 73.31 645 LYS A C 1
ATOM 5131 O O . LYS A 1 645 ? 23.976 9.579 23.264 1.00 73.31 645 LYS A O 1
ATOM 5136 N N . LYS A 1 646 ? 21.816 9.997 22.841 1.00 70.69 646 LYS A N 1
ATOM 5137 C CA . LYS A 1 646 ? 22.002 11.410 22.461 1.00 70.69 646 LYS A CA 1
ATOM 5138 C C . LYS A 1 646 ? 22.061 12.351 23.678 1.00 70.69 646 LYS A C 1
ATOM 5140 O O . LYS A 1 646 ? 22.615 13.438 23.587 1.00 70.69 646 LYS A O 1
ATOM 5145 N N . GLY A 1 647 ? 21.489 11.956 24.821 1.00 54.06 647 GLY A N 1
ATOM 5146 C CA . GLY A 1 647 ? 21.243 12.836 25.975 1.00 54.06 647 GLY A CA 1
ATOM 5147 C C . GLY A 1 647 ? 22.290 12.813 27.100 1.00 54.06 647 GLY A C 1
ATOM 5148 O O . GLY A 1 647 ? 21.942 13.156 28.228 1.00 54.06 647 GLY A O 1
ATOM 5149 N N . LEU A 1 648 ? 23.528 12.388 26.840 1.00 53.41 648 LEU A N 1
ATOM 5150 C CA . LEU A 1 648 ? 24.510 12.012 27.871 1.00 53.41 648 LEU A CA 1
ATOM 5151 C C . LEU A 1 648 ? 24.971 13.180 28.770 1.00 53.41 648 LEU A C 1
ATOM 5153 O O . LEU A 1 648 ? 25.139 14.303 28.290 1.00 53.41 648 LEU A O 1
ATOM 5157 N N . LYS A 1 649 ? 25.195 12.882 30.063 1.00 37.25 649 LYS A N 1
ATOM 5158 C CA . LYS A 1 649 ? 25.928 13.722 31.030 1.00 37.25 649 LYS A CA 1
ATOM 5159 C C . LYS A 1 649 ? 27.376 13.228 31.174 1.00 37.25 649 LYS A C 1
ATOM 5161 O O . LYS A 1 649 ? 27.600 12.019 31.155 1.00 37.25 649 LYS A O 1
ATOM 5166 N N . LYS A 1 650 ? 28.353 14.131 31.307 1.00 36.09 650 LYS A N 1
ATOM 5167 C CA . LYS A 1 650 ? 29.790 13.820 31.465 1.00 36.09 650 LYS A CA 1
ATOM 5168 C C . LYS A 1 650 ? 30.036 12.845 32.633 1.00 36.09 650 LYS A C 1
ATOM 5170 O O . LYS A 1 650 ? 29.452 13.016 33.703 1.00 36.09 650 LYS A O 1
ATOM 5175 N N . ARG A 1 651 ? 30.958 11.881 32.467 1.00 36.56 651 ARG A N 1
ATOM 5176 C CA . ARG A 1 651 ? 31.564 11.149 33.596 1.00 36.56 651 ARG A CA 1
ATOM 5177 C C . ARG A 1 651 ? 32.298 12.164 34.474 1.00 36.56 651 ARG A C 1
ATOM 5179 O O . ARG A 1 651 ? 33.245 12.808 34.026 1.00 36.56 651 ARG A O 1
ATOM 5186 N N . SER A 1 652 ? 31.859 12.322 35.715 1.00 36.28 652 SER A N 1
ATOM 5187 C CA . SER A 1 652 ? 32.598 13.044 36.746 1.00 36.28 652 SER A CA 1
ATOM 5188 C C . SER A 1 652 ? 33.803 12.203 37.168 1.00 36.28 652 SER A C 1
ATOM 5190 O O . SER A 1 652 ? 33.720 11.434 38.120 1.00 36.28 652 SER A O 1
ATOM 5192 N N . GLY A 1 653 ? 34.893 12.290 36.410 1.00 39.69 653 GLY A N 1
ATOM 5193 C CA . GLY A 1 653 ? 36.128 11.580 36.728 1.00 39.69 653 GLY A CA 1
ATOM 5194 C C . GLY A 1 653 ? 36.992 11.343 35.503 1.00 39.69 653 GLY A C 1
ATOM 5195 O O . GLY A 1 653 ? 37.099 10.212 35.064 1.00 39.69 653 GLY A O 1
ATOM 5196 N N . GLU A 1 654 ? 37.533 12.417 34.929 1.00 34.22 654 GLU A N 1
ATOM 5197 C CA . GLU A 1 654 ? 38.870 12.459 34.321 1.00 34.22 654 GLU A CA 1
ATOM 5198 C C . GLU A 1 654 ? 39.131 13.899 33.869 1.00 34.22 654 GLU A C 1
ATOM 5200 O O . GLU A 1 654 ? 38.527 14.444 32.943 1.00 34.22 654 GLU A O 1
ATOM 5205 N N . THR A 1 655 ? 39.986 14.559 34.635 1.00 43.50 655 THR A N 1
ATOM 5206 C CA . THR A 1 655 ? 40.455 15.914 34.403 1.00 43.50 655 THR A CA 1
ATOM 5207 C C . THR A 1 655 ? 41.416 15.901 33.216 1.00 43.50 655 THR A C 1
ATOM 5209 O O . THR A 1 655 ? 42.575 15.539 33.373 1.00 43.50 655 THR A O 1
ATOM 5212 N N . MET A 1 656 ? 40.979 16.363 32.045 1.00 34.34 656 MET A N 1
ATOM 5213 C CA . MET A 1 656 ? 41.877 17.102 31.156 1.00 34.34 656 MET A CA 1
ATOM 5214 C C . MET A 1 656 ? 41.332 18.512 30.985 1.00 34.34 656 MET A C 1
ATOM 5216 O O . MET A 1 656 ? 40.281 18.758 30.396 1.00 34.34 656 MET A O 1
ATOM 5220 N N . VAL A 1 657 ? 42.055 19.428 31.617 1.00 42.59 657 VAL A N 1
ATOM 5221 C CA . VAL A 1 657 ? 41.908 20.868 31.504 1.00 42.59 657 VAL A CA 1
ATOM 5222 C C . VAL A 1 657 ? 42.185 21.281 30.061 1.00 42.59 657 VAL A C 1
ATOM 5224 O O . VAL A 1 657 ? 43.267 21.041 29.540 1.00 42.59 657 VAL A O 1
ATOM 5227 N N . SER A 1 658 ? 41.239 21.998 29.468 1.00 36.16 658 SER A N 1
ATOM 5228 C CA . SER A 1 658 ? 41.534 23.127 28.593 1.00 36.16 658 SER A CA 1
ATOM 5229 C C . SER A 1 658 ? 40.468 24.183 28.871 1.00 36.16 658 SER A C 1
ATOM 5231 O O . SER A 1 658 ? 39.329 24.077 28.430 1.00 36.16 658 SER A O 1
ATOM 5233 N N . ASN A 1 659 ? 40.832 25.192 29.665 1.00 39.88 659 ASN A N 1
ATOM 5234 C CA . ASN A 1 659 ? 40.046 26.412 29.878 1.00 39.88 659 ASN A CA 1
ATOM 5235 C C . ASN A 1 659 ? 40.161 27.366 28.668 1.00 39.88 659 ASN A C 1
ATOM 5237 O O . ASN A 1 659 ? 40.140 28.585 28.836 1.00 39.88 659 ASN A O 1
ATOM 5241 N N . GLN A 1 660 ? 40.307 26.855 27.441 1.00 48.00 660 GLN A N 1
ATOM 5242 C CA . GLN A 1 660 ? 40.101 27.695 26.268 1.00 48.00 660 GLN A CA 1
ATOM 5243 C C . GLN A 1 660 ? 38.602 27.846 26.050 1.00 48.00 660 GLN A C 1
ATOM 5245 O O . GLN A 1 660 ? 37.870 26.879 25.854 1.00 48.00 660 GLN A O 1
ATOM 5250 N N . LYS A 1 661 ? 38.143 29.095 26.115 1.00 48.88 661 LYS A N 1
ATOM 5251 C CA . LYS A 1 661 ? 36.807 29.498 25.694 1.00 48.88 661 LYS A CA 1
ATOM 5252 C C . LYS A 1 661 ? 36.731 29.213 24.193 1.00 48.88 661 LYS A C 1
ATOM 5254 O O . LYS A 1 661 ? 37.230 29.995 23.393 1.00 48.88 661 LYS A O 1
ATOM 5259 N N . VAL A 1 662 ? 36.223 28.040 23.839 1.00 57.00 662 VAL A N 1
ATOM 5260 C CA . VAL A 1 662 ? 36.081 27.620 22.449 1.00 57.00 662 VAL A CA 1
ATOM 5261 C C . VAL A 1 662 ? 35.153 28.613 21.755 1.00 57.00 662 VAL A C 1
ATOM 5263 O O . VAL A 1 662 ? 34.026 28.824 22.205 1.00 57.00 662 VAL A O 1
ATOM 5266 N N . ASP A 1 663 ? 35.637 29.239 20.688 1.00 61.31 663 ASP A N 1
ATOM 5267 C CA . ASP A 1 663 ? 34.819 30.099 19.842 1.00 61.31 663 ASP A CA 1
ATOM 5268 C C . ASP A 1 663 ? 33.945 29.218 18.934 1.00 61.31 663 ASP A C 1
ATOM 5270 O O . ASP A 1 663 ? 34.397 28.672 17.924 1.00 61.31 663 ASP A O 1
ATOM 5274 N N . GLU A 1 664 ? 32.697 29.014 19.362 1.00 52.94 664 GLU A N 1
ATOM 5275 C CA . GLU A 1 664 ? 31.705 28.179 18.676 1.00 52.94 664 GLU A CA 1
ATOM 5276 C C . GLU A 1 664 ? 31.411 28.681 17.249 1.00 52.94 664 GLU A C 1
ATOM 5278 O O . GLU A 1 664 ? 31.180 27.863 16.355 1.00 52.94 664 GLU A O 1
ATOM 5283 N N . ASP A 1 665 ? 31.485 29.996 17.012 1.00 51.44 665 ASP A N 1
ATOM 5284 C CA . ASP A 1 665 ? 31.229 30.605 15.702 1.00 51.44 665 ASP A CA 1
ATOM 5285 C C . ASP A 1 665 ? 32.409 30.366 14.745 1.00 51.44 665 ASP A C 1
ATOM 5287 O O . ASP A 1 665 ? 32.211 30.094 13.557 1.00 51.44 665 ASP A O 1
ATOM 5291 N N . LEU A 1 666 ? 33.641 30.360 15.269 1.00 64.00 666 LEU A N 1
ATOM 5292 C CA . LEU A 1 666 ? 34.845 30.018 14.507 1.00 64.00 666 LEU A CA 1
ATOM 5293 C C . LEU A 1 666 ? 34.842 28.549 14.062 1.00 64.00 666 LEU A C 1
ATOM 5295 O O . LEU A 1 666 ? 35.181 28.263 12.917 1.00 64.00 666 LEU A O 1
ATOM 5299 N N . ILE A 1 667 ? 34.426 27.615 14.926 1.00 62.91 667 ILE A N 1
ATOM 5300 C CA . ILE A 1 667 ? 34.325 26.186 14.574 1.00 62.91 667 ILE A CA 1
ATOM 5301 C C . ILE A 1 667 ? 33.223 25.955 13.537 1.00 62.91 667 ILE A C 1
ATOM 5303 O O . ILE A 1 667 ? 33.413 25.165 12.610 1.00 62.91 667 ILE A O 1
ATOM 5307 N N . HIS A 1 668 ? 32.096 26.666 13.646 1.00 53.66 668 HIS A N 1
ATOM 5308 C CA . HIS A 1 668 ? 31.037 26.611 12.641 1.00 53.66 668 HIS A CA 1
ATOM 5309 C C . HIS A 1 668 ? 31.534 27.125 11.284 1.00 53.66 668 HIS A C 1
ATOM 5311 O O . HIS A 1 668 ? 31.390 26.430 10.278 1.00 53.66 668 HIS A O 1
ATOM 5317 N N . ALA A 1 669 ? 32.219 28.273 11.267 1.00 57.91 669 ALA A N 1
ATOM 5318 C CA . ALA A 1 669 ? 32.847 28.818 10.066 1.00 57.91 669 ALA A CA 1
ATOM 5319 C C . ALA A 1 669 ? 33.903 27.863 9.478 1.00 57.91 669 ALA A C 1
ATOM 5321 O O . ALA A 1 669 ? 34.007 27.722 8.257 1.00 57.91 669 ALA A O 1
ATOM 5322 N N . LEU A 1 670 ? 34.645 27.149 10.332 1.00 65.62 670 LEU A N 1
ATOM 5323 C CA . LEU A 1 670 ? 35.628 26.152 9.912 1.00 65.62 670 LEU A CA 1
ATOM 5324 C C . LEU A 1 670 ? 34.977 24.933 9.244 1.00 65.62 670 LEU A C 1
ATOM 5326 O O . LEU A 1 670 ? 35.474 24.441 8.234 1.00 65.62 670 LEU A O 1
ATOM 5330 N N . LEU A 1 671 ? 33.855 24.455 9.790 1.00 56.44 671 LEU A N 1
ATOM 5331 C CA . LEU A 1 671 ? 33.084 23.332 9.244 1.00 56.44 671 LEU A CA 1
ATOM 5332 C C . LEU A 1 671 ? 32.278 23.710 7.993 1.00 56.44 671 LEU A C 1
ATOM 5334 O O . LEU A 1 671 ? 31.982 22.849 7.164 1.00 56.44 671 LEU A O 1
ATOM 5338 N N . GLU A 1 672 ? 31.921 24.984 7.845 1.00 49.41 672 GLU A N 1
ATOM 5339 C CA . GLU A 1 672 ? 31.271 25.536 6.651 1.00 49.41 672 GLU A CA 1
ATOM 5340 C C . GLU A 1 672 ? 32.266 25.935 5.553 1.00 49.41 672 GLU A C 1
ATOM 5342 O O . GLU A 1 672 ? 31.873 26.154 4.401 1.00 49.41 672 GLU A O 1
ATOM 5347 N N . SER A 1 673 ? 33.562 25.975 5.872 1.00 64.06 673 SER A N 1
ATOM 5348 C CA . SER A 1 673 ? 34.613 26.237 4.898 1.00 64.06 673 SER A CA 1
ATOM 5349 C C . SER A 1 673 ? 34.646 25.152 3.822 1.00 64.06 673 SER A C 1
ATOM 5351 O O . SER A 1 673 ? 34.707 23.955 4.095 1.00 64.06 673 SER A O 1
ATOM 5353 N N . LYS A 1 674 ? 34.674 25.570 2.550 1.00 53.66 674 LYS A N 1
ATOM 5354 C CA . LYS A 1 674 ? 34.792 24.655 1.399 1.00 53.66 674 LYS A CA 1
ATOM 5355 C C . LYS A 1 674 ? 36.173 23.989 1.294 1.00 53.66 674 LYS A C 1
ATOM 5357 O O . LYS A 1 674 ? 36.319 23.034 0.534 1.00 53.66 674 LYS A O 1
ATOM 5362 N N . LYS A 1 675 ? 37.187 24.512 1.997 1.00 63.22 675 LYS A N 1
ATOM 5363 C CA . LYS A 1 675 ? 38.567 23.995 2.041 1.00 63.22 675 LYS A CA 1
ATOM 5364 C C . LYS A 1 675 ? 39.186 24.276 3.421 1.00 63.22 675 LYS A C 1
ATOM 5366 O O . LYS A 1 675 ? 40.020 25.174 3.528 1.00 63.22 675 LYS A O 1
ATOM 5371 N N . PRO A 1 676 ? 38.778 23.552 4.473 1.00 71.31 676 PRO A N 1
ATOM 5372 C CA . PRO A 1 676 ? 39.334 23.761 5.804 1.00 71.31 676 PRO A CA 1
ATOM 5373 C C . PRO A 1 676 ? 40.801 23.328 5.828 1.00 71.31 676 PRO A C 1
ATOM 5375 O O . PRO A 1 676 ? 41.156 22.281 5.270 1.00 71.31 676 PRO A O 1
ATOM 5378 N N . GLN A 1 677 ? 41.674 24.121 6.453 1.00 81.88 677 GLN A N 1
ATOM 5379 C CA . GLN A 1 677 ? 43.066 23.709 6.580 1.00 81.88 677 GLN A CA 1
ATOM 5380 C C . GLN A 1 677 ? 43.170 22.582 7.605 1.00 81.88 677 GLN A C 1
ATOM 5382 O O . GLN A 1 677 ? 42.569 22.633 8.677 1.00 81.88 677 GLN A O 1
ATOM 5387 N N . LYS A 1 678 ? 43.974 21.553 7.299 1.00 79.19 678 LYS A N 1
ATOM 5388 C CA . LYS A 1 678 ? 44.171 20.418 8.214 1.00 79.19 678 LYS A CA 1
ATOM 5389 C C . LYS A 1 678 ? 44.601 20.894 9.601 1.00 79.19 678 LYS A C 1
ATOM 5391 O O . LYS A 1 678 ? 44.069 20.406 10.585 1.00 79.19 678 LYS A O 1
ATOM 5396 N N . LYS A 1 679 ? 45.507 21.873 9.658 1.00 79.81 679 LYS A N 1
ATOM 5397 C CA . LYS A 1 679 ? 46.014 22.439 10.908 1.00 79.81 679 LYS A CA 1
ATOM 5398 C C . LYS A 1 679 ? 44.898 23.062 11.754 1.00 79.81 679 LYS A C 1
ATOM 5400 O O . LYS A 1 679 ? 44.770 22.708 12.912 1.00 79.81 679 LYS A O 1
ATOM 5405 N N . GLU A 1 680 ? 44.016 23.857 11.154 1.00 78.31 680 GLU A N 1
ATOM 5406 C CA . GLU A 1 680 ? 42.881 24.472 11.856 1.00 78.31 680 GLU A CA 1
ATOM 5407 C C . GLU A 1 680 ? 41.895 23.428 12.409 1.00 78.31 680 GLU A C 1
ATOM 5409 O O . GLU A 1 680 ? 41.361 23.583 13.503 1.00 78.31 680 GLU A O 1
ATOM 5414 N N . LEU A 1 681 ? 41.681 22.326 11.681 1.00 70.94 681 LEU A N 1
ATOM 5415 C CA . LEU A 1 681 ? 40.857 21.207 12.150 1.00 70.94 681 LEU A CA 1
ATOM 5416 C C . LEU A 1 681 ? 41.528 20.417 13.279 1.00 70.94 681 LEU A C 1
ATOM 5418 O O . LEU A 1 681 ? 40.841 19.930 14.175 1.00 70.94 681 LEU A O 1
ATOM 5422 N N . GLN A 1 682 ? 42.854 20.271 13.231 1.00 76.69 682 GLN A N 1
ATOM 5423 C CA . GLN A 1 682 ? 43.639 19.652 14.299 1.00 76.69 682 GLN A CA 1
ATOM 5424 C C . GLN A 1 682 ? 43.619 20.513 15.558 1.00 76.69 682 GLN A C 1
ATOM 5426 O O . GLN A 1 682 ? 43.413 19.972 16.642 1.00 76.69 682 GLN A O 1
ATOM 5431 N N . ASP A 1 683 ? 43.754 21.828 15.397 1.00 76.38 683 ASP A N 1
ATOM 5432 C CA . ASP A 1 683 ? 43.699 22.813 16.472 1.00 76.38 683 ASP A CA 1
ATOM 5433 C C . ASP A 1 683 ? 42.294 22.858 17.087 1.00 76.38 683 ASP A C 1
ATOM 5435 O O . ASP A 1 683 ? 42.161 22.827 18.308 1.00 76.38 683 ASP A O 1
ATOM 5439 N N . ALA A 1 684 ? 41.236 22.807 16.267 1.00 68.94 684 ALA A N 1
ATOM 5440 C CA . ALA A 1 684 ? 39.862 22.673 16.744 1.00 68.94 684 ALA A CA 1
ATOM 5441 C C . ALA A 1 684 ? 39.648 21.346 17.494 1.00 68.94 684 ALA A C 1
ATOM 5443 O O . ALA A 1 684 ? 39.119 21.349 18.597 1.00 68.94 684 ALA A O 1
ATOM 5444 N N . CYS A 1 685 ? 40.106 20.206 16.962 1.00 66.81 685 CYS A N 1
ATOM 5445 C CA . CYS A 1 685 ? 40.007 18.915 17.658 1.00 66.81 685 CYS A CA 1
ATOM 5446 C C . CYS A 1 685 ? 40.752 18.928 19.003 1.00 66.81 685 CYS A C 1
ATOM 5448 O O . CYS A 1 685 ? 40.207 18.486 20.015 1.00 66.81 685 CYS A O 1
ATOM 5450 N N . ALA A 1 686 ? 41.967 19.482 19.024 1.00 72.06 686 ALA A N 1
ATOM 5451 C CA . ALA A 1 686 ? 42.780 19.613 20.226 1.00 72.06 686 ALA A CA 1
ATOM 5452 C C . ALA A 1 686 ? 42.123 20.543 21.259 1.00 72.06 686 ALA A C 1
ATOM 5454 O O . ALA A 1 686 ? 42.061 20.198 22.439 1.00 72.06 686 ALA A O 1
ATOM 5455 N N . ALA A 1 687 ? 41.557 21.672 20.820 1.00 65.06 687 ALA A N 1
ATOM 5456 C CA . ALA A 1 687 ? 40.823 22.606 21.674 1.00 65.06 687 ALA A CA 1
ATOM 5457 C C . ALA A 1 687 ? 39.573 21.968 22.305 1.00 65.06 687 ALA A C 1
ATOM 5459 O O . ALA A 1 687 ? 39.199 22.326 23.421 1.00 65.06 687 ALA A O 1
ATOM 5460 N N . LEU A 1 688 ? 38.958 20.995 21.623 1.00 60.50 688 LEU A N 1
ATOM 5461 C CA . LEU A 1 688 ? 37.808 20.235 22.121 1.00 60.50 688 LEU A CA 1
ATOM 5462 C C . LEU A 1 688 ? 38.179 18.957 22.889 1.00 60.50 688 LEU A C 1
ATOM 5464 O O . LEU A 1 688 ? 37.290 18.199 23.278 1.00 60.50 688 LEU A O 1
ATOM 5468 N N . GLY A 1 689 ? 39.471 18.718 23.136 1.00 57.28 689 GLY A N 1
ATOM 5469 C CA . GLY A 1 689 ? 39.947 17.579 23.923 1.00 57.28 689 GLY A CA 1
ATOM 5470 C C . GLY A 1 689 ? 39.761 16.227 23.234 1.00 57.28 689 GLY A C 1
ATOM 5471 O O . GLY A 1 689 ? 39.652 15.204 23.908 1.00 57.28 689 GLY A O 1
ATOM 5472 N N . VAL A 1 690 ? 39.708 16.207 21.900 1.00 56.88 690 VAL A N 1
ATOM 5473 C CA . VAL A 1 690 ? 39.628 14.982 21.102 1.00 56.88 690 VAL A CA 1
ATOM 5474 C C . VAL A 1 690 ? 40.859 14.812 20.220 1.00 56.88 690 VAL A C 1
ATOM 5476 O O . VAL A 1 690 ? 41.573 15.766 19.921 1.00 56.88 690 VAL A O 1
ATOM 5479 N N . THR A 1 691 ? 41.130 13.579 19.791 1.00 59.72 691 THR A N 1
ATOM 5480 C CA . THR A 1 691 ? 42.348 13.255 19.037 1.00 59.72 691 THR A CA 1
ATOM 5481 C C . THR A 1 691 ? 42.466 14.117 17.773 1.00 59.72 691 THR A C 1
ATOM 5483 O O . THR A 1 691 ? 41.537 14.155 16.962 1.00 59.72 691 THR A O 1
ATOM 5486 N N . SER A 1 692 ? 43.613 14.767 17.573 1.00 73.69 692 SER A N 1
ATOM 5487 C CA . SER A 1 692 ? 43.931 15.600 16.400 1.00 73.69 692 SER A CA 1
ATOM 5488 C C . SER A 1 692 ? 44.638 14.818 15.280 1.00 73.69 692 SER A C 1
ATOM 5490 O O . SER A 1 692 ? 45.172 15.384 14.324 1.00 73.69 692 SER A O 1
ATOM 5492 N N . GLU A 1 693 ? 44.626 13.491 15.363 1.00 67.69 693 GLU A N 1
ATOM 5493 C CA . GLU A 1 693 ? 45.197 12.595 14.364 1.00 67.69 693 GLU A CA 1
ATOM 5494 C C . GLU A 1 693 ? 44.146 12.135 13.344 1.00 67.69 693 GLU A C 1
ATOM 5496 O O . GLU A 1 693 ? 42.947 12.027 13.641 1.00 67.69 693 GLU A O 1
ATOM 5501 N N . GLY A 1 694 ? 44.622 11.849 12.130 1.00 67.19 694 GLY A N 1
ATOM 5502 C CA . GLY A 1 694 ? 43.817 11.358 11.014 1.00 67.19 694 GLY A CA 1
ATOM 5503 C C . GLY A 1 694 ? 43.877 12.237 9.766 1.00 67.19 694 GLY A C 1
ATOM 5504 O O . GLY A 1 694 ? 44.649 13.201 9.654 1.00 67.19 694 GLY A O 1
ATOM 5505 N N . SER A 1 695 ? 43.072 11.864 8.778 1.00 66.00 695 SER A N 1
ATOM 5506 C CA . SER A 1 695 ? 42.817 12.676 7.592 1.00 66.00 695 SER A CA 1
ATOM 5507 C C . SER A 1 695 ? 41.953 13.896 7.946 1.00 66.00 695 SER A C 1
ATOM 5509 O O . SER A 1 695 ? 41.289 13.924 8.979 1.00 66.00 695 SER A O 1
ATOM 5511 N N . ILE A 1 696 ? 41.905 14.905 7.066 1.00 60.53 696 ILE A N 1
ATOM 5512 C CA . ILE A 1 696 ? 40.964 16.044 7.182 1.00 60.53 696 ILE A CA 1
ATOM 5513 C C . ILE A 1 696 ? 39.526 15.542 7.412 1.00 60.53 696 ILE A C 1
ATOM 5515 O O . ILE A 1 696 ? 38.775 16.101 8.205 1.00 60.53 696 ILE A O 1
ATOM 5519 N N . SER A 1 697 ? 39.180 14.434 6.757 1.00 48.94 697 SER A N 1
ATOM 5520 C CA . SER A 1 697 ? 37.885 13.765 6.848 1.00 48.94 697 SER A CA 1
ATOM 5521 C C . SER A 1 697 ? 37.591 13.225 8.254 1.00 48.94 697 SER A C 1
ATOM 5523 O O . SER A 1 697 ? 36.468 13.362 8.744 1.00 48.94 697 SER A O 1
ATOM 5525 N N . ASP A 1 698 ? 38.593 12.647 8.919 1.00 54.28 698 ASP A N 1
ATOM 5526 C CA . ASP A 1 698 ? 38.465 12.088 10.271 1.00 54.28 698 ASP A CA 1
ATOM 5527 C C . ASP A 1 698 ? 38.299 13.188 11.320 1.00 54.28 698 ASP A C 1
ATOM 5529 O O . ASP A 1 698 ? 37.492 13.053 12.237 1.00 54.28 698 ASP A O 1
ATOM 5533 N N . LEU A 1 699 ? 39.010 14.303 11.141 1.00 60.41 699 LEU A N 1
ATOM 5534 C CA . LEU A 1 699 ? 38.923 15.468 12.020 1.00 60.41 699 LEU A CA 1
ATOM 5535 C C . LEU A 1 699 ? 37.550 16.143 11.917 1.00 60.41 699 LEU A C 1
ATOM 5537 O O . LEU A 1 699 ? 36.902 16.362 12.934 1.00 60.41 699 LEU A O 1
ATOM 5541 N N . ILE A 1 700 ? 37.052 16.384 10.697 1.00 58.03 700 ILE A N 1
ATOM 5542 C CA . ILE A 1 700 ? 35.706 16.947 10.476 1.00 58.03 700 ILE A CA 1
ATOM 5543 C C . ILE A 1 700 ? 34.630 16.046 11.088 1.00 58.03 700 ILE A C 1
ATOM 5545 O O . ILE A 1 700 ? 33.740 16.542 11.766 1.00 58.03 700 ILE A O 1
ATOM 5549 N N . ASN A 1 701 ? 34.729 14.727 10.890 1.00 57.53 701 ASN A N 1
ATOM 5550 C CA . ASN A 1 701 ? 33.776 13.768 11.458 1.00 57.53 701 ASN A CA 1
ATOM 5551 C C . ASN A 1 701 ? 33.687 13.865 12.972 1.00 57.53 701 ASN A C 1
ATOM 5553 O O . ASN A 1 701 ? 32.599 13.870 13.537 1.00 57.53 701 ASN A O 1
ATOM 5557 N N . ARG A 1 702 ? 34.847 13.941 13.617 1.00 68.19 702 ARG A N 1
ATOM 5558 C CA . ARG A 1 702 ? 34.944 14.008 15.068 1.00 68.19 702 ARG A CA 1
ATOM 5559 C C . ARG A 1 702 ? 34.329 15.302 15.594 1.00 68.19 702 ARG A C 1
ATOM 5561 O O . ARG A 1 702 ? 33.566 15.260 16.550 1.00 68.19 702 ARG A O 1
ATOM 5568 N N . LEU A 1 703 ? 34.594 16.427 14.928 1.00 63.97 703 LEU A N 1
ATOM 5569 C CA . LEU A 1 703 ? 33.999 17.725 15.252 1.00 63.97 703 LEU A CA 1
ATOM 5570 C C . LEU A 1 703 ? 32.473 17.731 15.044 1.00 63.97 703 LEU A C 1
ATOM 5572 O O . LEU A 1 703 ? 31.743 18.154 15.935 1.00 63.97 703 LEU A O 1
ATOM 5576 N N . GLU A 1 704 ? 31.974 17.211 13.918 1.00 58.22 704 GLU A N 1
ATOM 5577 C CA . GLU A 1 704 ? 30.532 17.108 13.632 1.00 58.22 704 GLU A CA 1
ATOM 5578 C C . GLU A 1 704 ? 29.808 16.177 14.619 1.00 58.22 704 GLU A C 1
ATOM 5580 O O . GLU A 1 704 ? 28.696 16.477 15.050 1.00 58.22 704 GLU A O 1
ATOM 5585 N N . GLU A 1 705 ? 30.435 15.069 15.027 1.00 57.66 705 GLU A N 1
ATOM 5586 C CA . GLU A 1 705 ? 29.892 14.183 16.058 1.00 57.66 705 GLU A CA 1
ATOM 5587 C C . GLU A 1 705 ? 29.831 14.876 17.426 1.00 57.66 705 GLU A C 1
ATOM 5589 O O . GLU A 1 705 ? 28.809 14.765 18.104 1.00 57.66 705 GLU A O 1
ATOM 5594 N N . LEU A 1 706 ? 30.868 15.634 17.805 1.00 57.34 706 LEU A N 1
ATOM 5595 C CA . LEU A 1 706 ? 30.932 16.378 19.072 1.00 57.34 706 LEU A CA 1
ATOM 5596 C C . LEU A 1 706 ? 29.883 17.487 19.182 1.00 57.34 706 LEU A C 1
ATOM 5598 O O . LEU A 1 706 ? 29.345 17.718 20.266 1.00 57.34 706 LEU A O 1
ATOM 5602 N N . LEU A 1 707 ? 29.542 18.130 18.064 1.00 53.47 707 LEU A N 1
ATOM 5603 C CA . LEU A 1 707 ? 28.494 19.152 18.001 1.00 53.47 707 LEU A CA 1
ATOM 5604 C C . LEU A 1 707 ? 27.085 18.602 18.283 1.00 53.47 707 LEU A C 1
ATOM 5606 O O . LEU A 1 707 ? 26.167 19.376 18.547 1.00 53.47 707 LEU A O 1
ATOM 5610 N N . ASN A 1 708 ? 26.913 17.277 18.319 1.00 47.81 708 ASN A N 1
ATOM 5611 C CA . ASN A 1 708 ? 25.667 16.642 18.750 1.00 47.81 708 ASN A CA 1
ATOM 5612 C C . ASN A 1 708 ? 25.549 16.496 20.282 1.00 47.81 708 ASN A C 1
ATOM 5614 O O . ASN A 1 708 ? 24.513 16.037 20.769 1.00 47.81 708 ASN A O 1
ATOM 5618 N N . PHE A 1 709 ? 26.572 16.879 21.062 1.00 51.03 709 PHE A N 1
ATOM 5619 C CA . PHE A 1 709 ? 26.588 16.736 22.522 1.00 51.03 709 PHE A CA 1
ATOM 5620 C C . PHE A 1 709 ? 26.353 18.073 23.242 1.00 51.03 709 PHE A C 1
ATOM 5622 O O . PHE A 1 709 ? 27.228 18.928 23.368 1.00 51.03 709 PHE A O 1
ATOM 5629 N N . LYS A 1 710 ? 25.148 18.198 23.810 1.00 41.78 710 LYS A N 1
ATOM 5630 C CA . LYS A 1 710 ? 24.605 19.356 24.550 1.00 41.78 710 LYS A CA 1
ATOM 5631 C C . LYS A 1 710 ? 25.496 19.945 25.659 1.00 41.78 710 LYS A C 1
ATOM 5633 O O . LYS A 1 710 ? 25.273 21.077 26.075 1.00 41.78 710 LYS A O 1
ATOM 5638 N N . GLU A 1 711 ? 26.437 19.182 26.207 1.00 44.31 711 GLU A N 1
ATOM 5639 C CA . GLU A 1 711 ? 27.210 19.596 27.392 1.00 44.31 711 GLU A CA 1
ATOM 5640 C C . GLU A 1 711 ? 28.469 20.388 27.064 1.00 44.31 711 GLU A C 1
ATOM 5642 O O . GLU A 1 711 ? 29.059 20.980 27.964 1.00 44.31 711 GLU A O 1
ATOM 5647 N N . LEU A 1 712 ? 28.870 20.384 25.793 1.00 46.97 712 LEU A N 1
ATOM 5648 C CA . LEU A 1 712 ? 30.100 21.018 25.338 1.00 46.97 712 LEU A CA 1
ATOM 5649 C C . LEU A 1 712 ? 29.832 22.368 24.646 1.00 46.97 712 LEU A C 1
ATOM 5651 O O . LEU A 1 712 ? 30.627 23.280 24.842 1.00 46.97 712 LEU A O 1
ATOM 5655 N N . TYR A 1 713 ? 28.698 22.536 23.937 1.00 54.88 713 TYR A N 1
ATOM 5656 C CA . TYR A 1 713 ? 28.373 23.757 23.158 1.00 54.88 713 TYR A CA 1
ATOM 5657 C C . TYR A 1 713 ? 26.909 24.209 23.351 1.00 54.88 713 TYR A C 1
ATOM 5659 O O . TYR A 1 713 ? 26.010 23.820 22.596 1.00 54.88 713 TYR A O 1
ATOM 5667 N N . PRO A 1 714 ? 26.612 24.994 24.403 1.00 45.03 714 PRO A N 1
ATOM 5668 C CA . PRO A 1 714 ? 25.242 25.288 24.820 1.00 45.03 714 PRO A CA 1
ATOM 5669 C C . PRO A 1 714 ? 24.507 26.286 23.913 1.00 45.03 714 PRO A C 1
ATOM 5671 O O . PRO A 1 714 ? 23.282 26.207 23.805 1.00 45.03 714 PRO A O 1
ATOM 5674 N N . LYS A 1 715 ? 25.204 27.236 23.268 1.00 38.81 715 LYS A N 1
ATOM 5675 C CA . LYS A 1 715 ? 24.544 28.332 22.529 1.00 38.81 715 LYS A CA 1
ATOM 5676 C C . LYS A 1 715 ? 23.921 27.857 21.217 1.00 38.81 715 LYS A C 1
ATOM 5678 O O . LYS A 1 715 ? 22.827 28.305 20.872 1.00 38.81 715 LYS A O 1
ATOM 5683 N N . LEU A 1 716 ? 24.550 26.898 20.538 1.00 42.84 716 LEU A N 1
ATOM 5684 C CA . LEU A 1 716 ? 23.975 26.248 19.355 1.00 42.84 716 LEU A CA 1
ATOM 5685 C C . LEU A 1 716 ? 22.778 25.341 19.711 1.00 42.84 716 LEU A C 1
ATOM 5687 O O . LEU A 1 716 ? 21.792 25.285 18.975 1.00 42.84 716 LEU A O 1
ATOM 5691 N N . PHE A 1 717 ? 22.817 24.693 20.881 1.00 43.81 717 PHE A N 1
ATOM 5692 C CA . PHE A 1 717 ? 21.747 23.825 21.385 1.00 43.81 717 PHE A CA 1
ATOM 5693 C C . PHE A 1 717 ? 20.460 24.595 21.758 1.00 43.81 717 PHE A C 1
ATOM 5695 O O . PHE A 1 717 ? 19.355 24.094 21.553 1.00 43.81 717 PHE A O 1
ATOM 5702 N N . VAL A 1 718 ? 20.569 25.830 22.264 1.00 37.16 718 VAL A N 1
ATOM 5703 C CA . VAL A 1 718 ? 19.411 26.667 22.651 1.00 37.16 718 VAL A CA 1
ATOM 5704 C C . VAL A 1 718 ? 18.531 27.051 21.448 1.00 37.16 718 VAL A C 1
ATOM 5706 O O . VAL A 1 718 ? 17.312 27.140 21.584 1.00 37.16 718 VAL A O 1
ATOM 5709 N N . LYS A 1 719 ? 19.089 27.162 20.233 1.00 37.72 719 LYS A N 1
ATOM 5710 C CA . LYS A 1 719 ? 18.289 27.360 19.005 1.00 37.72 719 LYS A CA 1
ATOM 5711 C C . LYS A 1 719 ? 17.452 26.129 18.600 1.00 37.72 719 LYS A C 1
ATOM 5713 O O . LYS A 1 719 ? 16.534 26.268 17.797 1.00 37.72 719 LYS A O 1
ATOM 5718 N N . LEU A 1 720 ? 17.713 24.947 19.174 1.00 38.09 720 LEU A N 1
ATOM 5719 C CA . LEU A 1 720 ? 16.970 23.691 18.954 1.00 38.09 720 LEU A CA 1
ATOM 5720 C C . LEU A 1 720 ? 15.935 23.392 20.061 1.00 38.09 720 LEU A C 1
ATOM 5722 O O . LEU A 1 720 ? 15.325 22.325 20.075 1.00 38.09 720 LEU A O 1
ATOM 5726 N N . GLN A 1 721 ? 15.727 24.315 21.005 1.00 35.88 721 GLN A N 1
ATOM 5727 C CA . GLN A 1 721 ? 15.093 24.049 22.299 1.00 35.88 721 GLN A CA 1
ATOM 5728 C C . GLN A 1 721 ? 13.580 24.331 22.366 1.00 35.88 721 GLN A C 1
ATOM 5730 O O . GLN A 1 721 ? 13.082 24.866 23.353 1.00 35.88 721 GLN A O 1
ATOM 5735 N N . LYS A 1 722 ? 12.819 23.904 21.359 1.00 36.66 722 LYS A N 1
ATOM 5736 C CA . LYS A 1 722 ? 11.403 23.573 21.572 1.00 36.66 722 LYS A CA 1
ATOM 5737 C C . LYS A 1 722 ? 11.305 22.040 21.543 1.00 36.66 722 LYS A C 1
ATOM 5739 O O . LYS A 1 722 ? 11.725 21.414 20.575 1.00 36.66 722 LYS A O 1
ATOM 5744 N N . THR A 1 723 ? 10.888 21.428 22.648 1.00 44.91 723 THR A N 1
ATOM 5745 C CA . THR A 1 723 ? 10.908 19.971 22.881 1.00 44.91 723 THR A CA 1
ATOM 5746 C C . THR A 1 723 ? 9.993 19.208 21.913 1.00 44.91 723 THR A C 1
ATOM 5748 O O . THR A 1 723 ? 8.894 19.660 21.622 1.00 44.91 723 THR A O 1
ATOM 5751 N N . GLY A 1 724 ? 10.453 18.054 21.405 1.00 55.28 724 GLY A N 1
ATOM 5752 C CA . GLY A 1 724 ? 9.772 17.237 20.387 1.00 55.28 724 GLY A CA 1
ATOM 5753 C C . GLY A 1 724 ? 10.611 17.135 19.110 1.00 55.28 724 GLY A C 1
ATOM 5754 O O . GLY A 1 724 ? 10.494 17.955 18.211 1.00 55.28 724 GLY A O 1
ATOM 5755 N N . GLY A 1 725 ? 11.476 16.130 19.022 1.00 60.06 725 GLY A N 1
ATOM 5756 C CA . GLY A 1 725 ? 12.431 15.905 17.929 1.00 60.06 725 GLY A CA 1
ATOM 5757 C C . GLY A 1 725 ? 11.825 15.693 16.542 1.00 60.06 725 GLY A C 1
ATOM 5758 O O . GLY A 1 725 ? 12.532 15.789 15.541 1.00 60.06 725 GLY A O 1
ATOM 5759 N N . GLY A 1 726 ? 10.517 15.449 16.495 1.00 75.94 726 GLY A N 1
ATOM 5760 C CA . GLY A 1 726 ? 9.739 15.298 15.278 1.00 75.94 726 GLY A CA 1
ATOM 5761 C C . GLY A 1 726 ? 9.316 13.864 15.005 1.00 75.94 726 GLY A C 1
ATOM 5762 O O . GLY A 1 726 ? 9.374 12.990 15.873 1.00 75.94 726 GLY A O 1
ATOM 5763 N N . LEU A 1 727 ? 8.833 13.655 13.787 1.00 85.94 727 LEU A N 1
ATOM 5764 C CA . LEU A 1 727 ? 8.398 12.378 13.252 1.00 85.94 727 LEU A CA 1
ATOM 5765 C C . LEU A 1 727 ? 9.354 11.965 12.137 1.00 85.94 727 LEU A C 1
ATOM 5767 O O . LEU A 1 727 ? 9.413 12.637 11.113 1.00 85.94 727 LEU A O 1
ATOM 5771 N N . LEU A 1 728 ? 10.056 10.850 12.322 1.00 91.06 728 LEU A N 1
ATOM 5772 C CA . LEU A 1 728 ? 10.832 10.198 11.269 1.00 91.06 728 LEU A CA 1
ATOM 5773 C C . LEU A 1 728 ? 9.982 9.092 10.647 1.00 91.06 728 LEU A C 1
ATOM 5775 O O . LEU A 1 728 ? 9.460 8.242 11.370 1.00 91.06 728 LEU A O 1
ATOM 5779 N N . HIS A 1 729 ? 9.861 9.059 9.323 1.00 93.69 729 HIS A N 1
ATOM 5780 C CA . HIS A 1 729 ? 9.125 8.002 8.632 1.00 93.69 729 HIS A CA 1
ATOM 5781 C C . HIS A 1 729 ? 9.897 7.458 7.435 1.00 93.69 729 HIS A C 1
ATOM 5783 O O . HIS A 1 729 ? 10.618 8.180 6.750 1.00 93.69 729 HIS A O 1
ATOM 5789 N N . PHE A 1 730 ? 9.730 6.163 7.164 1.00 96.12 730 PHE A N 1
ATOM 5790 C CA . PHE A 1 730 ? 10.318 5.494 6.008 1.00 96.12 730 PHE A CA 1
ATOM 5791 C C . PHE A 1 730 ? 9.219 5.022 5.069 1.00 96.12 730 PHE A C 1
ATOM 5793 O O . PHE A 1 730 ? 8.383 4.192 5.440 1.00 96.12 730 PHE A O 1
ATOM 5800 N N . SER A 1 731 ? 9.264 5.500 3.835 1.00 95.38 731 SER A N 1
ATOM 5801 C CA . SER A 1 731 ? 8.280 5.208 2.800 1.00 95.38 731 SER A CA 1
ATOM 5802 C C . SER A 1 731 ? 8.935 4.499 1.623 1.00 95.38 731 SER A C 1
ATOM 5804 O O . SER A 1 731 ? 10.085 4.757 1.282 1.00 95.38 731 SER A O 1
ATOM 5806 N N . CYS A 1 732 ? 8.207 3.606 0.959 1.00 94.50 732 CYS A N 1
ATOM 5807 C CA . CYS A 1 732 ? 8.649 3.106 -0.343 1.00 94.50 732 CYS A CA 1
ATOM 5808 C C . CYS A 1 732 ? 8.375 4.135 -1.454 1.00 94.50 732 CYS A C 1
ATOM 5810 O O . CYS A 1 732 ? 7.628 5.096 -1.266 1.00 94.50 732 CYS A O 1
ATOM 5812 N N . THR A 1 733 ? 8.880 3.873 -2.661 1.00 91.19 733 THR A N 1
ATOM 5813 C CA . THR A 1 733 ? 8.658 4.704 -3.865 1.00 91.19 733 THR A CA 1
ATOM 5814 C C . THR A 1 733 ? 7.190 4.841 -4.294 1.00 91.19 733 THR A C 1
ATOM 5816 O O . THR A 1 733 ? 6.878 5.645 -5.171 1.00 91.19 733 THR A O 1
ATOM 5819 N N . HIS A 1 734 ? 6.275 4.075 -3.691 1.00 90.50 734 HIS A N 1
ATOM 5820 C CA . HIS A 1 734 ? 4.830 4.159 -3.926 1.00 90.50 734 HIS A CA 1
ATOM 5821 C C . HIS A 1 734 ? 4.078 4.999 -2.886 1.00 90.50 734 HIS A C 1
ATOM 5823 O O . HIS A 1 734 ? 2.874 5.190 -3.038 1.00 90.50 734 HIS A O 1
ATOM 5829 N N . GLY A 1 735 ? 4.751 5.459 -1.827 1.00 91.12 735 GLY A N 1
ATOM 5830 C CA . GLY A 1 735 ? 4.152 6.278 -0.767 1.00 91.12 735 GLY A CA 1
ATOM 5831 C C . GLY A 1 735 ? 3.546 5.514 0.392 1.00 91.12 735 GLY A C 1
ATOM 5832 O O . GLY A 1 735 ? 2.998 6.142 1.287 1.00 91.12 735 GLY A O 1
ATOM 5833 N N . VAL A 1 736 ? 3.680 4.188 0.416 1.00 95.38 736 VAL A N 1
ATOM 5834 C CA . VAL A 1 736 ? 3.340 3.388 1.598 1.00 95.38 736 VAL A CA 1
ATOM 5835 C C . VAL A 1 736 ? 4.470 3.487 2.619 1.00 95.38 736 VAL A C 1
ATOM 5837 O O . VAL A 1 736 ? 5.629 3.230 2.276 1.00 95.38 736 VAL A O 1
ATOM 5840 N N . VAL A 1 737 ? 4.110 3.827 3.854 1.00 96.19 737 VAL A N 1
ATOM 5841 C CA . VAL A 1 737 ? 4.994 3.936 5.017 1.00 96.19 737 VAL A CA 1
ATOM 5842 C C . VAL A 1 737 ? 5.195 2.561 5.648 1.00 96.19 737 VAL A C 1
ATOM 5844 O O . VAL A 1 737 ? 4.229 1.857 5.939 1.00 96.19 737 VAL A O 1
ATOM 5847 N N . TYR A 1 738 ? 6.452 2.199 5.888 1.00 96.69 738 TYR A N 1
ATOM 5848 C CA . TYR A 1 738 ? 6.858 0.939 6.516 1.00 96.69 738 TYR A CA 1
ATOM 5849 C C . TYR A 1 738 ? 7.282 1.105 7.972 1.00 96.69 738 TYR A C 1
ATOM 5851 O O . TYR A 1 738 ? 7.120 0.179 8.763 1.00 96.69 738 TYR A O 1
ATOM 5859 N N . TYR A 1 739 ? 7.829 2.268 8.318 1.00 96.12 739 TYR A N 1
ATOM 5860 C CA . TYR A 1 739 ? 8.359 2.562 9.642 1.00 96.12 739 TYR A CA 1
ATOM 5861 C C . TYR A 1 739 ? 8.034 4.004 10.015 1.00 96.12 739 TYR A C 1
ATOM 5863 O O . TYR A 1 739 ? 8.158 4.900 9.180 1.00 96.12 739 TYR A O 1
ATOM 5871 N N . VAL A 1 740 ? 7.628 4.220 11.263 1.00 93.88 740 VAL A N 1
ATOM 5872 C CA . VAL A 1 740 ? 7.403 5.547 11.838 1.00 93.88 740 VAL A CA 1
ATOM 5873 C C . VAL A 1 740 ? 8.001 5.602 13.237 1.00 93.88 740 VAL A C 1
ATOM 5875 O O . VAL A 1 740 ? 7.829 4.669 14.018 1.00 93.88 740 VAL A O 1
ATOM 5878 N N . ASN A 1 741 ? 8.706 6.683 13.557 1.00 91.50 741 ASN A N 1
ATOM 5879 C CA . ASN A 1 741 ? 9.395 6.862 14.824 1.00 91.50 741 ASN A CA 1
ATOM 5880 C C . ASN A 1 741 ? 9.178 8.268 15.374 1.00 91.50 741 ASN A C 1
ATOM 5882 O O . ASN A 1 741 ? 9.385 9.264 14.681 1.00 91.50 741 ASN A O 1
ATOM 5886 N N . PHE A 1 742 ? 8.798 8.325 16.644 1.00 86.62 742 PHE A N 1
ATOM 5887 C CA . PHE A 1 742 ? 8.611 9.561 17.386 1.00 86.62 742 PHE A CA 1
ATOM 5888 C C . PHE A 1 742 ? 9.912 9.898 18.104 1.00 86.62 742 PHE A C 1
ATOM 5890 O O . PHE A 1 742 ? 10.466 9.056 18.819 1.00 86.62 742 PHE A O 1
ATOM 5897 N N . LEU A 1 743 ? 10.418 11.107 17.882 1.00 79.06 743 LEU A N 1
ATOM 5898 C CA . LEU A 1 743 ? 11.718 11.527 18.386 1.00 79.06 743 LEU A CA 1
ATOM 5899 C C . LEU A 1 743 ? 11.559 12.548 19.513 1.00 79.06 743 LEU A C 1
ATOM 5901 O O . LEU A 1 743 ? 10.749 13.473 19.434 1.00 79.06 743 LEU A O 1
ATOM 5905 N N . PHE A 1 744 ? 12.367 12.397 20.557 1.00 71.44 744 PHE A N 1
ATOM 5906 C CA . PHE A 1 744 ? 12.536 13.398 21.611 1.00 71.44 744 PHE A CA 1
ATOM 5907 C C . PHE A 1 744 ? 13.539 14.468 21.200 1.00 71.44 744 PHE A C 1
ATOM 5909 O O . PHE A 1 744 ? 13.291 15.661 21.387 1.00 71.44 744 PHE A O 1
ATOM 5916 N N . TRP A 1 745 ? 14.670 14.030 20.657 1.00 69.88 745 TRP A N 1
ATOM 5917 C CA . TRP A 1 745 ? 15.760 14.872 20.188 1.00 69.88 745 TRP A CA 1
ATOM 5918 C C . TRP A 1 745 ? 15.675 15.050 18.685 1.00 69.88 745 TRP A C 1
ATOM 5920 O O . TRP A 1 745 ? 15.094 14.215 17.998 1.00 69.88 745 TRP A O 1
ATOM 5930 N N . GLY A 1 746 ? 16.311 16.106 18.174 1.00 68.94 746 GLY A N 1
ATOM 5931 C CA . GLY A 1 746 ? 16.447 16.290 16.733 1.00 68.94 746 GLY A CA 1
ATOM 5932 C C . GLY A 1 746 ? 16.881 14.997 16.038 1.00 68.94 746 GLY A C 1
ATOM 5933 O O . GLY A 1 746 ? 17.693 14.223 16.571 1.00 68.94 746 GLY A O 1
ATOM 5934 N N . GLU A 1 747 ? 16.274 14.761 14.881 1.00 79.50 747 GLU A N 1
ATOM 5935 C CA . GLU A 1 747 ? 16.618 13.656 13.997 1.00 79.50 747 GLU A CA 1
ATOM 5936 C C . GLU A 1 747 ? 18.125 13.633 13.721 1.00 79.50 747 GLU A C 1
ATOM 5938 O O . GLU A 1 747 ? 18.774 14.671 13.569 1.00 79.50 747 GLU A O 1
ATOM 5943 N N . SER A 1 748 ? 18.699 12.432 13.762 1.00 77.69 748 SER A N 1
ATOM 5944 C CA . SER A 1 748 ? 20.084 12.199 13.385 1.00 77.69 748 SER A CA 1
ATOM 5945 C C . SER A 1 748 ? 20.266 10.830 12.742 1.00 77.69 748 SER A C 1
ATOM 5947 O O . SER A 1 748 ? 19.424 9.935 12.864 1.00 77.69 748 SER A O 1
ATOM 5949 N N . ALA A 1 749 ? 21.441 10.612 12.144 1.00 82.88 749 ALA A N 1
ATOM 5950 C CA . ALA A 1 749 ? 21.821 9.338 11.533 1.00 82.88 749 ALA A CA 1
ATOM 5951 C C . ALA A 1 749 ? 21.579 8.111 12.437 1.00 82.88 749 ALA A C 1
ATOM 5953 O O . ALA A 1 749 ? 21.312 7.018 11.940 1.00 82.88 749 ALA A O 1
ATOM 5954 N N . ARG A 1 750 ? 21.622 8.279 13.765 1.00 86.56 750 ARG A N 1
ATOM 5955 C CA . ARG A 1 750 ? 21.309 7.221 14.734 1.00 86.56 750 ARG A CA 1
ATOM 5956 C C . ARG A 1 750 ? 19.887 6.677 14.577 1.00 86.56 750 ARG A C 1
ATOM 5958 O O . ARG A 1 750 ? 19.715 5.461 14.564 1.00 86.56 750 ARG A O 1
ATOM 5965 N N . ASP A 1 751 ? 18.894 7.551 14.436 1.00 88.00 751 ASP A N 1
ATOM 5966 C CA . ASP A 1 751 ? 17.483 7.145 14.356 1.00 88.00 751 ASP A CA 1
ATOM 5967 C C . ASP A 1 751 ? 17.189 6.428 13.037 1.00 88.00 751 ASP A C 1
ATOM 5969 O O . ASP A 1 751 ? 16.421 5.464 12.991 1.00 88.00 751 ASP A O 1
ATOM 5973 N N . HIS A 1 752 ? 17.852 6.876 11.970 1.00 93.31 752 HIS A N 1
ATOM 5974 C CA . HIS A 1 752 ? 17.806 6.252 10.654 1.00 93.31 752 HIS A CA 1
ATOM 5975 C C . HIS A 1 752 ? 18.378 4.826 10.704 1.00 93.31 752 HIS A C 1
ATOM 5977 O O . HIS A 1 752 ? 17.784 3.883 10.178 1.00 93.31 752 HIS A O 1
ATOM 5983 N N . VAL A 1 753 ? 19.510 4.650 11.392 1.00 93.56 753 VAL A N 1
ATOM 5984 C CA . VAL A 1 753 ? 20.152 3.343 11.583 1.00 93.56 753 VAL A CA 1
ATOM 5985 C C . VAL A 1 753 ? 19.307 2.402 12.440 1.00 93.56 753 VAL A C 1
ATOM 5987 O O . VAL A 1 753 ? 19.189 1.228 12.093 1.00 93.56 753 VAL A O 1
ATOM 5990 N N . ASP A 1 754 ? 18.686 2.895 13.513 1.00 93.75 754 ASP A N 1
ATOM 5991 C CA . ASP A 1 754 ? 17.745 2.113 14.326 1.00 93.75 754 ASP A CA 1
ATOM 5992 C C . ASP A 1 754 ? 16.569 1.591 13.474 1.00 93.75 754 ASP A C 1
ATOM 5994 O O . ASP A 1 754 ? 16.259 0.395 13.487 1.00 93.75 754 ASP A O 1
ATOM 5998 N N . GLY A 1 755 ? 15.981 2.451 12.635 1.00 95.56 755 GLY A N 1
ATOM 5999 C CA . GLY A 1 755 ? 14.934 2.043 11.696 1.00 95.56 755 GLY A CA 1
ATOM 6000 C C . GLY A 1 755 ? 15.411 1.017 10.660 1.00 95.56 755 GLY A C 1
ATOM 6001 O O . GLY A 1 755 ? 14.722 0.034 10.401 1.00 95.56 755 GLY A O 1
ATOM 6002 N N . LEU A 1 756 ? 16.604 1.189 10.082 1.00 96.50 756 LEU A N 1
ATOM 6003 C CA . LEU A 1 756 ? 17.153 0.264 9.080 1.00 96.50 756 LEU A CA 1
ATOM 6004 C C . LEU A 1 756 ? 17.464 -1.124 9.657 1.00 96.50 756 LEU A C 1
ATOM 6006 O O . LEU A 1 756 ? 17.146 -2.137 9.034 1.00 96.50 756 LEU A O 1
ATOM 6010 N N . LEU A 1 757 ? 18.037 -1.186 10.862 1.00 94.94 757 LEU A N 1
ATOM 6011 C CA . LEU A 1 757 ? 18.327 -2.449 11.551 1.00 94.94 757 LEU A CA 1
ATOM 6012 C C . LEU A 1 757 ? 17.055 -3.202 11.974 1.00 94.94 757 LEU A C 1
ATOM 6014 O O . LEU A 1 757 ? 17.113 -4.416 12.203 1.00 94.94 757 LEU A O 1
ATOM 6018 N N . SER A 1 758 ? 15.915 -2.508 12.024 1.00 95.50 758 SER A N 1
ATOM 6019 C CA . SER A 1 758 ? 14.604 -3.080 12.341 1.00 95.50 758 SER A CA 1
ATOM 6020 C C . SER A 1 758 ? 14.005 -3.919 11.201 1.00 95.50 758 SER A C 1
ATOM 6022 O O . SER A 1 758 ? 13.154 -4.768 11.465 1.00 95.50 758 SER A O 1
ATOM 6024 N N . PHE A 1 759 ? 14.452 -3.755 9.948 1.00 94.88 759 PHE A N 1
ATOM 6025 C CA . PHE A 1 759 ? 13.948 -4.536 8.808 1.00 94.88 759 PHE A CA 1
ATOM 6026 C C . PHE A 1 759 ? 14.398 -5.993 8.853 1.00 94.88 759 PHE A C 1
ATOM 6028 O O . PHE A 1 759 ? 15.590 -6.268 8.968 1.00 94.88 759 PHE A O 1
ATOM 6035 N N . ASN A 1 760 ? 13.477 -6.936 8.648 1.00 91.62 760 ASN A N 1
ATOM 6036 C CA . ASN A 1 760 ? 13.826 -8.347 8.483 1.00 91.62 760 ASN A CA 1
ATOM 6037 C C . ASN A 1 760 ? 14.730 -8.559 7.256 1.00 91.62 760 ASN A C 1
ATOM 6039 O O . ASN A 1 760 ? 15.790 -9.177 7.353 1.00 91.62 760 ASN A O 1
ATOM 6043 N N . SER A 1 761 ? 14.344 -7.968 6.119 1.00 90.69 761 SER A N 1
ATOM 6044 C CA . SER A 1 761 ? 15.135 -7.922 4.887 1.00 90.69 761 SER A CA 1
ATOM 6045 C C . SER A 1 761 ? 15.547 -6.484 4.582 1.00 90.69 761 SER A C 1
ATOM 6047 O O . SER A 1 761 ? 14.694 -5.608 4.448 1.00 90.69 761 SER A O 1
ATOM 6049 N N . PHE A 1 762 ? 16.853 -6.232 4.486 1.00 93.88 762 PHE A N 1
ATOM 6050 C CA . PHE A 1 762 ? 17.376 -4.882 4.281 1.00 93.88 762 PHE A CA 1
ATOM 6051 C C . PHE A 1 762 ? 17.085 -4.352 2.867 1.00 93.88 762 PHE A C 1
ATOM 6053 O O . PHE A 1 762 ? 17.323 -5.080 1.898 1.00 93.88 762 PHE A O 1
ATOM 6060 N N . PRO A 1 763 ? 16.641 -3.088 2.726 1.00 95.50 763 PRO A N 1
ATOM 6061 C CA . PRO A 1 763 ? 16.435 -2.475 1.418 1.00 95.50 763 PRO A CA 1
ATOM 6062 C C . PRO A 1 763 ? 17.769 -2.320 0.679 1.00 95.50 763 PRO A C 1
ATOM 6064 O O . PRO A 1 763 ? 18.778 -1.958 1.277 1.00 95.50 763 PRO A O 1
ATOM 6067 N N . THR A 1 764 ? 17.772 -2.549 -0.634 1.00 96.00 764 THR A N 1
ATOM 6068 C CA . THR A 1 764 ? 18.951 -2.339 -1.493 1.00 96.00 764 THR A CA 1
ATOM 6069 C C . THR A 1 764 ? 19.345 -0.868 -1.568 1.00 96.00 764 THR A C 1
ATOM 6071 O O . THR A 1 764 ? 20.530 -0.553 -1.573 1.00 96.00 764 THR A O 1
ATOM 6074 N N . VAL A 1 765 ? 18.368 0.040 -1.602 1.00 96.38 765 VAL A N 1
ATOM 6075 C CA . VAL A 1 765 ? 18.615 1.484 -1.665 1.00 96.38 765 VAL A CA 1
ATOM 6076 C C . VAL A 1 765 ? 17.914 2.185 -0.512 1.00 96.38 765 VAL A C 1
ATOM 6078 O O . VAL A 1 765 ? 16.708 2.032 -0.314 1.00 96.38 765 VAL A O 1
ATOM 6081 N N . TYR A 1 766 ? 18.675 2.997 0.208 1.00 96.88 766 TYR A N 1
ATOM 6082 C CA . TYR A 1 766 ? 18.196 3.914 1.225 1.00 96.88 766 TYR A CA 1
ATOM 6083 C C . TYR A 1 766 ? 18.426 5.356 0.777 1.00 96.88 766 TYR A C 1
ATOM 6085 O O . TYR A 1 766 ? 19.532 5.700 0.362 1.00 96.88 766 TYR A O 1
ATOM 6093 N N . ILE A 1 767 ? 17.393 6.193 0.842 1.00 94.81 767 ILE A N 1
ATOM 6094 C CA . ILE A 1 767 ? 17.439 7.592 0.408 1.00 94.81 767 ILE A CA 1
ATOM 6095 C C . ILE A 1 767 ? 17.100 8.490 1.590 1.00 94.81 767 ILE A C 1
ATOM 6097 O O . ILE A 1 767 ? 16.096 8.252 2.256 1.00 94.81 767 ILE A O 1
ATOM 6101 N N . SER A 1 768 ? 17.933 9.497 1.854 1.00 91.50 768 SER A N 1
ATOM 6102 C CA . SER A 1 768 ? 17.706 10.492 2.914 1.00 91.50 768 SER A CA 1
ATOM 6103 C C . SER A 1 768 ? 18.558 11.743 2.693 1.00 91.50 768 SER A C 1
ATOM 6105 O O . SER A 1 768 ? 19.553 11.699 1.964 1.00 91.50 768 SER A O 1
ATOM 6107 N N . ASP A 1 769 ? 18.245 12.823 3.400 1.00 85.19 769 ASP A N 1
ATOM 6108 C CA . ASP A 1 769 ? 19.022 14.070 3.366 1.00 85.19 769 ASP A CA 1
ATOM 6109 C C . ASP A 1 769 ? 20.391 13.963 4.042 1.00 85.19 769 ASP A C 1
ATOM 6111 O O . ASP A 1 769 ? 21.306 14.728 3.744 1.00 85.19 769 ASP A O 1
ATOM 6115 N N . VAL A 1 770 ? 20.557 12.974 4.921 1.00 83.50 770 VAL A N 1
ATOM 6116 C CA . VAL A 1 770 ? 21.771 12.725 5.710 1.00 83.50 770 VAL A CA 1
ATOM 6117 C C . VAL A 1 770 ? 22.478 11.428 5.291 1.00 83.50 770 VAL A C 1
ATOM 6119 O O . VAL A 1 770 ? 23.166 10.789 6.088 1.00 83.50 770 VAL A O 1
ATOM 6122 N N . ALA A 1 771 ? 22.350 11.034 4.019 1.00 89.88 771 ALA A N 1
ATOM 6123 C CA . ALA A 1 771 ? 22.786 9.734 3.496 1.00 89.88 771 ALA A CA 1
ATOM 6124 C C . ALA A 1 771 ? 24.239 9.350 3.833 1.00 89.88 771 ALA A C 1
ATOM 6126 O O . ALA A 1 771 ? 24.504 8.210 4.234 1.00 89.88 771 ALA A O 1
ATOM 6127 N N . GLY A 1 772 ? 25.183 10.290 3.709 1.00 87.81 772 GLY A N 1
ATOM 6128 C CA . GLY A 1 772 ? 26.586 10.061 4.064 1.00 87.81 772 GLY A CA 1
ATOM 6129 C C . GLY A 1 772 ? 26.796 9.803 5.558 1.00 87.81 772 GLY A C 1
ATOM 6130 O O . GLY A 1 772 ? 27.569 8.919 5.931 1.00 87.81 772 GLY A O 1
ATOM 6131 N N . GLN A 1 773 ? 26.065 10.521 6.417 1.00 84.25 773 GLN A N 1
ATOM 6132 C CA . GLN A 1 773 ? 26.119 10.339 7.871 1.00 84.25 773 GLN A CA 1
ATOM 6133 C C . GLN A 1 773 ? 25.504 8.996 8.280 1.00 84.25 773 GLN A C 1
ATOM 6135 O O . GLN A 1 773 ? 26.091 8.268 9.080 1.00 84.25 773 GLN A O 1
ATOM 6140 N N . VAL A 1 774 ? 24.362 8.630 7.684 1.00 90.00 774 VAL A N 1
ATOM 6141 C CA . VAL A 1 774 ? 23.695 7.336 7.910 1.00 90.00 774 VAL A CA 1
ATOM 6142 C C . VAL A 1 774 ? 24.603 6.180 7.521 1.00 90.00 774 VAL A C 1
ATOM 6144 O O . VAL A 1 774 ? 24.746 5.238 8.299 1.00 90.00 774 VAL A O 1
ATOM 6147 N N . SER A 1 775 ? 25.259 6.266 6.358 1.00 91.31 775 SER A N 1
ATOM 6148 C CA . SER A 1 775 ? 26.165 5.217 5.890 1.00 91.31 775 SER A CA 1
ATOM 6149 C C . SER A 1 775 ? 27.293 4.961 6.879 1.00 91.31 775 SER A C 1
ATOM 6151 O O . SER A 1 775 ? 27.486 3.835 7.340 1.00 91.31 775 SER A O 1
ATOM 6153 N N . ARG A 1 776 ? 27.980 6.035 7.279 1.00 85.12 776 ARG A N 1
ATOM 6154 C CA . ARG A 1 776 ? 29.104 5.975 8.214 1.00 85.12 776 ARG A CA 1
ATOM 6155 C C . ARG A 1 776 ? 28.668 5.457 9.578 1.00 85.12 776 ARG A C 1
ATOM 6157 O O . ARG A 1 776 ? 29.301 4.553 10.117 1.00 85.12 776 ARG A O 1
ATOM 6164 N N . HIS A 1 777 ? 27.568 5.982 10.121 1.00 84.56 777 HIS A N 1
ATOM 6165 C CA . HIS A 1 777 ? 27.063 5.559 11.424 1.00 84.56 777 HIS A CA 1
ATOM 6166 C C . HIS A 1 777 ? 26.657 4.078 11.423 1.00 84.56 777 HIS A C 1
ATOM 6168 O O . HIS A 1 777 ? 27.015 3.336 12.340 1.00 84.56 777 HIS A O 1
ATOM 6174 N N . MET A 1 778 ? 25.964 3.627 10.372 1.00 89.44 778 MET A N 1
ATOM 6175 C CA . MET A 1 778 ? 25.575 2.229 10.195 1.00 89.44 778 MET A CA 1
ATOM 6176 C C . MET A 1 778 ? 26.797 1.320 10.103 1.00 89.44 778 MET A C 1
ATOM 6178 O O . MET A 1 778 ? 26.887 0.324 10.819 1.00 89.44 778 MET A O 1
ATOM 6182 N N . ASN A 1 779 ? 27.747 1.650 9.230 1.00 88.94 779 ASN A N 1
ATOM 6183 C CA . ASN A 1 779 ? 28.933 0.834 9.011 1.00 88.94 779 ASN A CA 1
ATOM 6184 C C . ASN A 1 779 ? 29.825 0.792 10.257 1.00 88.94 779 ASN A C 1
ATOM 6186 O O . ASN A 1 779 ? 30.285 -0.283 10.629 1.00 88.94 779 ASN A O 1
ATOM 6190 N N . ASN A 1 780 ? 29.975 1.895 10.993 1.00 84.44 780 ASN A N 1
ATOM 6191 C CA . ASN A 1 780 ? 30.670 1.882 12.283 1.00 84.44 780 ASN A CA 1
ATOM 6192 C C . ASN A 1 780 ? 29.985 0.944 13.289 1.00 84.44 780 ASN A C 1
ATOM 6194 O O . ASN A 1 780 ? 30.652 0.163 13.964 1.00 84.44 780 ASN A O 1
ATOM 6198 N N . ARG A 1 781 ? 28.647 0.959 13.350 1.00 84.81 781 ARG A N 1
ATOM 6199 C CA . ARG A 1 781 ? 27.870 0.102 14.259 1.00 84.81 781 ARG A CA 1
ATOM 6200 C C . ARG A 1 781 ? 27.861 -1.378 13.853 1.00 84.81 781 ARG A C 1
ATOM 6202 O O . ARG A 1 781 ? 27.672 -2.241 14.703 1.00 84.81 781 ARG A O 1
ATOM 6209 N N . THR A 1 782 ? 28.062 -1.670 12.572 1.00 88.00 782 THR A N 1
ATOM 6210 C CA . THR A 1 782 ? 27.968 -3.020 11.988 1.00 88.00 782 THR A CA 1
ATOM 6211 C C . THR A 1 782 ? 29.322 -3.589 11.562 1.00 88.00 782 THR A C 1
ATOM 6213 O O . THR A 1 782 ? 29.364 -4.595 10.860 1.00 88.00 782 THR A O 1
ATOM 6216 N N . GLN A 1 783 ? 30.434 -2.971 11.980 1.00 88.12 783 GLN A N 1
ATOM 6217 C CA . GLN A 1 783 ? 31.797 -3.387 11.613 1.00 88.12 783 GLN A CA 1
ATOM 6218 C C . GLN A 1 783 ? 32.008 -3.438 10.087 1.00 88.12 783 GLN A C 1
ATOM 6220 O O . GLN A 1 783 ? 32.584 -4.381 9.555 1.00 88.12 783 GLN A O 1
ATOM 6225 N N . GLN A 1 784 ? 31.513 -2.416 9.386 1.00 87.75 784 GLN A N 1
ATOM 6226 C CA . GLN A 1 784 ? 31.594 -2.231 7.934 1.00 87.75 784 GLN A CA 1
ATOM 6227 C C . GLN A 1 784 ? 30.847 -3.296 7.109 1.00 87.75 784 GLN A C 1
ATOM 6229 O O . GLN A 1 784 ? 31.137 -3.463 5.928 1.00 87.75 784 GLN A O 1
ATOM 6234 N N . LYS A 1 785 ? 29.872 -4.008 7.686 1.00 89.38 785 LYS A N 1
ATOM 6235 C CA . LYS A 1 785 ? 29.163 -5.105 6.998 1.00 89.38 785 LYS A CA 1
ATOM 6236 C C . LYS A 1 785 ? 27.897 -4.690 6.243 1.00 89.38 785 LYS A C 1
ATOM 6238 O O . LYS A 1 785 ? 27.390 -5.494 5.472 1.00 89.38 785 LYS A O 1
ATOM 6243 N N . PHE A 1 786 ? 27.352 -3.493 6.473 1.00 93.44 786 PHE A N 1
ATOM 6244 C CA . PHE A 1 786 ? 26.016 -3.140 5.974 1.00 93.44 786 PHE A CA 1
ATOM 6245 C C . PHE A 1 786 ? 26.030 -2.442 4.610 1.00 93.44 786 PHE A C 1
ATOM 6247 O O . PHE A 1 786 ? 25.564 -3.011 3.630 1.00 93.44 786 PHE A O 1
ATOM 6254 N N . PHE A 1 787 ? 26.529 -1.204 4.529 1.00 95.31 787 PHE A N 1
ATOM 6255 C CA . PHE A 1 787 ? 26.548 -0.428 3.287 1.00 95.31 787 PHE A CA 1
ATOM 6256 C C . PHE A 1 787 ? 27.781 -0.792 2.469 1.00 95.31 787 PHE A C 1
ATOM 6258 O O . PHE A 1 787 ? 28.803 -0.105 2.518 1.00 95.31 787 PHE A O 1
ATOM 6265 N N . GLN A 1 788 ? 27.678 -1.905 1.749 1.00 91.31 788 GLN A N 1
ATOM 6266 C CA . GLN A 1 788 ? 28.693 -2.392 0.823 1.00 91.31 788 GLN A CA 1
ATOM 6267 C C . GLN A 1 788 ? 28.087 -2.588 -0.574 1.00 91.31 788 GLN A C 1
ATOM 6269 O O . GLN A 1 788 ? 26.929 -2.995 -0.661 1.00 91.31 788 GLN A O 1
ATOM 6274 N N . PRO A 1 789 ? 28.836 -2.317 -1.659 1.00 92.00 789 PRO A N 1
ATOM 6275 C CA . PRO A 1 789 ? 30.237 -1.892 -1.690 1.00 92.00 789 PRO A CA 1
ATOM 6276 C C . PRO A 1 789 ? 30.432 -0.391 -1.404 1.00 92.00 789 PRO A C 1
ATOM 6278 O O . PRO A 1 789 ? 29.492 0.401 -1.360 1.00 92.00 789 PRO A O 1
ATOM 6281 N N . HIS A 1 790 ? 31.695 0.005 -1.223 1.00 93.81 790 HIS A N 1
ATOM 6282 C CA . HIS A 1 790 ? 32.154 1.401 -1.213 1.00 93.81 790 HIS A CA 1
ATOM 6283 C C . HIS A 1 790 ? 31.503 2.315 -0.168 1.00 93.81 790 HIS A C 1
ATOM 6285 O O . HIS A 1 790 ? 31.366 3.512 -0.426 1.00 93.81 790 HIS A O 1
ATOM 6291 N N . ASP A 1 791 ? 31.142 1.810 1.014 1.00 91.31 791 ASP A N 1
ATOM 6292 C CA . ASP A 1 791 ? 30.392 2.588 2.015 1.00 91.31 791 ASP A CA 1
ATOM 6293 C C . ASP A 1 791 ? 29.063 3.110 1.424 1.00 91.31 791 ASP A C 1
ATOM 6295 O O . ASP A 1 791 ? 28.697 4.270 1.585 1.00 91.31 791 ASP A O 1
ATOM 6299 N N . GLY A 1 792 ? 28.380 2.289 0.622 1.00 93.56 792 GLY A N 1
ATOM 6300 C CA . GLY A 1 792 ? 27.060 2.570 0.052 1.00 93.56 792 GLY A CA 1
ATOM 6301 C C . GLY A 1 792 ? 27.007 3.666 -1.014 1.00 93.56 792 GLY A C 1
ATOM 6302 O O . GLY A 1 792 ? 25.931 4.213 -1.260 1.00 93.56 792 GLY A O 1
ATOM 6303 N N . ARG A 1 793 ? 28.144 4.018 -1.622 1.00 95.12 793 ARG A N 1
ATOM 6304 C CA . ARG A 1 793 ? 28.225 4.882 -2.815 1.00 95.12 793 ARG A CA 1
ATOM 6305 C C . ARG A 1 793 ? 27.973 4.066 -4.081 1.00 95.12 793 ARG A C 1
ATOM 6307 O O . ARG A 1 793 ? 28.224 2.867 -4.095 1.00 95.12 793 ARG A O 1
ATOM 6314 N N . LEU A 1 794 ? 27.536 4.722 -5.156 1.00 94.88 794 LEU A N 1
ATOM 6315 C CA . LEU A 1 794 ? 27.248 4.042 -6.429 1.00 94.88 794 LEU A CA 1
ATOM 6316 C C . LEU A 1 794 ? 28.515 3.528 -7.129 1.00 94.88 794 LEU A C 1
ATOM 6318 O O . LEU A 1 794 ? 28.445 2.571 -7.889 1.00 94.88 794 LEU A O 1
ATOM 6322 N N . CYS A 1 795 ? 29.676 4.127 -6.855 1.00 94.06 795 CYS A N 1
ATOM 6323 C CA . CYS A 1 795 ? 30.967 3.675 -7.369 1.00 94.06 795 CYS A CA 1
ATOM 6324 C C . CYS A 1 795 ? 32.108 4.001 -6.391 1.00 94.06 795 CYS A C 1
ATOM 6326 O O . CYS A 1 795 ? 31.933 4.747 -5.421 1.00 94.06 795 CYS A O 1
ATOM 6328 N N . ALA A 1 796 ? 33.301 3.466 -6.664 1.00 93.56 796 ALA A N 1
ATOM 6329 C CA . ALA A 1 796 ? 34.489 3.709 -5.853 1.00 93.56 796 ALA A CA 1
ATOM 6330 C C . ALA A 1 796 ? 34.855 5.211 -5.787 1.00 93.56 796 ALA A C 1
ATOM 6332 O O . ALA A 1 796 ? 34.784 5.898 -6.814 1.00 93.56 796 ALA A O 1
ATOM 6333 N N . PRO A 1 797 ? 35.302 5.727 -4.625 1.00 92.94 797 PRO A N 1
ATOM 6334 C CA . PRO A 1 797 ? 35.699 7.125 -4.444 1.00 92.94 797 PRO A CA 1
ATOM 6335 C C . PRO A 1 797 ? 37.104 7.416 -4.997 1.00 92.94 797 PRO A C 1
ATOM 6337 O O . PRO A 1 797 ? 37.984 7.876 -4.275 1.00 92.94 797 PRO A O 1
ATOM 6340 N N . SER A 1 798 ? 37.335 7.129 -6.281 1.00 93.50 798 SER A N 1
ATOM 6341 C CA . SER A 1 798 ? 38.575 7.505 -6.967 1.00 93.50 798 SER A CA 1
ATOM 6342 C C . SER A 1 798 ? 38.552 8.988 -7.347 1.00 93.50 798 SER A C 1
ATOM 6344 O O . SER A 1 798 ? 37.491 9.555 -7.615 1.00 93.50 798 SER A O 1
ATOM 6346 N N . GLN A 1 799 ? 39.725 9.624 -7.430 1.00 91.81 799 GLN A N 1
ATOM 6347 C CA . GLN A 1 799 ? 39.817 11.027 -7.848 1.00 91.81 799 GLN A CA 1
ATOM 6348 C C . GLN A 1 799 ? 39.202 11.255 -9.241 1.00 91.81 799 GLN A C 1
ATOM 6350 O O . GLN A 1 799 ? 38.550 12.272 -9.462 1.00 91.81 799 GLN A O 1
ATOM 6355 N N . SER A 1 800 ? 39.350 10.284 -10.150 1.00 93.19 800 SER A N 1
ATOM 6356 C CA . SER A 1 800 ? 38.733 10.304 -11.482 1.00 93.19 800 SER A CA 1
ATOM 6357 C C . SER A 1 800 ? 37.202 10.318 -11.403 1.00 93.19 800 SER A C 1
ATOM 6359 O O . SER A 1 800 ? 36.575 11.210 -11.973 1.00 93.19 800 SER A O 1
ATOM 6361 N N . ASN A 1 801 ? 36.601 9.415 -10.618 1.00 93.38 801 ASN A N 1
ATOM 6362 C CA . ASN A 1 801 ? 35.147 9.347 -10.455 1.00 93.38 801 ASN A CA 1
ATOM 6363 C C . ASN A 1 801 ? 34.592 10.618 -9.801 1.00 93.38 801 ASN A C 1
ATOM 6365 O O . ASN A 1 801 ? 33.564 11.139 -10.226 1.00 93.38 801 ASN A O 1
ATOM 6369 N N . ILE A 1 802 ? 35.280 11.149 -8.786 1.00 92.06 802 ILE A N 1
ATOM 6370 C CA . ILE A 1 802 ? 34.875 12.377 -8.089 1.00 92.06 802 ILE A CA 1
ATOM 6371 C C . ILE A 1 802 ? 34.883 13.577 -9.043 1.00 92.06 802 ILE A C 1
ATOM 6373 O O . ILE A 1 802 ? 33.924 14.355 -9.053 1.00 92.06 802 ILE A O 1
ATOM 6377 N N . SER A 1 803 ? 35.933 13.724 -9.856 1.00 90.38 803 SER A N 1
ATOM 6378 C CA . SER A 1 803 ? 36.021 14.788 -10.861 1.00 90.38 803 SER A CA 1
ATOM 6379 C C . SER A 1 803 ? 34.940 14.632 -11.936 1.00 90.38 803 SER A C 1
ATOM 6381 O O . SER A 1 803 ? 34.202 15.580 -12.195 1.00 90.38 803 SER A O 1
ATOM 6383 N N . ALA A 1 804 ? 34.752 13.426 -12.482 1.00 90.50 804 ALA A N 1
ATOM 6384 C CA . ALA A 1 804 ? 33.720 13.155 -13.483 1.00 90.50 804 ALA A CA 1
ATOM 6385 C C . ALA A 1 804 ? 32.297 13.416 -12.948 1.00 90.50 804 ALA A C 1
ATOM 6387 O O . ALA A 1 804 ? 31.465 14.000 -13.644 1.00 90.50 804 ALA A O 1
ATOM 6388 N N . ALA A 1 805 ? 32.016 13.057 -11.691 1.00 89.06 805 ALA A N 1
ATOM 6389 C CA . ALA A 1 805 ? 30.745 13.360 -11.036 1.00 89.06 805 ALA A CA 1
ATOM 6390 C C . ALA A 1 805 ? 30.558 14.868 -10.804 1.00 89.06 805 ALA A C 1
ATOM 6392 O O . ALA A 1 805 ? 29.461 15.394 -10.991 1.00 89.06 805 ALA A O 1
ATOM 6393 N N . ALA A 1 806 ? 31.624 15.586 -10.430 1.00 86.00 806 ALA A N 1
ATOM 6394 C CA . ALA A 1 806 ? 31.597 17.040 -10.276 1.00 86.00 806 ALA A CA 1
ATOM 6395 C C . ALA A 1 806 ? 31.305 17.765 -11.599 1.00 86.00 806 ALA A C 1
ATOM 6397 O O . ALA A 1 806 ? 30.578 18.757 -11.596 1.00 86.00 806 ALA A O 1
ATOM 6398 N N . GLU A 1 807 ? 31.826 17.239 -12.706 1.00 88.44 807 GLU A N 1
ATOM 6399 C CA . GLU A 1 807 ? 31.580 17.721 -14.068 1.00 88.44 807 GLU A CA 1
ATOM 6400 C C . GLU A 1 807 ? 30.240 17.245 -14.654 1.00 88.44 807 GLU A C 1
ATOM 6402 O O . GLU A 1 807 ? 29.899 17.632 -15.768 1.00 88.44 807 GLU A O 1
ATOM 6407 N N . LYS A 1 808 ? 29.464 16.434 -13.914 1.00 86.38 808 LYS A N 1
ATOM 6408 C CA . LYS A 1 808 ? 28.211 15.796 -14.370 1.00 86.38 808 LYS A CA 1
ATOM 6409 C C . LYS A 1 808 ? 28.386 14.903 -15.610 1.00 86.38 808 LYS A C 1
ATOM 6411 O O . LYS A 1 808 ? 27.455 14.764 -16.395 1.00 86.38 808 LYS A O 1
ATOM 6416 N N . LYS A 1 809 ? 29.568 14.305 -15.774 1.00 90.06 809 LYS A N 1
ATOM 6417 C CA . LYS A 1 809 ? 29.919 13.390 -16.876 1.00 90.06 809 LYS A CA 1
ATOM 6418 C C . LYS A 1 809 ? 29.956 11.917 -16.459 1.00 90.06 809 LYS A C 1
ATOM 6420 O O . LYS A 1 809 ? 30.155 11.055 -17.304 1.00 90.06 809 LYS A O 1
ATOM 6425 N N . LEU A 1 810 ? 29.832 11.626 -15.161 1.00 91.94 810 LEU A N 1
ATOM 6426 C CA . LEU A 1 810 ? 29.845 10.257 -14.649 1.00 91.94 810 LEU A CA 1
ATOM 6427 C C . LEU A 1 810 ? 28.456 9.621 -14.750 1.00 91.94 810 LEU A C 1
ATOM 6429 O O . LEU A 1 810 ? 27.511 10.119 -14.135 1.00 91.94 810 LEU A O 1
ATOM 6433 N N . GLU A 1 811 ? 28.380 8.480 -15.428 1.00 92.12 811 GLU A N 1
ATOM 6434 C CA . GLU A 1 811 ? 27.216 7.597 -15.443 1.00 92.12 811 GLU A CA 1
ATOM 6435 C C . GLU A 1 811 ? 27.615 6.197 -14.963 1.00 92.12 811 GLU A C 1
ATOM 6437 O O . GLU A 1 811 ? 28.646 5.654 -15.356 1.00 92.12 811 GLU A O 1
ATOM 6442 N N . VAL A 1 812 ? 26.802 5.630 -14.077 1.00 91.94 812 VAL A N 1
ATOM 6443 C CA . VAL A 1 812 ? 26.972 4.312 -13.468 1.00 91.94 812 VAL A CA 1
ATOM 6444 C C . VAL A 1 812 ? 25.753 3.471 -13.813 1.00 91.94 812 VAL A C 1
ATOM 6446 O O . VAL A 1 812 ? 24.617 3.866 -13.528 1.00 91.94 812 VAL A O 1
ATOM 6449 N N . ASP A 1 813 ? 26.003 2.295 -14.378 1.00 88.38 813 ASP A N 1
ATOM 6450 C CA . ASP A 1 813 ? 24.987 1.278 -14.618 1.00 88.38 813 ASP A CA 1
ATOM 6451 C C . ASP A 1 813 ? 25.096 0.163 -13.573 1.00 88.38 813 ASP A C 1
ATOM 6453 O O . ASP A 1 813 ? 26.195 -0.239 -13.190 1.00 88.38 813 ASP A O 1
ATOM 6457 N N . LEU A 1 814 ? 23.952 -0.310 -13.082 1.00 90.06 814 LEU A N 1
ATOM 6458 C CA . LEU A 1 814 ? 23.873 -1.374 -12.083 1.00 90.06 814 LEU A CA 1
ATOM 6459 C C . LEU A 1 814 ? 22.883 -2.428 -12.574 1.00 90.06 814 LEU A C 1
ATOM 6461 O O . LEU A 1 814 ? 21.676 -2.182 -12.638 1.00 90.06 814 LEU A O 1
ATOM 6465 N N . GLU A 1 815 ? 23.382 -3.630 -12.861 1.00 86.00 815 GLU A N 1
ATOM 6466 C CA . GLU A 1 815 ? 22.596 -4.700 -13.489 1.00 86.00 815 GLU A CA 1
ATOM 6467 C C . GLU A 1 815 ? 21.332 -5.067 -12.698 1.00 86.00 815 GLU A C 1
ATOM 6469 O O . GLU A 1 815 ? 20.278 -5.353 -13.274 1.00 86.00 815 GLU A O 1
ATOM 6474 N N . TRP A 1 816 ? 21.399 -5.010 -11.363 1.00 89.88 816 TRP A N 1
ATOM 6475 C CA . TRP A 1 816 ? 20.279 -5.362 -10.492 1.00 89.88 816 TRP A CA 1
ATOM 6476 C C . TRP A 1 816 ? 19.087 -4.397 -10.608 1.00 89.88 816 TRP A C 1
ATOM 6478 O O . TRP A 1 816 ? 17.981 -4.761 -10.200 1.00 89.88 816 TRP A O 1
ATOM 6488 N N . ILE A 1 817 ? 19.249 -3.201 -11.193 1.00 88.56 817 ILE A N 1
ATOM 6489 C CA . ILE A 1 817 ? 18.140 -2.259 -11.445 1.00 88.56 817 ILE A CA 1
ATOM 6490 C C . ILE A 1 817 ? 17.126 -2.866 -12.420 1.00 88.56 817 ILE A C 1
ATOM 6492 O O . ILE A 1 817 ? 15.924 -2.624 -12.289 1.00 88.56 817 ILE A O 1
ATOM 6496 N N . ASN A 1 818 ? 17.566 -3.730 -13.338 1.00 81.69 818 ASN A N 1
ATOM 6497 C CA . ASN A 1 818 ? 16.662 -4.453 -14.233 1.00 81.69 818 ASN A CA 1
ATOM 6498 C C . ASN A 1 818 ? 15.671 -5.333 -13.451 1.00 81.69 818 ASN A C 1
ATOM 6500 O O . ASN A 1 818 ? 14.507 -5.453 -13.834 1.00 81.69 818 ASN A O 1
ATOM 6504 N N . ASN A 1 819 ? 16.073 -5.842 -12.282 1.00 83.44 819 ASN A N 1
ATOM 6505 C CA . ASN A 1 819 ? 15.191 -6.596 -11.393 1.00 83.44 819 ASN A CA 1
ATOM 6506 C C . ASN A 1 819 ? 14.171 -5.705 -10.652 1.00 83.44 819 ASN A C 1
ATOM 6508 O O . ASN A 1 819 ? 13.204 -6.218 -10.102 1.00 83.44 819 ASN A O 1
ATOM 6512 N N . LEU A 1 820 ? 14.322 -4.374 -10.624 1.00 81.31 820 LEU A N 1
ATOM 6513 C CA . LEU A 1 820 ? 13.237 -3.488 -10.170 1.00 81.31 820 LEU A CA 1
ATOM 6514 C C . LEU A 1 820 ? 12.119 -3.396 -11.212 1.00 81.31 820 LEU A C 1
ATOM 6516 O O . LEU A 1 820 ? 10.950 -3.315 -10.839 1.00 81.31 820 LEU A O 1
ATOM 6520 N N . ARG A 1 821 ? 12.488 -3.430 -12.501 1.00 67.62 821 ARG A N 1
ATOM 6521 C CA . ARG A 1 821 ? 11.562 -3.365 -13.642 1.00 67.62 821 ARG A CA 1
ATOM 6522 C C . ARG A 1 821 ? 10.851 -4.682 -13.898 1.00 67.62 821 ARG A C 1
ATOM 6524 O O . ARG A 1 821 ? 9.710 -4.669 -14.329 1.00 67.62 821 ARG A O 1
ATOM 6531 N N . SER A 1 822 ? 11.530 -5.798 -13.657 1.00 64.75 822 SER A N 1
ATOM 6532 C CA . SER A 1 822 ? 10.974 -7.139 -13.832 1.00 64.75 822 SER A CA 1
ATOM 6533 C C . SER A 1 822 ? 11.421 -8.029 -12.669 1.00 64.75 822 SER A C 1
ATOM 6535 O O . SER A 1 822 ? 12.337 -8.837 -12.823 1.00 64.75 822 SER A O 1
ATOM 6537 N N . PRO A 1 823 ? 10.785 -7.896 -11.486 1.00 61.56 823 PRO A N 1
ATOM 6538 C CA . PRO A 1 823 ? 11.182 -8.586 -10.250 1.00 61.56 823 PRO A CA 1
ATOM 6539 C C . PRO A 1 823 ? 11.332 -10.104 -10.360 1.00 61.56 823 PRO A C 1
ATOM 6541 O O . PRO A 1 823 ? 12.045 -10.721 -9.565 1.00 61.56 823 PRO A O 1
ATOM 6544 N N . GLY A 1 824 ? 10.661 -10.728 -11.331 1.00 64.06 824 GLY A N 1
ATOM 6545 C CA . GLY A 1 824 ? 10.521 -12.176 -11.373 1.00 64.06 824 GLY A CA 1
ATOM 6546 C C . GLY A 1 824 ? 9.829 -12.708 -10.111 1.00 64.06 824 GLY A C 1
ATOM 6547 O O . GLY A 1 824 ? 9.198 -11.965 -9.353 1.00 64.06 824 GLY A O 1
ATOM 6548 N N . ALA A 1 825 ? 9.951 -14.014 -9.873 1.00 62.97 825 ALA A N 1
ATOM 6549 C CA . ALA A 1 825 ? 9.525 -14.607 -8.611 1.00 62.97 825 ALA A CA 1
ATOM 6550 C C . ALA A 1 825 ? 10.476 -14.178 -7.468 1.00 62.97 825 ALA A C 1
ATOM 6552 O O . ALA A 1 825 ? 11.697 -14.241 -7.657 1.00 62.97 825 ALA A O 1
ATOM 6553 N N . PRO A 1 826 ? 9.954 -13.783 -6.288 1.00 64.88 826 PRO A N 1
ATOM 6554 C CA . PRO A 1 826 ? 10.784 -13.440 -5.136 1.00 64.88 826 PRO A CA 1
ATOM 6555 C C . PRO A 1 826 ? 11.688 -14.605 -4.718 1.00 64.88 826 PRO A C 1
ATOM 6557 O O . PRO A 1 826 ? 11.243 -15.755 -4.664 1.00 64.88 826 PRO A O 1
ATOM 6560 N N . LEU A 1 827 ? 12.943 -14.314 -4.366 1.00 70.06 827 LEU A N 1
ATOM 6561 C CA . LEU A 1 827 ? 13.824 -15.320 -3.767 1.00 70.06 827 LEU A CA 1
ATOM 6562 C C . LEU A 1 827 ? 13.300 -15.730 -2.384 1.00 70.06 827 LEU A C 1
ATOM 6564 O O . LEU A 1 827 ? 12.987 -14.880 -1.547 1.00 70.06 827 LEU A O 1
ATOM 6568 N N . LYS A 1 828 ? 13.247 -17.042 -2.125 1.00 63.25 828 LYS A N 1
ATOM 6569 C CA . LYS A 1 828 ? 13.007 -17.563 -0.774 1.00 63.25 828 LYS A CA 1
ATOM 6570 C C . LYS A 1 828 ? 14.276 -17.388 0.054 1.00 63.25 828 LYS A C 1
ATOM 6572 O O . LYS A 1 828 ? 15.343 -17.833 -0.364 1.00 63.25 828 LYS A O 1
ATOM 6577 N N . ALA A 1 829 ? 14.153 -16.765 1.222 1.00 58.88 829 ALA A N 1
ATOM 6578 C CA . ALA A 1 829 ? 15.255 -16.673 2.170 1.00 58.88 829 ALA A CA 1
ATOM 6579 C C . ALA A 1 829 ? 15.670 -18.083 2.623 1.00 58.88 829 ALA A C 1
ATOM 6581 O O . ALA A 1 829 ? 14.816 -18.899 2.980 1.00 58.88 829 ALA A O 1
ATOM 6582 N N . ALA A 1 830 ? 16.973 -18.371 2.595 1.00 58.41 830 ALA A N 1
ATOM 6583 C CA . ALA A 1 830 ? 17.502 -19.605 3.160 1.00 58.41 830 ALA A CA 1
ATOM 6584 C C . ALA A 1 830 ? 17.359 -19.560 4.696 1.00 58.41 830 ALA A C 1
ATOM 6586 O O . ALA A 1 830 ? 17.715 -18.542 5.300 1.00 58.41 830 ALA A O 1
ATOM 6587 N N . PRO A 1 831 ? 16.843 -20.619 5.347 1.00 54.47 831 PRO A N 1
ATOM 6588 C CA . PRO A 1 831 ? 16.734 -20.656 6.802 1.00 54.47 831 PRO A CA 1
ATOM 6589 C C . PRO A 1 831 ? 18.117 -20.489 7.451 1.00 54.47 831 PRO A C 1
ATOM 6591 O O . PRO A 1 831 ? 19.035 -21.237 7.127 1.00 54.47 831 PRO A O 1
ATOM 6594 N N . GLY A 1 832 ? 18.269 -19.516 8.354 1.00 61.25 832 GLY A N 1
ATOM 6595 C CA . GLY A 1 832 ? 19.509 -19.299 9.115 1.00 61.25 832 GLY A CA 1
ATOM 6596 C C . GLY A 1 832 ? 20.631 -18.539 8.393 1.00 61.25 832 GLY A C 1
ATOM 6597 O O . GLY A 1 832 ? 21.731 -18.456 8.933 1.00 61.25 832 GLY A O 1
ATOM 6598 N N . ALA A 1 833 ? 20.389 -17.976 7.203 1.00 64.44 833 ALA A N 1
ATOM 6599 C CA . ALA A 1 833 ? 21.374 -17.127 6.530 1.00 64.44 833 ALA A CA 1
ATOM 6600 C C . ALA A 1 833 ? 21.610 -15.807 7.290 1.00 64.44 833 ALA A C 1
ATOM 6602 O O . ALA A 1 833 ? 20.669 -15.193 7.797 1.00 64.44 833 ALA A O 1
ATOM 6603 N N . ASP A 1 834 ? 22.865 -15.351 7.331 1.00 82.38 834 ASP A N 1
ATOM 6604 C CA . ASP A 1 834 ? 23.224 -14.054 7.907 1.00 82.38 834 ASP A CA 1
ATOM 6605 C C . ASP A 1 834 ? 22.515 -12.908 7.155 1.00 82.38 834 ASP A C 1
ATOM 6607 O O . ASP A 1 834 ? 22.634 -12.767 5.935 1.00 82.38 834 ASP A O 1
ATOM 6611 N N . ARG A 1 835 ? 21.780 -12.061 7.891 1.00 86.31 835 ARG A N 1
ATOM 6612 C CA . ARG A 1 835 ? 20.984 -10.946 7.344 1.00 86.31 835 ARG A CA 1
ATOM 6613 C C . ARG A 1 835 ? 21.829 -9.948 6.551 1.00 86.31 835 ARG A C 1
ATOM 6615 O O . ARG A 1 835 ? 21.306 -9.327 5.628 1.00 86.31 835 ARG A O 1
ATOM 6622 N N . PHE A 1 836 ? 23.110 -9.793 6.893 1.00 86.12 836 PHE A N 1
ATOM 6623 C CA . PHE A 1 836 ? 24.017 -8.873 6.198 1.00 86.12 836 PHE A CA 1
ATOM 6624 C C . PHE A 1 836 ? 24.475 -9.404 4.835 1.00 86.12 836 PHE A C 1
ATOM 6626 O O . PHE A 1 836 ? 24.746 -8.615 3.936 1.00 86.12 836 PHE A O 1
ATOM 6633 N N . THR A 1 837 ? 24.518 -10.726 4.650 1.00 84.56 837 THR A N 1
ATOM 6634 C CA . THR A 1 837 ? 24.939 -11.355 3.385 1.00 84.56 837 THR A CA 1
ATOM 6635 C C . THR A 1 837 ? 23.764 -11.834 2.532 1.00 84.56 837 THR A C 1
ATOM 6637 O O . THR A 1 837 ? 23.947 -12.159 1.358 1.00 84.56 837 THR A O 1
ATOM 6640 N N . ALA A 1 838 ? 22.549 -11.832 3.087 1.00 86.75 838 ALA A N 1
ATOM 6641 C CA . ALA A 1 838 ? 21.335 -12.239 2.398 1.00 86.75 838 ALA A CA 1
ATOM 6642 C C . ALA A 1 838 ? 21.022 -11.360 1.170 1.00 86.75 838 ALA A C 1
ATOM 6644 O O . ALA A 1 838 ? 20.953 -10.125 1.232 1.00 86.75 838 ALA A O 1
ATOM 6645 N N . LEU A 1 839 ? 20.751 -12.023 0.043 1.00 89.50 839 LEU A N 1
ATOM 6646 C CA . LEU A 1 839 ? 20.264 -11.365 -1.166 1.00 89.50 839 LEU A CA 1
ATOM 6647 C C . LEU A 1 839 ? 18.864 -10.800 -0.923 1.00 89.50 839 LEU A C 1
ATOM 6649 O O . LEU A 1 839 ? 17.989 -11.462 -0.361 1.00 89.50 839 LEU A O 1
ATOM 6653 N N . HIS A 1 840 ? 18.635 -9.577 -1.384 1.00 90.69 840 HIS A N 1
ATOM 6654 C CA . HIS A 1 840 ? 17.320 -8.972 -1.298 1.00 90.69 840 HIS A CA 1
ATOM 6655 C C . HIS A 1 840 ? 16.353 -9.635 -2.296 1.00 90.69 840 HIS A C 1
ATOM 6657 O O . HIS A 1 840 ? 16.700 -9.891 -3.449 1.00 90.69 840 HIS A O 1
ATOM 6663 N N . SER A 1 841 ? 15.121 -9.912 -1.856 1.00 83.88 841 SER A N 1
ATOM 6664 C CA . SER A 1 841 ? 14.180 -10.799 -2.568 1.00 83.88 841 SER A CA 1
ATOM 6665 C C . SER A 1 841 ? 13.803 -10.364 -3.991 1.00 83.88 841 SER A C 1
ATOM 6667 O O . SER A 1 841 ? 13.460 -11.215 -4.810 1.00 83.88 841 SER A O 1
ATOM 6669 N N . ILE A 1 842 ? 13.871 -9.060 -4.274 1.00 86.25 842 ILE A N 1
ATOM 6670 C CA . ILE A 1 842 ? 13.498 -8.450 -5.560 1.00 86.25 842 ILE A CA 1
ATOM 6671 C C . ILE A 1 842 ? 14.729 -8.215 -6.422 1.00 86.25 842 ILE A C 1
ATOM 6673 O O . ILE A 1 842 ? 14.810 -8.690 -7.543 1.00 86.25 842 ILE A O 1
ATOM 6677 N N . THR A 1 843 ? 15.686 -7.463 -5.887 1.00 89.75 843 THR A N 1
ATOM 6678 C CA . THR A 1 843 ? 16.872 -6.993 -6.610 1.00 89.75 843 THR A CA 1
ATOM 6679 C C . THR A 1 843 ? 17.912 -8.096 -6.776 1.00 89.75 843 THR A C 1
ATOM 6681 O O . THR A 1 843 ? 18.771 -7.982 -7.643 1.00 89.75 843 THR A O 1
ATOM 6684 N N . LYS A 1 844 ? 17.810 -9.177 -5.987 1.00 89.12 844 LYS A N 1
ATOM 6685 C CA . LYS A 1 844 ? 18.695 -10.352 -6.003 1.00 89.12 844 LYS A CA 1
ATOM 6686 C C . LYS A 1 844 ? 20.164 -10.008 -5.750 1.00 89.12 844 LYS A C 1
ATOM 6688 O O . LYS A 1 844 ? 21.047 -10.751 -6.153 1.00 89.12 844 LYS A O 1
ATOM 6693 N N . THR A 1 845 ? 20.404 -8.905 -5.044 1.00 91.12 845 THR A N 1
ATOM 6694 C CA . THR A 1 845 ? 21.732 -8.436 -4.640 1.00 91.12 845 THR A CA 1
ATOM 6695 C C . THR A 1 845 ? 21.815 -8.291 -3.119 1.00 91.12 845 THR A C 1
ATOM 6697 O O . THR A 1 845 ? 20.815 -7.998 -2.446 1.00 91.12 845 THR A O 1
ATOM 6700 N N . ASN A 1 846 ? 22.999 -8.506 -2.555 1.00 90.81 846 ASN A N 1
ATOM 6701 C CA . ASN A 1 846 ? 23.325 -8.157 -1.171 1.00 90.81 846 ASN A CA 1
ATOM 6702 C C . ASN A 1 846 ? 23.957 -6.760 -1.062 1.00 90.81 846 ASN A C 1
ATOM 6704 O O . ASN A 1 846 ? 24.184 -6.297 0.049 1.00 90.81 846 ASN A O 1
ATOM 6708 N N . GLU A 1 847 ? 24.154 -6.060 -2.182 1.00 94.38 847 GLU A N 1
ATOM 6709 C CA . GLU A 1 847 ? 24.642 -4.684 -2.190 1.00 94.38 847 GLU A CA 1
ATOM 6710 C C . GLU A 1 847 ? 23.624 -3.725 -1.562 1.00 94.38 847 GLU A C 1
ATOM 6712 O O . GLU A 1 847 ? 22.403 -3.914 -1.676 1.00 94.38 847 GLU A O 1
ATOM 6717 N N . ARG A 1 848 ? 24.122 -2.700 -0.870 1.00 95.81 848 ARG A N 1
ATOM 6718 C CA . ARG A 1 848 ? 23.320 -1.722 -0.130 1.00 95.81 848 ARG A CA 1
ATOM 6719 C C . ARG A 1 848 ? 23.880 -0.324 -0.340 1.00 95.81 848 ARG A C 1
ATOM 6721 O O . ARG A 1 848 ? 25.044 -0.065 -0.043 1.00 95.81 848 ARG A O 1
ATOM 6728 N N . TYR A 1 849 ? 23.021 0.593 -0.771 1.00 96.75 849 TYR A N 1
ATOM 6729 C CA . TYR A 1 849 ? 23.384 1.967 -1.107 1.00 96.75 849 TYR A CA 1
ATOM 6730 C C . TYR A 1 849 ? 22.673 2.973 -0.204 1.00 96.75 849 TYR A C 1
ATOM 6732 O O . TYR A 1 849 ? 21.489 2.817 0.088 1.00 96.75 849 TYR A O 1
ATOM 6740 N N . SER A 1 850 ? 23.390 4.023 0.198 1.00 95.88 850 SER A N 1
ATOM 6741 C CA . SER A 1 850 ? 22.851 5.177 0.926 1.00 95.88 850 SER A CA 1
ATOM 6742 C C . SER A 1 850 ? 23.033 6.422 0.062 1.00 95.88 850 SER A C 1
ATOM 6744 O O . SER A 1 850 ? 24.170 6.858 -0.158 1.00 95.88 850 SER A O 1
ATOM 6746 N N . LEU A 1 851 ? 21.927 6.956 -0.461 1.00 94.38 851 LEU A N 1
ATOM 6747 C CA . LEU A 1 851 ? 21.882 7.984 -1.505 1.00 94.38 851 LEU A CA 1
ATOM 6748 C C . LEU A 1 851 ? 21.143 9.246 -1.040 1.00 94.38 851 LEU A C 1
ATOM 6750 O O . LEU A 1 851 ? 20.242 9.177 -0.208 1.00 94.38 851 LEU A O 1
ATOM 6754 N N . TYR A 1 852 ? 21.499 10.403 -1.601 1.00 89.75 852 TYR A N 1
ATOM 6755 C CA . TYR A 1 852 ? 20.805 11.661 -1.298 1.00 89.75 852 TYR A CA 1
ATOM 6756 C C . TYR A 1 852 ? 19.513 11.812 -2.098 1.00 89.75 852 TYR A C 1
ATOM 6758 O O . TYR A 1 852 ? 19.468 11.474 -3.290 1.00 89.75 852 TYR A O 1
ATOM 6766 N N . ASP A 1 853 ? 18.502 12.423 -1.478 1.00 80.50 853 ASP A N 1
ATOM 6767 C CA . ASP A 1 853 ? 17.340 12.922 -2.212 1.00 80.50 853 ASP A CA 1
ATOM 6768 C C . ASP A 1 853 ? 17.771 13.982 -3.245 1.00 80.50 853 ASP A C 1
ATOM 6770 O O . ASP A 1 853 ? 18.756 14.702 -3.075 1.00 80.50 853 ASP A O 1
ATOM 6774 N N . ARG A 1 854 ? 17.039 14.068 -4.357 1.00 72.75 854 ARG A N 1
ATOM 6775 C CA . ARG A 1 854 ? 17.231 14.997 -5.476 1.00 72.75 854 ARG A CA 1
ATOM 6776 C C . ARG A 1 854 ? 17.243 16.456 -5.036 1.00 72.75 854 ARG A C 1
ATOM 6778 O O . ARG A 1 854 ? 17.988 17.241 -5.623 1.00 72.75 854 ARG A O 1
ATOM 6785 N N . PHE A 1 855 ? 16.442 16.817 -4.037 1.00 63.66 855 PHE A N 1
ATOM 6786 C CA . PHE A 1 855 ? 16.272 18.207 -3.614 1.00 63.66 855 PHE A CA 1
ATOM 6787 C C . PHE A 1 855 ? 17.359 18.681 -2.635 1.00 63.66 855 PHE A C 1
ATOM 6789 O O . PHE A 1 855 ? 17.684 19.869 -2.615 1.00 63.66 855 PHE A O 1
ATOM 6796 N N . HIS A 1 856 ? 18.037 17.754 -1.946 1.00 63.53 856 HIS A N 1
ATOM 6797 C CA . HIS A 1 856 ? 19.001 18.056 -0.878 1.00 63.53 856 HIS A CA 1
ATOM 6798 C C . HIS A 1 856 ? 20.482 17.862 -1.271 1.00 63.53 856 HIS A C 1
ATOM 6800 O O . HIS A 1 856 ? 21.383 17.899 -0.436 1.00 63.53 856 HIS A O 1
ATOM 6806 N N . GLN A 1 857 ? 20.787 17.754 -2.572 1.00 59.91 857 GLN A N 1
ATOM 6807 C CA . GLN A 1 857 ? 22.153 17.493 -3.072 1.00 59.91 857 GLN A CA 1
ATOM 6808 C C . GLN A 1 857 ? 23.112 18.699 -3.019 1.00 59.91 857 GLN A C 1
ATOM 6810 O O . GLN A 1 857 ? 24.304 18.549 -3.282 1.00 59.91 857 GLN A O 1
ATOM 6815 N N . LYS A 1 858 ? 22.622 19.910 -2.718 1.00 50.31 858 LYS A N 1
ATOM 6816 C CA . LYS A 1 858 ? 23.402 21.159 -2.847 1.00 50.31 858 LYS A CA 1
ATOM 6817 C C . LYS A 1 858 ? 24.376 21.426 -1.688 1.00 50.31 858 LYS A C 1
ATOM 6819 O O . LYS A 1 858 ? 25.314 22.194 -1.876 1.00 50.31 858 LYS A O 1
ATOM 6824 N N . ASN A 1 859 ? 24.204 20.767 -0.540 1.00 52.38 859 ASN A N 1
ATOM 6825 C CA . ASN A 1 859 ? 24.938 21.073 0.701 1.00 52.38 859 ASN A CA 1
ATOM 6826 C C . ASN A 1 859 ? 26.069 20.074 1.024 1.00 52.38 859 ASN A C 1
ATOM 6828 O O . ASN A 1 859 ? 26.473 19.926 2.176 1.00 52.38 859 ASN A O 1
ATOM 6832 N N . GLN A 1 860 ? 26.589 19.360 0.023 1.00 63.69 860 GLN A N 1
ATOM 6833 C CA . GLN A 1 860 ? 27.594 18.314 0.235 1.00 63.69 860 GLN A CA 1
ATOM 6834 C C . GLN A 1 860 ? 28.981 18.912 0.521 1.00 63.69 860 GLN A C 1
ATOM 6836 O O . GLN A 1 860 ? 29.622 19.477 -0.365 1.00 63.69 860 GLN A O 1
ATOM 6841 N N . ARG A 1 861 ? 29.460 18.753 1.762 1.00 64.19 861 ARG A N 1
ATOM 6842 C CA . ARG A 1 861 ? 30.771 19.258 2.216 1.00 64.19 861 ARG A CA 1
ATOM 6843 C C . ARG A 1 861 ? 31.961 18.478 1.641 1.00 64.19 861 ARG A C 1
ATOM 6845 O O . ARG A 1 861 ? 33.029 19.049 1.446 1.00 64.19 861 ARG A O 1
ATOM 6852 N N . ARG A 1 862 ? 31.795 17.179 1.361 1.00 74.69 862 ARG A N 1
ATOM 6853 C CA . ARG A 1 862 ? 32.884 16.284 0.928 1.00 74.69 862 ARG A CA 1
ATOM 6854 C C . ARG A 1 862 ? 32.801 15.955 -0.567 1.00 74.69 862 ARG A C 1
ATOM 6856 O O . ARG A 1 862 ? 31.707 15.653 -1.046 1.00 74.69 862 ARG A O 1
ATOM 6863 N N . PRO A 1 863 ? 33.924 15.955 -1.310 1.00 82.00 863 PRO A N 1
ATOM 6864 C CA . PRO A 1 863 ? 33.921 15.670 -2.746 1.00 82.00 863 PRO A CA 1
ATOM 6865 C C . PRO A 1 863 ? 33.331 14.300 -3.115 1.00 82.00 863 PRO A C 1
ATOM 6867 O O . PRO A 1 863 ? 32.586 14.195 -4.087 1.00 82.00 863 PRO A O 1
ATOM 6870 N N . GLU A 1 864 ? 33.619 13.264 -2.327 1.00 85.31 864 GLU A N 1
ATOM 6871 C CA . GLU A 1 864 ? 33.165 11.890 -2.555 1.00 85.31 864 GLU A CA 1
ATOM 6872 C C . GLU A 1 864 ? 31.658 11.678 -2.339 1.00 85.31 864 GLU A C 1
ATOM 6874 O O . GLU A 1 864 ? 31.100 10.692 -2.818 1.00 85.31 864 GLU A O 1
ATOM 6879 N N . GLU A 1 865 ? 30.970 12.605 -1.666 1.00 87.69 865 GLU A N 1
ATOM 6880 C CA . GLU A 1 865 ? 29.519 12.538 -1.432 1.00 87.69 865 GLU A CA 1
ATOM 6881 C C . GLU A 1 865 ? 28.718 12.768 -2.721 1.00 87.69 865 GLU A C 1
ATOM 6883 O O . GLU A 1 865 ? 27.579 12.311 -2.838 1.00 87.69 865 GLU A O 1
ATOM 6888 N N . LYS A 1 866 ? 29.347 13.354 -3.749 1.00 87.88 866 LYS A N 1
ATOM 6889 C CA . LYS A 1 866 ? 28.774 13.459 -5.099 1.00 87.88 866 LYS A CA 1
ATOM 6890 C C . LYS A 1 866 ? 28.468 12.086 -5.706 1.00 87.88 866 LYS A C 1
ATOM 6892 O O . LYS A 1 866 ? 27.541 11.966 -6.504 1.00 87.88 866 LYS A O 1
ATOM 6897 N N . LEU A 1 867 ? 29.180 11.040 -5.273 1.00 92.56 867 LEU A N 1
ATOM 6898 C CA . LEU A 1 867 ? 28.980 9.650 -5.707 1.00 92.56 867 LEU A CA 1
ATOM 6899 C C . LEU A 1 867 ? 27.764 8.967 -5.052 1.00 92.56 867 LEU A C 1
ATOM 6901 O O . LEU A 1 867 ? 27.474 7.803 -5.328 1.00 92.56 867 LEU A O 1
ATOM 6905 N N . ARG A 1 868 ? 27.047 9.677 -4.172 1.00 92.25 868 ARG A N 1
ATOM 6906 C CA . ARG A 1 868 ? 25.752 9.266 -3.605 1.00 92.25 868 ARG A CA 1
ATOM 6907 C C . ARG A 1 868 ? 24.566 9.936 -4.306 1.00 92.25 868 ARG A C 1
ATOM 6909 O O . ARG A 1 868 ? 23.433 9.825 -3.843 1.00 92.25 868 ARG A O 1
ATOM 6916 N N . SER A 1 869 ? 24.808 10.687 -5.382 1.00 89.44 869 SER A N 1
ATOM 6917 C CA . SER A 1 869 ? 23.747 11.359 -6.131 1.00 89.44 869 SER A CA 1
ATOM 6918 C C . SER A 1 869 ? 22.989 10.371 -7.013 1.00 89.44 869 SER A C 1
ATOM 6920 O O . SER A 1 869 ? 23.584 9.661 -7.815 1.00 89.44 869 SER A O 1
ATOM 6922 N N . LEU A 1 870 ? 21.656 10.409 -6.973 1.00 87.81 870 LEU A N 1
ATOM 6923 C CA . LEU A 1 870 ? 20.830 9.689 -7.951 1.00 87.81 870 LEU A CA 1
ATOM 6924 C C . LEU A 1 870 ? 21.114 10.111 -9.407 1.00 87.81 870 LEU A C 1
ATOM 6926 O O . LEU A 1 870 ? 20.794 9.365 -10.323 1.00 87.81 870 LEU A O 1
ATOM 6930 N N . ASN A 1 871 ? 21.710 11.286 -9.648 1.00 86.56 871 ASN A N 1
ATOM 6931 C CA . ASN A 1 871 ? 21.970 11.775 -11.004 1.00 86.56 871 ASN A CA 1
ATOM 6932 C C . ASN A 1 871 ? 23.048 10.986 -11.744 1.00 86.56 871 ASN A C 1
ATOM 6934 O O . ASN A 1 871 ? 22.996 10.947 -12.966 1.00 86.56 871 ASN A O 1
ATOM 6938 N N . ILE A 1 872 ? 23.984 10.360 -11.026 1.00 90.25 872 ILE A N 1
ATOM 6939 C CA . ILE A 1 872 ? 25.033 9.556 -11.662 1.00 90.25 872 ILE A CA 1
ATOM 6940 C C . ILE A 1 872 ? 24.555 8.142 -12.013 1.00 90.25 872 ILE A C 1
ATOM 6942 O O . ILE A 1 872 ? 25.292 7.412 -12.653 1.00 90.25 872 ILE A O 1
ATOM 6946 N N . CYS A 1 873 ? 23.338 7.735 -11.628 1.00 89.69 873 CYS A N 1
ATOM 6947 C CA . CYS A 1 873 ? 22.739 6.466 -12.052 1.00 89.69 873 CYS A CA 1
ATOM 6948 C C . CYS A 1 873 ? 21.379 6.724 -12.726 1.00 89.69 873 CYS A C 1
ATOM 6950 O O . CYS A 1 873 ? 20.330 6.652 -12.068 1.00 89.69 873 CYS A O 1
ATOM 6952 N N . PRO A 1 874 ? 21.371 7.046 -14.036 1.00 86.12 874 PRO A N 1
ATOM 6953 C CA . PRO A 1 874 ? 20.155 7.404 -14.764 1.00 86.12 874 PRO A CA 1
ATOM 6954 C C . PRO A 1 874 ? 19.073 6.323 -14.689 1.00 86.12 874 PRO A C 1
ATOM 6956 O O . PRO A 1 874 ? 17.910 6.645 -14.456 1.00 86.12 874 PRO A O 1
ATOM 6959 N N . ALA A 1 875 ? 19.452 5.043 -14.787 1.00 85.38 875 ALA A N 1
ATOM 6960 C CA . ALA A 1 875 ? 18.516 3.922 -14.715 1.00 85.38 875 ALA A CA 1
ATOM 6961 C C . ALA A 1 875 ? 17.753 3.882 -13.379 1.00 85.38 875 ALA A C 1
ATOM 6963 O O . ALA A 1 875 ? 16.527 3.768 -13.373 1.00 85.38 875 ALA A O 1
ATOM 6964 N N . LEU A 1 876 ? 18.448 4.049 -12.246 1.00 88.12 876 LEU A N 1
ATOM 6965 C CA . LEU A 1 876 ? 17.815 4.097 -10.923 1.00 88.12 876 LEU A CA 1
ATOM 6966 C C . LEU A 1 876 ? 16.964 5.361 -10.765 1.00 88.12 876 LEU A C 1
ATOM 6968 O O . LEU A 1 876 ? 15.861 5.317 -10.217 1.00 88.12 876 LEU A O 1
ATOM 6972 N N . ARG A 1 877 ? 17.450 6.494 -11.283 1.00 84.25 877 ARG A N 1
ATOM 6973 C CA . ARG A 1 877 ? 16.719 7.765 -11.292 1.00 84.25 877 ARG A CA 1
ATOM 6974 C C . ARG A 1 877 ? 15.398 7.660 -12.063 1.00 84.25 877 ARG A C 1
ATOM 6976 O O . ARG A 1 877 ? 14.423 8.296 -11.671 1.00 84.25 877 ARG A O 1
ATOM 6983 N N . THR A 1 878 ? 15.320 6.881 -13.133 1.00 79.69 878 THR A N 1
ATOM 6984 C CA . THR A 1 878 ? 14.059 6.650 -13.854 1.00 79.69 878 THR A CA 1
ATOM 6985 C C . THR A 1 878 ? 13.037 5.933 -12.959 1.00 79.69 878 THR A C 1
ATOM 6987 O O . THR A 1 878 ? 11.879 6.339 -12.891 1.00 79.69 878 THR A O 1
ATOM 6990 N N . GLU A 1 879 ? 13.467 4.927 -12.194 1.00 81.44 879 GLU A N 1
ATOM 6991 C CA . GLU A 1 879 ? 12.556 4.069 -11.419 1.00 81.44 879 GLU A CA 1
ATOM 6992 C C . GLU A 1 879 ? 12.151 4.638 -10.045 1.00 81.44 879 GLU A C 1
ATOM 6994 O O . GLU A 1 879 ? 11.111 4.269 -9.495 1.00 81.44 879 GLU A O 1
ATOM 6999 N N . VAL A 1 880 ? 12.946 5.545 -9.467 1.00 83.38 880 VAL A N 1
ATOM 7000 C CA . VAL A 1 880 ? 12.736 6.053 -8.102 1.00 83.38 880 VAL A CA 1
ATOM 7001 C C . VAL A 1 880 ? 12.101 7.441 -8.098 1.00 83.38 880 VAL A C 1
ATOM 7003 O O . VAL A 1 880 ? 12.735 8.434 -8.463 1.00 83.38 880 VAL A O 1
ATOM 7006 N N . ASN A 1 881 ? 10.877 7.537 -7.577 1.00 80.62 881 ASN A N 1
ATOM 7007 C CA . ASN A 1 881 ? 10.269 8.814 -7.209 1.00 80.62 881 ASN A CA 1
ATOM 7008 C C . ASN A 1 881 ? 10.638 9.187 -5.763 1.00 80.62 881 ASN A C 1
ATOM 7010 O O . ASN A 1 881 ? 10.015 8.681 -4.833 1.00 80.62 881 ASN A O 1
ATOM 7014 N N . SER A 1 882 ? 11.633 10.060 -5.574 1.00 77.25 882 SER A N 1
ATOM 7015 C CA . SER A 1 882 ? 12.081 10.473 -4.234 1.00 77.25 882 SER A CA 1
ATOM 7016 C C . SER A 1 882 ? 11.158 11.501 -3.559 1.00 77.25 882 SER A C 1
ATOM 7018 O O . SER A 1 882 ? 11.006 11.459 -2.348 1.00 77.25 882 SER A O 1
ATOM 7020 N N . SER A 1 883 ? 10.395 12.293 -4.331 1.00 79.50 883 SER A N 1
ATOM 7021 C CA . SER A 1 883 ? 9.461 13.326 -3.814 1.00 79.50 883 SER A CA 1
ATOM 7022 C C . SER A 1 883 ? 8.282 12.798 -2.981 1.00 79.50 883 SER A C 1
ATOM 7024 O O . SER A 1 883 ? 7.459 13.555 -2.476 1.00 79.50 883 SER A O 1
ATOM 7026 N N . VAL A 1 884 ? 8.142 11.479 -2.874 1.00 81.81 884 VAL A N 1
ATOM 7027 C CA . VAL A 1 884 ? 7.027 10.826 -2.186 1.00 81.81 884 VAL A CA 1
ATOM 7028 C C . VAL A 1 884 ? 7.036 11.109 -0.684 1.00 81.81 884 VAL A C 1
ATOM 7030 O O . VAL A 1 884 ? 5.970 11.254 -0.086 1.00 81.81 884 VAL A O 1
ATOM 7033 N N . ALA A 1 885 ? 8.221 11.178 -0.075 1.00 82.25 885 ALA A N 1
ATOM 7034 C CA . ALA A 1 885 ? 8.348 11.493 1.342 1.00 82.25 885 ALA A CA 1
ATOM 7035 C C . ALA A 1 885 ? 7.938 12.949 1.625 1.00 82.25 885 ALA A C 1
ATOM 7037 O O . ALA A 1 885 ? 7.106 13.181 2.499 1.00 82.25 885 ALA A O 1
ATOM 7038 N N . GLU A 1 886 ? 8.385 13.894 0.793 1.00 82.31 886 GLU A N 1
ATOM 7039 C CA . GLU A 1 886 ? 7.983 15.306 0.856 1.00 82.31 886 GLU A CA 1
ATOM 7040 C C . GLU A 1 886 ? 6.466 15.493 0.685 1.00 82.31 886 GLU A C 1
ATOM 7042 O O . GLU A 1 886 ? 5.846 16.271 1.408 1.00 82.31 886 GLU A O 1
ATOM 7047 N N . GLN A 1 887 ? 5.838 14.756 -0.240 1.00 82.62 887 GLN A N 1
ATOM 7048 C CA . GLN A 1 887 ? 4.383 14.796 -0.441 1.00 82.62 887 GLN A CA 1
ATOM 7049 C C . GLN A 1 887 ? 3.627 14.339 0.807 1.00 82.62 887 GLN A C 1
ATOM 7051 O O . GLN A 1 887 ? 2.683 15.008 1.229 1.00 82.62 887 GLN A O 1
ATOM 7056 N N . LEU A 1 888 ? 4.060 13.233 1.425 1.00 83.81 888 LEU A N 1
ATOM 7057 C CA . LEU A 1 888 ? 3.487 12.785 2.692 1.00 83.81 888 LEU A CA 1
ATOM 7058 C C . LEU A 1 888 ? 3.684 13.849 3.775 1.00 83.81 888 LEU A C 1
ATOM 7060 O O . LEU A 1 888 ? 2.744 14.157 4.499 1.00 83.81 888 LEU A O 1
ATOM 7064 N N . ASN A 1 889 ? 4.866 14.460 3.845 1.00 83.81 889 ASN A N 1
ATOM 7065 C CA . ASN A 1 889 ? 5.162 15.530 4.790 1.00 83.81 889 ASN A CA 1
ATOM 7066 C C . ASN A 1 889 ? 4.313 16.784 4.586 1.00 83.81 889 ASN A C 1
ATOM 7068 O O . ASN A 1 889 ? 3.904 17.405 5.569 1.00 83.81 889 ASN A O 1
ATOM 7072 N N . HIS A 1 890 ? 3.985 17.123 3.343 1.00 83.12 890 HIS A N 1
ATOM 7073 C CA . HIS A 1 890 ? 3.040 18.183 3.018 1.00 83.12 890 HIS A CA 1
ATOM 7074 C C . HIS A 1 890 ? 1.609 17.824 3.460 1.00 83.12 890 HIS A C 1
ATOM 7076 O O . HIS A 1 890 ? 0.951 18.626 4.123 1.00 83.12 890 HIS A O 1
ATOM 7082 N N . GLU A 1 891 ? 1.134 16.606 3.162 1.00 80.94 891 GLU A N 1
ATOM 7083 C CA . GLU A 1 891 ? -0.188 16.124 3.605 1.00 80.94 891 GLU A CA 1
ATOM 7084 C C . GLU A 1 891 ? -0.320 16.134 5.133 1.00 80.94 891 GLU A C 1
ATOM 7086 O O . GLU A 1 891 ? -1.316 16.594 5.691 1.00 80.94 891 GLU A O 1
ATOM 7091 N N . LEU A 1 892 ? 0.713 15.647 5.810 1.00 79.06 892 LEU A N 1
ATOM 7092 C CA . LEU A 1 892 ? 0.851 15.668 7.254 1.00 79.06 892 LEU A CA 1
ATOM 7093 C C . LEU A 1 892 ? 0.899 17.122 7.773 1.00 79.06 892 LEU A C 1
ATOM 7095 O O . LEU A 1 892 ? 0.192 17.472 8.722 1.00 79.06 892 LEU A O 1
ATOM 7099 N N . GLY A 1 893 ? 1.652 18.006 7.116 1.00 76.06 893 GLY A N 1
ATOM 7100 C CA . GLY A 1 893 ? 1.741 19.435 7.427 1.00 76.06 893 GLY A CA 1
ATOM 7101 C C . GLY A 1 893 ? 0.383 20.138 7.510 1.00 76.06 893 GLY A C 1
ATOM 7102 O O . GLY A 1 893 ? 0.156 20.898 8.453 1.00 76.06 893 GLY A O 1
ATOM 7103 N N . ALA A 1 894 ? -0.556 19.809 6.617 1.00 73.50 894 ALA A N 1
ATOM 7104 C CA . ALA A 1 894 ? -1.916 20.358 6.634 1.00 73.50 894 ALA A CA 1
ATOM 7105 C C . ALA A 1 894 ? -2.691 20.028 7.926 1.00 73.50 894 ALA A C 1
ATOM 7107 O O . ALA A 1 894 ? -3.580 20.775 8.337 1.00 73.50 894 ALA A O 1
ATOM 7108 N N . PHE A 1 895 ? -2.334 18.931 8.600 1.00 73.56 895 PHE A N 1
ATOM 7109 C CA . PHE A 1 895 ? -2.980 18.475 9.829 1.00 73.56 895 PHE A CA 1
ATOM 7110 C C . PHE A 1 895 ? -2.231 18.864 11.118 1.00 73.56 895 PHE A C 1
ATOM 7112 O O . PHE A 1 895 ? -2.722 18.655 12.234 1.00 73.56 895 PHE A O 1
ATOM 7119 N N . ARG A 1 896 ? -1.055 19.487 10.979 1.00 74.56 896 ARG A N 1
ATOM 7120 C CA . ARG A 1 896 ? -0.132 19.795 12.079 1.00 74.56 896 ARG A CA 1
ATOM 7121 C C . ARG A 1 896 ? -0.758 20.650 13.184 1.00 74.56 896 ARG A C 1
ATOM 7123 O O . ARG A 1 896 ? -0.553 20.358 14.359 1.00 74.56 896 ARG A O 1
ATOM 7130 N N . TYR A 1 897 ? -1.555 21.663 12.827 1.00 72.38 897 TYR A N 1
ATOM 7131 C CA . TYR A 1 897 ? -2.167 22.593 13.793 1.00 72.38 897 TYR A CA 1
ATOM 7132 C C . TYR A 1 897 ? -3.029 21.884 14.851 1.00 72.38 897 TYR A C 1
ATOM 7134 O O . TYR A 1 897 ? -3.132 22.369 15.977 1.00 72.38 897 TYR A O 1
ATOM 7142 N N . SER A 1 898 ? -3.649 20.752 14.489 1.00 73.69 898 SER A N 1
ATOM 7143 C CA . SER A 1 898 ? -4.491 19.960 15.386 1.00 73.69 898 SER A CA 1
ATOM 7144 C C . SER A 1 898 ? -3.694 18.890 16.120 1.00 73.69 898 SER A C 1
ATOM 7146 O O . SER A 1 898 ? -3.995 18.621 17.280 1.00 73.69 898 SER A O 1
ATOM 7148 N N . LEU A 1 899 ? -2.727 18.257 15.451 1.00 74.81 899 LEU A N 1
ATOM 7149 C CA . LEU A 1 899 ? -1.930 17.176 16.029 1.00 74.81 899 LEU A CA 1
ATOM 7150 C C . LEU A 1 899 ? -0.995 17.677 17.132 1.00 74.81 899 LEU A C 1
ATOM 7152 O O . LEU A 1 899 ? -0.955 17.080 18.203 1.00 74.81 899 LEU A O 1
ATOM 7156 N N . CYS A 1 900 ? -0.299 18.797 16.917 1.00 69.12 900 CYS A N 1
ATOM 7157 C CA . CYS A 1 900 ? 0.705 19.284 17.869 1.00 69.12 900 CYS A CA 1
ATOM 7158 C C . CYS A 1 900 ? 0.124 19.797 19.195 1.00 69.12 900 CYS A C 1
ATOM 7160 O O . CYS A 1 900 ? 0.864 19.965 20.157 1.00 69.12 900 CYS A O 1
ATOM 7162 N N . ARG A 1 901 ? -1.198 20.006 19.267 1.00 68.38 901 ARG A N 1
ATOM 7163 C CA . ARG A 1 901 ? -1.922 20.389 20.495 1.00 68.38 901 ARG A CA 1
ATOM 7164 C C . ARG A 1 901 ? -2.497 19.188 21.256 1.00 68.38 901 ARG A C 1
ATOM 7166 O O . ARG A 1 901 ? -3.284 19.354 22.189 1.00 68.38 901 ARG A O 1
ATOM 7173 N N . MET A 1 902 ? -2.209 17.966 20.811 1.00 75.50 902 MET A N 1
ATOM 7174 C CA . MET A 1 902 ? -2.641 16.748 21.491 1.00 75.50 902 MET A CA 1
ATOM 7175 C C . MET A 1 902 ? -1.649 16.359 22.585 1.00 75.50 902 MET A C 1
ATOM 7177 O O . MET A 1 902 ? -0.452 16.619 22.486 1.00 75.50 902 MET A O 1
ATOM 7181 N N . LYS A 1 903 ? -2.155 15.665 23.610 1.00 76.62 903 LYS A N 1
ATOM 7182 C CA . LYS A 1 903 ? -1.294 14.937 24.545 1.00 76.62 903 LYS A CA 1
ATOM 7183 C C . LYS A 1 903 ? -0.529 13.855 23.786 1.00 76.62 903 LYS A C 1
ATOM 7185 O O . LYS A 1 903 ? -1.043 13.307 22.813 1.00 76.62 903 LYS A O 1
ATOM 7190 N N . GLU A 1 904 ? 0.651 13.509 24.280 1.00 78.31 904 GLU A N 1
ATOM 7191 C CA . GLU A 1 904 ? 1.563 12.544 23.657 1.00 78.31 904 GLU A CA 1
ATOM 7192 C C . GLU A 1 904 ? 0.883 11.215 23.269 1.00 78.31 904 GLU A C 1
ATOM 7194 O O . GLU A 1 904 ? 0.993 10.787 22.120 1.00 78.31 904 GLU A O 1
ATOM 7199 N N . ALA A 1 905 ? 0.078 10.623 24.155 1.00 83.38 905 ALA A N 1
ATOM 7200 C CA . ALA A 1 905 ? -0.645 9.388 23.858 1.00 83.38 905 ALA A CA 1
ATOM 7201 C C . ALA A 1 905 ? -1.672 9.527 22.711 1.00 83.38 905 ALA A C 1
ATOM 7203 O O . ALA A 1 905 ? -1.679 8.719 21.776 1.00 83.38 905 ALA A O 1
ATOM 7204 N N . HIS A 1 906 ? -2.489 10.591 22.729 1.00 85.62 906 HIS A N 1
ATOM 7205 C CA . HIS A 1 906 ? -3.447 10.902 21.653 1.00 85.62 906 HIS A CA 1
ATOM 7206 C C . HIS A 1 906 ? -2.727 11.192 20.331 1.00 85.62 906 HIS A C 1
ATOM 7208 O O . HIS A 1 906 ? -3.177 10.734 19.282 1.00 85.62 906 HIS A O 1
ATOM 7214 N N . PHE A 1 907 ? -1.592 11.898 20.380 1.00 85.25 907 PHE A N 1
ATOM 7215 C CA . PHE A 1 907 ? -0.764 12.202 19.214 1.00 85.25 907 PHE A CA 1
ATOM 7216 C C . PHE A 1 907 ? -0.201 10.929 18.569 1.00 85.25 907 PHE A C 1
ATOM 7218 O O . PHE A 1 907 ? -0.418 10.704 17.376 1.00 85.25 907 PHE A O 1
ATOM 7225 N N . LYS A 1 908 ? 0.456 10.056 19.350 1.00 87.50 908 LYS A N 1
ATOM 7226 C CA . LYS A 1 908 ? 1.009 8.780 18.858 1.00 87.50 908 LYS A CA 1
ATOM 7227 C C . LYS A 1 908 ? -0.064 7.922 18.195 1.00 87.50 908 LYS A C 1
ATOM 7229 O O . LYS A 1 908 ? 0.138 7.424 17.085 1.00 87.50 908 LYS A O 1
ATOM 7234 N N . GLN A 1 909 ? -1.217 7.777 18.851 1.00 90.56 909 GLN A N 1
ATOM 7235 C CA . GLN A 1 909 ? -2.332 7.008 18.313 1.00 90.56 909 GLN A CA 1
ATOM 7236 C C . GLN A 1 909 ? -2.876 7.630 17.021 1.00 90.56 909 GLN A C 1
ATOM 7238 O O . GLN A 1 909 ? -3.033 6.918 16.029 1.00 90.56 909 GLN A O 1
ATOM 7243 N N . ALA A 1 910 ? -3.137 8.943 17.012 1.00 89.88 910 ALA A N 1
ATOM 7244 C CA . ALA A 1 910 ? -3.662 9.641 15.842 1.00 89.88 910 ALA A CA 1
ATOM 7245 C C . ALA A 1 910 ? -2.734 9.485 14.636 1.00 89.88 910 ALA A C 1
ATOM 7247 O O . ALA A 1 910 ? -3.205 9.157 13.551 1.00 89.88 910 ALA A O 1
ATOM 7248 N N . VAL A 1 911 ? -1.422 9.659 14.822 1.00 89.94 911 VAL A N 1
ATOM 7249 C CA . VAL A 1 911 ? -0.429 9.496 13.751 1.00 89.94 911 VAL A CA 1
ATOM 7250 C C . VAL A 1 911 ? -0.367 8.046 13.261 1.00 89.94 911 VAL A C 1
ATOM 7252 O O . VAL A 1 911 ? -0.371 7.828 12.051 1.00 89.94 911 VAL A O 1
ATOM 7255 N N . ARG A 1 912 ? -0.386 7.045 14.158 1.00 92.19 912 ARG A N 1
ATOM 7256 C CA . ARG A 1 912 ? -0.411 5.623 13.761 1.00 92.19 912 ARG A CA 1
ATOM 7257 C C . ARG A 1 912 ? -1.648 5.294 12.916 1.00 92.19 912 ARG A C 1
ATOM 7259 O O . ARG A 1 912 ? -1.520 4.652 11.876 1.00 92.19 912 ARG A O 1
ATOM 7266 N N . VAL A 1 913 ? -2.825 5.773 13.326 1.00 93.19 913 VAL A N 1
ATOM 7267 C CA . VAL A 1 913 ? -4.089 5.584 12.589 1.00 93.19 913 VAL A CA 1
ATOM 7268 C C . VAL A 1 913 ? -4.087 6.349 11.263 1.00 93.19 913 VAL A C 1
ATOM 7270 O O . VAL A 1 913 ? -4.488 5.798 10.244 1.00 93.19 913 VAL A O 1
ATOM 7273 N N . LEU A 1 914 ? -3.598 7.590 11.234 1.00 91.81 914 LEU A N 1
ATOM 7274 C CA . LEU A 1 914 ? -3.480 8.385 10.006 1.00 91.81 914 LEU A CA 1
ATOM 7275 C C . LEU A 1 914 ? -2.607 7.698 8.958 1.00 91.81 914 LEU A C 1
ATOM 7277 O O . LEU A 1 914 ? -2.983 7.647 7.787 1.00 91.81 914 LEU A O 1
ATOM 7281 N N . ILE A 1 915 ? -1.457 7.166 9.376 1.00 93.06 915 ILE A N 1
ATOM 7282 C CA . ILE A 1 915 ? -0.550 6.445 8.482 1.00 93.06 915 ILE A CA 1
ATOM 7283 C C . ILE A 1 915 ? -1.191 5.144 7.995 1.00 93.06 915 ILE A C 1
ATOM 7285 O O . ILE A 1 915 ? -1.055 4.817 6.818 1.00 93.06 915 ILE A O 1
ATOM 7289 N N . GLU A 1 916 ? -1.928 4.429 8.847 1.00 93.31 916 GLU A N 1
ATOM 7290 C CA . GLU A 1 916 ? -2.666 3.235 8.421 1.00 93.31 916 GLU A CA 1
ATOM 7291 C C . GLU A 1 916 ? -3.706 3.571 7.348 1.00 93.31 916 GLU A C 1
ATOM 7293 O O . GLU A 1 916 ? -3.695 2.976 6.274 1.00 93.31 916 GLU A O 1
ATOM 7298 N N . LEU A 1 917 ? -4.537 4.591 7.580 1.00 92.19 917 LEU A N 1
ATOM 7299 C CA . LEU A 1 917 ? -5.545 5.048 6.616 1.00 92.19 917 LEU A CA 1
ATOM 7300 C C . LEU A 1 917 ? -4.907 5.532 5.304 1.00 92.19 917 LEU A C 1
ATOM 7302 O O . LEU A 1 917 ? -5.441 5.298 4.217 1.00 92.19 917 LEU A O 1
ATOM 7306 N N . HIS A 1 918 ? -3.753 6.199 5.386 1.00 92.19 918 HIS A N 1
ATOM 7307 C CA . HIS A 1 918 ? -2.963 6.591 4.219 1.00 92.19 918 HIS A CA 1
ATOM 7308 C C . HIS A 1 918 ? -2.473 5.371 3.433 1.00 92.19 918 HIS A C 1
ATOM 7310 O O . HIS A 1 918 ? -2.710 5.276 2.226 1.00 92.19 918 HIS A O 1
ATOM 7316 N N . ASN A 1 919 ? -1.850 4.413 4.118 1.00 94.62 919 ASN A N 1
ATOM 7317 C CA . ASN A 1 919 ? -1.343 3.178 3.529 1.00 94.62 919 ASN A CA 1
ATOM 7318 C C . ASN A 1 919 ? -2.466 2.369 2.868 1.00 94.62 919 ASN A C 1
ATOM 7320 O O . ASN A 1 919 ? -2.321 1.951 1.715 1.00 94.62 919 ASN A O 1
ATOM 7324 N N . GLU A 1 920 ? -3.599 2.198 3.554 1.00 91.62 920 GLU A N 1
ATOM 7325 C CA . GLU A 1 920 ? -4.797 1.555 3.014 1.00 91.62 920 GLU A CA 1
ATOM 7326 C C . GLU A 1 920 ? -5.304 2.283 1.769 1.00 91.62 920 GLU A C 1
ATOM 7328 O O . GLU A 1 920 ? -5.568 1.644 0.755 1.00 91.62 920 GLU A O 1
ATOM 7333 N N . ASN A 1 921 ? -5.395 3.616 1.783 1.00 90.75 921 ASN A N 1
ATOM 7334 C CA . ASN A 1 921 ? -5.834 4.393 0.623 1.00 90.75 921 ASN A CA 1
ATOM 7335 C C . ASN A 1 921 ? -4.888 4.224 -0.581 1.00 90.75 921 ASN A C 1
ATOM 7337 O O . ASN A 1 921 ? -5.354 4.005 -1.701 1.00 90.75 921 ASN A O 1
ATOM 7341 N N . VAL A 1 922 ? -3.568 4.273 -0.376 1.00 91.75 922 VAL A N 1
ATOM 7342 C CA . VAL A 1 922 ? -2.577 4.045 -1.444 1.00 91.75 922 VAL A CA 1
ATOM 7343 C C . VAL A 1 922 ? -2.716 2.631 -2.021 1.00 91.75 922 VAL A C 1
ATOM 7345 O O . VAL A 1 922 ? -2.805 2.459 -3.242 1.00 91.75 922 VAL A O 1
ATOM 7348 N N . ASN A 1 923 ? -2.795 1.621 -1.154 1.00 93.75 923 ASN A N 1
ATOM 7349 C CA . ASN A 1 923 ? -2.947 0.219 -1.540 1.00 93.75 923 ASN A CA 1
ATOM 7350 C C . ASN A 1 923 ? -4.288 -0.061 -2.238 1.00 93.75 923 ASN A C 1
ATOM 7352 O O . ASN A 1 923 ? -4.309 -0.754 -3.257 1.00 93.75 923 ASN A O 1
ATOM 7356 N N . ASN A 1 924 ? -5.389 0.513 -1.751 1.00 90.00 9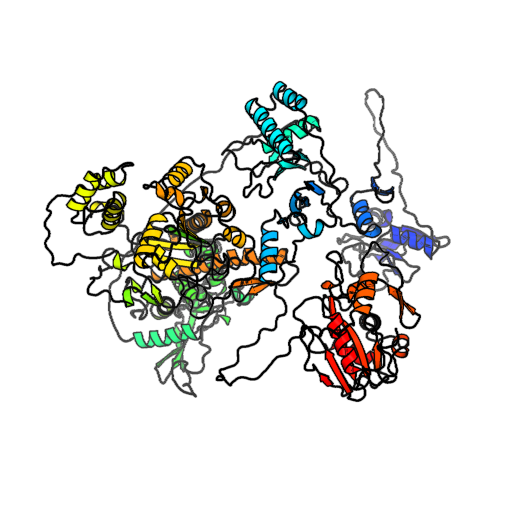24 ASN A N 1
ATOM 7357 C CA . ASN A 1 924 ? -6.725 0.366 -2.327 1.00 90.00 924 ASN A CA 1
ATOM 7358 C C . ASN A 1 924 ? -6.826 1.058 -3.685 1.00 90.00 924 ASN A C 1
ATOM 7360 O O . ASN A 1 924 ? -7.347 0.469 -4.628 1.00 90.00 924 ASN A O 1
ATOM 7364 N N . ARG A 1 925 ? -6.266 2.265 -3.845 1.00 89.12 925 ARG A N 1
ATOM 7365 C CA . ARG A 1 925 ? -6.187 2.931 -5.158 1.00 89.12 925 ARG A CA 1
ATOM 7366 C C . ARG A 1 925 ? -5.421 2.086 -6.168 1.00 89.12 925 ARG A C 1
ATOM 7368 O O . ARG A 1 925 ? -5.818 2.023 -7.331 1.00 89.12 925 ARG A O 1
ATOM 7375 N N . PHE A 1 926 ? -4.330 1.447 -5.748 1.00 89.31 926 PHE A N 1
ATOM 7376 C CA . PHE A 1 926 ? -3.599 0.524 -6.610 1.00 89.31 926 PHE A CA 1
ATOM 7377 C C . PHE A 1 926 ? -4.439 -0.716 -6.947 1.00 89.31 926 PHE A C 1
ATOM 7379 O O . PHE A 1 926 ? -4.591 -1.030 -8.124 1.00 89.31 926 PHE A O 1
ATOM 7386 N N . LEU A 1 927 ? -5.051 -1.359 -5.950 1.00 87.62 927 LEU A N 1
ATOM 7387 C CA . LEU A 1 927 ? -5.914 -2.527 -6.138 1.00 87.62 927 LEU A CA 1
ATOM 7388 C C . LEU A 1 927 ? -7.075 -2.242 -7.100 1.00 87.62 927 LEU A C 1
ATOM 7390 O O . LEU A 1 927 ? -7.281 -3.007 -8.034 1.00 87.62 927 LEU A O 1
ATOM 7394 N N . GLN A 1 928 ? -7.787 -1.126 -6.932 1.00 85.31 928 GLN A N 1
ATOM 7395 C CA . GLN A 1 928 ? -8.900 -0.740 -7.808 1.00 85.31 928 GLN A CA 1
ATOM 7396 C C . GLN A 1 928 ? -8.445 -0.513 -9.252 1.00 85.31 928 GLN A C 1
ATOM 7398 O O . GLN A 1 928 ? -9.093 -0.975 -10.189 1.00 85.31 928 GLN A O 1
ATOM 7403 N N . LYS A 1 929 ? -7.290 0.138 -9.448 1.00 82.31 929 LYS A N 1
ATOM 7404 C CA . LYS A 1 929 ? -6.698 0.291 -10.784 1.00 82.31 929 LYS A CA 1
ATOM 7405 C C . LYS A 1 929 ? -6.357 -1.062 -11.406 1.00 82.31 929 LYS A C 1
ATOM 7407 O O . LYS A 1 929 ? -6.601 -1.248 -12.590 1.00 82.31 929 LYS A O 1
ATOM 7412 N N . MET A 1 930 ? -5.822 -1.996 -10.622 1.00 83.06 930 MET A N 1
ATOM 7413 C CA . MET A 1 930 ? -5.483 -3.341 -11.091 1.00 83.06 930 MET A CA 1
ATOM 7414 C C . MET A 1 930 ? -6.730 -4.172 -11.413 1.00 83.06 930 MET A C 1
ATOM 7416 O O . MET A 1 930 ? -6.764 -4.814 -12.458 1.00 83.06 930 MET A O 1
ATOM 7420 N N . LEU A 1 931 ? -7.774 -4.110 -10.582 1.00 81.88 931 LEU A N 1
ATOM 7421 C CA . LEU A 1 931 ? -9.066 -4.762 -10.832 1.00 81.88 931 LEU A CA 1
ATOM 7422 C C . LEU A 1 931 ? -9.736 -4.238 -12.106 1.00 81.88 931 LEU A C 1
ATOM 7424 O O . LEU A 1 931 ? -10.323 -5.015 -12.847 1.00 81.88 931 LEU A O 1
ATOM 7428 N N . ALA A 1 932 ? -9.609 -2.941 -12.399 1.00 78.19 932 ALA A N 1
ATOM 7429 C CA . ALA A 1 932 ? -10.178 -2.347 -13.607 1.00 78.19 932 ALA A CA 1
ATOM 7430 C C . ALA A 1 932 ? -9.546 -2.870 -14.911 1.00 78.19 932 ALA A C 1
ATOM 7432 O O . ALA A 1 932 ? -10.179 -2.794 -15.963 1.00 78.19 932 ALA A O 1
ATOM 7433 N N . ILE A 1 933 ? -8.307 -3.375 -14.863 1.00 72.88 933 ILE A N 1
ATOM 7434 C CA . ILE A 1 933 ? -7.576 -3.845 -16.053 1.00 72.88 933 ILE A CA 1
ATOM 7435 C C . ILE A 1 933 ? -7.285 -5.351 -16.059 1.00 72.88 933 ILE A C 1
ATOM 7437 O O . ILE A 1 933 ? -6.850 -5.878 -17.082 1.00 72.88 933 ILE A O 1
ATOM 7441 N N . SER A 1 934 ? -7.491 -6.042 -14.938 1.00 74.00 934 SER A N 1
ATOM 7442 C CA . SER A 1 934 ? -7.284 -7.482 -14.808 1.00 74.00 934 SER A CA 1
ATOM 7443 C C . SER A 1 934 ? -8.592 -8.225 -15.058 1.00 74.00 934 SER A C 1
ATOM 7445 O O . SER A 1 934 ? -9.588 -7.983 -14.385 1.00 74.00 934 SER A O 1
ATOM 7447 N N . SER A 1 935 ? -8.586 -9.176 -15.993 1.00 68.38 935 SER A N 1
ATOM 7448 C CA . SER A 1 935 ? -9.693 -10.125 -16.174 1.00 68.38 935 SER A CA 1
ATOM 7449 C C . SER A 1 935 ? -9.644 -11.305 -15.195 1.00 68.38 935 SER A C 1
ATOM 7451 O O . SER A 1 935 ? -10.609 -12.060 -15.099 1.00 68.38 935 SER A O 1
ATOM 7453 N N . THR A 1 936 ? -8.534 -11.467 -14.468 1.00 72.38 936 THR A N 1
ATOM 7454 C CA . THR A 1 936 ? -8.345 -12.498 -13.440 1.00 72.38 936 THR A CA 1
ATOM 7455 C C . THR A 1 936 ? -8.555 -11.883 -12.054 1.00 72.38 936 THR A C 1
ATOM 7457 O O . THR A 1 936 ? -8.098 -10.752 -11.834 1.00 72.38 936 THR A O 1
ATOM 7460 N N . PRO A 1 937 ? -9.198 -12.594 -11.108 1.00 79.50 937 PRO A N 1
ATOM 7461 C CA . PRO A 1 937 ? -9.303 -12.129 -9.730 1.00 79.50 937 PRO A CA 1
ATOM 7462 C C . PRO A 1 937 ? -7.913 -11.865 -9.129 1.00 79.50 937 PRO A C 1
ATOM 7464 O O . PRO A 1 937 ? -6.918 -12.467 -9.534 1.00 79.50 937 PRO A O 1
ATOM 7467 N N . LEU A 1 938 ? -7.829 -10.914 -8.203 1.00 83.81 938 LEU A N 1
ATOM 7468 C CA . LEU A 1 938 ? -6.582 -10.477 -7.573 1.00 83.81 938 LEU A CA 1
ATOM 7469 C C . LEU A 1 938 ? -6.658 -10.756 -6.073 1.00 83.81 938 LEU A C 1
ATOM 7471 O O . LEU A 1 938 ? -7.680 -10.487 -5.447 1.00 83.81 938 LEU A O 1
ATOM 7475 N N . ALA A 1 939 ? -5.562 -11.234 -5.494 1.00 84.31 939 ALA A N 1
ATOM 7476 C CA . ALA A 1 939 ? -5.430 -11.464 -4.060 1.00 84.31 939 ALA A CA 1
ATOM 7477 C C . ALA A 1 939 ? -4.077 -10.957 -3.555 1.00 84.31 939 ALA A C 1
ATOM 7479 O O . ALA A 1 939 ? -3.132 -10.784 -4.321 1.00 84.31 939 ALA A O 1
ATOM 7480 N N . VAL A 1 940 ? -3.963 -10.712 -2.250 1.00 84.50 940 VAL A N 1
ATOM 7481 C CA . VAL A 1 940 ? -2.665 -10.429 -1.623 1.00 84.50 940 VAL A CA 1
ATOM 7482 C C . VAL A 1 940 ? -1.975 -11.763 -1.338 1.00 84.50 940 VAL A C 1
ATOM 7484 O O . VAL A 1 940 ? -2.499 -12.601 -0.605 1.00 84.50 940 VAL A O 1
ATOM 7487 N N . GLY A 1 941 ? -0.815 -11.981 -1.954 1.00 80.81 941 GLY A N 1
ATOM 7488 C CA . GLY A 1 941 ? -0.014 -13.190 -1.803 1.00 80.81 941 GLY A CA 1
ATOM 7489 C C . GLY A 1 941 ? 0.748 -13.240 -0.476 1.00 80.81 941 GLY A C 1
ATOM 7490 O O . GLY A 1 941 ? 0.789 -12.275 0.283 1.00 80.81 941 GLY A O 1
ATOM 7491 N N . GLN A 1 942 ? 1.432 -14.361 -0.224 1.00 79.06 942 GLN A N 1
ATOM 7492 C CA . GLN A 1 942 ? 2.167 -14.625 1.029 1.00 79.06 942 GLN A CA 1
ATOM 7493 C C . GLN A 1 942 ? 3.304 -13.633 1.334 1.00 79.06 942 GLN A C 1
ATOM 7495 O O . GLN A 1 942 ? 3.789 -13.583 2.456 1.00 79.06 942 GLN A O 1
ATOM 7500 N N . HIS A 1 943 ? 3.746 -12.858 0.343 1.00 82.75 943 HIS A N 1
ATOM 7501 C CA . HIS A 1 943 ? 4.796 -11.848 0.496 1.00 82.75 943 HIS A CA 1
ATOM 7502 C C . HIS A 1 943 ? 4.243 -10.415 0.590 1.00 82.75 943 HIS A C 1
ATOM 7504 O O . HIS A 1 943 ? 4.999 -9.458 0.417 1.00 82.75 943 HIS A O 1
ATOM 7510 N N . GLY A 1 944 ? 2.929 -10.253 0.783 1.00 84.06 944 GLY A N 1
ATOM 7511 C CA . GLY A 1 944 ? 2.258 -8.952 0.894 1.00 84.06 944 GLY A CA 1
ATOM 7512 C C . GLY A 1 944 ? 2.050 -8.234 -0.442 1.00 84.06 944 GLY A C 1
ATOM 7513 O O . GLY A 1 944 ? 1.505 -7.134 -0.476 1.00 84.06 944 GLY A O 1
ATOM 7514 N N . ARG A 1 945 ? 2.486 -8.840 -1.554 1.00 88.00 945 ARG A N 1
ATOM 7515 C CA . ARG A 1 945 ? 2.289 -8.327 -2.916 1.00 88.00 945 ARG A CA 1
ATOM 7516 C C . ARG A 1 945 ? 0.955 -8.770 -3.476 1.00 88.00 945 ARG A C 1
ATOM 7518 O O . ARG A 1 945 ? 0.509 -9.881 -3.201 1.00 88.00 945 ARG A O 1
ATOM 7525 N N . LEU A 1 946 ? 0.373 -7.943 -4.330 1.00 87.44 946 LEU A N 1
ATOM 7526 C CA . LEU A 1 946 ? -0.767 -8.352 -5.127 1.00 87.44 946 LEU A CA 1
ATOM 7527 C C . LEU A 1 946 ? -0.335 -9.421 -6.139 1.00 87.44 946 LEU A C 1
ATOM 7529 O O . LEU A 1 946 ? 0.679 -9.269 -6.819 1.00 87.44 946 LEU A O 1
ATOM 7533 N N . VAL A 1 947 ? -1.107 -10.494 -6.219 1.00 84.81 947 VAL A N 1
ATOM 7534 C CA . VAL A 1 947 ? -0.942 -11.615 -7.144 1.00 84.81 947 VAL A CA 1
ATOM 7535 C C . VAL A 1 947 ? -2.277 -11.884 -7.834 1.00 84.81 947 VAL A C 1
ATOM 7537 O O . VAL A 1 947 ? -3.339 -11.534 -7.317 1.00 84.81 947 VAL A O 1
ATOM 7540 N N . LEU A 1 948 ? -2.234 -12.496 -9.012 1.00 81.81 948 LEU A N 1
ATOM 7541 C CA . LEU A 1 948 ? -3.418 -13.047 -9.655 1.00 81.81 948 LEU A CA 1
ATOM 7542 C C . LEU A 1 948 ? -3.868 -14.255 -8.832 1.00 81.81 948 LEU A C 1
ATOM 7544 O O . LEU A 1 948 ? -3.105 -15.200 -8.626 1.00 81.81 948 LEU A O 1
ATOM 7548 N N . ASP A 1 949 ? -5.101 -14.203 -8.349 1.00 68.50 949 ASP A N 1
ATOM 7549 C CA . ASP A 1 949 ? -5.741 -15.270 -7.597 1.00 68.50 949 ASP A CA 1
ATOM 7550 C C . ASP A 1 949 ? -6.079 -16.400 -8.578 1.00 68.50 949 ASP A C 1
ATOM 7552 O O . ASP A 1 949 ? -7.133 -16.439 -9.213 1.00 68.50 949 ASP A O 1
ATOM 7556 N N . SER A 1 950 ? -5.111 -17.289 -8.793 1.00 50.69 950 SER A N 1
ATOM 7557 C CA . SER A 1 950 ? -5.400 -18.602 -9.359 1.00 50.69 950 SER A CA 1
ATOM 7558 C C . SER A 1 950 ? -6.056 -19.448 -8.270 1.00 50.69 950 SER A C 1
ATOM 7560 O O . SER A 1 950 ? -5.625 -19.351 -7.121 1.00 50.69 950 SER A O 1
ATOM 7562 N N . PRO A 1 951 ? -7.038 -20.312 -8.589 1.00 35.78 951 PRO A N 1
ATOM 7563 C CA . PRO A 1 951 ? -7.667 -21.218 -7.631 1.00 35.78 951 PRO A CA 1
ATOM 7564 C C . PRO A 1 951 ? -6.660 -22.278 -7.152 1.00 35.78 951 PRO A C 1
ATOM 7566 O O . PRO A 1 951 ? -6.676 -23.437 -7.556 1.00 35.78 951 PRO A O 1
ATOM 7569 N N . VAL A 1 952 ? -5.742 -21.863 -6.284 1.00 33.22 952 VAL A N 1
ATOM 7570 C CA . VAL A 1 952 ? -4.773 -22.700 -5.593 1.00 33.22 952 VAL A CA 1
ATOM 7571 C C . VAL A 1 952 ? -5.344 -22.941 -4.202 1.00 33.22 952 VAL A C 1
ATOM 7573 O O . VAL A 1 952 ? -5.498 -22.020 -3.402 1.00 33.22 952 VAL A O 1
ATOM 7576 N N . LYS A 1 953 ? -5.705 -24.199 -3.928 1.00 31.69 953 LYS A N 1
ATOM 7577 C CA . LYS A 1 953 ? -6.225 -24.666 -2.636 1.00 31.69 953 LYS A CA 1
ATOM 7578 C C . LYS A 1 953 ? -5.335 -24.157 -1.491 1.00 31.69 953 LYS A C 1
ATOM 7580 O O . LYS A 1 953 ? -4.191 -24.587 -1.362 1.00 31.69 953 LYS A O 1
ATOM 7585 N N . LYS A 1 954 ? -5.877 -23.283 -0.634 1.00 27.42 954 LYS A N 1
ATOM 7586 C CA . LYS A 1 954 ? -5.306 -22.973 0.684 1.00 27.42 954 LYS A CA 1
ATOM 7587 C C . LYS A 1 954 ? -5.287 -24.267 1.502 1.00 27.42 954 LYS A C 1
ATOM 7589 O O . LYS A 1 954 ? -6.328 -24.717 1.970 1.00 27.42 954 LYS A O 1
ATOM 7594 N N . THR A 1 955 ? -4.125 -24.893 1.657 1.00 28.98 955 THR A N 1
ATOM 7595 C CA . THR A 1 955 ? -3.929 -25.941 2.665 1.00 28.98 955 THR A CA 1
ATOM 7596 C C . THR A 1 955 ? -4.032 -25.297 4.042 1.00 28.98 955 THR A C 1
ATOM 7598 O O . THR A 1 955 ? -3.189 -24.479 4.409 1.00 28.98 955 THR A O 1
ATOM 7601 N N . ALA A 1 956 ? -5.097 -25.630 4.768 1.00 29.09 956 ALA A N 1
ATOM 7602 C CA . ALA A 1 956 ? -5.280 -25.252 6.159 1.00 29.09 956 ALA A CA 1
ATOM 7603 C C . ALA A 1 956 ? -4.139 -25.820 7.017 1.00 29.09 956 ALA A C 1
ATOM 7605 O O . ALA A 1 956 ? -3.722 -26.965 6.835 1.00 29.09 956 ALA A O 1
ATOM 7606 N N . ALA A 1 957 ? -3.643 -25.002 7.943 1.00 30.09 957 ALA A N 1
ATOM 7607 C CA . ALA A 1 957 ? -2.734 -25.435 8.990 1.00 30.09 957 ALA A CA 1
ATOM 7608 C C . ALA A 1 957 ? -3.457 -26.430 9.917 1.00 30.09 957 ALA A C 1
ATOM 7610 O O . ALA A 1 957 ? -4.529 -26.128 10.437 1.00 30.09 957 ALA A O 1
ATOM 7611 N N . GLY A 1 958 ? -2.862 -27.605 10.106 1.00 24.89 958 GLY A N 1
ATOM 7612 C CA . GLY A 1 958 ? -3.228 -28.603 11.112 1.00 24.89 958 GLY A CA 1
ATOM 7613 C C . GLY A 1 958 ? -1.976 -29.025 11.896 1.00 24.89 958 GLY A C 1
ATOM 7614 O O . GLY A 1 958 ? -0.869 -28.847 11.386 1.00 24.89 958 GLY A O 1
ATOM 7615 N N . PRO A 1 959 ? -2.131 -29.504 13.142 1.00 29.80 959 PRO A N 1
ATOM 7616 C CA . PRO A 1 959 ? -1.149 -29.362 14.217 1.00 29.80 959 PRO A CA 1
ATOM 7617 C C . PRO A 1 959 ? 0.039 -30.333 14.134 1.00 29.80 959 PRO A C 1
ATOM 7619 O O . PRO A 1 959 ? -0.038 -31.381 13.501 1.00 29.80 959 PRO A O 1
ATOM 7622 N N . HIS A 1 960 ? 1.117 -29.937 14.823 1.00 33.16 960 HIS A N 1
ATOM 7623 C CA . HIS A 1 960 ? 2.318 -30.696 15.197 1.00 33.16 960 HIS A CA 1
ATOM 7624 C C . HIS A 1 960 ? 2.248 -32.222 15.013 1.00 33.16 960 HIS A C 1
ATOM 7626 O O . HIS A 1 960 ? 1.513 -32.890 15.734 1.00 33.16 960 HIS A O 1
ATOM 7632 N N . LEU A 1 961 ? 3.137 -32.770 14.175 1.00 25.58 961 LEU A N 1
ATOM 7633 C CA . LEU A 1 961 ? 3.627 -34.146 14.292 1.00 25.58 961 LEU A CA 1
ATOM 7634 C C . LEU A 1 961 ? 5.129 -34.199 13.967 1.00 25.58 961 LEU A C 1
ATOM 7636 O O . LEU A 1 961 ? 5.593 -33.634 12.978 1.00 25.58 961 LEU A O 1
ATOM 7640 N N . GLU A 1 962 ? 5.861 -34.855 14.863 1.00 22.88 962 GLU A N 1
ATOM 7641 C CA . GLU A 1 962 ? 7.309 -35.075 14.886 1.00 22.88 962 GLU A CA 1
ATOM 7642 C C . GLU A 1 962 ? 7.882 -35.823 13.661 1.00 22.88 962 GLU A C 1
ATOM 7644 O O . GLU A 1 962 ? 7.146 -36.503 12.937 1.00 22.88 962 GLU A O 1
ATOM 7649 N N . PRO A 1 963 ? 9.208 -35.725 13.415 1.00 27.09 963 PRO A N 1
ATOM 7650 C CA . PRO A 1 963 ? 9.825 -36.195 12.183 1.00 27.09 963 PRO A CA 1
ATOM 7651 C C . PRO A 1 963 ? 9.981 -37.721 12.175 1.00 27.09 963 PRO A C 1
ATOM 7653 O O . PRO A 1 963 ? 10.768 -38.286 12.932 1.00 27.09 963 PRO A O 1
ATOM 7656 N N . LYS A 1 964 ? 9.280 -38.394 11.254 1.00 25.73 964 LYS A N 1
ATOM 7657 C CA . LYS A 1 964 ? 9.577 -39.783 10.878 1.00 25.73 964 LYS A CA 1
ATOM 7658 C C . LYS A 1 964 ? 10.296 -39.871 9.534 1.00 25.73 964 LYS A C 1
ATOM 7660 O O . LYS A 1 964 ? 10.021 -39.140 8.586 1.00 25.73 964 LYS A O 1
ATOM 7665 N N . SER A 1 965 ? 11.256 -40.784 9.544 1.00 24.62 965 SER A N 1
ATOM 7666 C CA . SER A 1 965 ? 12.339 -41.055 8.610 1.00 24.62 965 SER A CA 1
ATOM 7667 C C . SER A 1 965 ? 11.936 -41.402 7.175 1.00 24.62 965 SER A C 1
ATOM 7669 O O . SER A 1 965 ? 10.922 -42.045 6.925 1.00 24.62 965 SER A O 1
ATOM 7671 N N . ALA A 1 966 ? 12.851 -41.046 6.272 1.00 32.94 966 ALA A N 1
ATOM 7672 C CA . ALA A 1 966 ? 13.197 -41.673 4.997 1.00 32.94 966 ALA A CA 1
ATOM 7673 C C . ALA A 1 966 ? 12.391 -42.915 4.551 1.00 32.94 966 ALA A C 1
ATOM 7675 O O . ALA A 1 966 ? 12.645 -44.021 5.013 1.00 32.94 966 ALA A O 1
ATOM 7676 N N . MET A 1 967 ? 11.504 -42.714 3.572 1.00 33.91 967 MET A N 1
ATOM 7677 C CA . MET A 1 967 ? 11.338 -43.495 2.331 1.00 33.91 967 MET A CA 1
ATOM 7678 C C . MET A 1 967 ? 10.016 -43.064 1.683 1.00 33.91 967 MET A C 1
ATOM 7680 O O . MET A 1 967 ? 8.961 -43.573 2.036 1.00 33.91 967 MET A O 1
ATOM 7684 N N . ASP A 1 968 ? 10.053 -42.130 0.728 1.00 26.08 968 ASP A N 1
ATOM 7685 C CA . ASP A 1 968 ? 8.969 -42.013 -0.258 1.00 26.08 968 ASP A CA 1
ATOM 7686 C C . ASP A 1 968 ? 9.501 -41.357 -1.545 1.00 26.08 968 ASP A C 1
ATOM 7688 O O . ASP A 1 968 ? 9.522 -40.135 -1.709 1.00 26.08 968 ASP A O 1
ATOM 7692 N N . GLN A 1 969 ? 10.001 -42.186 -2.465 1.00 33.34 969 GLN A N 1
ATOM 7693 C CA . GLN A 1 969 ? 10.296 -41.784 -3.840 1.00 33.34 969 GLN A CA 1
ATOM 7694 C C . GLN A 1 969 ? 8.983 -41.388 -4.538 1.00 33.34 969 GLN A C 1
ATOM 7696 O O . GLN A 1 969 ? 8.318 -42.207 -5.176 1.00 33.34 969 GLN A O 1
ATOM 7701 N N . ARG A 1 970 ? 8.589 -40.113 -4.454 1.00 33.59 970 ARG A N 1
ATOM 7702 C CA . ARG A 1 970 ? 7.429 -39.600 -5.198 1.00 33.59 970 ARG A CA 1
ATOM 7703 C C . ARG A 1 970 ? 7.776 -39.347 -6.664 1.00 33.59 970 ARG A C 1
ATOM 7705 O O . ARG A 1 970 ? 8.207 -38.269 -7.062 1.00 33.59 970 ARG A O 1
ATOM 7712 N N . ARG A 1 971 ? 7.553 -40.415 -7.434 1.00 44.25 971 ARG A N 1
ATOM 7713 C CA . ARG A 1 971 ? 7.307 -40.542 -8.882 1.00 44.25 971 ARG A CA 1
ATOM 7714 C C . ARG A 1 971 ? 7.010 -39.210 -9.597 1.00 44.25 971 ARG A C 1
ATOM 7716 O O . ARG A 1 971 ? 5.872 -38.748 -9.634 1.00 44.25 971 ARG A O 1
ATOM 7723 N N . VAL A 1 972 ? 8.043 -38.636 -10.211 1.00 32.00 972 VAL A N 1
ATOM 7724 C CA . VAL A 1 972 ? 7.940 -37.576 -11.226 1.00 32.00 972 VAL A CA 1
ATOM 7725 C C . VAL A 1 972 ? 7.551 -38.226 -12.554 1.00 32.00 972 VAL A C 1
ATOM 7727 O O . VAL A 1 972 ? 8.183 -39.201 -12.957 1.00 32.00 972 VAL A O 1
ATOM 7730 N N . PHE A 1 973 ? 6.545 -37.692 -13.251 1.00 37.41 973 PHE A N 1
ATOM 7731 C CA . PHE A 1 973 ? 6.331 -38.044 -14.653 1.00 37.41 973 PHE A CA 1
ATOM 7732 C C . PHE A 1 973 ? 7.369 -37.319 -15.501 1.00 37.41 973 PHE A C 1
ATOM 7734 O O . PHE A 1 973 ? 7.264 -36.125 -15.759 1.00 37.41 973 PHE A O 1
ATOM 7741 N N . SER A 1 974 ? 8.404 -38.043 -15.892 1.00 39.53 974 SER A N 1
ATOM 7742 C CA . SER A 1 974 ? 9.110 -37.793 -17.139 1.00 39.53 974 SER A CA 1
ATOM 7743 C C . SER A 1 974 ? 8.533 -38.813 -18.105 1.00 39.53 974 SER A C 1
ATOM 7745 O O . SER A 1 974 ? 8.446 -39.983 -17.723 1.00 39.53 974 SER A O 1
ATOM 7747 N N . ALA A 1 975 ? 8.086 -38.399 -19.294 1.00 41.03 975 ALA A N 1
ATOM 7748 C CA . ALA A 1 975 ? 7.706 -39.351 -20.330 1.00 41.03 975 ALA A CA 1
ATOM 7749 C C . ALA A 1 975 ? 8.872 -40.338 -20.468 1.00 41.03 975 ALA A C 1
ATOM 7751 O O . ALA A 1 975 ? 9.961 -39.949 -20.897 1.00 41.03 975 ALA A O 1
ATOM 7752 N N . GLN A 1 976 ? 8.692 -41.582 -20.004 1.00 40.28 976 GLN A N 1
ATOM 7753 C CA . GLN A 1 976 ? 9.687 -42.623 -20.215 1.00 40.28 976 GLN A CA 1
ATOM 7754 C C . GLN A 1 976 ? 9.962 -42.601 -21.713 1.00 40.28 976 GLN A C 1
ATOM 7756 O O . GLN A 1 976 ? 9.028 -42.752 -22.501 1.00 40.28 976 GLN A O 1
ATOM 7761 N N . LYS A 1 977 ? 11.215 -42.321 -22.095 1.00 42.50 977 LYS A N 1
ATOM 7762 C CA . LYS A 1 977 ? 11.681 -42.472 -23.470 1.00 42.50 977 LYS A CA 1
ATOM 7763 C C . LYS A 1 977 ? 11.305 -43.891 -23.875 1.00 42.50 977 LYS A C 1
ATOM 7765 O O . LYS A 1 977 ? 12.009 -44.829 -23.509 1.00 42.50 977 LYS A O 1
ATOM 7770 N N . TYR A 1 978 ? 10.191 -44.057 -24.584 1.00 45.16 978 TYR A N 1
ATOM 7771 C CA . TYR A 1 978 ? 9.972 -45.258 -25.364 1.00 45.16 978 TYR A CA 1
ATOM 7772 C C . TYR A 1 978 ? 11.225 -45.369 -26.230 1.00 45.16 978 TYR A C 1
ATOM 7774 O O . TYR A 1 978 ? 11.593 -44.404 -26.907 1.00 45.16 978 TYR A O 1
ATOM 7782 N N . SER A 1 979 ? 11.974 -46.460 -26.083 1.00 47.59 979 SER A N 1
ATOM 7783 C CA . SER A 1 979 ? 13.194 -46.662 -26.851 1.00 47.59 979 SER A CA 1
ATOM 7784 C C . SER A 1 979 ? 12.780 -46.896 -28.296 1.00 47.59 979 SER A C 1
ATOM 7786 O O . SER A 1 979 ? 12.498 -48.021 -28.692 1.00 47.59 979 SER A O 1
ATOM 7788 N N . ILE A 1 980 ? 12.667 -45.810 -29.050 1.00 58.72 980 ILE A N 1
ATOM 7789 C CA . ILE A 1 980 ? 12.570 -45.854 -30.502 1.00 58.72 980 ILE A CA 1
ATOM 7790 C C . ILE A 1 980 ? 13.951 -46.304 -30.979 1.00 58.72 980 ILE A C 1
ATOM 7792 O O . ILE A 1 980 ? 14.966 -45.773 -30.499 1.00 58.72 980 ILE A O 1
ATOM 7796 N N . ASP A 1 981 ? 13.998 -47.310 -31.846 1.00 68.94 981 ASP A N 1
ATOM 7797 C CA . ASP A 1 981 ? 15.259 -47.735 -32.437 1.00 68.94 981 ASP A CA 1
ATOM 7798 C C . ASP A 1 981 ? 15.855 -46.602 -33.292 1.00 68.94 981 ASP A C 1
ATOM 7800 O O . ASP A 1 981 ? 15.169 -45.650 -33.677 1.00 68.94 981 ASP A O 1
ATOM 7804 N N . ASP A 1 982 ? 17.163 -46.639 -33.530 1.00 71.81 982 ASP A N 1
ATOM 7805 C CA . ASP A 1 982 ? 17.832 -45.545 -34.236 1.00 71.81 982 ASP A CA 1
ATOM 7806 C C . ASP A 1 982 ? 17.425 -45.451 -35.718 1.00 71.81 982 ASP A C 1
ATOM 7808 O O . ASP A 1 982 ? 17.464 -44.361 -36.285 1.00 71.81 982 ASP A O 1
ATOM 7812 N N . THR A 1 983 ? 16.931 -46.543 -36.309 1.00 74.94 983 THR A N 1
ATOM 7813 C CA . THR A 1 983 ? 16.373 -46.583 -37.670 1.00 74.94 983 THR A CA 1
ATOM 7814 C C . THR A 1 983 ? 15.058 -45.810 -37.740 1.00 74.94 983 THR A C 1
ATOM 7816 O O . THR A 1 983 ? 14.873 -44.969 -38.617 1.00 74.94 983 THR A O 1
ATOM 7819 N N . ASP A 1 984 ? 14.152 -46.038 -36.795 1.00 71.69 984 ASP A N 1
ATOM 7820 C CA . ASP A 1 984 ? 12.858 -45.366 -36.708 1.00 71.69 984 ASP A CA 1
ATOM 7821 C C . ASP A 1 984 ? 13.002 -43.902 -36.280 1.00 71.69 984 ASP A C 1
ATOM 7823 O O . ASP A 1 984 ? 12.262 -43.039 -36.761 1.00 71.69 984 ASP A O 1
ATOM 7827 N N . LYS A 1 985 ? 14.005 -43.576 -35.449 1.00 70.69 985 LYS A N 1
ATOM 7828 C CA . LYS A 1 985 ? 14.387 -42.176 -35.196 1.00 70.69 985 LYS A CA 1
ATOM 7829 C C . LYS A 1 985 ? 14.831 -41.483 -36.474 1.00 70.69 985 LYS A C 1
ATOM 7831 O O . LYS A 1 985 ? 14.474 -40.324 -36.671 1.00 70.69 985 LYS A O 1
ATOM 7836 N N . GLU A 1 986 ? 15.587 -42.165 -37.328 1.00 73.56 986 GLU A N 1
ATOM 7837 C CA . GLU A 1 986 ? 16.061 -41.583 -38.580 1.00 73.56 986 GLU A CA 1
ATOM 7838 C C . GLU A 1 986 ? 14.942 -41.452 -39.618 1.00 73.56 986 GLU A C 1
ATOM 7840 O O . GLU A 1 986 ? 14.848 -40.420 -40.282 1.00 73.56 986 GLU A O 1
ATOM 7845 N N . LYS A 1 987 ? 14.008 -42.412 -39.680 1.00 75.62 987 LYS A N 1
ATOM 7846 C CA . LYS A 1 987 ? 12.765 -42.271 -40.460 1.00 75.62 987 LYS A CA 1
ATOM 7847 C C . LYS A 1 987 ? 11.949 -41.061 -39.994 1.00 75.62 987 LYS A C 1
ATOM 7849 O O . LYS A 1 987 ? 11.517 -40.269 -40.828 1.00 75.62 987 LYS A O 1
ATOM 7854 N N . LEU A 1 988 ? 11.777 -40.878 -38.679 1.00 72.00 988 LEU A N 1
ATOM 7855 C CA . LEU A 1 988 ? 11.076 -39.720 -38.110 1.00 72.00 988 LEU A CA 1
ATOM 7856 C C . LEU A 1 988 ? 11.811 -38.407 -38.399 1.00 72.00 988 LEU A C 1
ATOM 7858 O O . LEU A 1 988 ? 11.175 -37.439 -38.801 1.00 72.00 988 LEU A O 1
ATOM 7862 N N . ARG A 1 989 ? 13.142 -38.358 -38.266 1.00 71.00 989 ARG A N 1
ATOM 7863 C CA . ARG A 1 989 ? 13.927 -37.172 -38.648 1.00 71.00 989 ARG A CA 1
ATOM 7864 C C . ARG A 1 989 ? 13.789 -36.857 -40.128 1.00 71.00 989 ARG A C 1
ATOM 7866 O O . ARG A 1 989 ? 13.543 -35.707 -40.468 1.00 71.00 989 ARG A O 1
ATOM 7873 N N . THR A 1 990 ? 13.882 -37.860 -40.995 1.00 73.50 990 THR A N 1
ATOM 7874 C CA . THR A 1 990 ? 13.716 -37.696 -42.448 1.00 73.50 990 THR A CA 1
ATOM 7875 C C . THR A 1 990 ? 12.308 -37.212 -42.801 1.00 73.50 990 THR A C 1
ATOM 7877 O O . THR A 1 990 ? 12.137 -36.402 -43.709 1.00 73.50 990 THR A O 1
ATOM 7880 N N . LEU A 1 991 ? 11.288 -37.676 -42.073 1.00 71.94 991 LEU A N 1
ATOM 7881 C CA . LEU A 1 991 ? 9.910 -37.215 -42.234 1.00 71.94 991 LEU A CA 1
ATOM 7882 C C . LEU A 1 991 ? 9.731 -35.746 -41.806 1.00 71.94 991 LEU A C 1
ATOM 7884 O O . LEU A 1 991 ? 8.965 -35.026 -42.442 1.00 71.94 991 LEU A O 1
ATOM 7888 N N . LEU A 1 992 ? 10.432 -35.312 -40.750 1.00 69.50 992 LEU A N 1
ATOM 7889 C CA . LEU A 1 992 ? 10.242 -34.018 -40.079 1.00 69.50 992 LEU A CA 1
ATOM 7890 C C . LEU A 1 992 ? 11.229 -32.913 -40.510 1.00 69.50 992 LEU A C 1
ATOM 7892 O O . LEU A 1 992 ? 11.053 -31.762 -40.116 1.00 69.50 992 LEU A O 1
ATOM 7896 N N . THR A 1 993 ? 12.261 -33.223 -41.303 1.00 60.56 993 THR A N 1
ATOM 7897 C CA . THR A 1 993 ? 13.274 -32.249 -41.754 1.00 60.56 993 THR A CA 1
ATOM 7898 C C . THR A 1 993 ? 13.067 -31.854 -43.224 1.00 60.56 993 THR A C 1
ATOM 7900 O O . THR A 1 993 ? 13.229 -32.660 -44.138 1.00 60.56 993 THR A O 1
ATOM 7903 N N . GLY A 1 994 ? 12.694 -30.589 -43.468 1.00 58.31 994 GLY A N 1
ATOM 7904 C CA . GLY A 1 994 ? 12.573 -29.992 -44.808 1.00 58.31 994 GLY A CA 1
ATOM 7905 C C . GLY A 1 994 ? 11.379 -29.041 -44.978 1.00 58.31 994 GLY A C 1
ATOM 7906 O O . GLY A 1 994 ? 10.455 -29.037 -44.171 1.00 58.31 994 GLY A O 1
ATOM 7907 N N . SER A 1 995 ? 11.383 -28.243 -46.054 1.00 51.22 995 SER A N 1
ATOM 7908 C CA . SER A 1 995 ? 10.215 -27.465 -46.504 1.00 51.22 995 SER A CA 1
ATOM 7909 C C . SER A 1 995 ? 9.208 -28.413 -47.164 1.00 51.22 995 SER A C 1
ATOM 7911 O O . SER A 1 995 ? 9.310 -28.702 -48.357 1.00 51.22 995 SER A O 1
ATOM 7913 N N . ARG A 1 996 ? 8.294 -28.986 -46.377 1.00 61.47 996 ARG A N 1
ATOM 7914 C CA . ARG A 1 996 ? 7.225 -29.878 -46.858 1.00 61.47 996 ARG A CA 1
ATOM 7915 C C . ARG A 1 996 ? 5.857 -29.328 -46.464 1.00 61.47 996 ARG A C 1
ATOM 7917 O O . ARG A 1 996 ? 5.738 -28.602 -45.482 1.00 61.47 996 ARG A O 1
ATOM 7924 N N . ASP A 1 997 ? 4.830 -29.672 -47.238 1.00 70.06 997 ASP A N 1
ATOM 7925 C CA . ASP A 1 997 ? 3.448 -29.282 -46.950 1.00 70.06 997 ASP A CA 1
ATOM 7926 C C . ASP A 1 997 ? 2.960 -29.968 -45.663 1.00 70.06 997 ASP A C 1
ATOM 7928 O O . ASP A 1 997 ? 2.737 -31.179 -45.628 1.00 70.06 997 ASP A O 1
ATOM 7932 N N . GLU A 1 998 ? 2.775 -29.184 -44.598 1.00 66.38 998 GLU A N 1
ATOM 7933 C CA . GLU A 1 998 ? 2.302 -29.651 -43.288 1.00 66.38 998 GLU A CA 1
ATOM 7934 C C . GLU A 1 998 ? 0.933 -30.358 -43.347 1.00 66.38 998 GLU A C 1
ATOM 7936 O O . GLU A 1 998 ? 0.579 -31.088 -42.418 1.00 66.38 998 GLU A O 1
ATOM 7941 N N . ARG A 1 999 ? 0.160 -30.166 -44.428 1.00 69.94 999 ARG A N 1
ATOM 7942 C CA . ARG A 1 999 ? -1.156 -30.789 -44.646 1.00 69.94 999 ARG A CA 1
ATOM 7943 C C . ARG A 1 999 ? -1.094 -32.119 -45.394 1.00 69.94 999 ARG A C 1
ATOM 7945 O O . ARG A 1 999 ? -2.142 -32.727 -45.611 1.00 69.94 999 ARG A O 1
ATOM 7952 N N . GLN A 1 1000 ? 0.093 -32.589 -45.778 1.00 76.12 1000 GLN A N 1
ATOM 7953 C CA . GLN A 1 1000 ? 0.250 -33.878 -46.445 1.00 76.12 1000 GLN A CA 1
ATOM 7954 C C . GLN A 1 1000 ? -0.271 -35.011 -45.550 1.00 76.12 1000 GLN A C 1
ATOM 7956 O O . GLN A 1 1000 ? 0.230 -35.218 -44.443 1.00 76.12 1000 GLN A O 1
ATOM 7961 N N . VAL A 1 1001 ? -1.269 -35.752 -46.042 1.00 73.25 1001 VAL A N 1
ATOM 7962 C CA . VAL A 1 1001 ? -1.841 -36.914 -45.350 1.00 73.25 1001 VAL A CA 1
ATOM 7963 C C . VAL A 1 1001 ? -0.850 -38.074 -45.412 1.00 73.25 1001 VAL A C 1
ATOM 7965 O O . VAL A 1 1001 ? -0.479 -38.530 -46.490 1.00 73.25 1001 VAL A O 1
ATOM 7968 N N . LEU A 1 1002 ? -0.424 -38.537 -44.242 1.00 71.06 1002 LEU A N 1
ATOM 7969 C CA . LEU A 1 1002 ? 0.483 -39.662 -44.044 1.00 71.06 1002 LEU A CA 1
ATOM 7970 C C . LEU A 1 1002 ? -0.272 -40.988 -43.962 1.00 71.06 1002 LEU A C 1
ATOM 7972 O O . LEU A 1 1002 ? 0.199 -42.000 -44.471 1.00 71.06 1002 LEU A O 1
ATOM 7976 N N . ASN A 1 1003 ? -1.431 -40.993 -43.301 1.00 69.31 1003 ASN A N 1
ATOM 7977 C CA . ASN A 1 1003 ? -2.280 -42.174 -43.160 1.00 69.31 1003 ASN A CA 1
ATOM 7978 C C . ASN A 1 1003 ? -3.722 -41.765 -42.811 1.00 69.31 1003 ASN A C 1
ATOM 7980 O O . ASN A 1 1003 ? -3.957 -40.619 -42.451 1.00 69.31 1003 ASN A O 1
ATOM 7984 N N . ASN A 1 1004 ? -4.684 -42.688 -42.865 1.00 63.50 1004 ASN A N 1
ATOM 7985 C CA . ASN A 1 1004 ? -6.052 -42.468 -42.393 1.00 63.50 1004 ASN A CA 1
ATOM 7986 C C . ASN A 1 1004 ? -6.368 -43.383 -41.201 1.00 63.50 1004 ASN A C 1
ATOM 7988 O O . ASN A 1 1004 ? -6.483 -44.601 -41.353 1.00 63.50 1004 ASN A O 1
ATOM 7992 N N . ILE A 1 1005 ? -6.580 -42.806 -40.017 1.00 57.16 1005 ILE A N 1
ATOM 7993 C CA . ILE A 1 1005 ? -6.994 -43.552 -38.824 1.00 57.16 1005 ILE A CA 1
ATOM 7994 C C . ILE A 1 1005 ? -8.432 -44.051 -39.032 1.00 57.16 1005 ILE A C 1
ATOM 7996 O O . ILE A 1 1005 ? -9.343 -43.275 -39.347 1.00 57.16 1005 ILE A O 1
ATOM 8000 N N . LYS A 1 1006 ? -8.629 -45.373 -38.895 1.00 53.28 1006 LYS A N 1
ATOM 8001 C CA . LYS A 1 1006 ? -9.915 -46.075 -39.101 1.00 53.28 1006 LYS A CA 1
ATOM 8002 C C . LYS A 1 1006 ? -10.610 -45.707 -40.427 1.00 53.28 1006 LYS A C 1
ATOM 8004 O O . LYS A 1 1006 ? -11.832 -45.607 -40.481 1.00 53.28 1006 LYS A O 1
ATOM 8009 N N . GLN A 1 1007 ? -9.825 -45.472 -41.487 1.00 51.75 1007 GLN A N 1
ATOM 8010 C CA . GLN A 1 1007 ? -10.291 -45.106 -42.837 1.00 51.75 1007 GLN A CA 1
ATOM 8011 C C . GLN A 1 1007 ? -11.103 -43.795 -42.941 1.00 51.75 1007 GLN A C 1
ATOM 8013 O O . GLN A 1 1007 ? -11.708 -43.544 -43.980 1.00 51.75 1007 GLN A O 1
ATOM 8018 N N . ARG A 1 1008 ? -11.132 -42.944 -41.902 1.00 51.88 1008 ARG A N 1
ATOM 8019 C CA . ARG A 1 1008 ? -11.965 -41.720 -41.888 1.00 51.88 1008 ARG A CA 1
ATOM 8020 C C . ARG A 1 1008 ? -11.240 -40.441 -41.469 1.00 51.88 1008 ARG A C 1
ATOM 8022 O O . ARG A 1 1008 ? -11.704 -39.367 -41.834 1.00 51.88 1008 ARG A O 1
ATOM 8029 N N . HIS A 1 1009 ? -10.127 -40.542 -40.742 1.00 59.34 1009 HIS A N 1
ATOM 8030 C CA . HIS A 1 1009 ? -9.454 -39.374 -40.163 1.00 59.34 1009 HIS A CA 1
ATOM 8031 C C . HIS A 1 1009 ? -8.036 -39.250 -40.729 1.00 59.34 1009 HIS A C 1
ATOM 8033 O O . HIS A 1 1009 ? -7.198 -40.098 -40.408 1.00 59.34 1009 HIS A O 1
ATOM 8039 N N . PRO A 1 1010 ? -7.755 -38.248 -41.581 1.00 63.22 1010 PRO A N 1
ATOM 8040 C CA . PRO A 1 1010 ? -6.428 -38.063 -42.150 1.00 63.22 1010 PRO A CA 1
ATOM 8041 C C . PRO A 1 1010 ? -5.441 -37.613 -41.073 1.00 63.22 1010 PRO A C 1
ATOM 8043 O O . PRO A 1 1010 ? -5.616 -36.567 -40.460 1.00 63.22 1010 PRO A O 1
ATOM 8046 N N . LEU A 1 1011 ? -4.394 -38.407 -40.873 1.00 66.88 1011 LEU A N 1
ATOM 8047 C CA . LEU A 1 1011 ? -3.223 -38.083 -40.070 1.00 66.88 1011 LEU A CA 1
ATOM 8048 C C . LEU A 1 1011 ? -2.219 -37.368 -40.971 1.00 66.88 1011 LEU A C 1
ATOM 8050 O O . LEU A 1 1011 ? -1.716 -37.984 -41.911 1.00 66.88 1011 LEU A O 1
ATOM 8054 N N . CYS A 1 1012 ? -1.918 -36.099 -40.710 1.00 72.69 1012 CYS A N 1
ATOM 8055 C CA . CYS A 1 1012 ? -0.955 -35.324 -41.496 1.00 72.69 1012 CYS A CA 1
ATOM 8056 C C . CYS A 1 1012 ? 0.370 -35.078 -40.759 1.00 72.69 1012 CYS A C 1
ATOM 8058 O O . CYS A 1 1012 ? 0.502 -35.358 -39.567 1.00 72.69 1012 CYS A O 1
ATOM 8060 N N . ILE A 1 1013 ? 1.370 -34.544 -41.473 1.00 70.94 1013 ILE A N 1
ATOM 8061 C CA . ILE A 1 1013 ? 2.686 -34.202 -40.898 1.00 70.94 1013 ILE A CA 1
ATOM 8062 C C . ILE A 1 1013 ? 2.530 -33.284 -39.679 1.00 70.94 1013 ILE A C 1
ATOM 8064 O O . ILE A 1 1013 ? 3.166 -33.518 -38.653 1.00 70.94 1013 ILE A O 1
ATOM 8068 N N . ARG A 1 1014 ? 1.629 -32.295 -39.745 1.00 68.19 1014 ARG A N 1
ATOM 8069 C CA . ARG A 1 1014 ? 1.319 -31.398 -38.620 1.00 68.19 1014 ARG A CA 1
ATOM 8070 C C . ARG A 1 1014 ? 0.879 -32.142 -37.355 1.00 68.19 1014 ARG A C 1
ATOM 8072 O O . ARG A 1 1014 ? 1.268 -31.746 -36.258 1.00 68.19 1014 ARG A O 1
ATOM 8079 N N . ASP A 1 1015 ? 0.096 -33.206 -37.498 1.00 67.12 1015 ASP A N 1
ATOM 8080 C CA . ASP A 1 1015 ? -0.415 -33.984 -36.364 1.00 67.12 1015 ASP A CA 1
ATOM 8081 C C . ASP A 1 1015 ? 0.692 -34.851 -35.741 1.00 67.12 1015 ASP A C 1
ATOM 8083 O O . ASP A 1 1015 ? 0.718 -35.077 -34.536 1.00 67.12 1015 ASP A O 1
ATOM 8087 N N . VAL A 1 1016 ? 1.669 -35.292 -36.539 1.00 70.19 1016 VAL A N 1
ATOM 8088 C CA . VAL A 1 1016 ? 2.861 -35.993 -36.032 1.00 70.19 1016 VAL A CA 1
ATOM 8089 C C . VAL A 1 1016 ? 3.816 -35.016 -35.335 1.00 70.19 1016 VAL A C 1
ATOM 8091 O O . VAL A 1 1016 ? 4.360 -35.335 -34.275 1.00 70.19 1016 VAL A O 1
ATOM 8094 N N . CYS A 1 1017 ? 3.976 -33.799 -35.866 1.00 66.12 1017 CYS A N 1
ATOM 8095 C CA . CYS A 1 1017 ? 4.758 -32.732 -35.235 1.00 66.12 1017 CYS A CA 1
ATOM 8096 C C . CYS A 1 1017 ? 4.221 -32.340 -33.849 1.00 66.12 1017 CYS A C 1
ATOM 8098 O O . CYS A 1 1017 ? 5.011 -31.979 -32.977 1.00 66.12 1017 CYS A O 1
ATOM 8100 N N . SER A 1 1018 ? 2.903 -32.419 -33.625 1.00 64.62 1018 SER A N 1
ATOM 8101 C CA . SER A 1 1018 ? 2.277 -32.022 -32.356 1.00 64.62 1018 SER A CA 1
ATOM 8102 C C . SER A 1 1018 ? 2.597 -32.976 -31.194 1.00 64.62 1018 SER A C 1
ATOM 8104 O O . SER A 1 1018 ? 2.562 -32.560 -30.037 1.00 64.62 1018 SER A O 1
ATOM 8106 N N . VAL A 1 1019 ? 2.953 -34.234 -31.483 1.00 62.47 1019 VAL A N 1
ATOM 8107 C CA . VAL A 1 1019 ? 3.235 -35.279 -30.478 1.00 62.47 1019 VAL A CA 1
ATOM 8108 C C . VAL A 1 1019 ? 4.717 -35.664 -30.373 1.00 62.47 1019 VAL A C 1
ATOM 8110 O O . VAL A 1 1019 ? 5.091 -36.431 -29.481 1.00 62.47 1019 VAL A O 1
ATOM 8113 N N . CYS A 1 1020 ? 5.579 -35.145 -31.254 1.00 61.56 1020 CYS A N 1
ATOM 8114 C CA . CYS A 1 1020 ? 7.009 -35.465 -31.273 1.00 61.56 1020 CYS A CA 1
ATOM 8115 C C . CYS A 1 1020 ? 7.832 -34.630 -30.266 1.00 61.56 1020 CYS A C 1
ATOM 8117 O O . CYS A 1 1020 ? 7.584 -33.436 -30.092 1.00 61.56 1020 CYS A O 1
ATOM 8119 N N . PRO A 1 1021 ? 8.874 -35.207 -29.630 1.00 61.12 1021 PRO A N 1
ATOM 8120 C CA . PRO A 1 1021 ? 9.792 -34.455 -28.777 1.00 61.12 1021 PRO A CA 1
ATOM 8121 C C . PRO A 1 1021 ? 10.491 -33.313 -29.524 1.00 61.12 1021 PRO A C 1
ATOM 8123 O O . PRO A 1 1021 ? 10.992 -33.506 -30.630 1.00 61.12 1021 PRO A O 1
ATOM 8126 N N . VAL A 1 1022 ? 10.648 -32.163 -28.858 1.00 60.28 1022 VAL A N 1
ATOM 8127 C CA . VAL A 1 1022 ? 11.311 -30.953 -29.395 1.00 60.28 1022 VAL A CA 1
ATOM 8128 C C . VAL A 1 1022 ? 12.694 -31.247 -29.993 1.00 60.28 1022 VAL A C 1
ATOM 8130 O O . VAL A 1 1022 ? 13.078 -30.657 -30.998 1.00 60.28 1022 VAL A O 1
ATOM 8133 N N . ALA A 1 1023 ? 13.426 -32.208 -29.421 1.00 60.41 1023 ALA A N 1
ATOM 8134 C CA . ALA A 1 1023 ? 14.747 -32.622 -29.892 1.00 60.41 1023 ALA A CA 1
ATOM 8135 C C . ALA A 1 1023 ? 14.758 -33.216 -31.318 1.00 60.41 1023 ALA A C 1
ATOM 8137 O O . ALA A 1 1023 ? 15.816 -33.267 -31.938 1.00 60.41 1023 ALA A O 1
ATOM 8138 N N . LEU A 1 1024 ? 13.610 -33.669 -31.836 1.00 58.00 1024 LEU A N 1
ATOM 8139 C CA . LEU A 1 1024 ? 13.458 -34.172 -33.207 1.00 58.00 1024 LEU A CA 1
ATOM 8140 C C . LEU A 1 1024 ? 12.930 -33.105 -34.183 1.00 58.00 1024 LEU A C 1
ATOM 8142 O O . LEU A 1 1024 ? 12.963 -33.335 -35.386 1.00 58.00 1024 LEU A O 1
ATOM 8146 N N . LEU A 1 1025 ? 12.475 -31.946 -33.686 1.00 59.47 1025 LEU A N 1
ATOM 8147 C CA . LEU A 1 1025 ? 11.765 -30.917 -34.461 1.00 59.47 1025 LEU A CA 1
ATOM 8148 C C . LEU A 1 1025 ? 12.641 -29.726 -34.897 1.00 59.47 1025 LEU A C 1
ATOM 8150 O O . LEU A 1 1025 ? 12.119 -28.729 -35.390 1.00 59.47 1025 LEU A O 1
ATOM 8154 N N . GLY A 1 1026 ? 13.963 -29.807 -34.701 1.00 54.75 1026 GLY A N 1
ATOM 8155 C CA . GLY A 1 1026 ? 14.935 -28.880 -35.293 1.00 54.75 1026 GLY A CA 1
ATOM 8156 C C . GLY A 1 1026 ? 14.607 -27.393 -35.115 1.00 54.75 1026 GLY A C 1
ATOM 8157 O O . GLY A 1 1026 ? 14.481 -26.690 -36.106 1.00 54.75 1026 GLY A O 1
ATOM 8158 N N . GLY A 1 1027 ? 14.433 -26.913 -33.878 1.00 52.62 1027 GLY A N 1
ATOM 8159 C CA . GLY A 1 1027 ? 14.416 -25.482 -33.508 1.00 52.62 1027 GLY A CA 1
ATOM 8160 C C . GLY A 1 1027 ? 13.310 -24.578 -34.087 1.00 52.62 1027 GLY A C 1
ATOM 8161 O O . GLY A 1 1027 ? 13.108 -23.491 -33.552 1.00 52.62 1027 GLY A O 1
ATOM 8162 N N . ALA A 1 1028 ? 12.580 -24.999 -35.125 1.00 43.25 1028 ALA A N 1
ATOM 8163 C CA . ALA A 1 1028 ? 11.659 -24.155 -35.891 1.00 43.25 1028 ALA A CA 1
ATOM 8164 C C . ALA A 1 1028 ? 10.169 -24.511 -35.720 1.00 43.25 1028 ALA A C 1
ATOM 8166 O O . ALA A 1 1028 ? 9.305 -23.749 -36.152 1.00 43.25 1028 ALA A O 1
ATOM 8167 N N . ALA A 1 1029 ? 9.824 -25.626 -35.070 1.00 44.97 1029 ALA A N 1
ATOM 8168 C CA . ALA A 1 1029 ? 8.426 -26.026 -34.918 1.00 44.97 1029 ALA A CA 1
ATOM 8169 C C . ALA A 1 1029 ? 7.766 -25.388 -33.680 1.00 44.97 1029 ALA A C 1
ATOM 8171 O O . ALA A 1 1029 ? 8.178 -25.615 -32.540 1.00 44.97 1029 ALA A O 1
ATOM 8172 N N . ARG A 1 1030 ? 6.681 -24.630 -33.891 1.00 45.03 1030 ARG A N 1
ATOM 8173 C CA . ARG A 1 1030 ? 5.738 -24.247 -32.827 1.00 45.03 1030 ARG A CA 1
ATOM 8174 C C . ARG A 1 1030 ? 5.064 -25.514 -32.292 1.00 45.03 1030 ARG A C 1
ATOM 8176 O O . ARG A 1 1030 ? 4.128 -26.015 -32.905 1.00 45.03 1030 ARG A O 1
ATOM 8183 N N . VAL A 1 1031 ? 5.508 -26.028 -31.149 1.00 41.69 1031 VAL A N 1
ATOM 8184 C CA . VAL A 1 1031 ? 4.850 -27.174 -30.505 1.00 41.69 1031 VAL A CA 1
ATOM 8185 C C . VAL A 1 1031 ? 3.574 -26.694 -29.814 1.00 41.69 1031 VAL A C 1
ATOM 8187 O O . VAL A 1 1031 ? 3.615 -26.146 -28.716 1.00 41.69 1031 VAL A O 1
ATOM 8190 N N . MET A 1 1032 ? 2.426 -26.892 -30.462 1.00 43.03 1032 MET A N 1
ATOM 8191 C CA . MET A 1 1032 ? 1.149 -27.027 -29.763 1.00 43.03 1032 MET A CA 1
ATOM 8192 C C . MET A 1 1032 ? 0.746 -28.499 -29.866 1.00 43.03 1032 MET A C 1
ATOM 8194 O O . MET A 1 1032 ? 0.453 -28.941 -30.977 1.00 43.03 1032 MET A O 1
ATOM 8198 N N . PRO A 1 1033 ? 0.737 -29.267 -28.763 1.00 43.69 1033 PRO A N 1
ATOM 8199 C CA . PRO A 1 1033 ? 0.218 -30.623 -28.762 1.00 43.69 1033 PRO A CA 1
ATOM 8200 C C . PRO A 1 1033 ? -1.304 -30.563 -28.871 1.00 43.69 1033 PRO A C 1
ATOM 8202 O O . PRO A 1 1033 ? -2.033 -30.624 -27.885 1.00 43.69 1033 PRO A O 1
ATOM 8205 N N . TRP A 1 1034 ? -1.791 -30.413 -30.098 1.00 45.34 1034 TRP A N 1
ATOM 8206 C CA . TRP A 1 1034 ? -3.118 -30.879 -30.449 1.00 45.34 1034 TRP A CA 1
ATOM 8207 C C . TRP A 1 1034 ? -2.993 -32.391 -30.541 1.00 45.34 1034 TRP A C 1
ATOM 8209 O O . TRP A 1 1034 ? -2.478 -32.918 -31.528 1.00 45.34 1034 TRP A O 1
ATOM 8219 N N . LEU A 1 1035 ? -3.395 -33.093 -29.480 1.00 44.34 1035 LEU A N 1
ATOM 8220 C CA . LEU A 1 1035 ? -3.845 -34.458 -29.680 1.00 44.34 1035 LEU A CA 1
ATOM 8221 C C . LEU A 1 1035 ? -4.971 -34.340 -30.713 1.00 44.34 1035 LEU A C 1
ATOM 8223 O O . LEU A 1 1035 ? -5.919 -33.596 -30.469 1.00 44.34 1035 LEU A O 1
ATOM 8227 N N . THR A 1 1036 ? -4.858 -34.990 -31.871 1.00 48.09 1036 THR A N 1
ATOM 8228 C CA . THR A 1 1036 ? -6.052 -35.241 -32.683 1.00 48.09 1036 THR A CA 1
ATOM 8229 C C . THR A 1 1036 ? -7.059 -35.880 -31.734 1.00 48.09 1036 THR A C 1
ATOM 8231 O O . THR A 1 1036 ? -6.688 -36.832 -31.046 1.00 48.09 1036 THR A O 1
ATOM 8234 N N . ASP A 1 1037 ? -8.264 -35.321 -31.624 1.00 47.88 1037 ASP A N 1
ATOM 8235 C CA . ASP A 1 1037 ? -9.265 -35.586 -30.573 1.00 47.88 1037 ASP A CA 1
ATOM 8236 C C . ASP A 1 1037 ? -9.746 -37.055 -30.459 1.00 47.88 1037 ASP A C 1
ATOM 8238 O O . ASP A 1 1037 ? -10.646 -37.362 -29.676 1.00 47.88 1037 ASP A O 1
ATOM 8242 N N . ASP A 1 1038 ? -9.103 -37.968 -31.187 1.00 49.38 1038 ASP A N 1
ATOM 8243 C CA . ASP A 1 1038 ? -9.399 -39.381 -31.323 1.00 49.38 1038 ASP A CA 1
ATOM 8244 C C . ASP A 1 1038 ? -8.270 -40.243 -30.734 1.00 49.38 1038 ASP A C 1
ATOM 8246 O O . ASP A 1 1038 ? -7.187 -40.410 -31.304 1.00 49.38 1038 ASP A O 1
ATOM 8250 N N . LEU A 1 1039 ? -8.542 -40.872 -29.589 1.00 50.56 1039 LEU A N 1
ATOM 8251 C CA . LEU A 1 1039 ? -7.730 -41.984 -29.095 1.00 50.56 1039 LEU A CA 1
ATOM 8252 C C . LEU A 1 1039 ? -7.969 -43.208 -29.997 1.00 50.56 1039 LEU A C 1
ATOM 8254 O O . LEU A 1 1039 ? -8.998 -43.879 -29.910 1.00 50.56 1039 LEU A O 1
ATOM 8258 N N . ALA A 1 1040 ? -7.005 -43.540 -30.855 1.00 48.00 1040 ALA A N 1
ATOM 8259 C CA . ALA A 1 1040 ? -7.041 -44.771 -31.640 1.00 48.00 1040 ALA A CA 1
ATOM 8260 C C . ALA A 1 1040 ? -6.737 -45.987 -30.742 1.00 48.00 1040 ALA A C 1
ATOM 8262 O O . ALA A 1 1040 ? -5.584 -46.359 -30.534 1.00 48.00 1040 ALA A O 1
ATOM 8263 N N . MET A 1 1041 ? -7.782 -46.598 -30.181 1.00 52.00 1041 MET A N 1
ATOM 8264 C CA . MET A 1 1041 ? -7.696 -47.874 -29.464 1.00 52.00 1041 MET A CA 1
ATOM 8265 C C . MET A 1 1041 ? -8.339 -48.983 -30.301 1.00 52.00 1041 MET A C 1
ATOM 8267 O O . MET A 1 1041 ? -9.411 -48.781 -30.883 1.00 52.00 1041 MET A O 1
ATOM 8271 N N . ASP A 1 1042 ? -7.672 -50.137 -30.343 1.00 45.69 1042 ASP A N 1
ATOM 8272 C CA . ASP A 1 1042 ? -8.128 -51.350 -31.022 1.00 45.69 1042 ASP A CA 1
ATOM 8273 C C . ASP A 1 1042 ? -8.109 -52.504 -30.008 1.00 45.69 1042 ASP A C 1
ATOM 8275 O O . ASP A 1 1042 ? -7.109 -53.200 -29.824 1.00 45.69 1042 ASP A O 1
ATOM 8279 N N . ASN A 1 1043 ? -9.183 -52.615 -29.221 1.00 55.47 1043 ASN A N 1
ATOM 8280 C CA . ASN A 1 1043 ? -9.389 -53.725 -28.294 1.00 55.47 1043 ASN A CA 1
ATOM 8281 C C . ASN A 1 1043 ? -10.892 -53.987 -28.112 1.00 55.47 1043 ASN A C 1
ATOM 8283 O O . ASN A 1 1043 ? -11.655 -53.075 -27.815 1.00 55.47 1043 ASN A O 1
ATOM 8287 N N . SER A 1 1044 ? -11.299 -55.250 -28.242 1.00 54.97 1044 SER A N 1
ATOM 8288 C CA . SER A 1 1044 ? -12.697 -55.715 -28.201 1.00 54.97 1044 SER A CA 1
ATOM 8289 C C . SER A 1 1044 ? -13.478 -55.409 -26.910 1.00 54.97 1044 SER A C 1
ATOM 8291 O O . SER A 1 1044 ? -14.700 -55.481 -26.929 1.00 54.97 1044 SER A O 1
ATOM 8293 N N . LYS A 1 1045 ? -12.808 -55.062 -25.798 1.00 66.94 1045 LYS A N 1
ATOM 8294 C CA . LYS A 1 1045 ? -13.450 -54.806 -24.488 1.00 66.94 1045 LYS A CA 1
ATOM 8295 C C . LYS A 1 1045 ? -13.472 -53.342 -24.037 1.00 66.94 1045 LYS A C 1
ATOM 8297 O O . LYS A 1 1045 ? -14.145 -53.015 -23.060 1.00 66.94 1045 LYS A O 1
ATOM 8302 N N . SER A 1 1046 ? -12.736 -52.460 -24.712 1.00 75.00 1046 SER A N 1
ATOM 8303 C CA . SER A 1 1046 ? -12.602 -51.052 -24.326 1.00 75.00 1046 SER A CA 1
ATOM 8304 C C . SER A 1 1046 ? -12.857 -50.140 -25.513 1.00 75.00 1046 SER A C 1
ATOM 8306 O O . SER A 1 1046 ? -12.238 -50.318 -26.560 1.00 75.00 1046 SER A O 1
ATOM 8308 N N . ALA A 1 1047 ? -13.692 -49.125 -25.332 1.00 77.94 1047 ALA A N 1
ATOM 8309 C CA . ALA A 1 1047 ? -13.941 -48.114 -26.347 1.00 77.94 1047 ALA A CA 1
ATOM 8310 C C . ALA A 1 1047 ? -13.384 -46.760 -25.910 1.00 77.94 1047 ALA A C 1
ATOM 8312 O O . ALA A 1 1047 ? -13.405 -46.417 -24.729 1.00 77.94 1047 ALA A O 1
ATOM 8313 N N . ALA A 1 1048 ? -12.896 -45.983 -26.871 1.00 77.56 1048 ALA A N 1
ATOM 8314 C CA . ALA A 1 1048 ? -12.529 -44.596 -26.649 1.00 77.56 1048 ALA A CA 1
ATOM 8315 C C . ALA A 1 1048 ? -13.504 -43.692 -27.398 1.00 77.56 1048 ALA A C 1
ATOM 8317 O O . ALA A 1 1048 ? -13.810 -43.939 -28.564 1.00 77.56 1048 ALA A O 1
ATOM 8318 N N . LEU A 1 1049 ? -13.991 -42.677 -26.698 1.00 80.38 1049 LEU A N 1
ATOM 8319 C CA . LEU A 1 1049 ? -14.785 -41.594 -27.256 1.00 80.38 1049 LEU A CA 1
ATOM 8320 C C . LEU A 1 1049 ? -13.882 -40.397 -27.553 1.00 80.38 1049 LEU A C 1
ATOM 8322 O O . LEU A 1 1049 ? -12.761 -40.316 -27.047 1.00 80.38 1049 LEU A O 1
ATOM 8326 N N . SER A 1 1050 ? -14.379 -39.465 -28.355 1.00 75.62 1050 SER A N 1
ATOM 8327 C CA . SER A 1 1050 ? -13.714 -38.196 -28.632 1.00 75.62 1050 SER A CA 1
ATOM 8328 C C . SER A 1 1050 ? -14.151 -37.120 -27.636 1.00 75.62 1050 SER A C 1
ATOM 8330 O O . SER A 1 1050 ? -15.199 -37.211 -26.987 1.00 75.62 1050 SER A O 1
ATOM 8332 N N . HIS A 1 1051 ? -13.380 -36.035 -27.543 1.00 81.56 1051 HIS A N 1
ATOM 8333 C CA . HIS A 1 1051 ? -13.838 -34.856 -26.804 1.00 81.56 1051 HIS A CA 1
ATOM 8334 C C . HIS A 1 1051 ? -15.112 -34.241 -27.427 1.00 81.56 1051 HIS A C 1
ATOM 8336 O O . HIS A 1 1051 ? -15.948 -33.690 -26.705 1.00 81.56 1051 HIS A O 1
ATOM 8342 N N . PHE A 1 1052 ? -15.298 -34.379 -28.745 1.00 77.75 1052 PHE A N 1
ATOM 8343 C CA . PHE A 1 1052 ? -16.468 -33.864 -29.457 1.00 77.75 1052 PHE A CA 1
ATOM 8344 C C . PHE A 1 1052 ? -17.768 -34.551 -29.049 1.00 77.75 1052 PHE A C 1
ATOM 8346 O O . PHE A 1 1052 ? -18.791 -33.871 -28.960 1.00 77.75 1052 PHE A O 1
ATOM 8353 N N . ASP A 1 1053 ? -17.731 -35.845 -28.725 1.00 82.38 1053 ASP A N 1
ATOM 8354 C CA . ASP A 1 1053 ? -18.906 -36.565 -28.221 1.00 82.38 1053 ASP A CA 1
ATOM 8355 C C . ASP A 1 1053 ? -19.446 -35.885 -26.958 1.00 82.38 1053 ASP A C 1
ATOM 8357 O O . ASP A 1 1053 ? -20.636 -35.585 -26.857 1.00 82.38 1053 ASP A O 1
ATOM 8361 N N . PHE A 1 1054 ? -18.548 -35.507 -26.040 1.00 87.19 1054 PHE A N 1
ATOM 8362 C CA . PHE A 1 1054 ? -18.928 -34.745 -24.856 1.00 87.19 1054 PHE A CA 1
ATOM 8363 C C . PHE A 1 1054 ? -19.504 -33.362 -25.198 1.00 87.19 1054 PHE A C 1
ATOM 8365 O O . PHE A 1 1054 ? -20.492 -32.952 -24.589 1.00 87.19 1054 PHE A O 1
ATOM 8372 N N . ILE A 1 1055 ? -18.907 -32.631 -26.148 1.00 83.69 1055 ILE A N 1
ATOM 8373 C CA . ILE A 1 1055 ? -19.399 -31.301 -26.553 1.00 83.69 1055 ILE A CA 1
ATOM 8374 C C . ILE A 1 1055 ? -20.837 -31.402 -27.074 1.00 83.69 1055 ILE A C 1
ATOM 8376 O O . ILE A 1 1055 ? -21.681 -30.581 -26.710 1.00 83.69 1055 ILE A O 1
ATOM 8380 N N . LEU A 1 1056 ? -21.132 -32.414 -27.892 1.00 85.81 1056 LEU A N 1
ATOM 8381 C CA . LEU A 1 1056 ? -22.474 -32.638 -28.426 1.00 85.81 1056 LEU A CA 1
ATOM 8382 C C . LEU A 1 1056 ? -23.480 -32.925 -27.305 1.00 85.81 1056 LEU A C 1
ATOM 8384 O O . LEU A 1 1056 ? -24.541 -32.302 -27.265 1.00 85.81 1056 LEU A O 1
ATOM 8388 N N . TRP A 1 1057 ? -23.126 -33.784 -26.346 1.00 91.06 1057 TRP A N 1
ATOM 8389 C CA . TRP A 1 1057 ? -23.978 -34.054 -25.184 1.00 91.06 1057 TRP A CA 1
ATOM 8390 C C . TRP A 1 1057 ? -24.205 -32.804 -24.333 1.00 91.06 1057 TRP A C 1
ATOM 8392 O O . TRP A 1 1057 ? -25.325 -32.526 -23.908 1.00 91.06 1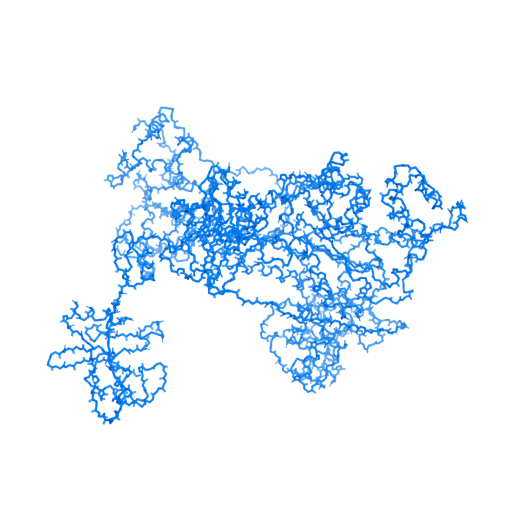057 TRP A O 1
ATOM 8402 N N . HIS A 1 1058 ? -23.152 -32.022 -24.098 1.00 87.19 1058 HIS A N 1
ATOM 8403 C CA . HIS A 1 1058 ? -23.226 -30.820 -23.280 1.00 87.19 1058 HIS A CA 1
ATOM 8404 C C . HIS A 1 1058 ? -24.117 -29.738 -23.907 1.00 87.19 1058 HIS A C 1
ATOM 8406 O O . HIS A 1 1058 ? -24.899 -29.104 -23.197 1.00 87.19 1058 HIS A O 1
ATOM 8412 N N . ARG A 1 1059 ? -24.047 -29.558 -25.233 1.00 87.31 1059 ARG A N 1
ATOM 8413 C CA . ARG A 1 1059 ? -24.913 -28.624 -25.972 1.00 87.31 1059 ARG A CA 1
ATOM 8414 C C . ARG A 1 1059 ? -26.388 -28.981 -25.833 1.00 87.31 1059 ARG A C 1
ATOM 8416 O O . ARG A 1 1059 ? -27.197 -28.105 -25.529 1.00 87.31 1059 ARG A O 1
ATOM 8423 N N . ASP A 1 1060 ? -26.734 -30.254 -26.002 1.00 89.31 1060 ASP A N 1
ATOM 8424 C CA . ASP A 1 1060 ? -28.112 -30.719 -25.821 1.00 89.31 1060 ASP A CA 1
ATOM 8425 C C . ASP A 1 1060 ? -28.575 -30.567 -24.366 1.00 89.31 1060 ASP A C 1
ATOM 8427 O O . ASP A 1 1060 ? -29.688 -30.111 -24.101 1.00 89.31 1060 ASP A O 1
ATOM 8431 N N . TRP A 1 1061 ? -27.697 -30.873 -23.411 1.00 91.56 1061 TRP A N 1
ATOM 8432 C CA . TRP A 1 1061 ? -27.983 -30.761 -21.985 1.00 91.56 1061 TRP A CA 1
ATOM 8433 C C . TRP A 1 1061 ? -28.224 -29.328 -21.513 1.00 91.56 1061 TRP A C 1
ATOM 8435 O O . TRP A 1 1061 ? -29.141 -29.096 -20.727 1.00 91.56 1061 TRP A O 1
ATOM 8445 N N . ILE A 1 1062 ? -27.448 -28.350 -21.987 1.00 86.31 1062 ILE A N 1
ATOM 8446 C CA . ILE A 1 1062 ? -27.690 -26.940 -21.648 1.00 86.31 1062 ILE A CA 1
ATOM 8447 C C . ILE A 1 1062 ? -29.051 -26.485 -22.171 1.00 86.31 1062 ILE A C 1
ATOM 8449 O O . ILE A 1 1062 ? -29.777 -25.797 -21.456 1.00 86.31 1062 ILE A O 1
ATOM 8453 N N . ASN A 1 1063 ? -29.391 -26.864 -23.402 1.00 83.50 1063 ASN A N 1
ATOM 8454 C CA . ASN A 1 1063 ? -30.605 -26.382 -24.050 1.00 83.50 1063 ASN A CA 1
ATOM 8455 C C . ASN A 1 1063 ? -31.865 -27.070 -23.514 1.00 83.50 1063 ASN A C 1
ATOM 8457 O O . ASN A 1 1063 ? -32.881 -26.411 -23.316 1.00 83.50 1063 ASN A O 1
ATOM 8461 N N . ASN A 1 1064 ? -31.795 -28.381 -23.268 1.00 84.38 1064 ASN A N 1
ATOM 8462 C CA . ASN A 1 1064 ? -32.980 -29.214 -23.050 1.00 84.38 1064 ASN A CA 1
ATOM 8463 C C . ASN A 1 1064 ? -32.944 -30.024 -21.747 1.00 84.38 1064 ASN A C 1
ATOM 8465 O O . ASN A 1 1064 ? -33.907 -30.730 -21.457 1.00 84.38 1064 ASN A O 1
ATOM 8469 N N . LYS A 1 1065 ? -31.834 -29.994 -20.992 1.00 88.44 1065 LYS A N 1
ATOM 8470 C CA . LYS A 1 1065 ? -31.570 -30.899 -19.851 1.00 88.44 1065 LYS A CA 1
ATOM 8471 C C . LYS A 1 1065 ? -31.814 -32.378 -20.190 1.00 88.44 1065 LYS A C 1
ATOM 8473 O O . LYS A 1 1065 ? -32.180 -33.181 -19.337 1.00 88.44 1065 LYS A O 1
ATOM 8478 N N . ASN A 1 1066 ? -31.593 -32.730 -21.457 1.00 89.69 1066 ASN A N 1
ATOM 8479 C CA . ASN A 1 1066 ? -31.707 -34.078 -21.989 1.00 89.69 1066 ASN A CA 1
ATOM 8480 C C . ASN A 1 1066 ? -30.847 -34.204 -23.252 1.00 89.69 1066 ASN A C 1
ATOM 8482 O O . ASN A 1 1066 ? -30.938 -33.355 -24.138 1.00 89.69 1066 ASN A O 1
ATOM 8486 N N . VAL A 1 1067 ? -30.039 -35.259 -23.340 1.00 91.44 1067 VAL A N 1
ATOM 8487 C CA . VAL A 1 1067 ? -29.211 -35.561 -24.514 1.00 91.44 1067 VAL A CA 1
ATOM 8488 C C . VAL A 1 1067 ? -30.017 -36.377 -25.514 1.00 91.44 1067 VAL A C 1
ATOM 8490 O O . VAL A 1 1067 ? -30.600 -37.400 -25.142 1.00 91.44 1067 VAL A O 1
ATOM 8493 N N . ASN A 1 1068 ? -30.031 -35.940 -26.778 1.00 88.75 1068 ASN A N 1
ATOM 8494 C CA . ASN A 1 1068 ? -30.817 -36.554 -27.845 1.00 88.75 1068 ASN A CA 1
ATOM 8495 C C . ASN A 1 1068 ? -30.570 -38.070 -27.949 1.00 88.75 1068 ASN A C 1
ATOM 8497 O O . ASN A 1 1068 ? -29.421 -38.514 -27.978 1.00 88.75 1068 ASN A O 1
ATOM 8501 N N . ASP A 1 1069 ? -31.645 -38.859 -28.050 1.00 87.19 1069 ASP A N 1
ATOM 8502 C CA . ASP A 1 1069 ? -31.585 -40.325 -28.159 1.00 87.19 1069 ASP A CA 1
ATOM 8503 C C . ASP A 1 1069 ? -30.711 -40.791 -29.331 1.00 87.19 1069 ASP A C 1
ATOM 8505 O O . ASP A 1 1069 ? -30.019 -41.799 -29.225 1.00 87.19 1069 ASP A O 1
ATOM 8509 N N . ARG A 1 1070 ? -30.647 -40.018 -30.426 1.00 84.75 1070 ARG A N 1
ATOM 8510 C CA . ARG A 1 1070 ? -29.748 -40.317 -31.550 1.00 84.75 1070 ARG A CA 1
ATOM 8511 C C . ARG A 1 1070 ? -28.278 -40.300 -31.134 1.00 84.75 1070 ARG A C 1
ATOM 8513 O O . ARG A 1 1070 ? -27.536 -41.165 -31.574 1.00 84.75 1070 ARG A O 1
ATOM 8520 N N . LEU A 1 1071 ? -27.854 -39.363 -30.284 1.00 83.62 1071 LEU A N 1
ATOM 8521 C CA . LEU A 1 1071 ? -26.470 -39.303 -29.795 1.00 83.62 1071 LEU A CA 1
ATOM 8522 C C . LEU A 1 1071 ? -26.177 -40.410 -28.777 1.00 83.62 1071 LEU A C 1
ATOM 8524 O O . LEU A 1 1071 ? -25.074 -40.945 -28.761 1.00 83.62 1071 LEU A O 1
ATOM 8528 N N . VAL A 1 1072 ? -27.164 -40.779 -27.958 1.00 85.88 1072 VAL A N 1
ATOM 8529 C CA . VAL A 1 1072 ? -27.035 -41.882 -26.993 1.00 85.88 1072 VAL A CA 1
ATOM 8530 C C . VAL A 1 1072 ? -26.963 -43.239 -27.690 1.00 85.88 1072 VAL A C 1
ATOM 8532 O O . VAL A 1 1072 ? -26.139 -44.065 -27.312 1.00 85.88 1072 VAL A O 1
ATOM 8535 N N . SER A 1 1073 ? -27.714 -43.433 -28.778 1.00 79.50 1073 SER A N 1
ATOM 8536 C CA . SER A 1 1073 ? -27.668 -44.661 -29.587 1.00 79.50 1073 SER A CA 1
ATOM 8537 C C . SER A 1 1073 ? -26.314 -44.919 -30.267 1.00 79.50 1073 SER A C 1
ATOM 8539 O O . SER A 1 1073 ? -26.044 -46.037 -30.697 1.00 79.50 1073 SER A O 1
ATOM 8541 N N . LEU A 1 1074 ? -25.453 -43.897 -30.357 1.00 80.31 1074 LEU A N 1
ATOM 8542 C CA . LEU A 1 1074 ? -24.105 -43.993 -30.925 1.00 80.31 1074 LEU A CA 1
ATOM 8543 C C . LEU A 1 1074 ? -23.044 -44.402 -29.890 1.00 80.31 1074 LEU A C 1
ATOM 8545 O O . LEU A 1 1074 ? -21.877 -44.566 -30.250 1.00 80.31 1074 LEU A O 1
ATOM 8549 N N . LEU A 1 1075 ? -23.417 -44.558 -28.614 1.00 83.62 1075 LEU A N 1
ATOM 8550 C CA . LEU A 1 1075 ? -22.486 -44.984 -27.575 1.00 83.62 1075 LEU A CA 1
ATOM 8551 C C . LEU A 1 1075 ? -21.978 -46.410 -27.847 1.00 83.62 1075 LEU A C 1
ATOM 8553 O O . LEU A 1 1075 ? -22.775 -47.314 -28.098 1.00 83.62 1075 LEU A O 1
ATOM 8557 N N . PRO A 1 1076 ? -20.661 -46.650 -27.737 1.00 80.25 1076 PRO A N 1
ATOM 8558 C CA . PRO A 1 1076 ? -20.101 -47.972 -27.947 1.00 80.25 1076 PRO A CA 1
ATOM 8559 C C . PRO A 1 1076 ? -20.521 -48.933 -26.831 1.00 80.25 1076 PRO A C 1
ATOM 8561 O O . PRO A 1 1076 ? -20.573 -48.576 -25.643 1.00 80.25 1076 PRO A O 1
ATOM 8564 N N . ASP A 1 1077 ? -20.765 -50.188 -27.204 1.00 79.06 1077 ASP A N 1
ATOM 8565 C CA . ASP A 1 1077 ? -21.000 -51.241 -26.227 1.00 79.06 1077 ASP A CA 1
ATOM 8566 C C . ASP A 1 1077 ? -19.677 -51.840 -25.732 1.00 79.06 1077 ASP A C 1
ATOM 8568 O O . ASP A 1 1077 ? -19.131 -52.768 -26.322 1.00 79.06 1077 ASP A O 1
ATOM 8572 N N . ALA A 1 1078 ? -19.115 -51.236 -24.681 1.00 81.38 1078 ALA A N 1
ATOM 8573 C CA . ALA A 1 1078 ? -17.852 -51.646 -24.073 1.00 81.38 1078 ALA A CA 1
ATOM 8574 C C . ALA A 1 1078 ? -17.930 -51.655 -22.537 1.00 81.38 1078 ALA A C 1
ATOM 8576 O O . ALA A 1 1078 ? -18.643 -50.847 -21.936 1.00 81.38 1078 ALA A O 1
ATOM 8577 N N . GLU A 1 1079 ? -17.148 -52.540 -21.908 1.00 82.31 1079 GLU A N 1
ATOM 8578 C CA . GLU A 1 1079 ? -17.019 -52.651 -20.444 1.00 82.31 1079 GLU A CA 1
ATOM 8579 C C . GLU A 1 1079 ? -16.213 -51.485 -19.845 1.00 82.31 1079 GLU A C 1
ATOM 8581 O O . GLU A 1 1079 ? -16.409 -51.112 -18.686 1.00 82.31 1079 GLU A O 1
ATOM 8586 N N . LEU A 1 1080 ? -15.320 -50.889 -20.641 1.00 84.62 1080 LEU A N 1
ATOM 8587 C CA . LEU A 1 1080 ? -14.479 -49.757 -20.264 1.00 84.62 1080 LEU A CA 1
ATOM 8588 C C . LEU A 1 1080 ? -14.574 -48.658 -21.329 1.00 84.62 1080 LEU A C 1
ATOM 8590 O O . LEU A 1 1080 ? -14.237 -48.897 -22.490 1.00 84.62 1080 LEU A O 1
ATOM 8594 N N . ILE A 1 1081 ? -14.988 -47.450 -20.940 1.00 87.12 1081 ILE A N 1
ATOM 8595 C CA . ILE A 1 1081 ? -15.037 -46.280 -21.828 1.00 87.12 1081 ILE A CA 1
ATOM 8596 C C . ILE A 1 1081 ? -13.981 -45.257 -21.406 1.00 87.12 1081 ILE A C 1
ATOM 8598 O O . ILE A 1 1081 ? -13.961 -44.797 -20.264 1.00 87.12 1081 ILE A O 1
ATOM 8602 N N . LEU A 1 1082 ? -13.114 -44.883 -22.345 1.00 85.31 1082 LEU A N 1
ATOM 8603 C CA . LEU A 1 1082 ? -12.107 -43.834 -22.202 1.00 85.31 1082 LEU A CA 1
ATOM 8604 C C . LEU A 1 1082 ? -12.635 -42.547 -22.847 1.00 85.31 1082 LEU A C 1
ATOM 8606 O O . LEU A 1 1082 ? -12.858 -42.513 -24.054 1.00 85.31 1082 LEU A O 1
ATOM 8610 N N . LEU A 1 1083 ? -12.834 -41.494 -22.057 1.00 87.50 1083 LEU A N 1
ATOM 8611 C CA . LEU A 1 1083 ? -13.346 -40.205 -22.522 1.00 87.50 1083 LEU A CA 1
ATOM 8612 C C . LEU A 1 1083 ? -12.325 -39.090 -22.228 1.00 87.50 1083 LEU A C 1
ATOM 8614 O O . LEU A 1 1083 ? -12.256 -38.603 -21.092 1.00 87.50 1083 LEU A O 1
ATOM 8618 N N . PRO A 1 1084 ? -11.509 -38.684 -23.216 1.00 85.44 1084 PRO A N 1
ATOM 8619 C CA . PRO A 1 1084 ? -10.634 -37.532 -23.092 1.00 85.44 1084 PRO A CA 1
ATOM 8620 C C . PRO A 1 1084 ? -11.463 -36.243 -23.059 1.00 85.44 1084 PRO A C 1
ATOM 8622 O O . PRO A 1 1084 ? -12.494 -36.100 -23.721 1.00 85.44 1084 PRO A O 1
ATOM 8625 N N . ARG A 1 1085 ? -11.020 -35.285 -22.250 1.00 85.12 1085 ARG A N 1
ATOM 8626 C CA . ARG A 1 1085 ? -11.722 -34.025 -22.010 1.00 85.12 1085 ARG A CA 1
ATOM 8627 C C . ARG A 1 1085 ? -10.751 -32.866 -22.049 1.00 85.12 1085 ARG A C 1
ATOM 8629 O O . ARG A 1 1085 ? -9.756 -32.873 -21.332 1.00 85.12 1085 ARG A O 1
ATOM 8636 N N . LEU A 1 1086 ? -11.095 -31.843 -22.819 1.00 81.50 1086 LEU A N 1
ATOM 8637 C CA . LEU A 1 1086 ? -10.421 -30.557 -22.770 1.00 81.50 1086 LEU A CA 1
ATOM 8638 C C . LEU A 1 1086 ? -11.096 -29.664 -21.713 1.00 81.50 1086 LEU A C 1
ATOM 8640 O O . LEU A 1 1086 ? -12.319 -29.515 -21.698 1.00 81.50 1086 LEU A O 1
ATOM 8644 N N . VAL A 1 1087 ? -10.310 -29.102 -20.795 1.00 78.50 1087 VAL A N 1
ATOM 8645 C CA . VAL A 1 1087 ? -10.761 -28.221 -19.702 1.00 78.50 1087 VAL A CA 1
ATOM 8646 C C . VAL A 1 1087 ? -9.868 -26.971 -19.632 1.00 78.50 1087 VAL A C 1
ATOM 8648 O O . VAL A 1 1087 ? -8.724 -27.024 -20.073 1.00 78.50 1087 VAL A O 1
ATOM 8651 N N . GLY A 1 1088 ? -10.357 -25.823 -19.133 1.00 63.62 1088 GLY A N 1
ATOM 8652 C CA . GLY A 1 1088 ? -9.490 -24.643 -18.919 1.00 63.62 1088 GLY A CA 1
ATOM 8653 C C . GLY A 1 1088 ? -10.093 -23.235 -19.077 1.00 63.62 1088 GLY A C 1
ATOM 8654 O O . GLY A 1 1088 ? -9.443 -22.283 -18.650 1.00 63.62 1088 GLY A O 1
ATOM 8655 N N . HIS A 1 1089 ? -11.307 -23.058 -19.623 1.00 59.25 1089 HIS A N 1
ATOM 8656 C CA . HIS A 1 1089 ? -11.976 -21.741 -19.726 1.00 59.25 1089 HIS A CA 1
ATOM 8657 C C . HIS A 1 1089 ? -13.365 -21.694 -19.044 1.00 59.25 1089 HIS A C 1
ATOM 8659 O O . HIS A 1 1089 ? -13.822 -22.674 -18.462 1.00 59.25 1089 HIS A O 1
ATOM 8665 N N . ILE A 1 1090 ? -14.027 -20.523 -19.086 1.00 53.38 1090 ILE A N 1
ATOM 8666 C CA . ILE A 1 1090 ? -15.339 -20.233 -18.456 1.00 53.38 1090 ILE A CA 1
ATOM 8667 C C . ILE A 1 1090 ? -16.477 -21.099 -19.045 1.00 53.38 1090 ILE A C 1
ATOM 8669 O O . ILE A 1 1090 ? -17.480 -21.324 -18.372 1.00 53.38 1090 ILE A O 1
ATOM 8673 N N . ASN A 1 1091 ? -16.335 -21.607 -20.276 1.00 61.03 1091 ASN A N 1
ATOM 8674 C CA . ASN A 1 1091 ? -17.302 -22.505 -20.920 1.00 61.03 1091 ASN A CA 1
ATOM 8675 C C . ASN A 1 1091 ? -16.711 -23.922 -21.106 1.00 61.03 1091 ASN A C 1
ATOM 8677 O O . ASN A 1 1091 ? -15.505 -24.077 -21.278 1.00 61.03 1091 ASN A O 1
ATOM 8681 N N . LYS A 1 1092 ? -17.546 -24.975 -21.072 1.00 65.75 1092 LYS A N 1
ATOM 8682 C CA . LYS A 1 1092 ? -17.085 -26.382 -21.160 1.00 65.75 1092 LYS A CA 1
ATOM 8683 C C . LYS A 1 1092 ? -16.694 -26.824 -22.591 1.00 65.75 1092 LYS A C 1
ATOM 8685 O O . LYS A 1 1092 ? -16.372 -27.993 -22.784 1.00 65.75 1092 LYS A O 1
ATOM 8690 N N . GLU A 1 1093 ? -16.722 -25.907 -23.566 1.00 62.94 1093 GLU A N 1
ATOM 8691 C CA . GLU A 1 1093 ? -16.376 -26.139 -24.984 1.00 62.94 1093 GLU A CA 1
ATOM 8692 C C . GLU A 1 1093 ? -14.999 -25.599 -25.384 1.00 62.94 1093 GLU A C 1
ATOM 8694 O O . GLU A 1 1093 ? -14.467 -25.982 -26.422 1.00 62.94 1093 GLU A O 1
ATOM 8699 N N . THR A 1 1094 ? -14.423 -24.687 -24.597 1.00 62.94 1094 THR A N 1
ATOM 8700 C CA . THR A 1 1094 ? -13.071 -24.187 -24.844 1.00 62.94 1094 THR A CA 1
ATOM 8701 C C . THR A 1 1094 ? -12.202 -24.544 -23.648 1.00 62.94 1094 THR A C 1
ATOM 8703 O O . THR A 1 1094 ? -12.507 -24.230 -22.499 1.00 62.94 1094 THR A O 1
ATOM 8706 N N . GLY A 1 1095 ? -11.098 -25.234 -23.898 1.00 69.69 1095 GLY A N 1
ATOM 8707 C CA . GLY A 1 1095 ? -10.122 -25.580 -22.875 1.00 69.69 1095 GLY A CA 1
ATOM 8708 C C . GLY A 1 1095 ? -8.723 -25.620 -23.466 1.00 69.69 1095 GLY A C 1
ATOM 8709 O O . GLY A 1 1095 ? -8.546 -25.517 -24.676 1.00 69.69 1095 GLY A O 1
ATOM 8710 N N . ASN A 1 1096 ? -7.726 -25.760 -22.605 1.00 75.62 1096 ASN A N 1
ATOM 8711 C CA . ASN A 1 1096 ? -6.321 -25.856 -22.997 1.00 75.62 1096 ASN A CA 1
ATOM 8712 C C . ASN A 1 1096 ? -5.566 -26.953 -22.229 1.00 75.62 1096 ASN A C 1
ATOM 8714 O O . ASN A 1 1096 ? -4.351 -27.067 -22.361 1.00 75.62 1096 ASN A O 1
ATOM 8718 N N . HIS A 1 1097 ? -6.272 -27.752 -21.426 1.00 83.44 1097 HIS A N 1
ATOM 8719 C CA . HIS A 1 1097 ? -5.710 -28.833 -20.628 1.00 83.44 1097 HIS A CA 1
ATOM 8720 C C . HIS A 1 1097 ? -6.478 -30.134 -20.860 1.00 83.44 1097 HIS A C 1
ATOM 8722 O O . HIS A 1 1097 ? -7.696 -30.167 -20.695 1.00 83.44 1097 HIS A O 1
ATOM 8728 N N . PHE A 1 1098 ? -5.776 -31.201 -21.245 1.00 83.06 1098 PHE A N 1
ATOM 8729 C CA . PHE A 1 1098 ? -6.369 -32.523 -21.439 1.00 83.06 1098 PHE A CA 1
ATOM 8730 C C . PHE A 1 1098 ? -6.412 -33.308 -20.122 1.00 83.06 1098 PHE A C 1
ATOM 8732 O O . PHE A 1 1098 ? -5.396 -33.481 -19.448 1.00 83.06 1098 PHE A O 1
ATOM 8739 N N . ILE A 1 1099 ? -7.588 -33.839 -19.798 1.00 87.75 1099 ILE A N 1
ATOM 8740 C CA . ILE A 1 1099 ? -7.817 -34.822 -18.734 1.00 87.75 1099 ILE A CA 1
ATOM 8741 C C . ILE A 1 1099 ? -8.478 -36.070 -19.330 1.00 87.75 1099 ILE A C 1
ATOM 8743 O O . ILE A 1 1099 ? -8.962 -36.047 -20.462 1.00 87.75 1099 ILE A O 1
ATOM 8747 N N . LEU A 1 1100 ? -8.524 -37.161 -18.570 1.00 88.56 1100 LEU A N 1
ATOM 8748 C CA . LEU A 1 1100 ? -9.168 -38.405 -18.983 1.00 88.56 1100 LEU A CA 1
ATOM 8749 C C . LEU A 1 1100 ? -10.173 -38.866 -17.929 1.00 88.56 1100 LEU A C 1
ATOM 8751 O O . LEU A 1 1100 ? -9.831 -39.018 -16.754 1.00 88.56 1100 LEU A O 1
ATOM 8755 N N . TRP A 1 1101 ? -11.400 -39.135 -18.365 1.00 92.00 1101 TRP A N 1
ATOM 8756 C CA . TRP A 1 1101 ? -12.385 -39.878 -17.587 1.00 92.00 1101 TRP A CA 1
ATOM 8757 C C . TRP A 1 1101 ? -12.420 -41.320 -18.068 1.00 92.00 1101 TRP A C 1
ATOM 8759 O O . TRP A 1 1101 ? -12.562 -41.586 -19.258 1.00 92.00 1101 TRP A O 1
ATOM 8769 N N . VAL A 1 1102 ? -12.285 -42.253 -17.135 1.00 90.38 1102 VAL A N 1
ATOM 8770 C CA . VAL A 1 1102 ? -12.357 -43.687 -17.406 1.00 90.38 1102 VAL A CA 1
ATOM 8771 C C . VAL A 1 1102 ? -13.599 -44.223 -16.716 1.00 90.38 1102 VAL A C 1
ATOM 8773 O O . VAL A 1 1102 ? -13.643 -44.275 -15.488 1.00 90.38 1102 VAL A O 1
ATOM 8776 N N . LEU A 1 1103 ? -14.611 -44.582 -17.500 1.00 91.31 1103 LEU A N 1
ATOM 8777 C CA . LEU A 1 1103 ? -15.850 -45.172 -17.008 1.00 91.31 1103 LEU A CA 1
ATOM 8778 C C . LEU A 1 1103 ? -15.724 -46.692 -17.072 1.00 91.31 1103 LEU A C 1
ATOM 8780 O O . LEU A 1 1103 ? -15.657 -47.273 -18.153 1.00 91.31 1103 LEU A O 1
ATOM 8784 N N . ASP A 1 1104 ? -15.666 -47.322 -15.905 1.00 89.44 1104 ASP A N 1
ATOM 8785 C CA . ASP A 1 1104 ? -15.505 -48.761 -15.747 1.00 89.44 1104 ASP A CA 1
ATOM 8786 C C . ASP A 1 1104 ? -16.843 -49.381 -15.334 1.00 89.44 1104 ASP A C 1
ATOM 8788 O O . ASP A 1 1104 ? -17.235 -49.341 -14.163 1.00 89.44 1104 ASP A O 1
ATOM 8792 N N . PHE A 1 1105 ? -17.562 -49.939 -16.311 1.00 86.56 1105 PHE A N 1
ATOM 8793 C CA . PHE A 1 1105 ? -18.883 -50.536 -16.100 1.00 86.56 1105 PHE A CA 1
ATOM 8794 C C . PHE A 1 1105 ? -18.803 -51.817 -15.272 1.00 86.56 1105 PHE A C 1
ATOM 8796 O O . PHE A 1 1105 ? -19.746 -52.123 -14.541 1.00 86.56 1105 PHE A O 1
ATOM 8803 N N . SER A 1 1106 ? -17.666 -52.521 -15.317 1.00 84.19 1106 SER A N 1
ATOM 8804 C CA . SER A 1 1106 ? -17.441 -53.728 -14.517 1.00 84.19 1106 SER A CA 1
ATOM 8805 C C . SER A 1 1106 ? -17.307 -53.413 -13.022 1.00 84.19 1106 SER A C 1
ATOM 8807 O O . SER A 1 1106 ? -17.831 -54.144 -12.182 1.00 84.19 1106 SER A O 1
ATOM 8809 N N . LYS A 1 1107 ? -16.662 -52.288 -12.683 1.00 84.69 1107 LYS A N 1
ATOM 8810 C CA . LYS A 1 1107 ? -16.446 -51.843 -11.295 1.00 84.69 1107 LYS A CA 1
ATOM 8811 C C . LYS A 1 1107 ? -17.476 -50.842 -10.789 1.00 84.69 1107 LYS A C 1
ATOM 8813 O O . LYS A 1 1107 ? -17.471 -50.539 -9.598 1.00 84.69 1107 LYS A O 1
ATOM 8818 N N . LYS A 1 1108 ? -18.344 -50.334 -11.671 1.00 89.81 1108 LYS A N 1
ATOM 8819 C CA . LYS A 1 1108 ? -19.244 -49.204 -11.401 1.00 89.81 1108 LYS A CA 1
ATOM 8820 C C . LYS A 1 1108 ? -18.472 -48.007 -10.838 1.00 89.81 1108 LYS A C 1
ATOM 8822 O O . LYS A 1 1108 ? -18.782 -47.487 -9.770 1.00 89.81 1108 LYS A O 1
ATOM 8827 N N . GLU A 1 1109 ? -17.431 -47.590 -11.548 1.00 91.88 1109 GLU A N 1
ATOM 8828 C CA . GLU A 1 1109 ? -16.518 -46.542 -11.090 1.00 91.88 1109 GLU A CA 1
ATOM 8829 C C . GLU A 1 1109 ? -16.172 -45.574 -12.228 1.00 91.88 1109 GLU A C 1
ATOM 8831 O O . GLU A 1 1109 ? -15.906 -45.991 -13.357 1.00 91.88 1109 GLU A O 1
ATOM 8836 N N . VAL A 1 1110 ? -16.129 -44.275 -11.925 1.00 92.50 1110 VAL A N 1
ATOM 8837 C CA . VAL A 1 1110 ? -15.525 -43.257 -12.791 1.00 92.50 1110 VAL A CA 1
ATOM 8838 C C . VAL A 1 1110 ? -14.179 -42.845 -12.209 1.00 92.50 1110 VAL A C 1
ATOM 8840 O O . VAL A 1 1110 ? -14.110 -42.232 -11.144 1.00 92.50 1110 VAL A O 1
ATOM 8843 N N . ARG A 1 1111 ? -13.102 -43.151 -12.931 1.00 92.94 1111 ARG A N 1
ATOM 8844 C CA . ARG A 1 1111 ? -11.729 -42.801 -12.555 1.00 92.94 1111 ARG A CA 1
ATOM 8845 C C . ARG A 1 1111 ? -11.279 -41.554 -13.302 1.00 92.94 1111 ARG A C 1
ATOM 8847 O O . ARG A 1 1111 ? -11.332 -41.510 -14.531 1.00 92.94 1111 ARG A O 1
ATOM 8854 N N . ILE A 1 1112 ? -10.817 -40.550 -12.563 1.00 92.12 1112 ILE A N 1
ATOM 8855 C CA . ILE A 1 1112 ? -10.380 -39.269 -13.130 1.00 92.12 1112 ILE A CA 1
ATOM 8856 C C . ILE A 1 1112 ? -8.858 -39.194 -13.140 1.00 92.12 1112 ILE A C 1
ATOM 8858 O O . ILE A 1 1112 ? -8.208 -39.229 -12.090 1.00 92.12 1112 ILE A O 1
ATOM 8862 N N . TYR A 1 1113 ? -8.300 -39.024 -14.335 1.00 87.50 1113 TYR A N 1
ATOM 8863 C CA . TYR A 1 1113 ? -6.884 -38.766 -14.528 1.00 87.50 1113 TYR A CA 1
ATOM 8864 C C . TYR A 1 1113 ? -6.655 -37.337 -15.014 1.00 87.50 1113 TYR A C 1
ATOM 8866 O O . TYR A 1 1113 ? -7.103 -36.939 -16.085 1.00 87.50 1113 TYR A O 1
ATOM 8874 N N . ASP A 1 1114 ? -5.936 -36.572 -14.206 1.00 89.38 1114 ASP A N 1
ATOM 8875 C CA . ASP A 1 1114 ? -5.540 -35.196 -14.446 1.00 89.38 1114 ASP A CA 1
ATOM 8876 C C . ASP A 1 1114 ? -4.124 -34.983 -13.894 1.00 89.38 1114 ASP A C 1
ATOM 8878 O O . ASP A 1 1114 ? -3.916 -34.922 -12.676 1.00 89.38 1114 ASP A O 1
ATOM 8882 N N . SER A 1 1115 ? -3.166 -34.822 -14.804 1.00 82.00 1115 SER A N 1
ATOM 8883 C CA . SER A 1 1115 ? -1.746 -34.618 -14.512 1.00 82.00 1115 SER A CA 1
ATOM 8884 C C . SER A 1 1115 ? -1.413 -33.290 -13.824 1.00 82.00 1115 SER A C 1
ATOM 8886 O O . SER A 1 1115 ? -0.330 -33.181 -13.245 1.00 82.00 1115 SER A O 1
ATOM 8888 N N . LEU A 1 1116 ? -2.307 -32.294 -13.859 1.00 80.75 1116 LEU A N 1
ATOM 8889 C CA . LEU A 1 1116 ? -2.166 -30.996 -13.182 1.00 80.75 1116 LEU A CA 1
ATOM 8890 C C . LEU A 1 1116 ? -2.988 -30.896 -11.889 1.00 80.75 1116 LEU A C 1
ATOM 8892 O O . LEU A 1 1116 ? -2.902 -29.891 -11.183 1.00 80.75 1116 LEU A O 1
ATOM 8896 N N . LYS A 1 1117 ? -3.774 -31.926 -11.551 1.00 83.56 1117 LYS A N 1
ATOM 8897 C CA . LYS A 1 1117 ? -4.707 -31.934 -10.406 1.00 83.56 1117 LYS A CA 1
ATOM 8898 C C . LYS A 1 1117 ? -5.725 -30.782 -10.409 1.00 83.56 1117 LYS A C 1
ATOM 8900 O O . LYS A 1 1117 ? -6.180 -30.368 -9.340 1.00 83.56 1117 LYS A O 1
ATOM 8905 N N . THR A 1 1118 ? -6.094 -30.265 -11.578 1.00 78.44 1118 THR A N 1
ATOM 8906 C CA . THR A 1 1118 ? -7.115 -29.211 -11.717 1.00 78.44 1118 THR A CA 1
ATOM 8907 C C . THR A 1 1118 ? -8.532 -29.724 -11.440 1.00 78.44 1118 THR A C 1
ATOM 8909 O O . THR A 1 1118 ? -9.356 -29.001 -10.884 1.00 78.44 1118 THR A O 1
ATOM 8912 N N . ARG A 1 1119 ? -8.810 -30.991 -11.764 1.00 78.25 1119 ARG A N 1
ATOM 8913 C CA . ARG A 1 1119 ? -10.089 -31.692 -11.616 1.00 78.25 1119 ARG A CA 1
ATOM 8914 C C . ARG A 1 1119 ? -9.849 -33.010 -10.880 1.00 78.25 1119 ARG A C 1
ATOM 8916 O O . ARG A 1 1119 ? -9.386 -33.986 -11.458 1.00 78.25 1119 ARG A O 1
ATOM 8923 N N . THR A 1 1120 ? -10.163 -33.038 -9.584 1.00 83.19 1120 THR A N 1
ATOM 8924 C CA . THR A 1 1120 ? -10.046 -34.248 -8.742 1.00 83.19 1120 THR A CA 1
ATOM 8925 C C . THR A 1 1120 ? -11.385 -34.957 -8.505 1.00 83.19 1120 THR A C 1
ATOM 8927 O O . THR A 1 1120 ? -11.438 -35.900 -7.724 1.00 83.19 1120 THR A O 1
ATOM 8930 N N . GLY A 1 1121 ? -12.466 -34.485 -9.132 1.00 84.69 1121 GLY A N 1
ATOM 8931 C CA . GLY A 1 1121 ? -13.843 -34.969 -8.982 1.00 84.69 1121 GLY A CA 1
ATOM 8932 C C . GLY A 1 1121 ? -14.726 -34.505 -10.149 1.00 84.69 1121 GLY A C 1
ATOM 8933 O O . GLY A 1 1121 ? -14.286 -33.679 -10.956 1.00 84.69 1121 GLY A O 1
ATOM 8934 N N . LEU A 1 1122 ? -15.949 -35.036 -10.236 1.00 86.00 1122 LEU A N 1
ATOM 8935 C CA . LEU A 1 1122 ? -16.997 -34.564 -11.152 1.00 86.00 1122 LEU A CA 1
ATOM 8936 C C . LEU A 1 1122 ? -17.869 -33.518 -10.445 1.00 86.00 1122 LEU A C 1
ATOM 8938 O O . LEU A 1 1122 ? -18.183 -33.695 -9.269 1.00 86.00 1122 LEU A O 1
ATOM 8942 N N . ASP A 1 1123 ? -18.252 -32.448 -11.145 1.00 86.38 1123 ASP A N 1
ATOM 8943 C CA . ASP A 1 1123 ? -19.283 -31.527 -10.651 1.00 86.38 1123 ASP A CA 1
ATOM 8944 C C . ASP A 1 1123 ? -20.691 -32.133 -10.811 1.00 86.38 1123 ASP A C 1
ATOM 8946 O O . ASP A 1 1123 ? -20.875 -33.091 -11.563 1.00 86.38 1123 ASP A O 1
ATOM 8950 N N . GLU A 1 1124 ? -21.677 -31.619 -10.066 1.00 83.75 1124 GLU A N 1
ATOM 8951 C CA . GLU A 1 1124 ? -23.040 -32.180 -10.053 1.00 83.75 1124 GLU A CA 1
ATOM 8952 C C . GLU A 1 1124 ? -23.692 -32.160 -11.445 1.00 83.75 1124 GLU A C 1
ATOM 8954 O O . GLU A 1 1124 ? -24.326 -33.134 -11.839 1.00 83.75 1124 GLU A O 1
ATOM 8959 N N . ASP A 1 1125 ? -23.465 -31.100 -12.227 1.00 86.12 1125 ASP A N 1
ATOM 8960 C CA . ASP A 1 1125 ? -24.019 -30.947 -13.578 1.00 86.12 1125 ASP A CA 1
ATOM 8961 C C . ASP A 1 1125 ? -23.363 -31.908 -14.588 1.00 86.12 1125 ASP A C 1
ATOM 8963 O O . ASP A 1 1125 ? -24.059 -32.488 -15.418 1.00 86.12 1125 ASP A O 1
ATOM 8967 N N . ASP A 1 1126 ? -22.046 -32.136 -14.502 1.00 89.31 1126 ASP A N 1
ATOM 8968 C CA . ASP A 1 1126 ? -21.343 -33.162 -15.281 1.00 89.31 1126 ASP A CA 1
ATOM 8969 C C . ASP A 1 1126 ? -21.796 -34.576 -14.887 1.00 89.31 1126 ASP A C 1
ATOM 8971 O O . ASP A 1 1126 ? -21.951 -35.440 -15.752 1.00 89.31 1126 ASP A O 1
ATOM 8975 N N . LEU A 1 1127 ? -22.026 -34.824 -13.596 1.00 88.94 1127 LEU A N 1
ATOM 8976 C CA . LEU A 1 1127 ? -22.520 -36.112 -13.123 1.00 88.94 1127 LEU A CA 1
ATOM 8977 C C . LEU A 1 1127 ? -23.945 -36.370 -13.629 1.00 88.94 1127 LEU A C 1
ATOM 8979 O O . LEU A 1 1127 ? -24.214 -37.458 -14.132 1.00 88.94 1127 LEU A O 1
ATOM 8983 N N . ASP A 1 1128 ? -24.842 -35.390 -13.546 1.00 89.69 1128 ASP A N 1
ATOM 8984 C CA . ASP A 1 1128 ? -26.220 -35.520 -14.027 1.00 89.69 1128 ASP A CA 1
ATOM 8985 C C . ASP A 1 1128 ? -26.302 -35.637 -15.553 1.00 89.69 1128 ASP A C 1
ATOM 8987 O O . ASP A 1 1128 ? -27.074 -36.455 -16.063 1.00 89.69 1128 ASP A O 1
ATOM 8991 N N . LEU A 1 1129 ? -25.433 -34.927 -16.279 1.00 93.12 1129 LEU A N 1
ATOM 8992 C CA . LEU A 1 1129 ? -25.228 -35.134 -17.710 1.00 93.12 1129 LEU A CA 1
ATOM 8993 C C . LEU A 1 1129 ? -24.835 -36.586 -18.007 1.00 93.12 1129 LEU A C 1
ATOM 8995 O O . LEU A 1 1129 ? -25.472 -37.233 -18.835 1.00 93.12 1129 LEU A O 1
ATOM 8999 N N . LEU A 1 1130 ? -23.830 -37.135 -17.316 1.00 91.75 1130 LEU A N 1
ATOM 9000 C CA . LEU A 1 1130 ? -23.415 -38.526 -17.518 1.00 91.75 1130 LEU A CA 1
ATOM 9001 C C . LEU A 1 1130 ? -24.523 -39.523 -17.141 1.00 91.75 1130 LEU A C 1
ATOM 9003 O O . LEU A 1 1130 ? -24.719 -40.504 -17.857 1.00 91.75 1130 LEU A O 1
ATOM 9007 N N . LYS A 1 1131 ? -25.297 -39.274 -16.074 1.00 90.94 1131 LYS A N 1
ATOM 9008 C CA . LYS A 1 1131 ? -26.467 -40.104 -15.729 1.00 90.94 1131 LYS A CA 1
ATOM 9009 C C . LYS A 1 1131 ? -27.510 -40.095 -16.845 1.00 90.94 1131 LYS A C 1
ATOM 9011 O O . LYS A 1 1131 ? -28.099 -41.136 -17.127 1.00 90.94 1131 LYS A O 1
ATOM 9016 N N . ASN A 1 1132 ? -27.738 -38.940 -17.475 1.00 93.06 1132 ASN A N 1
ATOM 9017 C CA . ASN A 1 1132 ? -28.653 -38.820 -18.604 1.00 93.06 1132 ASN A CA 1
ATOM 9018 C C . ASN A 1 1132 ? -28.105 -39.523 -19.855 1.00 93.06 1132 ASN A C 1
ATOM 9020 O O . ASN A 1 1132 ? -28.841 -40.287 -20.470 1.00 93.06 1132 ASN A O 1
ATOM 9024 N N . VAL A 1 1133 ? -26.828 -39.333 -20.200 1.00 93.06 1133 VAL A N 1
ATOM 9025 C CA . VAL A 1 1133 ? -26.174 -39.983 -21.353 1.00 93.06 1133 VAL A CA 1
ATOM 9026 C C . VAL A 1 1133 ? -26.201 -41.505 -21.214 1.00 93.06 1133 VAL A C 1
ATOM 9028 O O . VAL A 1 1133 ? -26.597 -42.202 -22.139 1.00 93.06 1133 VAL A O 1
ATOM 9031 N N . PHE A 1 1134 ? -25.866 -42.035 -20.037 1.00 90.31 1134 PHE A N 1
ATOM 9032 C CA . PHE A 1 1134 ? -25.830 -43.477 -19.772 1.00 90.31 1134 PHE A CA 1
ATOM 9033 C C . PHE A 1 1134 ? -27.140 -44.020 -19.178 1.00 90.31 1134 PHE A C 1
ATOM 9035 O O . PHE A 1 1134 ? -27.131 -45.054 -18.504 1.00 90.31 1134 PHE A O 1
ATOM 9042 N N . ARG A 1 1135 ? -28.280 -43.353 -19.418 1.00 89.38 1135 ARG A N 1
ATOM 9043 C CA . ARG A 1 1135 ? -29.600 -43.740 -18.877 1.00 89.38 1135 ARG A CA 1
ATOM 9044 C C . ARG A 1 1135 ? -29.998 -45.179 -19.217 1.00 89.38 1135 ARG A C 1
ATOM 9046 O O . ARG A 1 1135 ? -30.501 -45.885 -18.348 1.00 89.38 1135 ARG A O 1
ATOM 9053 N N . GLU A 1 1136 ? -29.682 -45.640 -20.426 1.00 81.75 1136 GLU A N 1
ATOM 9054 C CA . GLU A 1 1136 ? -29.954 -47.012 -20.884 1.00 81.75 1136 GLU A CA 1
ATOM 9055 C C . GLU A 1 1136 ? -29.013 -48.046 -20.242 1.00 81.75 1136 GLU A C 1
ATOM 9057 O O . GLU A 1 1136 ? -29.374 -49.209 -20.095 1.00 81.75 1136 GLU A O 1
ATOM 9062 N N . LYS A 1 1137 ? -27.842 -47.612 -19.751 1.00 77.81 1137 LYS A N 1
ATOM 9063 C CA . LYS A 1 1137 ? -26.878 -48.425 -18.985 1.00 77.81 1137 LYS A CA 1
ATOM 9064 C C . LYS A 1 1137 ? -27.045 -48.263 -17.463 1.00 77.81 1137 LYS A C 1
ATOM 9066 O O . LYS A 1 1137 ? -26.088 -48.383 -16.699 1.00 77.81 1137 LYS A O 1
ATOM 9071 N N . GLY A 1 1138 ? -28.264 -47.964 -17.003 1.00 74.44 1138 GLY A N 1
ATOM 9072 C CA . GLY A 1 1138 ? -28.605 -47.836 -15.579 1.00 74.44 1138 GLY A CA 1
ATOM 9073 C C . GLY A 1 1138 ? -28.300 -46.470 -14.952 1.00 74.44 1138 GLY A C 1
ATOM 9074 O O . GLY A 1 1138 ? -28.340 -46.344 -13.725 1.00 74.44 1138 GLY A O 1
ATOM 9075 N N . GLY A 1 1139 ? -27.989 -45.450 -15.764 1.00 80.12 1139 GLY A N 1
ATOM 9076 C CA . GLY A 1 1139 ? -27.828 -44.054 -15.339 1.00 80.12 1139 GLY A CA 1
ATOM 9077 C C . GLY A 1 1139 ? -26.784 -43.857 -14.243 1.00 80.12 1139 GLY A C 1
ATOM 9078 O O . GLY A 1 1139 ? -26.984 -43.033 -13.357 1.00 80.12 1139 GLY A O 1
ATOM 9079 N N . LEU A 1 1140 ? -25.724 -44.673 -14.247 1.00 85.06 1140 LEU A N 1
ATOM 9080 C CA . LEU A 1 1140 ? -24.640 -44.668 -13.256 1.00 85.06 1140 LEU A CA 1
ATOM 9081 C C . LEU A 1 1140 ? -25.105 -44.794 -11.785 1.00 85.06 1140 LEU A C 1
ATOM 9083 O O . LEU A 1 1140 ? -24.430 -44.333 -10.863 1.00 85.06 1140 LEU A O 1
ATOM 9087 N N . ARG A 1 1141 ? -26.259 -45.425 -11.516 1.00 78.88 1141 ARG A N 1
ATOM 9088 C CA . ARG A 1 1141 ? -26.743 -45.621 -10.135 1.00 78.88 1141 ARG A CA 1
ATOM 9089 C C . ARG A 1 1141 ? -25.801 -46.523 -9.334 1.00 78.88 1141 ARG A C 1
ATOM 9091 O O . ARG A 1 1141 ? -25.501 -47.644 -9.745 1.00 78.88 1141 ARG A O 1
ATOM 9098 N N . GLY A 1 1142 ? -25.383 -46.044 -8.162 1.00 81.25 1142 GLY A N 1
ATOM 9099 C CA . GLY A 1 1142 ? -24.469 -46.763 -7.267 1.00 81.25 1142 GLY A CA 1
ATOM 9100 C C . GLY A 1 1142 ? -23.009 -46.758 -7.724 1.00 81.25 1142 GLY A C 1
ATOM 9101 O O . GLY A 1 1142 ? -22.241 -47.591 -7.255 1.00 81.25 1142 GLY A O 1
ATOM 9102 N N . TRP A 1 1143 ? -22.637 -45.864 -8.646 1.00 91.25 1143 TRP A N 1
ATOM 9103 C CA . TRP A 1 1143 ? -21.254 -45.717 -9.089 1.00 91.25 1143 TRP A CA 1
ATOM 9104 C C . TRP A 1 1143 ? -20.445 -44.817 -8.155 1.00 91.25 1143 TRP A C 1
ATOM 9106 O O . TRP A 1 1143 ? -20.962 -43.827 -7.635 1.00 91.25 1143 TRP A O 1
ATOM 9116 N N . SER A 1 1144 ? -19.163 -45.132 -7.976 1.00 88.56 1144 SER A N 1
ATOM 9117 C CA . SER A 1 1144 ? -18.211 -44.289 -7.246 1.00 88.56 1144 SER A CA 1
ATOM 9118 C C . SER A 1 1144 ? -17.388 -43.422 -8.204 1.00 88.56 1144 SER A C 1
ATOM 9120 O O . SER A 1 1144 ? -17.133 -43.795 -9.347 1.00 88.56 1144 SER A O 1
ATOM 9122 N N . VAL A 1 1145 ? -16.965 -42.242 -7.747 1.00 91.12 1145 VAL A N 1
ATOM 9123 C CA . VAL A 1 1145 ? -16.013 -41.389 -8.473 1.00 91.12 1145 VAL A CA 1
ATOM 9124 C C . VAL A 1 1145 ? -14.710 -41.387 -7.695 1.00 91.12 1145 VAL A C 1
ATOM 9126 O O . VAL A 1 1145 ? -14.699 -41.038 -6.514 1.00 91.12 1145 VAL A O 1
ATOM 9129 N N . THR A 1 1146 ? -13.612 -41.767 -8.339 1.00 89.00 1146 THR A N 1
ATOM 9130 C CA . THR A 1 1146 ? -12.305 -41.853 -7.686 1.00 89.00 1146 THR A CA 1
ATOM 9131 C C . THR A 1 1146 ? -11.230 -41.114 -8.467 1.00 89.00 1146 THR A C 1
ATOM 9133 O O . THR A 1 1146 ? -11.312 -40.881 -9.676 1.00 89.00 1146 THR A O 1
ATOM 9136 N N . TYR A 1 1147 ? -10.191 -40.722 -7.735 1.00 88.38 1147 TYR A N 1
ATOM 9137 C CA . TYR A 1 1147 ? -9.020 -40.046 -8.270 1.00 88.38 1147 TYR A CA 1
ATOM 9138 C C . TYR A 1 1147 ? -7.788 -40.917 -7.992 1.00 88.38 1147 TYR A C 1
ATOM 9140 O O . TYR A 1 1147 ? -7.205 -40.824 -6.906 1.00 88.38 1147 TYR A O 1
ATOM 9148 N N . PRO A 1 1148 ? -7.416 -41.819 -8.922 1.00 82.62 1148 PRO A N 1
ATOM 9149 C CA . PRO A 1 1148 ? -6.336 -42.772 -8.698 1.00 82.62 1148 PRO A CA 1
ATOM 9150 C C . PRO A 1 1148 ? -4.984 -42.090 -8.479 1.00 82.62 1148 PRO A C 1
ATOM 9152 O O . PRO A 1 1148 ? -4.733 -40.979 -8.959 1.00 82.62 1148 PRO A O 1
ATOM 9155 N N . VAL A 1 1149 ? -4.073 -42.797 -7.800 1.00 74.44 1149 VAL A N 1
ATOM 9156 C CA . VAL A 1 1149 ? -2.666 -42.384 -7.719 1.00 74.44 1149 VAL A CA 1
ATOM 9157 C C . VAL A 1 1149 ? -2.101 -42.331 -9.131 1.00 74.44 1149 VAL A C 1
ATOM 9159 O O . VAL A 1 1149 ? -2.084 -43.328 -9.851 1.00 74.44 1149 VAL A O 1
ATOM 9162 N N . GLN A 1 1150 ? -1.637 -41.150 -9.518 1.00 80.81 1150 GLN A N 1
ATOM 9163 C CA . GLN A 1 1150 ? -1.237 -40.859 -10.881 1.00 80.81 1150 GLN A CA 1
ATOM 9164 C C . GLN A 1 1150 ? -0.027 -39.938 -10.930 1.00 80.81 1150 GLN A C 1
ATOM 9166 O O . GLN A 1 1150 ? 0.295 -39.206 -9.992 1.00 80.81 1150 GLN A O 1
ATOM 9171 N N . TRP A 1 1151 ? 0.646 -40.022 -12.060 1.00 72.69 1151 TRP A N 1
ATOM 9172 C CA . TRP A 1 1151 ? 1.776 -39.205 -12.448 1.00 72.69 1151 TRP A CA 1
ATOM 9173 C C . TRP A 1 1151 ? 1.384 -37.730 -12.601 1.00 72.69 1151 TRP A C 1
ATOM 9175 O O . TRP A 1 1151 ? 0.306 -37.422 -13.097 1.00 72.69 1151 TRP A O 1
ATOM 9185 N N . LEU A 1 1152 ? 2.261 -36.819 -12.168 1.00 75.88 1152 LEU A N 1
ATOM 9186 C CA . LEU A 1 1152 ? 2.031 -35.374 -12.264 1.00 75.88 1152 LEU A CA 1
ATOM 9187 C C . LEU A 1 1152 ? 3.004 -34.753 -13.251 1.00 75.88 1152 LEU A C 1
ATOM 9189 O O . LEU A 1 1152 ? 4.215 -34.970 -13.139 1.00 75.88 1152 LEU A O 1
ATOM 9193 N N . GLN A 1 1153 ? 2.468 -33.973 -14.186 1.00 68.88 1153 GLN A N 1
ATOM 9194 C CA . GLN A 1 1153 ? 3.284 -33.212 -15.123 1.00 68.88 1153 GLN A CA 1
ATOM 9195 C C . GLN A 1 1153 ? 3.816 -31.943 -14.445 1.00 68.88 1153 GLN A C 1
ATOM 9197 O O . GLN A 1 1153 ? 3.159 -31.368 -13.577 1.00 68.88 1153 GLN A O 1
ATOM 9202 N N . LYS A 1 1154 ? 5.021 -31.514 -14.829 1.00 63.12 1154 LYS A N 1
ATOM 9203 C CA . LYS A 1 1154 ? 5.650 -30.264 -14.354 1.00 63.12 1154 LYS A CA 1
ATOM 9204 C C . LYS A 1 1154 ? 5.731 -29.185 -15.435 1.00 63.12 1154 LYS A C 1
ATOM 9206 O O . LYS A 1 1154 ? 6.151 -28.070 -15.146 1.00 63.12 1154 LYS A O 1
ATOM 9211 N N . ASP A 1 1155 ? 5.347 -29.526 -16.658 1.00 66.12 1155 ASP A N 1
ATOM 9212 C CA . ASP A 1 1155 ? 5.286 -28.633 -17.808 1.00 66.12 1155 ASP A CA 1
ATOM 9213 C C . ASP A 1 1155 ? 3.827 -28.381 -18.226 1.00 66.12 1155 ASP A C 1
ATOM 9215 O O . ASP A 1 1155 ? 2.892 -29.028 -17.743 1.00 66.12 1155 ASP A O 1
ATOM 9219 N N . SER A 1 1156 ? 3.628 -27.399 -19.103 1.00 61.25 1156 SER A N 1
ATOM 9220 C CA . SER A 1 1156 ? 2.311 -26.986 -19.596 1.00 61.25 1156 SER A CA 1
ATOM 9221 C C . SER A 1 1156 ? 1.886 -27.681 -20.893 1.00 61.25 1156 SER A C 1
ATOM 9223 O O . SER A 1 1156 ? 0.835 -27.340 -21.427 1.00 61.25 1156 SER A O 1
ATOM 9225 N N . VAL A 1 1157 ? 2.682 -28.616 -21.425 1.00 65.00 1157 VAL A N 1
ATOM 9226 C CA . VAL A 1 1157 ? 2.506 -29.137 -22.795 1.00 65.00 1157 VAL A CA 1
ATOM 9227 C C . VAL A 1 1157 ? 2.210 -30.636 -22.840 1.00 65.00 1157 VAL A C 1
ATOM 9229 O O . VAL A 1 1157 ? 1.552 -31.102 -23.761 1.00 65.00 1157 VAL A O 1
ATOM 9232 N N . ASN A 1 1158 ? 2.605 -31.416 -21.836 1.00 70.38 1158 ASN A N 1
ATOM 9233 C CA . ASN A 1 1158 ? 2.528 -32.877 -21.909 1.00 70.38 1158 ASN A CA 1
ATOM 9234 C C . ASN A 1 1158 ? 1.206 -33.489 -21.406 1.00 70.38 1158 ASN A C 1
ATOM 9236 O O . ASN A 1 1158 ? 1.141 -34.704 -21.205 1.00 70.38 1158 ASN A O 1
ATOM 9240 N N . CYS A 1 1159 ? 0.132 -32.703 -21.249 1.00 73.19 1159 CYS A N 1
ATOM 9241 C CA . CYS A 1 1159 ? -1.162 -33.216 -20.770 1.00 73.19 1159 CYS A CA 1
ATOM 9242 C C . CYS A 1 1159 ? -1.797 -34.222 -21.736 1.00 73.19 1159 CYS A C 1
ATOM 9244 O O . CYS A 1 1159 ? -2.263 -35.272 -21.297 1.00 73.19 1159 CYS A O 1
ATOM 9246 N N . GLY A 1 1160 ? -1.723 -33.979 -23.048 1.00 71.31 1160 GLY A N 1
ATOM 9247 C CA . GLY A 1 1160 ? -2.174 -34.943 -24.059 1.00 71.31 1160 GLY A CA 1
ATOM 9248 C C . GLY A 1 1160 ? -1.367 -36.249 -24.034 1.00 71.31 1160 GLY A C 1
ATOM 9249 O O . GLY A 1 1160 ? -1.938 -37.339 -24.027 1.00 71.31 1160 GLY A O 1
ATOM 9250 N N . ILE A 1 1161 ? -0.035 -36.159 -23.924 1.00 72.00 1161 ILE A N 1
ATOM 9251 C CA . ILE A 1 1161 ? 0.858 -37.332 -23.839 1.00 72.00 1161 ILE A CA 1
ATOM 9252 C C . ILE A 1 1161 ? 0.577 -38.148 -22.573 1.00 72.00 1161 ILE A C 1
ATOM 9254 O O . ILE A 1 1161 ? 0.573 -39.384 -22.607 1.00 72.00 1161 ILE A O 1
ATOM 9258 N N . PHE A 1 1162 ? 0.312 -37.471 -21.457 1.00 77.50 1162 PHE A N 1
ATOM 9259 C CA . PHE A 1 1162 ? -0.116 -38.106 -20.220 1.00 77.50 1162 PHE A CA 1
ATOM 9260 C C . PHE A 1 1162 ? -1.437 -38.867 -20.408 1.00 77.50 1162 PHE A C 1
ATOM 9262 O O . PHE A 1 1162 ? -1.491 -40.053 -20.078 1.00 77.50 1162 PHE A O 1
ATOM 9269 N N . VAL A 1 1163 ? -2.464 -38.240 -20.997 1.00 75.56 1163 VAL A N 1
ATOM 9270 C CA . VAL A 1 1163 ? -3.765 -38.882 -21.271 1.00 75.56 1163 VAL A CA 1
ATOM 9271 C C . VAL A 1 1163 ? -3.598 -40.117 -22.160 1.00 75.56 1163 VAL A C 1
ATOM 9273 O O . VAL A 1 1163 ? -4.145 -41.171 -21.833 1.00 75.56 1163 VAL A O 1
ATOM 9276 N N . CYS A 1 1164 ? -2.775 -40.056 -23.209 1.00 72.06 1164 CYS A N 1
ATOM 9277 C CA . CYS A 1 1164 ? -2.460 -41.220 -24.046 1.00 72.06 1164 CYS A CA 1
ATOM 9278 C C . CYS A 1 1164 ? -1.739 -42.334 -23.277 1.00 72.06 1164 CYS A C 1
ATOM 9280 O O . CYS A 1 1164 ? -2.078 -43.511 -23.410 1.00 72.06 1164 CYS A O 1
ATOM 9282 N N . SER A 1 1165 ? -0.761 -41.974 -22.445 1.00 72.38 1165 SER A N 1
ATOM 9283 C CA . SER A 1 1165 ? 0.014 -42.938 -21.654 1.00 72.38 1165 SER A CA 1
ATOM 9284 C C . SER A 1 1165 ? -0.867 -43.660 -20.635 1.00 72.38 1165 SER A C 1
ATOM 9286 O O . SER A 1 1165 ? -0.794 -44.882 -20.495 1.00 72.38 1165 SER A O 1
ATOM 9288 N N . VAL A 1 1166 ? -1.754 -42.918 -19.968 1.00 75.62 1166 VAL A N 1
ATOM 9289 C CA . VAL A 1 1166 ? -2.742 -43.487 -19.052 1.00 75.62 1166 VAL A CA 1
ATOM 9290 C C . VAL A 1 1166 ? -3.738 -44.354 -19.820 1.00 75.62 1166 VAL A C 1
ATOM 9292 O O . VAL A 1 1166 ? -3.943 -45.497 -19.426 1.00 75.62 1166 VAL A O 1
ATOM 9295 N N . SER A 1 1167 ? -4.285 -43.887 -20.944 1.00 74.00 1167 SER A N 1
ATOM 9296 C CA . SER A 1 1167 ? -5.223 -44.657 -21.782 1.00 74.00 1167 SER A CA 1
ATOM 9297 C C . SER A 1 1167 ? -4.639 -46.009 -22.213 1.00 74.00 1167 SER A C 1
ATOM 9299 O O . SER A 1 1167 ? -5.303 -47.042 -22.121 1.00 74.00 1167 SER A O 1
ATOM 9301 N N . LYS A 1 1168 ? -3.351 -46.036 -22.584 1.00 66.81 1168 LYS A N 1
ATOM 9302 C CA . LYS A 1 1168 ? -2.620 -47.272 -22.900 1.00 66.81 1168 LYS A CA 1
ATOM 9303 C C . LYS A 1 1168 ? -2.444 -48.180 -21.677 1.00 66.81 1168 LYS A C 1
ATOM 9305 O O . LYS A 1 1168 ? -2.606 -49.390 -21.789 1.00 66.81 1168 LYS A O 1
ATOM 9310 N N . SER A 1 1169 ? -2.158 -47.610 -20.504 1.00 68.19 1169 SER A N 1
ATOM 9311 C CA . SER A 1 1169 ? -2.053 -48.375 -19.249 1.00 68.19 1169 SER A CA 1
ATOM 9312 C C . SER A 1 1169 ? -3.382 -48.995 -18.802 1.00 68.19 1169 SER A C 1
ATOM 9314 O O . SER A 1 1169 ? -3.384 -50.038 -18.159 1.00 68.19 1169 SER A O 1
ATOM 9316 N N . GLN A 1 1170 ? -4.508 -48.356 -19.140 1.00 69.44 1170 GLN A N 1
ATOM 9317 C CA . GLN A 1 1170 ? -5.848 -48.817 -18.773 1.00 69.44 1170 GLN A CA 1
ATOM 9318 C C . GLN A 1 1170 ? -6.403 -49.875 -19.733 1.00 69.44 1170 GLN A C 1
ATOM 9320 O O . GLN A 1 1170 ? -7.244 -50.671 -19.328 1.00 69.44 1170 GLN A O 1
ATOM 9325 N N . SER A 1 1171 ? -5.930 -49.903 -20.982 1.00 59.66 1171 SER A N 1
ATOM 9326 C CA . SER A 1 1171 ? -6.396 -50.832 -22.023 1.00 59.66 1171 SER A CA 1
ATOM 9327 C C . SER A 1 1171 ? -5.581 -52.127 -22.135 1.00 59.66 1171 SER A C 1
ATOM 9329 O O . SER A 1 1171 ? -6.095 -53.110 -22.670 1.00 59.66 1171 SER A O 1
ATOM 9331 N N . PHE A 1 1172 ? -4.337 -52.166 -21.634 1.00 49.56 1172 PHE A N 1
ATOM 9332 C CA . PHE A 1 1172 ? -3.441 -53.322 -21.759 1.00 49.56 1172 PHE A CA 1
ATOM 9333 C C . PHE A 1 1172 ? -3.146 -54.010 -20.419 1.00 49.56 1172 PHE A C 1
ATOM 9335 O O . PHE A 1 1172 ? -2.508 -53.445 -19.531 1.00 49.56 1172 PHE A O 1
ATOM 9342 N N . CYS A 1 1173 ? -3.502 -55.295 -20.326 1.00 34.62 1173 CYS A N 1
ATOM 9343 C CA . CYS A 1 1173 ? -2.866 -56.225 -19.396 1.00 34.62 1173 CYS A CA 1
ATOM 9344 C C . CYS A 1 1173 ? -1.418 -56.478 -19.875 1.00 34.62 1173 CYS A C 1
ATOM 9346 O O . CYS A 1 1173 ? -1.170 -56.689 -21.060 1.00 34.62 1173 CYS A O 1
ATOM 9348 N N . VAL A 1 1174 ? -0.456 -56.412 -18.957 1.00 28.67 1174 VAL A N 1
ATOM 9349 C CA . VAL A 1 1174 ? 0.974 -56.067 -19.140 1.00 28.67 1174 VAL A CA 1
ATOM 9350 C C . VAL A 1 1174 ? 1.838 -56.983 -20.055 1.00 28.67 1174 VAL A C 1
ATOM 9352 O O . VAL A 1 1174 ? 3.035 -56.750 -20.172 1.00 28.67 1174 VAL A O 1
ATOM 9355 N N . GLN A 1 1175 ? 1.315 -57.977 -20.785 1.00 28.34 1175 GLN A N 1
ATOM 9356 C CA . GLN A 1 1175 ? 2.165 -58.996 -21.448 1.00 28.34 1175 GLN A CA 1
ATOM 9357 C C . GLN A 1 1175 ? 2.372 -58.925 -22.980 1.00 28.34 1175 GLN A C 1
ATOM 9359 O O . GLN A 1 1175 ? 3.237 -59.639 -23.480 1.00 28.34 1175 GLN A O 1
ATOM 9364 N N . GLN A 1 1176 ? 1.705 -58.055 -23.753 1.00 29.62 1176 GLN A N 1
ATOM 9365 C CA . GLN A 1 1176 ? 1.719 -58.167 -25.234 1.00 29.62 1176 GLN A CA 1
ATOM 9366 C C . GLN A 1 1176 ? 2.528 -57.094 -26.007 1.00 29.62 1176 GLN A C 1
ATOM 9368 O O . GLN A 1 1176 ? 2.382 -56.965 -27.221 1.00 29.62 1176 GLN A O 1
ATOM 9373 N N . CYS A 1 1177 ? 3.406 -56.320 -25.357 1.00 26.36 1177 CYS A N 1
ATOM 9374 C CA . CYS A 1 1177 ? 4.137 -55.212 -26.011 1.00 26.36 1177 CYS A CA 1
ATOM 9375 C C . CYS A 1 1177 ? 5.364 -55.629 -26.856 1.00 26.36 1177 CYS A C 1
ATOM 9377 O O . CYS A 1 1177 ? 5.952 -54.784 -27.523 1.00 26.36 1177 CYS A O 1
ATOM 9379 N N . LEU A 1 1178 ? 5.757 -56.908 -26.871 1.00 27.80 1178 LEU A N 1
ATOM 9380 C CA . LEU A 1 1178 ? 6.957 -57.371 -27.592 1.00 27.80 1178 LEU A CA 1
ATOM 9381 C C . LEU A 1 1178 ? 6.711 -57.827 -29.041 1.00 27.80 1178 LEU A C 1
ATOM 9383 O O . LEU A 1 1178 ? 7.676 -58.042 -29.769 1.00 27.80 1178 LEU A O 1
ATOM 9387 N N . LYS A 1 1179 ? 5.455 -57.983 -29.488 1.00 26.67 1179 LYS A N 1
ATOM 9388 C CA . LYS A 1 1179 ? 5.162 -58.567 -30.815 1.00 26.67 1179 LYS A CA 1
ATOM 9389 C C . LYS A 1 1179 ? 4.734 -57.571 -31.896 1.00 26.67 1179 LYS A C 1
ATOM 9391 O O . LYS A 1 1179 ? 5.056 -57.800 -33.055 1.00 26.67 1179 LYS A O 1
ATOM 9396 N N . ASN A 1 1180 ? 4.097 -56.453 -31.548 1.00 27.38 1180 ASN A N 1
ATOM 9397 C CA . ASN A 1 1180 ? 3.433 -55.610 -32.556 1.00 27.38 1180 ASN A CA 1
ATOM 9398 C C . ASN A 1 1180 ? 4.251 -54.404 -33.056 1.00 27.38 1180 ASN A C 1
ATOM 9400 O O . ASN A 1 1180 ? 3.757 -53.662 -33.892 1.00 27.38 1180 ASN A O 1
ATOM 9404 N N . MET A 1 1181 ? 5.499 -54.216 -32.605 1.00 27.81 1181 MET A N 1
ATOM 9405 C CA . MET A 1 1181 ? 6.405 -53.185 -33.154 1.00 27.81 1181 MET A CA 1
ATOM 9406 C C . MET A 1 1181 ? 7.353 -53.707 -34.250 1.00 27.81 1181 MET A C 1
ATOM 9408 O O . MET A 1 1181 ? 8.239 -52.987 -34.680 1.00 27.81 1181 MET A O 1
ATOM 9412 N N . LYS A 1 1182 ? 7.176 -54.944 -34.735 1.00 26.50 1182 LYS A N 1
ATOM 9413 C CA . LYS A 1 1182 ? 7.966 -55.499 -35.854 1.00 26.50 1182 LYS A CA 1
ATOM 9414 C C . LYS A 1 1182 ? 7.305 -55.355 -37.234 1.00 26.50 1182 LYS A C 1
ATOM 9416 O O . LYS A 1 1182 ? 7.790 -55.951 -38.189 1.00 26.50 1182 LYS A O 1
ATOM 9421 N N . GLY A 1 1183 ? 6.203 -54.618 -37.350 1.00 30.03 1183 GLY A N 1
ATOM 9422 C CA . GLY A 1 1183 ? 5.419 -54.570 -38.585 1.00 30.03 1183 GLY A CA 1
ATOM 9423 C C . GLY A 1 1183 ? 4.763 -53.223 -38.849 1.00 30.03 1183 GLY A C 1
ATOM 9424 O O . GLY A 1 1183 ? 3.542 -53.178 -38.936 1.00 30.03 1183 GLY A O 1
ATOM 9425 N N . VAL A 1 1184 ? 5.565 -52.158 -38.953 1.00 28.28 1184 VAL A N 1
ATOM 9426 C CA . VAL A 1 1184 ? 5.279 -50.947 -39.746 1.00 28.28 1184 VAL A CA 1
ATOM 9427 C C . VAL A 1 1184 ? 6.582 -50.475 -40.379 1.00 28.28 1184 VAL A C 1
ATOM 9429 O O . VAL A 1 1184 ? 7.603 -50.441 -39.655 1.00 28.28 1184 VAL A O 1
#

Radius of gyration: 40.51 Å; chains: 1; bounding box: 106×104×106 Å

Organism: NCBI:txid481459